Protein AF-0000000087707139 (afdb_homodimer)

Solvent-accessible surface area (backbone atoms only — not comparable to full-atom values): 51420 Å² total; per-residue (Å²): 128,64,79,69,70,76,55,79,56,54,75,73,30,73,41,96,87,28,92,66,58,59,48,71,76,40,44,28,50,69,69,60,47,43,58,71,29,66,68,45,50,54,34,43,34,45,48,48,41,46,44,47,46,53,39,41,32,75,74,65,47,98,57,55,71,66,30,53,51,43,48,65,74,40,44,80,69,72,58,62,66,59,25,38,54,37,20,70,73,66,48,34,66,63,62,14,48,50,52,48,51,23,67,78,19,67,82,29,39,84,54,62,60,64,59,55,44,66,41,45,42,53,48,38,42,52,48,52,41,52,42,54,53,43,64,61,43,52,52,44,52,48,37,30,46,49,37,41,48,54,52,20,63,78,27,20,77,40,58,30,73,23,31,47,69,81,34,88,43,59,35,30,18,55,7,35,57,44,43,54,52,42,52,50,50,50,53,37,52,54,47,49,50,48,55,49,70,65,53,55,34,50,43,70,31,27,70,52,27,23,26,36,50,41,28,58,72,52,73,68,36,64,65,59,45,53,47,42,27,50,50,39,29,48,74,71,71,36,91,44,53,50,73,72,43,28,40,44,58,69,48,59,55,49,32,57,54,36,47,44,50,18,51,41,18,18,48,49,19,23,48,26,49,42,46,48,54,31,35,75,70,57,33,30,38,62,58,75,59,92,86,59,79,55,36,98,87,42,83,86,44,76,63,58,57,69,37,51,49,33,34,56,49,18,54,56,34,42,59,50,38,54,55,33,42,56,41,35,21,66,44,44,77,29,31,48,68,84,49,52,72,58,47,67,45,52,54,51,51,41,52,35,44,53,45,27,42,37,45,50,47,28,37,34,44,71,33,61,43,74,35,67,68,53,35,49,52,54,38,59,53,51,43,59,70,70,29,45,63,54,49,4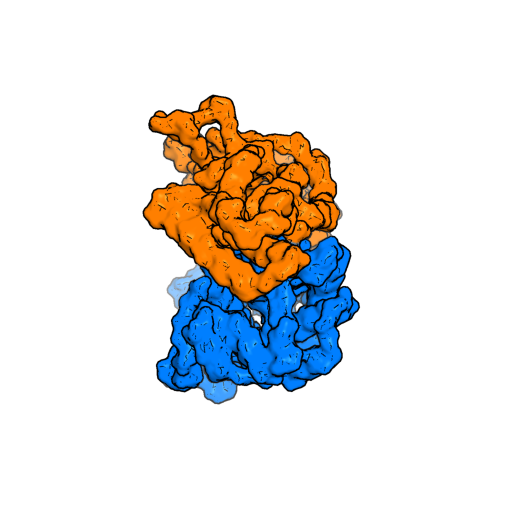0,51,52,40,34,74,71,70,43,55,60,69,61,43,48,52,51,49,50,54,46,46,52,52,23,46,43,34,32,74,74,67,66,44,70,58,46,41,63,58,52,47,68,68,34,73,87,43,55,89,43,55,88,43,46,67,68,62,62,40,63,73,77,48,15,46,43,22,42,60,41,40,53,48,39,41,64,70,52,49,51,66,69,43,56,90,44,62,91,62,50,91,66,80,60,75,80,60,120,128,65,80,71,71,77,54,78,58,52,75,73,31,74,43,96,86,29,90,66,58,61,49,72,76,40,43,27,50,68,68,60,48,42,58,71,29,66,67,46,49,55,36,44,36,45,49,47,43,47,42,48,44,54,40,40,31,75,73,64,47,100,58,55,70,67,31,53,51,42,48,65,75,41,45,82,69,71,58,64,68,58,26,36,54,37,18,70,72,66,49,34,65,62,62,14,46,50,52,48,50,24,68,78,19,67,84,30,39,85,54,61,61,64,58,56,43,66,44,43,41,53,48,36,41,51,48,51,40,52,43,53,52,44,64,59,43,53,52,44,49,48,39,32,44,51,37,43,49,53,52,19,62,77,26,20,78,41,60,30,73,22,30,48,69,81,34,89,44,60,38,30,18,55,7,33,57,44,44,53,50,42,52,49,50,50,53,37,52,54,47,49,50,48,56,50,69,65,54,54,33,51,43,70,30,27,69,52,26,21,26,36,50,42,27,56,74,51,73,68,36,63,65,60,44,55,50,42,28,51,49,38,28,48,74,71,70,34,92,45,54,51,75,70,44,29,41,44,60,69,48,57,55,50,34,58,55,35,46,46,49,17,51,40,17,20,48,50,18,21,49,26,49,41,47,49,54,32,35,75,71,55,34,30,39,61,57,75,59,93,86,60,78,54,38,97,86,40,83,87,45,77,64,57,59,69,37,52,50,36,34,55,49,18,54,54,35,42,58,52,35,55,54,33,42,56,41,35,20,65,43,45,76,29,30,49,66,85,50,52,72,56,46,66,45,51,55,50,51,41,51,34,45,51,46,28,40,38,44,50,47,27,38,34,46,71,34,60,45,74,36,68,67,53,36,50,52,54,38,59,52,50,42,59,72,70,30,45,64,57,49,41,51,50,41,33,75,73,70,43,56,62,69,60,42,48,51,50,48,49,54,47,46,52,52,25,47,43,35,33,72,74,66,67,44,70,58,46,41,61,60,51,48,67,69,34,72,87,44,55,90,45,55,88,44,45,66,68,60,61,40,63,73,76,47,17,48,42,22,43,59,40,39,54,49,40,41,64,69,53,49,52,66,69,43,56,90,44,60,91,62,51,91,67,80,61,77,81,60,122

Radius of gyration: 33.93 Å; Cα contacts (8 Å, |Δi|>4): 1471; chains: 2; bounding box: 72×114×72 Å

Nearest PDB structures (foldseek):
  5nxa-assembly2_H  TM=9.931E-01  e=5.420E-64  Homo sapiens neanderthalensis
  5nxa-assembly2_E  TM=9.925E-01  e=5.602E-62  Homo sapiens neanderthalensis
  5nx8-assembly1_A  TM=9.834E-01  e=4.986E-57  Homo sapiens neanderthalensis
  5nxa-assembly1_B  TM=9.947E-01  e=1.415E-53  Homo sapiens neanderthalensis
  5v4l-assembly5_C  TM=9.782E-01  e=4.795E-50  Cryptococcus neoformans

Secondary structure (DSSP, 8-state):
------STTTTGGGSTTS---HIIIIIS-HHHHHHTSHHHHHHHHHHHHHHHHHHHHHTT-S--HHHHHHHHHTSS---HHHHHHHHHHHS-HHHHHHHHHHHH-TTTTTTTTTT--HHHHHHHHHHHHHHHHHHHHHHHHHHHHHHHHHHHHHTTT-EEEEEETTEEEEEEEHHHHHHHHHHHHHHHHHHHHHHHHH--B--S--GGGS-HHHHHHTTT-HHHHHHHHHHHHHHTT-S-B-SS-SSS--THHHHHHHHHHHHHHHHHHHHHHHHHHHHHTTSEE----TT--S-SS-TT----HHHHHHHHHHHHHHHTTHHHHHHHHT--TTB-STTHHHHHHHHHHHHHHHHHHHHHHHHHHHS-EE-HHHHHHHHHHHHHHHTHHHHHHHHHHTT--HHHHHHHHHHHHHHHHHHHHHH-----HHHHHHH-GGGGGGGGGHHHHT-GGGGSTTHHHHHHHHIIIIIHHHHGGGGGG---------/------STTTTGGGSTTS---HIIIIIS-HHHHHHTSHHHHHHHHHHHHHHHHHHHHHTT-S--HHHHHHHHHTSS---HHHHHHHHHHHS-HHHHHHHHHHHH-TTTTTTTTTT--HHHHHHHHHHHHHHHHHHHHHHHHHHHHHHHHHHHHHTTT-EEEEEETTEEEEEEEHHHHHHHHHHHHHHHHHHHHHHHHH--B--S--GGGS-HHHHHHTTT-HHHHHHHHHHHHHHTT-S-B-SS-SSS--THHHHHHHHHHHHHHHHHHHHHHHHHHHHHTTSEE----TT--S-SS-TT----HHHHHHHHHHHHHHHTTHHHHHHHHT--TTB-STTHHHHHHHHHHHHHHHHHHHHHHHHHHHS-EE-HHHHHHHHHHHHHHHTHHHHHHHHHHTT--HHHHHHHHHHHHHHHHHHHHHH-----HHHHHHH-GGGGGGGGGHHHHT-GGGGSTTHHHHHHHHIIIIIHHHHGGGGGG---------

InterPro domains:
  IPR000362 Fumarate lyase family [PR00149] (157-175)
  IPR000362 Fumarate lyase family [PR00149] (251-278)
  IPR000362 Fumarate lyase family [PR00149] (294-310)
  IPR004769 Adenylosuccinate lyase [TIGR00928] (23-466)
  IPR008948 L-Aspartase-like [SSF48557] (21-468)
  IPR019468 Adenylosuccinate lyase C-terminal [PF10397] (384-466)
  IPR019468 Adenylosuccinate lyase C-terminal [SM00998] (383-467)
  IPR020557 Fumarate lyase, conserved site [PS00163] (294-303)
  IPR022761 Fumarate lyase, N-terminal [PF00206] (104-314)

Sequence (980 aa):
MAAGGDGGGREAACGHDSYRSPLASRYASPEMCFVFSDRYKFRTWRQLWLWLAEAEQTLGLPITHEQIQEMKSNLDNIDFKMAAEEEKQLRHDVMAHVHTFAHCCPKAAGIIHLGATSCYVGDNTDLIILRNAFDLLLPKLARVISRLADFAKERADLPTLGFTHFQPAQLTTVGKRCCLWIQDLCMDLQNLKRVRDDLRFRGVKGTTGTQASFLQLFEGDDQKVEQLDKMVTEKAGFKRAFIITGQTYTRKIDIEVLSVLAGLGASVHKICTDIRLLASLKELEEPFEKQQIGSSAMPYKRNPMRSERCCSLARHLMTLVMDPLQTASVQWFERTLDDSANRRMCLAEAFLTADTILNTLQNISEGLVVYPRVIERRIRQELPFMATENIIMAMVKAGGNRQDCHEKIRVLSHQAAAVVKQEGGDNDLIERIQADAYFSPIHSQLDHLLDPSSFTGRASQQVQRFLEEEVHPLLRPYESVMKVKAELCLMAAGGDGGGREAACGHDSYRSPLASRYASPEMCFVFSDRYKFRTWRQLWLWLAEAEQTLGLPITHEQIQEMKSNLDNIDFKMAAEEEKQLRHDVMAHVHTFAHCCPKAAGIIHLGATSCYVGDNTDLIILRNAFDLLLPKLARVISRLADFAKERADLPTLGFTHFQPAQLTTVGKRCCLWIQDLCMDLQNLKRVRDDLRFRGVKGTTGTQASFLQLFEGDDQKVEQLDKMVTEKAGFKRAFIITGQTYTRKIDIEVLSVLAGLGASVHKICTDIRLLASLKELEEPFEKQQIGSSAMPYKRNPMRSERCCSLARHLMTLVMDPLQTASVQWFERTLDDSANRRMCLAEAFLTADTILNTLQNISEGLVVYPRVIERRIRQELPFMATENIIMAMVKAGGNRQDCHEKIRVLSHQAAAVVKQEGGDNDLIERIQADAYFSPIHSQLDHLLDPSSFTGRASQQVQRFLEEEVHPLLRPYESVMKVKAELCL

Organism: Physeter macrocephalus (NCBI:txid9755)

pLDDT: mean 93.28, std 10.88, range [20.13, 98.91]

Structure (mmCIF, N/CA/C/O backbone):
data_AF-0000000087707139-model_v1
#
loop_
_entity.id
_entity.type
_entity.pdbx_description
1 polymer 'Adenylosuccinate lyase'
#
loop_
_atom_site.group_PDB
_atom_site.id
_atom_site.type_symbol
_atom_site.label_atom_id
_atom_site.label_alt_id
_atom_site.label_comp_id
_atom_site.label_asym_id
_atom_site.label_entity_id
_atom_site.label_seq_id
_atom_site.pdbx_PDB_ins_code
_atom_site.Cartn_x
_atom_site.Cartn_y
_atom_site.Cartn_z
_atom_site.occupancy
_atom_site.B_iso_or_equiv
_atom_site.auth_seq_id
_atom_site.auth_comp_id
_atom_site.auth_asym_id
_atom_site.auth_atom_id
_atom_site.pdbx_PDB_model_num
ATOM 1 N N . MET A 1 1 ? -4.702 -30.648 -0.037 1 20.63 1 MET A N 1
ATOM 2 C CA . MET A 1 1 ? -5.312 -31.427 1.036 1 20.63 1 MET A CA 1
ATOM 3 C C . MET A 1 1 ? -5.87 -30.513 2.122 1 20.63 1 MET A C 1
ATOM 5 O O . MET A 1 1 ? -5.119 -29.996 2.951 1 20.63 1 MET A O 1
ATOM 9 N N . ALA A 1 2 ? -6.912 -29.742 1.684 1 26.7 2 ALA A N 1
ATOM 10 C CA . ALA A 1 2 ? -7.725 -28.894 2.552 1 26.7 2 ALA A CA 1
ATOM 11 C C . ALA A 1 2 ? -8.272 -29.685 3.736 1 26.7 2 ALA A C 1
ATOM 13 O O . ALA A 1 2 ? -8.64 -30.854 3.593 1 26.7 2 ALA A O 1
ATOM 14 N N . ALA A 1 3 ? -7.714 -29.402 4.951 1 29.04 3 ALA A N 1
ATOM 15 C CA . ALA A 1 3 ? -8.339 -29.933 6.16 1 29.04 3 ALA A CA 1
ATOM 16 C C . ALA A 1 3 ? -9.851 -30.05 5.99 1 29.04 3 ALA A C 1
ATOM 18 O O . ALA A 1 3 ? -10.48 -29.189 5.371 1 29.04 3 ALA A O 1
ATOM 19 N N . GLY A 1 4 ? -10.312 -31.194 5.905 1 30.85 4 GLY A N 1
ATOM 20 C CA . GLY A 1 4 ? -11.658 -31.742 5.954 1 30.85 4 GLY A CA 1
ATOM 21 C C . GLY A 1 4 ? -12.521 -31.11 7.03 1 30.85 4 GLY A C 1
ATOM 22 O O . GLY A 1 4 ? -12.541 -31.578 8.171 1 30.85 4 GLY A O 1
ATOM 23 N N . GLY A 1 5 ? -12.534 -29.757 7.208 1 31.74 5 GLY A N 1
ATOM 24 C CA . GLY A 1 5 ? -13.491 -29.351 8.225 1 31.74 5 GLY A CA 1
ATOM 25 C C . GLY A 1 5 ? -14.874 -29.935 8.01 1 31.74 5 GLY A C 1
ATOM 26 O O . GLY A 1 5 ? -15.21 -30.356 6.901 1 31.74 5 GLY A O 1
ATOM 27 N N . ASP A 1 6 ? -15.415 -30.562 9.013 1 33.12 6 ASP A N 1
ATOM 28 C CA . ASP A 1 6 ? -16.725 -31.163 9.243 1 33.12 6 ASP A CA 1
ATOM 29 C C . ASP A 1 6 ? -17.839 -30.286 8.677 1 33.12 6 ASP A C 1
ATOM 31 O O . ASP A 1 6 ? -17.99 -29.13 9.077 1 33.12 6 ASP A O 1
ATOM 35 N N . GLY A 1 7 ? -18.186 -30.422 7.507 1 35.67 7 GLY A N 1
ATOM 36 C CA . GLY A 1 7 ? -19.265 -29.801 6.755 1 35.67 7 GLY A CA 1
ATOM 37 C C . GLY A 1 7 ? -20.616 -29.933 7.431 1 35.67 7 GLY A C 1
ATOM 38 O O . GLY A 1 7 ? -21.62 -29.421 6.93 1 35.67 7 GLY A O 1
ATOM 39 N N . GLY A 1 8 ? -20.888 -31.06 8.101 1 37.42 8 GLY A N 1
ATOM 40 C CA . GLY A 1 8 ? -22.243 -31.257 8.591 1 37.42 8 GLY A CA 1
ATOM 41 C C . GLY A 1 8 ? -22.713 -30.142 9.507 1 37.42 8 GLY A C 1
ATOM 42 O O . GLY A 1 8 ? -23.893 -30.077 9.858 1 37.42 8 GLY A O 1
ATOM 43 N N . GLY A 1 9 ? -21.782 -29.624 10.379 1 37.46 9 GLY A N 1
ATOM 44 C CA . GLY A 1 9 ? -22.118 -28.716 11.464 1 37.46 9 GLY A CA 1
ATOM 45 C C . GLY A 1 9 ? -22.503 -27.329 10.985 1 37.46 9 GLY A C 1
ATOM 46 O O . GLY A 1 9 ? -22.705 -26.421 11.793 1 37.46 9 GLY A O 1
ATOM 47 N N . ARG A 1 10 ? -22.488 -27.14 9.643 1 45.58 10 ARG A N 1
ATOM 48 C CA . ARG A 1 10 ? -22.654 -25.743 9.257 1 45.58 10 ARG A CA 1
ATOM 49 C C . ARG A 1 10 ? -24.113 -25.313 9.368 1 45.58 10 ARG A C 1
ATOM 51 O O . ARG A 1 10 ? -24.402 -24.148 9.649 1 45.58 10 ARG A O 1
ATOM 58 N N . GLU A 1 11 ? -25.017 -26.174 8.889 1 44.68 11 GLU A N 1
ATOM 59 C CA . GLU A 1 11 ? -26.389 -25.689 8.998 1 44.68 11 GLU A CA 1
ATOM 60 C C . GLU A 1 11 ? -26.762 -25.41 10.451 1 44.68 11 GLU A C 1
ATOM 62 O O . GLU A 1 11 ? -27.469 -24.442 10.741 1 44.68 11 GLU A O 1
ATOM 67 N N . ALA A 1 12 ? -26.535 -26.449 11.301 1 44.65 12 ALA A N 1
ATOM 68 C CA . ALA A 1 12 ? -26.884 -26.347 12.716 1 44.65 12 ALA A CA 1
ATOM 69 C C . ALA A 1 12 ? -26.164 -25.173 13.375 1 44.65 12 ALA A C 1
ATOM 71 O O . ALA A 1 12 ? -26.424 -24.85 14.536 1 44.65 12 ALA A O 1
ATOM 72 N N . ALA A 1 13 ? -25.062 -24.798 12.749 1 50.7 13 ALA A N 1
ATOM 73 C CA . ALA A 1 13 ? -24.161 -23.846 13.393 1 50.7 13 ALA A CA 1
ATOM 74 C C . ALA A 1 13 ? -24.674 -22.417 13.242 1 50.7 13 ALA A C 1
ATOM 76 O O . ALA A 1 13 ? -24.049 -21.472 13.728 1 50.7 13 ALA A O 1
ATOM 77 N N . CYS A 1 14 ? -25.715 -22.243 12.407 1 63.3 14 CYS A N 1
ATOM 78 C CA . CYS A 1 14 ? -26.163 -20.873 12.188 1 63.3 14 CYS A CA 1
ATOM 79 C C . CYS A 1 14 ? -27.036 -20.394 13.342 1 63.3 14 CYS A C 1
ATOM 81 O O . CYS A 1 14 ? -27.497 -19.251 13.344 1 63.3 14 CYS A O 1
ATOM 83 N N . GLY A 1 15 ? -27.16 -21.257 14.288 1 65.83 15 GLY A N 1
ATOM 84 C CA . GLY A 1 15 ? -27.978 -20.826 15.41 1 65.83 15 GLY A CA 1
ATOM 85 C C . GLY A 1 15 ? -27.17 -20.205 16.534 1 65.83 15 GLY A C 1
ATOM 86 O O . GLY A 1 15 ? -26.002 -19.86 16.348 1 65.83 15 GLY A O 1
ATOM 87 N N . HIS A 1 16 ? -27.741 -19.918 17.623 1 79.85 16 HIS A N 1
ATOM 88 C CA . HIS A 1 16 ? -27.179 -19.261 18.798 1 79.85 16 HIS A CA 1
ATOM 89 C C . HIS A 1 16 ? -26.115 -20.131 19.459 1 79.85 16 HIS A C 1
ATOM 91 O O . HIS A 1 16 ? -25.392 -19.668 20.345 1 79.85 16 HIS A O 1
ATOM 97 N N . ASP A 1 17 ? -25.869 -21.298 18.939 1 84.35 17 ASP A N 1
ATOM 98 C CA . ASP A 1 17 ? -24.901 -22.207 19.544 1 84.35 17 ASP A CA 1
ATOM 99 C C . ASP A 1 17 ? -23.604 -22.244 18.737 1 84.35 17 ASP A C 1
ATOM 101 O O . ASP A 1 17 ? -22.674 -22.977 19.08 1 84.35 17 ASP A O 1
ATOM 105 N N . SER A 1 18 ? -23.667 -21.459 17.677 1 85.77 18 SER A N 1
ATOM 106 C CA . SER A 1 18 ? -22.483 -21.432 16.824 1 85.77 18 SER A CA 1
ATOM 107 C C . SER A 1 18 ? -21.863 -20.039 16.782 1 85.77 18 SER A C 1
ATOM 109 O O . SER A 1 18 ? -22.573 -19.035 16.874 1 85.77 18 SER A O 1
ATOM 111 N N . TYR A 1 19 ? -20.467 -20.109 16.803 1 87.61 19 TYR A N 1
ATOM 112 C CA . TYR A 1 19 ? -19.76 -18.839 16.677 1 87.61 19 TYR A CA 1
ATOM 113 C C . TYR A 1 19 ? -19.994 -18.218 15.305 1 87.61 19 TYR A C 1
ATOM 115 O O . TYR A 1 19 ? -19.863 -18.892 14.281 1 87.61 19 TYR A O 1
ATOM 123 N N . ARG A 1 20 ? -20.356 -16.965 15.389 1 87.55 20 ARG A N 1
ATOM 124 C CA . ARG A 1 20 ? -20.453 -16.148 14.184 1 87.55 20 ARG A CA 1
ATOM 125 C C . ARG A 1 20 ? -19.631 -14.87 14.32 1 87.55 20 ARG A C 1
ATOM 127 O O . ARG A 1 20 ? -19.643 -14.228 15.373 1 87.55 20 ARG A O 1
ATOM 134 N N . SER A 1 21 ? -18.871 -14.563 13.302 1 90.27 21 SER A N 1
ATOM 135 C CA . SER A 1 21 ? -18.097 -13.326 13.343 1 90.27 21 SER A CA 1
ATOM 136 C C . SER A 1 21 ? -18.995 -12.12 13.596 1 90.27 21 SER A C 1
ATOM 138 O O . SER A 1 21 ? -20.043 -11.976 12.963 1 90.27 21 SER A O 1
ATOM 140 N N . PRO A 1 22 ? -18.558 -11.293 14.555 1 91.39 22 PRO A N 1
ATOM 141 C CA . PRO A 1 22 ? -19.344 -10.077 14.779 1 91.39 22 PRO A CA 1
ATOM 142 C C . PRO A 1 22 ? -19.445 -9.202 13.532 1 91.39 22 PRO A C 1
ATOM 144 O O . PRO A 1 22 ? -20.415 -8.456 13.374 1 91.39 22 PRO A O 1
ATOM 147 N N . LEU A 1 23 ? -18.495 -9.316 12.663 1 93.07 23 LEU A N 1
ATOM 148 C CA . LEU A 1 23 ? -18.557 -8.546 11.426 1 93.07 23 LEU A CA 1
ATOM 149 C C . LEU A 1 23 ? -19.782 -8.933 10.605 1 93.07 23 LEU A C 1
ATOM 151 O O . LEU A 1 23 ? -20.506 -8.064 10.114 1 93.07 23 LEU A O 1
ATOM 155 N N . ALA A 1 24 ? -20.038 -10.194 10.504 1 89.63 24 ALA A N 1
ATOM 156 C CA . ALA A 1 24 ? -21.131 -10.703 9.68 1 89.63 24 ALA A CA 1
ATOM 157 C C . ALA A 1 24 ? -22.463 -10.616 10.42 1 89.63 24 ALA A C 1
ATOM 159 O O . ALA A 1 24 ? -23.502 -10.348 9.812 1 89.63 24 ALA A O 1
ATOM 160 N N . SER A 1 25 ? -22.446 -10.78 11.746 1 88.13 25 SER A N 1
ATOM 161 C CA . SER A 1 25 ? -23.69 -10.899 12.5 1 88.13 25 SER A CA 1
ATOM 162 C C . SER A 1 25 ? -24.207 -9.531 12.933 1 88.13 25 SER A C 1
ATOM 164 O O . SER A 1 25 ? -25.409 -9.353 13.141 1 88.13 25 SER A O 1
ATOM 166 N N . ARG A 1 26 ? -23.254 -8.536 12.929 1 85.72 26 ARG A N 1
ATOM 167 C CA . ARG A 1 26 ? -23.664 -7.298 13.584 1 85.72 26 ARG A CA 1
ATOM 168 C C . ARG A 1 26 ? -23.289 -6.083 12.742 1 85.72 26 ARG A C 1
ATOM 170 O O . ARG A 1 26 ? -24.008 -5.082 12.733 1 85.72 26 ARG A O 1
ATOM 177 N N . TYR A 1 27 ? -22.263 -6.168 12.005 1 89.68 27 TYR A N 1
ATOM 178 C CA . TYR A 1 27 ? -21.691 -4.882 11.62 1 89.68 27 TYR A CA 1
ATOM 179 C C . TYR A 1 27 ? -21.762 -4.684 10.111 1 89.68 27 TYR A C 1
ATOM 181 O O . TYR A 1 27 ? -22.197 -3.631 9.637 1 89.68 27 TYR A O 1
ATOM 189 N N . ALA A 1 28 ? -21.453 -5.625 9.326 1 93.43 28 ALA A N 1
ATOM 190 C CA . ALA A 1 28 ? -21.283 -5.447 7.886 1 93.43 28 ALA A CA 1
ATOM 191 C C . ALA A 1 28 ? -22.631 -5.448 7.171 1 93.43 28 ALA A C 1
ATOM 193 O O . ALA A 1 28 ? -23.612 -5.992 7.682 1 93.43 28 ALA A O 1
ATOM 194 N N . SER A 1 29 ? -22.704 -4.833 6.042 1 95.03 29 SER A N 1
ATOM 195 C CA . SER A 1 29 ? -23.93 -4.779 5.252 1 95.03 29 SER A CA 1
ATOM 196 C C . SER A 1 29 ? -24.277 -6.148 4.676 1 95.03 29 SER A C 1
ATOM 198 O O . SER A 1 29 ? -23.39 -6.97 4.438 1 95.03 29 SER A O 1
ATOM 200 N N . PRO A 1 30 ? -25.555 -6.389 4.447 1 95.2 30 PRO A N 1
ATOM 201 C CA . PRO A 1 30 ? -25.961 -7.658 3.837 1 95.2 30 PRO A CA 1
ATOM 202 C C . PRO A 1 30 ? -25.347 -7.871 2.455 1 95.2 30 PRO A C 1
ATOM 204 O O . PRO A 1 30 ? -25.044 -9.006 2.079 1 95.2 30 PRO A O 1
ATOM 207 N N . GLU A 1 31 ? -25.196 -6.774 1.709 1 96.18 31 GLU A N 1
ATOM 208 C CA . GLU A 1 31 ? -24.637 -6.881 0.365 1 96.18 31 GLU A CA 1
ATOM 209 C C . GLU A 1 31 ? -23.197 -7.384 0.404 1 96.18 31 GLU A C 1
ATOM 211 O O . GLU A 1 31 ? -22.814 -8.25 -0.385 1 96.18 31 GLU A O 1
ATOM 216 N N . MET A 1 32 ? -22.37 -6.771 1.345 1 97.58 32 MET A N 1
ATOM 217 C CA . MET A 1 32 ? -20.981 -7.206 1.464 1 97.58 32 MET A CA 1
ATOM 218 C C . MET A 1 32 ? -20.902 -8.64 1.976 1 97.58 32 MET A C 1
ATOM 220 O O . MET A 1 32 ? -20.089 -9.431 1.495 1 97.58 32 MET A O 1
ATOM 224 N N . CYS A 1 33 ? -21.77 -8.966 2.932 1 96.84 33 CYS A N 1
ATOM 225 C CA . CYS A 1 33 ? -21.825 -10.334 3.435 1 96.84 33 CYS A CA 1
ATOM 226 C C . CYS A 1 33 ? -22.188 -11.31 2.323 1 96.84 33 CYS A C 1
ATOM 228 O O . CYS A 1 33 ? -21.64 -12.412 2.254 1 96.84 33 CYS A O 1
ATOM 230 N N . PHE A 1 34 ? -23.096 -10.951 1.458 1 97.43 34 PHE A N 1
ATOM 231 C CA . PHE A 1 34 ? -23.532 -11.822 0.374 1 97.43 34 PHE A CA 1
ATOM 232 C C . PHE A 1 34 ? -22.391 -12.084 -0.602 1 97.43 34 PHE A C 1
ATOM 234 O O . PHE A 1 34 ? -22.204 -13.214 -1.059 1 97.43 34 PHE A O 1
ATOM 241 N N . VAL A 1 35 ? -21.626 -11.057 -0.894 1 97.79 35 VAL A N 1
ATOM 242 C CA . VAL A 1 35 ? -20.536 -11.161 -1.859 1 97.79 35 VAL A CA 1
ATOM 243 C C . VAL A 1 35 ? -19.511 -12.182 -1.372 1 97.79 35 VAL A C 1
ATOM 245 O O . VAL A 1 35 ? -18.895 -12.885 -2.177 1 97.79 35 VAL A O 1
ATOM 248 N N . PHE A 1 36 ? -19.341 -12.324 -0.004 1 97.31 36 PHE A N 1
ATOM 249 C CA . PHE A 1 36 ? -18.369 -13.26 0.549 1 97.31 36 PHE A CA 1
ATOM 250 C C . PHE A 1 36 ? -19.057 -14.529 1.038 1 97.31 36 PHE A C 1
ATOM 252 O O . PHE A 1 36 ? -18.439 -15.355 1.715 1 97.31 36 PHE A O 1
ATOM 259 N N . SER A 1 37 ? -20.355 -14.735 0.711 1 96.33 37 SER A N 1
ATOM 260 C CA . SER A 1 37 ? -21.118 -15.898 1.151 1 96.33 37 SER A CA 1
ATOM 261 C C . SER A 1 37 ? -20.801 -17.122 0.298 1 96.33 37 SER A C 1
ATOM 263 O O . SER A 1 37 ? -20.267 -16.994 -0.806 1 96.33 37 SER A O 1
ATOM 265 N N . ASP A 1 38 ? -21.175 -18.236 0.732 1 95.03 38 ASP A N 1
ATOM 266 C CA . ASP A 1 38 ? -21.017 -19.491 0.003 1 95.03 38 ASP A CA 1
ATOM 267 C C . ASP A 1 38 ? -21.885 -19.51 -1.253 1 95.03 38 ASP A C 1
ATOM 269 O O . ASP A 1 38 ? -21.462 -20.007 -2.299 1 95.03 38 ASP A O 1
ATOM 273 N N . ARG A 1 39 ? -23.056 -19.014 -1.114 1 96.27 39 ARG A N 1
ATOM 274 C CA . ARG A 1 39 ? -23.952 -18.992 -2.266 1 96.27 39 ARG A CA 1
ATOM 275 C C . ARG A 1 39 ? -23.335 -18.217 -3.425 1 96.27 39 ARG A C 1
ATOM 277 O O . ARG A 1 39 ? -23.381 -18.665 -4.573 1 96.27 39 ARG A O 1
ATOM 284 N N . TYR A 1 40 ? -22.797 -17.062 -3.09 1 97.56 40 TYR A N 1
ATOM 285 C CA . TYR A 1 40 ? -22.165 -16.261 -4.132 1 97.56 40 TYR A CA 1
ATOM 286 C C . TYR A 1 40 ? -20.957 -16.982 -4.718 1 97.56 40 TYR A C 1
ATOM 288 O O . TYR A 1 40 ? -20.763 -16.992 -5.936 1 97.56 40 TYR A O 1
ATOM 296 N N . LYS A 1 41 ? -20.168 -17.552 -3.908 1 97.35 41 LYS A N 1
ATOM 297 C CA . LYS A 1 41 ? -18.965 -18.273 -4.312 1 97.35 41 LYS A CA 1
ATOM 298 C C . LYS A 1 41 ? -19.303 -19.417 -5.264 1 97.35 41 LYS A C 1
ATOM 300 O O . LYS A 1 41 ? -18.772 -19.485 -6.374 1 97.35 41 LYS A O 1
ATOM 305 N N . PHE A 1 42 ? -20.241 -20.265 -4.9 1 97.39 42 PHE A N 1
ATOM 306 C CA . PHE A 1 42 ? -20.492 -21.485 -5.657 1 97.39 42 PHE A CA 1
ATOM 307 C C . PHE A 1 42 ? -21.307 -21.186 -6.91 1 97.39 42 PHE A C 1
ATOM 309 O O . PHE A 1 42 ? -21.135 -21.843 -7.94 1 97.39 42 PHE A O 1
ATOM 316 N N . ARG A 1 43 ? -22.17 -20.185 -6.815 1 97.85 43 ARG A N 1
ATOM 317 C CA . ARG A 1 43 ? -22.829 -19.732 -8.035 1 97.85 43 ARG A CA 1
ATOM 318 C C . ARG A 1 43 ? -21.813 -19.206 -9.044 1 97.85 43 ARG A C 1
ATOM 320 O O . ARG A 1 43 ? -21.943 -19.446 -10.246 1 97.85 43 ARG A O 1
ATOM 327 N N . THR A 1 44 ? -20.817 -18.504 -8.576 1 98.41 44 THR A N 1
ATOM 328 C CA . THR A 1 44 ? -19.774 -17.961 -9.439 1 98.41 44 THR A CA 1
ATOM 329 C C . THR A 1 44 ? -18.925 -19.081 -10.033 1 98.41 44 THR A C 1
ATOM 331 O O . THR A 1 44 ? -18.486 -18.992 -11.182 1 98.41 44 THR A O 1
ATOM 334 N N . TRP A 1 45 ? -18.666 -20.132 -9.245 1 98.22 45 TRP A N 1
ATOM 335 C CA . TRP A 1 45 ? -17.997 -21.303 -9.803 1 98.22 45 TRP A CA 1
ATOM 336 C C . TRP A 1 45 ? -18.75 -21.83 -11.021 1 98.22 45 TRP A C 1
ATOM 338 O O . TRP A 1 45 ? -18.151 -22.068 -12.073 1 98.22 45 TRP A O 1
ATOM 348 N N . ARG A 1 46 ? -20.048 -21.993 -10.869 1 98.3 46 ARG A N 1
ATOM 349 C CA . ARG A 1 46 ? -20.882 -22.512 -11.948 1 98.3 46 ARG A CA 1
ATOM 350 C C . ARG A 1 46 ? -20.874 -21.569 -13.147 1 98.3 46 ARG A C 1
ATOM 352 O O . ARG A 1 46 ? -20.826 -22.016 -14.295 1 98.3 46 ARG A O 1
ATOM 359 N N . GLN A 1 47 ? -20.925 -20.275 -12.822 1 98.67 47 GLN A N 1
ATOM 360 C CA . GLN A 1 47 ? -20.86 -19.288 -13.895 1 98.67 47 GLN A CA 1
ATOM 361 C C . GLN A 1 47 ? -19.545 -19.395 -14.662 1 98.67 47 GLN A C 1
ATOM 363 O O . GLN A 1 47 ? -19.521 -19.249 -15.886 1 98.67 47 GLN A O 1
ATOM 368 N N . LEU A 1 48 ? -18.463 -19.615 -13.99 1 98.71 48 LEU A N 1
ATOM 369 C CA . LEU A 1 48 ? -17.156 -19.773 -14.618 1 98.71 48 LEU A CA 1
ATOM 370 C C . LEU A 1 48 ? -17.121 -21.02 -15.495 1 98.71 48 LEU A C 1
ATOM 372 O O . LEU A 1 48 ? -16.561 -20.997 -16.593 1 98.71 48 LEU A O 1
ATOM 376 N N . TRP A 1 49 ? -17.706 -22.097 -14.992 1 98.14 49 TRP A N 1
ATOM 377 C CA . TRP A 1 49 ? -17.781 -23.309 -15.802 1 98.14 49 TRP A CA 1
ATOM 378 C C . TRP A 1 49 ? -18.626 -23.078 -17.05 1 98.14 49 TRP A C 1
ATOM 380 O O . TRP A 1 49 ? -18.307 -23.587 -18.127 1 98.14 49 TRP A O 1
ATOM 390 N N . LEU A 1 50 ? -19.708 -22.33 -16.898 1 98.54 50 LEU A N 1
ATOM 391 C CA . LEU A 1 50 ? -20.552 -22.008 -18.043 1 98.54 50 LEU A CA 1
ATOM 392 C C . LEU A 1 50 ? -19.785 -21.179 -19.068 1 98.54 50 LEU A C 1
ATOM 394 O O . LEU A 1 50 ? -19.816 -21.478 -20.264 1 98.54 50 LEU A O 1
ATOM 398 N N . TRP A 1 51 ? -19.087 -20.106 -18.627 1 98.68 51 TRP A N 1
ATOM 399 C CA . TRP A 1 51 ? -18.314 -19.261 -19.532 1 98.68 51 TRP A CA 1
ATOM 400 C C . TRP A 1 51 ? -17.244 -20.073 -20.254 1 98.68 51 TRP A C 1
ATOM 402 O O . TRP A 1 51 ? -16.988 -19.857 -21.441 1 98.68 51 TRP A O 1
ATOM 412 N N . LEU A 1 52 ? -16.616 -20.995 -19.5 1 98.37 52 LEU A N 1
ATOM 413 C CA . LEU A 1 52 ? -15.605 -21.857 -20.103 1 98.37 52 LEU A CA 1
ATOM 414 C C . LEU A 1 52 ? -16.215 -22.728 -21.196 1 98.37 52 LEU A C 1
ATOM 416 O O . LEU A 1 52 ? -15.671 -22.821 -22.298 1 98.37 52 LEU A O 1
ATOM 420 N N . ALA A 1 53 ? -17.342 -23.366 -20.916 1 97.81 53 ALA A N 1
ATOM 421 C CA . ALA A 1 53 ? -18.015 -24.25 -21.864 1 97.81 53 ALA A CA 1
ATOM 422 C C . ALA A 1 53 ? -18.454 -23.486 -23.11 1 97.81 53 ALA A C 1
ATOM 424 O O . ALA A 1 53 ? -18.312 -23.979 -24.231 1 97.81 53 ALA A O 1
ATOM 425 N N . GLU A 1 54 ? -18.997 -22.314 -22.902 1 98.6 54 GLU A N 1
ATOM 426 C CA . GLU A 1 54 ? -19.431 -21.489 -24.025 1 98.6 54 GLU A CA 1
ATOM 427 C C . GLU A 1 54 ? -18.257 -21.125 -24.93 1 98.6 54 GLU A C 1
ATOM 429 O O . GLU A 1 54 ? -18.376 -21.164 -26.156 1 98.6 54 GLU A O 1
ATOM 434 N N . ALA A 1 55 ? -17.164 -20.744 -24.348 1 98.5 55 ALA A N 1
ATOM 435 C CA . ALA A 1 55 ? -15.979 -20.382 -25.121 1 98.5 55 ALA A CA 1
ATOM 436 C C . ALA A 1 55 ? -15.408 -21.594 -25.851 1 98.5 55 ALA A C 1
ATOM 438 O O . ALA A 1 55 ? -14.994 -21.491 -27.008 1 98.5 55 ALA A O 1
ATOM 439 N N . GLU A 1 56 ? -15.396 -22.722 -25.148 1 97.9 56 GLU A N 1
ATOM 440 C CA . GLU A 1 56 ? -14.92 -23.961 -25.757 1 97.9 56 GLU A CA 1
ATOM 441 C C . GLU A 1 56 ? -15.799 -24.369 -26.936 1 97.9 56 GLU A C 1
ATOM 443 O O . GLU A 1 56 ? -15.293 -24.814 -27.969 1 97.9 56 GLU A O 1
ATOM 448 N N . GLN A 1 57 ? -17.086 -24.238 -26.786 1 97.88 57 GLN A N 1
ATOM 449 C CA . GLN A 1 57 ? -18.008 -24.51 -27.883 1 97.88 57 GLN A CA 1
ATOM 450 C C . GLN A 1 57 ? -17.713 -23.617 -29.084 1 97.88 57 GLN A C 1
ATOM 452 O O . GLN A 1 57 ? -17.65 -24.094 -30.219 1 97.88 57 GLN A O 1
ATOM 457 N N . THR A 1 58 ? -17.575 -22.344 -28.825 1 98.2 58 THR A N 1
ATOM 458 C CA . THR A 1 58 ? -17.321 -21.355 -29.866 1 98.2 58 THR A CA 1
ATOM 459 C C . THR A 1 58 ? -16.036 -21.682 -30.621 1 98.2 58 THR A C 1
ATOM 461 O O . THR A 1 58 ? -15.947 -21.461 -31.831 1 98.2 58 THR A O 1
ATOM 464 N N . LEU A 1 59 ? -15.068 -22.33 -29.941 1 97.89 59 LEU A N 1
ATOM 465 C CA . LEU A 1 59 ? -13.763 -22.593 -30.537 1 97.89 59 LEU A CA 1
ATOM 466 C C . LEU A 1 59 ? -13.719 -23.986 -31.156 1 97.89 59 LEU A C 1
ATOM 468 O O . LEU A 1 59 ? -12.666 -24.432 -31.618 1 97.89 59 LEU A O 1
ATOM 472 N N . GLY A 1 60 ? -14.828 -24.706 -31.065 1 96.32 60 GLY A N 1
ATOM 473 C CA . GLY A 1 60 ? -14.952 -25.873 -31.923 1 96.32 60 GLY A CA 1
ATOM 474 C C . GLY A 1 60 ? -14.948 -27.182 -31.155 1 96.32 60 GLY A C 1
ATOM 475 O O . GLY A 1 60 ? -14.983 -28.259 -31.753 1 96.32 60 GLY A O 1
ATOM 476 N N . LEU A 1 61 ? -14.884 -27.148 -29.826 1 95.22 61 LEU A N 1
ATOM 477 C CA . LEU A 1 61 ? -15.013 -28.402 -29.092 1 95.22 61 LEU A CA 1
ATOM 478 C C . LEU A 1 61 ? -16.437 -28.94 -29.181 1 95.22 61 LEU A C 1
ATOM 480 O O . LEU A 1 61 ? -17.386 -28.172 -29.35 1 95.22 61 LEU A O 1
ATOM 484 N N . PRO A 1 62 ? -16.553 -30.234 -29.155 1 95.03 62 PRO A N 1
ATOM 485 C CA . PRO A 1 62 ? -17.871 -30.848 -29.332 1 95.03 62 PRO A CA 1
ATOM 486 C C . PRO A 1 62 ? -18.772 -30.675 -28.112 1 95.03 62 PRO A C 1
ATOM 488 O O . PRO A 1 62 ? -19.061 -31.647 -27.41 1 95.03 62 PRO A O 1
ATOM 491 N N . ILE A 1 63 ? -19.234 -29.519 -27.873 1 96.71 63 ILE A N 1
ATOM 492 C CA . ILE A 1 63 ? -20.182 -29.138 -26.831 1 96.71 63 ILE A CA 1
ATOM 493 C C . ILE A 1 63 ? -21.489 -28.672 -27.468 1 96.71 63 ILE A C 1
ATOM 495 O O . ILE A 1 63 ? -21.485 -27.813 -28.353 1 96.71 63 ILE A O 1
ATOM 499 N N . THR A 1 64 ? -22.631 -29.213 -27.102 1 97.7 64 THR A N 1
ATOM 500 C CA . THR A 1 64 ? -23.907 -28.939 -27.753 1 97.7 64 THR A CA 1
ATOM 501 C C . THR A 1 64 ? -24.613 -27.763 -27.084 1 97.7 64 THR A C 1
ATOM 503 O O . THR A 1 64 ? -24.303 -27.413 -25.943 1 97.7 64 THR A O 1
ATOM 506 N N . HIS A 1 65 ? -25.552 -27.22 -27.825 1 97.72 65 HIS A N 1
ATOM 507 C CA . HIS A 1 65 ? -26.366 -26.134 -27.291 1 97.72 65 HIS A CA 1
ATOM 508 C C . HIS A 1 65 ? -27.219 -26.61 -26.12 1 97.72 65 HIS A C 1
ATOM 510 O O . HIS A 1 65 ? -27.461 -25.855 -25.176 1 97.72 65 HIS A O 1
ATOM 516 N N . GLU A 1 66 ? -27.596 -27.822 -26.195 1 97.77 66 GLU A N 1
ATOM 517 C CA . GLU A 1 66 ? -28.423 -28.394 -25.135 1 97.77 66 GLU A CA 1
ATOM 518 C C . GLU A 1 66 ? -27.65 -28.487 -23.823 1 97.77 66 GLU A C 1
ATOM 520 O O . GLU A 1 66 ? -28.208 -28.246 -22.75 1 97.77 66 GLU A O 1
ATOM 525 N N . GLN A 1 67 ? -26.402 -28.872 -23.861 1 97.91 67 GLN A N 1
ATOM 526 C CA . GLN A 1 67 ? -25.546 -28.943 -22.682 1 97.91 67 GLN A CA 1
ATOM 527 C C . GLN A 1 67 ? -25.379 -27.568 -22.04 1 97.91 67 GLN A C 1
ATOM 529 O O . GLN A 1 67 ? -25.492 -27.429 -20.82 1 97.91 67 GLN A O 1
ATOM 534 N N . ILE A 1 68 ? -25.19 -26.543 -22.875 1 98.38 68 ILE A N 1
ATOM 535 C CA . ILE A 1 68 ? -25.002 -25.173 -22.41 1 98.38 68 ILE A CA 1
ATOM 536 C C . ILE A 1 68 ? -26.286 -24.669 -21.756 1 98.38 68 ILE A C 1
ATOM 538 O O . ILE A 1 68 ? -26.246 -24.054 -20.687 1 98.38 68 ILE A O 1
ATOM 542 N N . GLN A 1 69 ? -27.432 -24.919 -22.415 1 98.32 69 GLN A N 1
ATOM 543 C CA . GLN A 1 69 ? -28.718 -24.47 -21.893 1 98.32 69 GLN A CA 1
ATOM 544 C C . GLN A 1 69 ? -29.026 -25.126 -20.55 1 98.32 69 GLN A C 1
ATOM 546 O O . GLN A 1 69 ? -29.598 -24.492 -19.66 1 98.32 69 GLN A O 1
ATOM 551 N N . GLU A 1 70 ? -28.64 -26.357 -20.434 1 98.37 70 GLU A N 1
ATOM 552 C CA . GLU A 1 70 ? -28.84 -27.057 -19.169 1 98.37 70 GLU A CA 1
ATOM 553 C C . GLU A 1 70 ? -28.024 -26.418 -18.049 1 98.37 70 GLU A C 1
ATOM 555 O O . GLU A 1 70 ? -28.524 -26.231 -16.938 1 98.37 70 GLU A O 1
ATOM 560 N N . MET A 1 71 ? -26.795 -26.08 -18.309 1 98.3 71 MET A N 1
ATOM 561 C CA . MET A 1 71 ? -25.945 -25.414 -17.326 1 98.3 71 MET A CA 1
ATOM 562 C C . MET A 1 71 ? -26.525 -24.059 -16.935 1 98.3 71 MET A C 1
ATOM 564 O O . MET A 1 71 ? -26.582 -23.722 -15.751 1 98.3 71 MET A O 1
ATOM 568 N N . LYS A 1 72 ? -27.017 -23.304 -17.919 1 98.06 72 LYS A N 1
ATOM 569 C CA . LYS A 1 72 ? -27.581 -21.976 -17.694 1 98.06 72 LYS A CA 1
ATOM 570 C C . LYS A 1 72 ? -28.804 -22.045 -16.784 1 98.06 72 LYS A C 1
ATOM 572 O O . LYS A 1 72 ? -28.982 -21.195 -15.909 1 98.06 72 LYS A O 1
ATOM 577 N N . SER A 1 73 ? -29.596 -23.036 -16.985 1 97.9 73 SER A N 1
ATOM 578 C CA . SER A 1 73 ? -30.859 -23.156 -16.264 1 97.9 73 SER A CA 1
ATOM 579 C C . SER A 1 73 ? -30.635 -23.638 -14.834 1 97.9 73 SER A C 1
ATOM 581 O O . SER A 1 73 ? -31.554 -23.608 -14.012 1 97.9 73 SER A O 1
ATOM 583 N N . ASN A 1 74 ? -29.384 -24.025 -14.514 1 98.08 74 ASN A N 1
ATOM 584 C CA . ASN A 1 74 ? -29.159 -24.623 -13.202 1 98.08 74 ASN A CA 1
ATOM 585 C C . ASN A 1 74 ? -28.074 -23.883 -12.427 1 98.08 74 ASN A C 1
ATOM 587 O O . ASN A 1 74 ? -27.496 -24.428 -11.485 1 98.08 74 ASN A O 1
ATOM 591 N N . LEU A 1 75 ? -27.813 -22.662 -12.801 1 97.65 75 LEU A N 1
ATOM 592 C CA . LEU A 1 75 ? -26.779 -21.869 -12.144 1 97.65 75 LEU A CA 1
ATOM 593 C C . LEU A 1 75 ? -27.124 -21.633 -10.678 1 97.65 75 LEU A C 1
ATOM 595 O O . LEU A 1 75 ? -26.239 -21.633 -9.82 1 97.65 75 LEU A O 1
ATOM 599 N N . ASP A 1 76 ? -28.412 -21.51 -10.347 1 96.67 76 ASP A N 1
ATOM 600 C CA . ASP A 1 76 ? -28.841 -21.172 -8.994 1 96.67 76 ASP A CA 1
ATOM 601 C C . ASP A 1 76 ? -29.376 -22.402 -8.264 1 96.67 76 ASP A C 1
ATOM 603 O O . ASP A 1 76 ? -29.717 -22.329 -7.081 1 96.67 76 ASP A O 1
ATOM 607 N N . ASN A 1 77 ? -29.438 -23.479 -8.972 1 96.25 77 ASN A N 1
ATOM 608 C CA . ASN A 1 77 ? -29.944 -24.72 -8.395 1 96.25 77 ASN A CA 1
ATOM 609 C C . ASN A 1 77 ? -28.845 -25.489 -7.667 1 96.25 77 ASN A C 1
ATOM 611 O O . ASN A 1 77 ? -28.412 -26.546 -8.129 1 96.25 77 ASN A O 1
ATOM 615 N N . ILE A 1 78 ? -28.486 -24.977 -6.478 1 96.24 78 ILE A N 1
ATOM 616 C CA . ILE A 1 78 ? -27.358 -25.562 -5.762 1 96.24 78 ILE A CA 1
ATOM 617 C C . ILE A 1 78 ? -27.867 -26.373 -4.572 1 96.24 78 ILE A C 1
ATOM 619 O O . ILE A 1 78 ? -28.545 -25.838 -3.692 1 96.24 78 ILE A O 1
ATOM 623 N N . ASP A 1 79 ? -27.599 -27.58 -4.567 1 95.59 79 ASP A N 1
ATOM 624 C CA . ASP A 1 79 ? -27.886 -28.458 -3.437 1 95.59 79 ASP A CA 1
ATOM 625 C C . ASP A 1 79 ? -26.714 -28.495 -2.459 1 95.59 79 ASP A C 1
ATOM 627 O O . ASP A 1 79 ? -25.859 -29.379 -2.54 1 95.59 79 ASP A O 1
ATOM 631 N N . PHE A 1 80 ? -26.772 -27.681 -1.44 1 94.3 80 PHE A N 1
ATOM 632 C CA . PHE A 1 80 ? -25.668 -27.517 -0.502 1 94.3 80 PHE A CA 1
ATOM 633 C C . PHE A 1 80 ? -25.497 -28.765 0.356 1 94.3 80 PHE A C 1
ATOM 635 O O . PHE A 1 80 ? -24.381 -29.1 0.758 1 94.3 80 PHE A O 1
ATOM 642 N N . LYS A 1 81 ? -26.532 -29.382 0.623 1 94.19 81 LYS A N 1
ATOM 643 C CA . LYS A 1 81 ? -26.458 -30.619 1.393 1 94.19 81 LYS A CA 1
ATOM 644 C C . LYS A 1 81 ? -25.695 -31.698 0.629 1 94.19 81 LYS A C 1
ATOM 646 O O . LYS A 1 81 ? -24.812 -32.354 1.186 1 94.19 81 LYS A O 1
ATOM 651 N N . MET A 1 82 ? -26.059 -31.842 -0.627 1 94.44 82 MET A N 1
ATOM 652 C CA . MET A 1 82 ? -25.349 -32.803 -1.467 1 94.44 82 MET A CA 1
ATOM 653 C C . MET A 1 82 ? -23.871 -32.446 -1.573 1 94.44 82 MET A C 1
ATOM 655 O O . MET A 1 82 ? -23.009 -33.323 -1.497 1 94.44 82 MET A O 1
ATOM 659 N N . ALA A 1 83 ? -23.635 -31.177 -1.788 1 93.86 83 ALA A N 1
ATOM 660 C CA . ALA A 1 83 ? -22.256 -30.713 -1.917 1 93.86 83 ALA A CA 1
ATOM 661 C C . ALA A 1 83 ? -21.449 -31.034 -0.662 1 93.86 83 ALA A C 1
ATOM 663 O O . ALA A 1 83 ? -20.293 -31.456 -0.751 1 93.86 83 ALA A O 1
ATOM 664 N N . ALA A 1 84 ? -22.036 -30.821 0.502 1 92.87 84 ALA A N 1
ATOM 665 C CA . ALA A 1 84 ? -21.369 -31.098 1.771 1 92.87 84 ALA A CA 1
ATOM 666 C C . ALA A 1 84 ? -21.08 -32.588 1.926 1 92.87 84 ALA A C 1
ATOM 668 O O . ALA A 1 84 ? -20.01 -32.974 2.403 1 92.87 84 ALA A O 1
ATOM 669 N N . GLU A 1 85 ? -21.99 -33.389 1.553 1 92.75 85 GLU A N 1
ATOM 670 C CA . GLU A 1 85 ? -21.82 -34.837 1.623 1 92.75 85 GLU A CA 1
ATOM 671 C C . GLU A 1 85 ? -20.729 -35.312 0.668 1 92.75 85 GLU A C 1
ATOM 673 O O . GLU A 1 85 ? -19.902 -36.152 1.03 1 92.75 85 GLU A O 1
ATOM 678 N N . GLU A 1 86 ? -20.795 -34.767 -0.517 1 90.51 86 GLU A N 1
ATOM 679 C CA . GLU A 1 86 ? -19.776 -35.106 -1.507 1 90.51 86 GLU A CA 1
ATOM 680 C C . GLU A 1 86 ? -18.389 -34.672 -1.042 1 90.51 86 GLU A C 1
ATOM 682 O O . GLU A 1 86 ? -17.403 -35.373 -1.275 1 90.51 86 GLU A O 1
ATOM 687 N N . GLU A 1 87 ? -18.284 -33.497 -0.475 1 89.01 87 GLU A N 1
ATOM 688 C CA . GLU A 1 87 ? -17.002 -32.993 0.008 1 89.01 87 GLU A CA 1
ATOM 689 C C . GLU A 1 87 ? -16.444 -33.878 1.119 1 89.01 87 GLU A C 1
ATOM 691 O O . GLU A 1 87 ? -15.232 -34.091 1.201 1 89.01 87 GLU A O 1
ATOM 696 N N . LYS A 1 88 ? -17.292 -34.336 2.001 1 90 88 LYS A N 1
ATOM 697 C CA . LYS A 1 88 ? -16.875 -35.247 3.063 1 90 88 LYS A CA 1
ATOM 698 C C . LYS A 1 88 ? -16.289 -36.532 2.486 1 90 88 LYS A C 1
ATOM 700 O O . LYS A 1 88 ? -15.338 -37.09 3.038 1 90 88 LYS A O 1
ATOM 705 N N . GLN A 1 89 ? -16.795 -36.96 1.38 1 88.52 89 GLN A N 1
ATOM 706 C CA . GLN A 1 89 ? -16.36 -38.2 0.747 1 88.52 89 GLN A CA 1
ATOM 707 C C . GLN A 1 89 ? -15.092 -37.983 -0.075 1 88.52 89 GLN A C 1
ATOM 709 O O . GLN A 1 89 ? -14.145 -38.767 0.016 1 88.52 89 GLN A O 1
ATOM 714 N N . LEU A 1 90 ? -15.076 -36.905 -0.795 1 86.62 90 LEU A N 1
ATOM 715 C CA . LEU A 1 90 ? -14.01 -36.667 -1.763 1 86.62 90 LEU A CA 1
ATOM 716 C C . LEU A 1 90 ? -12.865 -35.884 -1.128 1 86.62 90 LEU A C 1
ATOM 718 O O . LEU A 1 90 ? -11.762 -35.835 -1.678 1 86.62 90 LEU A O 1
ATOM 722 N N . ARG A 1 91 ? -13.14 -35.142 0.045 1 83.72 91 ARG A N 1
ATOM 723 C CA . ARG A 1 91 ? -12.186 -34.3 0.76 1 83.72 91 ARG A CA 1
ATOM 724 C C . ARG A 1 91 ? -11.619 -33.218 -0.154 1 83.72 91 ARG A C 1
ATOM 726 O O . ARG A 1 91 ? -10.425 -32.917 -0.101 1 83.72 91 ARG A O 1
ATOM 733 N N . HIS A 1 92 ? -12.42 -32.817 -1.076 1 86.6 92 HIS A N 1
ATOM 734 C CA . HIS A 1 92 ? -12.078 -31.785 -2.047 1 86.6 92 HIS A CA 1
ATOM 735 C C . HIS A 1 92 ? -13.304 -30.963 -2.432 1 86.6 92 HIS A C 1
ATOM 737 O O . HIS A 1 92 ? -14.23 -31.479 -3.061 1 86.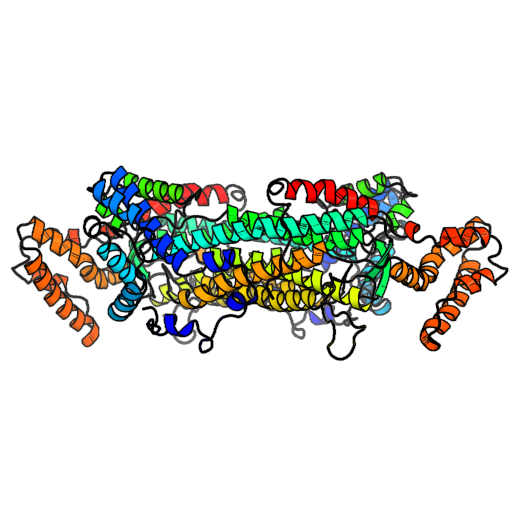6 92 HIS A O 1
ATOM 743 N N . ASP A 1 93 ? -13.204 -29.736 -2.198 1 89.25 93 ASP A N 1
ATOM 744 C CA . ASP A 1 93 ? -14.376 -28.872 -2.304 1 89.25 93 ASP A CA 1
ATOM 745 C C . ASP A 1 93 ? -14.765 -28.651 -3.764 1 89.25 93 ASP A C 1
ATOM 747 O O . ASP A 1 93 ? -15.93 -28.812 -4.132 1 89.25 93 ASP A O 1
ATOM 751 N N . VAL A 1 94 ? -13.83 -28.378 -4.67 1 91.72 94 VAL A N 1
ATOM 752 C CA . VAL A 1 94 ? -14.142 -28.093 -6.066 1 91.72 94 VAL A CA 1
ATOM 753 C C . VAL A 1 94 ? -14.762 -29.326 -6.72 1 91.72 94 VAL A C 1
ATOM 755 O O . VAL A 1 94 ? -15.772 -29.224 -7.42 1 91.72 94 VAL A O 1
ATOM 758 N N . MET A 1 95 ? -14.205 -30.465 -6.477 1 90.12 95 MET A N 1
ATOM 759 C CA . MET A 1 95 ? -14.721 -31.689 -7.083 1 90.12 95 MET A CA 1
ATOM 760 C C . MET A 1 95 ? -16.112 -32.015 -6.55 1 90.12 95 MET A C 1
ATOM 762 O O . MET A 1 95 ? -16.954 -32.539 -7.281 1 90.12 95 MET A O 1
ATOM 766 N N . ALA A 1 96 ? -16.365 -31.72 -5.255 1 92.79 96 ALA A N 1
ATOM 767 C CA . ALA A 1 96 ? -17.698 -31.893 -4.684 1 92.79 96 ALA A CA 1
ATOM 768 C C . ALA A 1 96 ? -18.733 -31.072 -5.448 1 92.79 96 ALA A C 1
ATOM 770 O O . ALA A 1 96 ? -19.831 -31.556 -5.734 1 92.79 96 ALA A O 1
ATOM 771 N N . HIS A 1 97 ? -18.331 -29.941 -5.812 1 95.26 97 HIS A N 1
ATOM 772 C CA . HIS A 1 97 ? -19.268 -29.053 -6.492 1 95.26 97 HIS A CA 1
ATOM 773 C C . HIS A 1 97 ? -19.368 -29.391 -7.976 1 95.26 97 HIS A C 1
ATOM 775 O O . HIS A 1 97 ? -20.398 -29.138 -8.606 1 95.26 97 HIS A O 1
ATOM 781 N N . VAL A 1 98 ? -18.328 -29.943 -8.598 1 93.94 98 VAL A N 1
ATOM 782 C CA . VAL A 1 98 ? -18.428 -30.474 -9.953 1 93.94 98 VAL A CA 1
ATOM 783 C C . VAL A 1 98 ? -19.456 -31.603 -9.991 1 93.94 98 VAL A C 1
ATOM 785 O O . VAL A 1 98 ? -20.325 -31.63 -10.866 1 93.94 98 VAL A O 1
ATOM 788 N N . HIS A 1 99 ? -19.379 -32.487 -9.035 1 94.02 99 HIS A N 1
ATOM 789 C CA . HIS A 1 99 ? -20.315 -33.603 -8.951 1 94.02 99 HIS A CA 1
ATOM 790 C C . HIS A 1 99 ? -21.741 -33.111 -8.728 1 94.02 99 HIS A C 1
ATOM 792 O O . HIS A 1 99 ? -22.68 -33.617 -9.346 1 94.02 99 HIS A O 1
ATOM 798 N N . THR A 1 100 ? -21.897 -32.189 -7.839 1 96.17 100 THR A N 1
ATOM 799 C CA . THR A 1 100 ? -23.209 -31.634 -7.524 1 96.17 100 THR A CA 1
ATOM 800 C C . THR A 1 100 ? -23.819 -30.959 -8.749 1 96.17 100 THR A C 1
ATOM 802 O O . THR A 1 100 ? -25.011 -31.115 -9.021 1 96.17 100 THR A O 1
ATOM 805 N N . PHE A 1 101 ? -23.015 -30.227 -9.514 1 96.63 101 PHE A N 1
ATOM 806 C CA . PHE A 1 101 ? -23.49 -29.568 -10.725 1 96.63 101 PHE A CA 1
ATOM 807 C C . PHE A 1 101 ? -23.822 -30.592 -11.804 1 96.63 101 PHE A C 1
ATOM 809 O O . PHE A 1 101 ? -24.831 -30.462 -12.501 1 96.63 101 PHE A O 1
ATOM 816 N N . ALA A 1 102 ? -22.992 -31.609 -11.908 1 95.59 102 ALA A N 1
ATOM 817 C CA . ALA A 1 102 ? -23.208 -32.682 -12.875 1 95.59 102 ALA A CA 1
ATOM 818 C C . ALA A 1 102 ? -24.501 -33.435 -12.579 1 95.59 102 ALA A C 1
ATOM 820 O O . ALA A 1 102 ? -25.184 -33.894 -13.498 1 95.59 102 ALA A O 1
ATOM 821 N N . HIS A 1 103 ? -24.81 -33.55 -11.33 1 95.63 103 HIS A N 1
ATOM 822 C CA . HIS A 1 103 ? -26.021 -34.255 -10.927 1 95.63 103 HIS A CA 1
ATOM 823 C C . HIS A 1 103 ? -27.267 -33.563 -11.47 1 95.63 103 HIS A C 1
ATOM 825 O O . HIS A 1 103 ? -28.204 -34.226 -11.921 1 95.63 103 HIS A O 1
ATOM 831 N N . CYS A 1 104 ? -27.283 -32.251 -11.422 1 96.31 104 CYS A N 1
ATOM 832 C CA . CYS A 1 104 ? -28.452 -31.526 -11.908 1 96.31 104 CYS A CA 1
ATOM 833 C C . CYS A 1 104 ? -28.312 -31.197 -13.389 1 96.31 104 CYS A C 1
ATOM 835 O O . CYS A 1 104 ? -29.253 -30.7 -14.01 1 96.31 104 CYS A O 1
ATOM 837 N N . CYS A 1 105 ? -27.162 -31.461 -13.981 1 97.3 105 CYS A N 1
ATOM 838 C CA . CYS A 1 105 ? -26.914 -31.275 -15.406 1 97.3 105 CYS A CA 1
ATOM 839 C C . CYS A 1 105 ? -26.367 -32.551 -16.035 1 97.3 105 CYS A C 1
ATOM 841 O O . CYS A 1 105 ? -25.245 -32.565 -16.544 1 97.3 105 CYS A O 1
ATOM 843 N N . PRO A 1 106 ? -27.161 -33.586 -16.117 1 96.66 106 PRO A N 1
ATOM 844 C CA . PRO A 1 106 ? -26.66 -34.873 -16.606 1 96.66 106 PRO A CA 1
ATOM 845 C C . PRO A 1 106 ? -26.141 -34.798 -18.04 1 96.66 106 PRO A C 1
ATOM 847 O O . PRO A 1 106 ? -25.184 -35.492 -18.391 1 96.66 106 PRO A O 1
ATOM 850 N N . LYS A 1 107 ? -26.75 -34.007 -18.899 1 96.53 107 LYS A N 1
ATOM 851 C CA . LYS A 1 107 ? -26.297 -33.88 -20.281 1 96.53 107 LYS A CA 1
ATOM 852 C C . LYS A 1 107 ? -24.932 -33.201 -20.353 1 96.53 107 LYS A C 1
ATOM 854 O O . LYS A 1 107 ? -24.129 -33.5 -21.239 1 96.53 107 LYS A O 1
ATOM 859 N N . ALA A 1 108 ? -24.706 -32.271 -19.389 1 96.5 108 ALA A N 1
ATOM 860 C CA . ALA A 1 108 ? -23.488 -31.466 -19.428 1 96.5 108 ALA A CA 1
ATOM 861 C C . ALA A 1 108 ? -22.409 -32.059 -18.525 1 96.5 108 ALA A C 1
ATOM 863 O O . ALA A 1 108 ? -21.288 -31.548 -18.469 1 96.5 108 ALA A O 1
ATOM 864 N N . ALA A 1 109 ? -22.647 -33.134 -17.859 1 95.27 109 ALA A N 1
ATOM 865 C CA . ALA A 1 109 ? -21.757 -33.717 -16.859 1 95.27 109 ALA A CA 1
ATOM 866 C C . ALA A 1 109 ? -20.358 -33.932 -17.428 1 95.27 109 ALA A C 1
ATOM 868 O O . ALA A 1 109 ? -19.36 -33.734 -16.731 1 95.27 109 ALA A O 1
ATOM 869 N N . GLY A 1 110 ? -20.297 -34.294 -18.661 1 92.49 110 GLY A N 1
ATOM 870 C CA . GLY A 1 110 ? -19.031 -34.658 -19.276 1 92.49 110 GLY A CA 1
ATOM 871 C C . GLY A 1 110 ? -18.191 -33.457 -19.669 1 92.49 110 GLY A C 1
ATOM 872 O O . GLY A 1 110 ? -16.993 -33.588 -19.925 1 92.49 110 GLY A O 1
ATOM 873 N N . ILE A 1 111 ? -18.747 -32.235 -19.639 1 94.72 111 ILE A N 1
ATOM 874 C CA . ILE A 1 111 ? -17.993 -31.094 -20.146 1 94.72 111 ILE A CA 1
ATOM 875 C C . ILE A 1 111 ? -17.734 -30.103 -19.013 1 94.72 111 ILE A C 1
ATOM 877 O O . ILE A 1 111 ? -16.989 -29.135 -19.185 1 94.72 111 ILE A O 1
ATOM 881 N N . ILE A 1 112 ? -18.351 -30.354 -17.86 1 95.45 112 ILE A N 1
ATOM 882 C CA . ILE A 1 112 ? -18.103 -29.491 -16.711 1 95.45 112 ILE A CA 1
ATOM 883 C C . ILE A 1 112 ? -16.65 -29.634 -16.262 1 95.45 112 ILE A C 1
ATOM 885 O O . ILE A 1 112 ? -16.157 -30.75 -16.08 1 95.45 112 ILE A O 1
ATOM 889 N N . HIS A 1 113 ? -15.902 -28.487 -16.136 1 94.17 113 HIS A N 1
ATOM 890 C CA . HIS A 1 113 ? -14.538 -28.453 -15.622 1 94.17 113 HIS A CA 1
ATOM 891 C C . HIS A 1 113 ? -13.555 -29.038 -16.631 1 94.17 113 HIS A C 1
ATOM 893 O O . HIS A 1 113 ? -12.416 -29.356 -16.281 1 94.17 113 HIS A O 1
ATOM 899 N N . LEU A 1 114 ? -13.972 -29.149 -17.894 1 91.93 114 LEU A N 1
ATOM 900 C CA . LEU A 1 114 ? -13.134 -29.739 -18.933 1 91.93 114 LEU A CA 1
ATOM 901 C C . LEU A 1 114 ? -11.863 -28.922 -19.135 1 91.93 114 LEU A C 1
ATOM 903 O O . LEU A 1 114 ? -11.928 -27.745 -19.497 1 91.93 114 LEU A O 1
ATOM 907 N N . GLY A 1 115 ? -10.782 -29.54 -18.854 1 90.04 115 GLY A N 1
ATOM 908 C CA . GLY A 1 115 ? -9.478 -28.929 -19.059 1 90.04 115 GLY A CA 1
ATOM 909 C C . GLY A 1 115 ? -9.064 -28.011 -17.925 1 90.04 115 GLY A C 1
ATOM 910 O O . GLY A 1 115 ? -7.919 -27.558 -17.872 1 90.04 115 GLY A O 1
ATOM 911 N N . ALA A 1 116 ? -9.95 -27.787 -17.005 1 92.85 116 ALA A N 1
ATOM 912 C CA . ALA A 1 116 ? -9.716 -26.774 -15.98 1 92.85 116 ALA A CA 1
ATOM 913 C C . ALA A 1 116 ? -9.134 -27.399 -14.714 1 92.85 116 ALA A C 1
ATOM 915 O O . ALA A 1 116 ? -8.968 -28.618 -14.637 1 92.85 116 ALA A O 1
ATOM 916 N N . THR A 1 117 ? -8.604 -26.516 -13.842 1 92.01 117 THR A N 1
ATOM 917 C CA . THR A 1 117 ? -8.132 -26.901 -12.517 1 92.01 117 THR A CA 1
ATOM 918 C C . THR A 1 117 ? -8.955 -26.217 -11.429 1 92.01 117 THR A C 1
ATOM 920 O O . THR A 1 117 ? -9.794 -25.363 -11.723 1 92.01 117 THR A O 1
ATOM 923 N N . SER A 1 118 ? -8.732 -26.649 -10.206 1 92.59 118 SER A N 1
ATOM 924 C CA . SER A 1 118 ? -9.43 -26.044 -9.076 1 92.59 118 SER A CA 1
ATOM 925 C C . SER A 1 118 ? -9.134 -24.552 -8.977 1 92.59 118 SER A C 1
ATOM 927 O O . SER A 1 118 ? -10.003 -23.764 -8.599 1 92.59 118 SER A O 1
ATOM 929 N N . CYS A 1 119 ? -7.925 -24.186 -9.4 1 94.03 119 CYS A N 1
ATOM 930 C CA . CYS A 1 119 ? -7.539 -22.785 -9.276 1 94.03 119 CYS A CA 1
ATOM 931 C C . CYS A 1 119 ? -8.191 -21.942 -10.366 1 94.03 119 CYS A C 1
ATOM 933 O O . CYS A 1 119 ? -8.366 -20.733 -10.2 1 94.03 119 CYS A O 1
ATOM 935 N N . TYR A 1 120 ? -8.59 -22.578 -11.456 1 95.8 120 TYR A N 1
ATOM 936 C CA . TYR A 1 120 ? -9.39 -21.853 -12.437 1 95.8 120 TYR A CA 1
ATOM 937 C C . TYR A 1 120 ? -10.647 -21.276 -11.797 1 95.8 120 TYR A C 1
ATOM 939 O O . TYR A 1 120 ? -10.93 -20.084 -11.935 1 95.8 120 TYR A O 1
ATOM 947 N N . VAL A 1 121 ? -11.32 -22.053 -11.122 1 96.57 121 VAL A N 1
ATOM 948 C CA . VAL A 1 121 ? -12.594 -21.589 -10.583 1 96.57 121 VAL A CA 1
ATOM 949 C C . VAL A 1 121 ? -12.36 -20.845 -9.27 1 96.57 121 VAL A C 1
ATOM 951 O O . VAL A 1 121 ? -12.995 -19.821 -9.008 1 96.57 121 VAL A O 1
ATOM 954 N N . GLY A 1 122 ? -11.508 -21.382 -8.354 1 96.21 122 GLY A N 1
ATOM 955 C CA . GLY A 1 122 ? -11.264 -20.749 -7.068 1 96.21 122 GLY A CA 1
ATOM 956 C C . GLY A 1 122 ? -10.672 -19.358 -7.189 1 96.21 122 GLY A C 1
ATOM 957 O O . GLY A 1 122 ? -11.248 -18.387 -6.693 1 96.21 122 GLY A O 1
ATOM 958 N N . ASP A 1 123 ? -9.547 -19.209 -7.876 1 97.44 123 ASP A N 1
ATOM 959 C CA . ASP A 1 123 ? -8.804 -17.955 -7.965 1 97.44 123 ASP A CA 1
ATOM 960 C C . ASP A 1 123 ? -9.569 -16.922 -8.79 1 97.44 123 ASP A C 1
ATOM 962 O O . ASP A 1 123 ? -9.562 -15.732 -8.465 1 97.44 123 ASP A O 1
ATOM 966 N N . ASN A 1 124 ? -10.146 -17.342 -9.896 1 98.54 124 ASN A N 1
ATOM 967 C CA . ASN A 1 124 ? -10.931 -16.395 -10.681 1 98.54 124 ASN A CA 1
ATOM 968 C C . ASN A 1 124 ? -12.141 -15.889 -9.902 1 98.54 124 ASN A C 1
ATOM 970 O O . ASN A 1 124 ? -12.517 -14.721 -10.02 1 98.54 124 ASN A O 1
ATOM 974 N N . THR A 1 125 ? -12.775 -16.744 -9.141 1 98.46 125 THR A N 1
ATOM 975 C CA . THR A 1 125 ? -13.872 -16.314 -8.281 1 98.46 125 THR A CA 1
ATOM 976 C C . THR A 1 125 ? -13.39 -15.286 -7.262 1 98.46 125 THR A C 1
ATOM 978 O O . THR A 1 125 ? -14.056 -14.275 -7.029 1 98.46 125 THR A O 1
ATOM 981 N N . ASP A 1 126 ? -12.248 -15.572 -6.631 1 98.03 126 ASP A N 1
ATOM 982 C CA . ASP A 1 126 ? -11.696 -14.619 -5.674 1 98.03 126 ASP A CA 1
ATOM 983 C C . ASP A 1 126 ? -11.508 -13.245 -6.313 1 98.03 126 ASP A C 1
ATOM 985 O O . ASP A 1 126 ? -11.831 -12.222 -5.705 1 98.03 126 ASP A O 1
ATOM 989 N N . LEU A 1 127 ? -10.978 -13.201 -7.517 1 98.72 127 LEU A N 1
ATOM 990 C CA . LEU A 1 127 ? -10.724 -11.942 -8.208 1 98.72 127 LEU A CA 1
ATOM 991 C C . LEU A 1 127 ? -12.032 -11.228 -8.535 1 98.72 127 LEU A C 1
ATOM 993 O O . LEU A 1 127 ? -12.114 -10.001 -8.442 1 98.72 127 LEU A O 1
ATOM 997 N N . ILE A 1 128 ? -13.027 -11.958 -8.948 1 98.76 128 ILE A N 1
ATOM 998 C CA . ILE A 1 128 ? -14.349 -11.393 -9.198 1 98.76 128 ILE A CA 1
ATOM 999 C C . ILE A 1 128 ? -14.917 -10.817 -7.903 1 98.76 128 ILE A C 1
ATOM 1001 O O . ILE A 1 128 ? -15.459 -9.709 -7.894 1 98.76 128 ILE A O 1
ATOM 1005 N N . ILE A 1 129 ? -14.771 -11.576 -6.832 1 98.67 129 ILE A N 1
ATOM 1006 C CA . ILE A 1 129 ? -15.262 -11.144 -5.528 1 98.67 129 ILE A CA 1
ATOM 1007 C C . ILE A 1 129 ? -14.541 -9.867 -5.102 1 98.67 129 ILE A C 1
ATOM 1009 O O . ILE A 1 129 ? -15.174 -8.915 -4.639 1 98.67 129 ILE A O 1
ATOM 1013 N N . LEU A 1 130 ? -13.221 -9.783 -5.24 1 98.75 130 LEU A N 1
ATOM 1014 C CA . LEU A 1 130 ? -12.449 -8.598 -4.882 1 98.75 130 LEU A CA 1
ATOM 1015 C C . LEU A 1 130 ? -12.921 -7.383 -5.673 1 98.75 130 LEU A C 1
ATOM 1017 O O . LEU A 1 130 ? -13.141 -6.312 -5.102 1 98.75 130 LEU A O 1
ATOM 1021 N N . ARG A 1 131 ? -13.058 -7.569 -6.982 1 98.66 131 ARG A N 1
ATOM 1022 C CA . ARG A 1 131 ? -13.543 -6.483 -7.826 1 98.66 131 ARG A CA 1
ATOM 1023 C C . ARG A 1 131 ? -14.909 -5.992 -7.356 1 98.66 131 ARG A C 1
ATOM 1025 O O . ARG A 1 131 ? -15.117 -4.789 -7.184 1 98.66 131 ARG A O 1
ATOM 1032 N N . ASN A 1 132 ? -15.818 -6.901 -7.178 1 98.63 132 ASN A N 1
ATOM 1033 C CA . ASN A 1 132 ? -17.184 -6.547 -6.808 1 98.63 132 ASN A CA 1
ATOM 1034 C C . ASN A 1 132 ? -17.247 -5.941 -5.409 1 98.63 132 ASN A C 1
ATOM 1036 O O . ASN A 1 132 ? -18.08 -5.074 -5.14 1 98.63 132 ASN A O 1
ATOM 1040 N N . ALA A 1 133 ? -16.416 -6.435 -4.492 1 98.74 133 ALA A N 1
ATOM 1041 C CA . ALA A 1 133 ? -16.343 -5.861 -3.151 1 98.74 133 ALA A CA 1
ATOM 1042 C C . ALA A 1 133 ? -15.868 -4.412 -3.2 1 98.74 133 ALA A C 1
ATOM 1044 O O . ALA A 1 133 ? -16.392 -3.555 -2.484 1 98.74 133 ALA A O 1
ATOM 1045 N N . PHE A 1 134 ? -14.873 -4.118 -4.055 1 98.83 134 PHE A N 1
ATOM 1046 C CA . PHE A 1 134 ? -14.442 -2.739 -4.254 1 98.83 134 PHE A CA 1
ATOM 1047 C C . PHE A 1 134 ? -15.576 -1.893 -4.82 1 98.83 134 PHE A C 1
ATOM 1049 O O . PHE A 1 134 ? -15.732 -0.727 -4.451 1 98.83 134 PHE A O 1
ATOM 1056 N N . ASP A 1 135 ? -16.323 -2.467 -5.727 1 98.41 135 ASP A N 1
ATOM 1057 C CA . ASP A 1 135 ? -17.438 -1.75 -6.338 1 98.41 135 ASP A CA 1
ATOM 1058 C C . ASP A 1 135 ? -18.467 -1.336 -5.288 1 98.41 135 ASP A C 1
ATOM 1060 O O . ASP A 1 135 ? -19.162 -0.332 -5.454 1 98.41 135 ASP A O 1
ATOM 1064 N N . LEU A 1 136 ? -18.561 -2.07 -4.21 1 98.19 136 LEU A N 1
ATOM 1065 C CA . LEU A 1 136 ? -19.473 -1.735 -3.121 1 98.19 136 LEU A CA 1
ATOM 1066 C C . LEU A 1 136 ? -18.871 -0.664 -2.218 1 98.19 136 LEU A C 1
ATOM 1068 O O . LEU A 1 136 ? -19.594 0.169 -1.668 1 98.19 136 LEU A O 1
ATOM 1072 N N . LEU A 1 137 ? -17.566 -0.633 -2.051 1 98.7 137 LEU A N 1
ATOM 1073 C CA . LEU A 1 137 ? -16.903 0.271 -1.118 1 98.7 137 LEU A CA 1
ATOM 1074 C C . LEU A 1 137 ? -16.767 1.667 -1.717 1 98.7 137 LEU A C 1
ATOM 1076 O O . LEU A 1 137 ? -16.886 2.667 -1.006 1 98.7 137 LEU A O 1
ATOM 1080 N N . LEU A 1 138 ? -16.487 1.762 -3.051 1 98.76 138 LEU A N 1
ATOM 1081 C CA . LEU A 1 138 ? -16.126 3.018 -3.698 1 98.76 138 LEU A CA 1
ATOM 1082 C C . LEU A 1 138 ? -17.251 4.04 -3.568 1 98.76 138 LEU A C 1
ATOM 1084 O O . LEU A 1 138 ? -17.022 5.169 -3.128 1 98.76 138 LEU A O 1
ATOM 1088 N N . PRO A 1 139 ? -18.499 3.696 -3.839 1 98.26 139 PRO A N 1
ATOM 1089 C CA . PRO A 1 139 ? -19.575 4.67 -3.641 1 98.26 139 PRO A CA 1
ATOM 1090 C C . PRO A 1 139 ? -19.741 5.078 -2.179 1 98.26 139 PRO A C 1
ATOM 1092 O O . PRO A 1 139 ? -20.065 6.233 -1.89 1 98.26 139 PRO A O 1
ATOM 1095 N N . LYS A 1 140 ? -19.576 4.179 -1.239 1 98.22 140 LYS A N 1
ATOM 1096 C CA . LYS A 1 140 ? -19.684 4.498 0.182 1 98.22 140 LYS A CA 1
ATOM 1097 C C . LYS A 1 140 ? -18.636 5.528 0.596 1 98.22 140 LYS A C 1
ATOM 1099 O O . LYS A 1 140 ? -18.943 6.478 1.318 1 98.22 140 LYS A O 1
ATOM 1104 N N . LEU A 1 141 ? -17.413 5.269 0.169 1 98.82 141 LEU A N 1
ATOM 1105 C CA . LEU A 1 141 ? -16.333 6.205 0.464 1 98.82 141 LEU A CA 1
ATOM 1106 C C . LEU A 1 141 ? -16.604 7.565 -0.17 1 98.82 141 LEU A C 1
ATOM 1108 O O . LEU A 1 141 ? -16.38 8.603 0.457 1 98.82 141 LEU A O 1
ATOM 1112 N N . ALA A 1 142 ? -17.068 7.576 -1.412 1 98.77 142 ALA A N 1
ATOM 1113 C CA . ALA A 1 142 ? -17.411 8.818 -2.099 1 98.77 142 ALA A CA 1
ATOM 1114 C C . ALA A 1 142 ? -18.484 9.589 -1.336 1 98.77 142 ALA A C 1
ATOM 1116 O O . ALA A 1 142 ? -18.424 10.817 -1.238 1 98.77 142 ALA A O 1
ATOM 1117 N N . ARG A 1 143 ? -19.463 8.944 -0.808 1 98.6 143 ARG A N 1
ATOM 1118 C CA . ARG A 1 143 ? -20.526 9.597 -0.05 1 98.6 143 ARG A CA 1
ATOM 1119 C C . ARG A 1 143 ? -19.979 10.23 1.225 1 98.6 143 ARG A C 1
ATOM 1121 O O . ARG A 1 143 ? -20.381 11.335 1.597 1 98.6 143 ARG A O 1
ATOM 1128 N N . VAL A 1 144 ? -19.085 9.488 1.923 1 98.79 144 VAL A N 1
ATOM 1129 C CA . VAL A 1 144 ? -18.455 10.055 3.111 1 98.79 144 VAL A CA 1
ATOM 1130 C C . VAL A 1 144 ? -17.759 11.366 2.751 1 98.79 144 VAL A C 1
ATOM 1132 O O . VAL A 1 144 ? -17.927 12.375 3.44 1 98.79 144 VAL A O 1
ATOM 1135 N N . ILE A 1 145 ? -16.95 11.362 1.665 1 98.87 145 ILE A N 1
ATOM 1136 C CA . ILE A 1 145 ? -16.22 12.543 1.219 1 98.87 145 ILE A CA 1
ATOM 1137 C C . ILE A 1 145 ? -17.204 13.666 0.896 1 98.87 145 ILE A C 1
ATOM 1139 O O . ILE A 1 145 ? -16.987 14.818 1.279 1 98.87 145 ILE A O 1
ATOM 1143 N N . SER A 1 146 ? -18.281 13.316 0.246 1 98.61 146 SER A N 1
ATOM 1144 C CA . SER A 1 146 ? -19.286 14.3 -0.143 1 98.61 146 SER A CA 1
ATOM 1145 C C . SER A 1 146 ? -19.912 14.963 1.08 1 98.61 146 SER A C 1
ATOM 1147 O O . SER A 1 146 ? -20.065 16.186 1.119 1 98.61 146 SER A O 1
ATOM 1149 N N . ARG A 1 147 ? -20.319 14.196 2.072 1 98.5 147 ARG A N 1
ATOM 1150 C CA . ARG A 1 147 ? -20.924 14.734 3.286 1 98.5 147 ARG A CA 1
ATOM 1151 C C . ARG A 1 147 ? -19.948 15.64 4.03 1 98.5 147 ARG A C 1
ATOM 1153 O O . ARG A 1 147 ? -20.329 16.709 4.51 1 98.5 147 ARG A O 1
ATOM 1160 N N . LEU A 1 148 ? -18.707 15.22 4.114 1 98.8 148 LEU A N 1
ATOM 1161 C CA . LEU A 1 148 ? -17.692 16.03 4.778 1 98.8 148 LEU A CA 1
ATOM 1162 C C . LEU A 1 148 ? -17.398 17.295 3.98 1 98.8 148 LEU A C 1
ATOM 1164 O O . LEU A 1 148 ? -17.094 18.342 4.557 1 98.8 148 LEU A O 1
ATOM 1168 N N . ALA A 1 149 ? -17.431 17.165 2.632 1 98.74 149 ALA A N 1
ATOM 1169 C CA . ALA A 1 149 ? -17.231 18.342 1.791 1 98.74 149 ALA A CA 1
ATOM 1170 C C . ALA A 1 149 ? -18.305 19.394 2.054 1 98.74 149 ALA A C 1
ATOM 1172 O O . ALA A 1 149 ? -18.006 20.587 2.14 1 98.74 149 ALA A O 1
ATOM 1173 N N . ASP A 1 150 ? -19.547 19.003 2.154 1 98.32 150 ASP A N 1
ATOM 1174 C CA . ASP A 1 150 ? -20.634 19.913 2.499 1 98.32 150 ASP A CA 1
ATOM 1175 C C . ASP A 1 150 ? -20.404 20.55 3.868 1 98.32 150 ASP A C 1
ATOM 1177 O O . ASP A 1 150 ? -20.588 21.757 4.036 1 98.32 150 ASP A O 1
ATOM 1181 N N . PHE A 1 151 ? -20.062 19.73 4.81 1 98.49 151 PHE A N 1
ATOM 1182 C CA . PHE A 1 151 ? -19.759 20.203 6.155 1 98.49 151 PHE A CA 1
ATOM 1183 C C . PHE A 1 151 ? -18.651 21.249 6.124 1 98.49 151 PHE A C 1
ATOM 1185 O O . PHE A 1 151 ? -18.755 22.291 6.775 1 98.49 151 PHE A O 1
ATOM 1192 N N . ALA A 1 152 ? -17.545 20.957 5.393 1 98.82 152 ALA A N 1
ATOM 1193 C CA . ALA A 1 152 ? -16.402 21.861 5.291 1 98.82 152 ALA A CA 1
ATOM 1194 C C . ALA A 1 152 ? -16.807 23.186 4.651 1 98.82 152 ALA A C 1
ATOM 1196 O O . ALA A 1 152 ? -16.386 24.254 5.101 1 98.82 152 ALA A O 1
ATOM 1197 N N . LYS A 1 153 ? -17.603 23.123 3.62 1 98.6 153 LYS A N 1
ATOM 1198 C CA . LYS A 1 153 ? -18.06 24.316 2.913 1 98.6 153 LYS A CA 1
ATOM 1199 C C . LYS A 1 153 ? -18.896 25.209 3.826 1 98.6 153 LYS A C 1
ATOM 1201 O O . LYS A 1 153 ? -18.691 26.424 3.871 1 98.6 153 LYS A O 1
ATOM 1206 N N . GLU A 1 154 ? -19.762 24.647 4.582 1 98.23 154 GLU A N 1
ATOM 1207 C CA . GLU A 1 154 ? -20.67 25.367 5.47 1 98.23 154 GLU A CA 1
ATOM 1208 C C . GLU A 1 154 ? -19.907 26.056 6.599 1 98.23 154 GLU A C 1
ATOM 1210 O O . GLU A 1 154 ? -20.359 27.072 7.13 1 98.23 154 GLU A O 1
ATOM 1215 N N . ARG A 1 155 ? -18.794 25.518 6.936 1 98.21 155 ARG A N 1
ATOM 1216 C CA . ARG A 1 155 ? -18.046 26.021 8.083 1 98.21 155 ARG A CA 1
ATOM 1217 C C . ARG A 1 155 ? -16.684 26.557 7.655 1 98.21 155 ARG A C 1
ATOM 1219 O O . ARG A 1 155 ? -15.745 26.591 8.454 1 98.21 155 ARG A O 1
ATOM 1226 N N . ALA A 1 156 ? -16.531 26.969 6.435 1 98.34 156 ALA A N 1
ATOM 1227 C CA . ALA A 1 156 ? -15.256 27.393 5.861 1 98.34 156 ALA A CA 1
ATOM 1228 C C . ALA A 1 156 ? -14.705 28.613 6.592 1 98.34 156 ALA A C 1
ATOM 1230 O O . ALA A 1 156 ? -13.488 28.773 6.717 1 98.34 156 ALA A O 1
ATOM 1231 N N . ASP A 1 157 ? -15.636 29.414 7.191 1 97.68 157 ASP A N 1
ATOM 1232 C CA . ASP A 1 157 ? -15.223 30.694 7.758 1 97.68 157 ASP A CA 1
ATOM 1233 C C . ASP A 1 157 ? -15.339 30.683 9.281 1 97.68 157 ASP A C 1
ATOM 1235 O O . ASP A 1 157 ? -15.152 31.714 9.93 1 97.68 157 ASP A O 1
ATOM 1239 N N . LEU A 1 158 ? -15.681 29.55 9.849 1 98.36 158 LEU A N 1
ATOM 1240 C CA . LEU A 1 158 ? -15.838 29.488 11.298 1 98.36 158 LEU A CA 1
ATOM 1241 C C . LEU A 1 158 ? -14.488 29.31 11.984 1 98.36 158 LEU A C 1
ATOM 1243 O O . LEU A 1 158 ? -13.92 28.215 11.972 1 98.36 158 LEU A O 1
ATOM 1247 N N . PRO A 1 159 ? -13.975 30.395 12.57 1 97.81 159 PRO A N 1
ATOM 1248 C CA . PRO A 1 159 ? -12.666 30.288 13.218 1 97.81 159 PRO A CA 1
ATOM 1249 C C . PRO A 1 159 ? -12.652 29.27 14.356 1 97.81 159 PRO A C 1
ATOM 1251 O O . PRO A 1 159 ? -13.644 29.128 15.074 1 97.81 159 PRO A O 1
ATOM 1254 N N . THR A 1 160 ? -11.619 28.58 14.515 1 98.11 160 THR A N 1
ATOM 1255 C CA . THR A 1 160 ? -11.384 27.67 15.631 1 98.11 160 THR A CA 1
ATOM 1256 C C . THR A 1 160 ? -9.91 27.663 16.022 1 98.11 160 THR A C 1
ATOM 1258 O O . THR A 1 160 ? -9.053 28.087 15.244 1 98.11 160 THR A O 1
ATOM 1261 N N . LEU A 1 161 ? -9.692 27.336 17.289 1 96.86 161 LEU A N 1
ATOM 1262 C CA . LEU A 1 161 ? -8.317 27.222 17.763 1 96.86 161 LEU A CA 1
ATOM 1263 C C . LEU A 1 161 ? -7.581 26.103 17.034 1 96.86 161 LEU A C 1
ATOM 1265 O O . LEU A 1 161 ? -8.091 24.985 16.927 1 96.86 161 LEU A O 1
ATOM 1269 N N . GLY A 1 162 ? -6.416 26.37 16.375 1 96.52 162 GLY A N 1
ATOM 1270 C CA . GLY A 1 162 ? -5.537 25.308 15.913 1 96.52 162 GLY A CA 1
ATOM 1271 C C . GLY A 1 162 ? -4.805 24.605 17.04 1 96.52 162 GLY A C 1
ATOM 1272 O O . GLY A 1 162 ? -4.544 25.204 18.086 1 96.52 162 GLY A O 1
ATOM 1273 N N . PHE A 1 163 ? -4.477 23.315 16.839 1 97.03 163 PHE A N 1
ATOM 1274 C CA . PHE A 1 163 ? -3.744 22.562 17.851 1 97.03 163 PHE A CA 1
ATOM 1275 C C . PHE A 1 163 ? -2.471 21.964 17.264 1 97.03 163 PHE A C 1
ATOM 1277 O O . PHE A 1 163 ? -2.516 21.279 16.24 1 97.03 163 PHE A O 1
ATOM 1284 N N . THR A 1 164 ? -1.377 22.266 17.846 1 95.01 164 THR A N 1
ATOM 1285 C CA . THR A 1 164 ? -0.108 21.569 17.668 1 95.01 164 THR A CA 1
ATOM 1286 C C . THR A 1 164 ? 0.358 20.949 18.982 1 95.01 164 THR A C 1
ATOM 1288 O O . THR A 1 164 ? 0.391 21.621 20.014 1 95.01 164 THR A O 1
ATOM 1291 N N . HIS A 1 165 ? 0.618 19.687 19.042 1 94.58 165 HIS A N 1
ATOM 1292 C CA . HIS A 1 165 ? 0.888 18.951 20.272 1 94.58 165 HIS A CA 1
ATOM 1293 C C . HIS A 1 165 ? -0.327 18.951 21.193 1 94.58 165 HIS A C 1
ATOM 1295 O O . HIS A 1 165 ? -0.187 18.839 22.413 1 94.58 165 HIS A O 1
ATOM 1301 N N . PHE A 1 166 ? -1.496 19.234 20.602 1 96.3 166 PHE A N 1
ATOM 1302 C CA . PHE A 1 166 ? -2.777 19.429 21.271 1 96.3 166 PHE A CA 1
ATOM 1303 C C . PHE A 1 166 ? -2.709 20.604 22.24 1 96.3 166 PHE A C 1
ATOM 1305 O O . PHE A 1 166 ? -3.403 20.616 23.258 1 96.3 166 PHE A O 1
ATOM 1312 N N . GLN A 1 167 ? -1.774 21.52 21.973 1 94.88 167 GLN A N 1
ATOM 1313 C CA . GLN A 1 167 ? -1.706 22.834 22.604 1 94.88 167 GLN A CA 1
ATOM 1314 C C . GLN A 1 167 ? -2.265 23.915 21.684 1 94.88 167 GLN A C 1
ATOM 1316 O O . GLN A 1 167 ? -2.139 23.823 20.461 1 94.88 167 GLN A O 1
ATOM 1321 N N . PRO A 1 168 ? -2.857 24.91 22.278 1 93.79 168 PRO A N 1
ATOM 1322 C CA . PRO A 1 168 ? -3.372 25.995 21.439 1 93.79 168 PRO A CA 1
ATOM 1323 C C . PRO A 1 168 ? -2.302 26.595 20.529 1 93.79 168 PRO A C 1
ATOM 1325 O O . PRO A 1 168 ? -1.188 26.872 20.98 1 93.79 168 PRO A O 1
ATOM 1328 N N . ALA A 1 169 ? -2.653 26.684 19.284 1 93.76 169 ALA A N 1
ATOM 1329 C CA . ALA A 1 169 ? -1.805 27.289 18.26 1 93.76 169 ALA A CA 1
ATOM 1330 C C . ALA A 1 169 ? -2.573 28.337 17.46 1 93.76 169 ALA A C 1
ATOM 1332 O O . ALA A 1 169 ? -3.648 28.777 17.874 1 93.76 169 ALA A O 1
ATOM 1333 N N . GLN A 1 170 ? -1.939 28.821 16.41 1 93.1 170 GLN A N 1
ATOM 1334 C CA . GLN A 1 170 ? -2.605 29.786 15.541 1 93.1 170 GLN A CA 1
ATOM 1335 C C . GLN A 1 170 ? -3.966 29.268 15.085 1 93.1 170 GLN A C 1
ATOM 1337 O O . GLN A 1 170 ? -4.123 28.076 14.812 1 93.1 170 GLN A O 1
ATOM 1342 N N . LEU A 1 171 ? -4.901 30.213 14.909 1 96.57 171 LEU A N 1
ATOM 1343 C CA . LEU A 1 171 ? -6.267 29.844 14.555 1 96.57 171 LEU A CA 1
ATOM 1344 C C . LEU A 1 171 ? -6.331 29.293 13.134 1 96.57 171 LEU A C 1
ATOM 1346 O O . LEU A 1 171 ? -5.454 29.575 12.315 1 96.57 171 LEU A O 1
ATOM 1350 N N . THR A 1 172 ? -7.265 28.429 12.934 1 97.82 172 THR A N 1
ATOM 1351 C CA . THR A 1 172 ? -7.739 27.949 11.641 1 97.82 172 THR A CA 1
ATOM 1352 C C . THR A 1 172 ? -9.259 28.046 11.552 1 97.82 172 THR A C 1
ATOM 1354 O O . THR A 1 172 ? -9.864 28.949 12.135 1 97.82 172 THR A O 1
ATOM 1357 N N . THR A 1 173 ? -9.86 27.277 10.686 1 98.53 173 THR A N 1
ATOM 1358 C CA . THR A 1 173 ? -11.316 27.198 10.656 1 98.53 173 THR A CA 1
ATOM 1359 C C . THR A 1 173 ? -11.781 25.749 10.774 1 98.53 173 THR A C 1
ATOM 1361 O O . THR A 1 173 ? -11.017 24.822 10.498 1 98.53 173 THR A O 1
ATOM 1364 N N . VAL A 1 174 ? -13.006 25.598 11.215 1 98.74 174 VAL A N 1
ATOM 1365 C CA . VAL A 1 174 ? -13.596 24.267 11.315 1 98.74 174 VAL A CA 1
ATOM 1366 C C . VAL A 1 174 ? -13.609 23.603 9.94 1 98.74 174 VAL A C 1
ATOM 1368 O O . VAL A 1 174 ? -13.307 22.414 9.815 1 98.74 174 VAL A O 1
ATOM 1371 N N . GLY A 1 175 ? -13.922 24.392 8.947 1 98.71 175 GLY A N 1
ATOM 1372 C CA . GLY A 1 175 ? -13.936 23.871 7.59 1 98.71 175 GLY A CA 1
ATOM 1373 C C . GLY A 1 175 ? -12.575 23.388 7.123 1 98.71 175 GLY A C 1
ATOM 1374 O O . GLY A 1 175 ? -12.464 22.32 6.517 1 98.71 175 GLY A O 1
ATOM 1375 N N . LYS A 1 176 ? -11.535 24.15 7.34 1 98.75 176 LYS A N 1
ATOM 1376 C CA . LYS A 1 176 ? -10.191 23.77 6.915 1 98.75 176 LYS A CA 1
ATOM 1377 C C . LYS A 1 176 ? -9.724 22.505 7.631 1 98.75 176 LYS A C 1
ATOM 1379 O O . LYS A 1 176 ? -9.096 21.636 7.022 1 98.75 176 LYS A O 1
ATOM 1384 N N . ARG A 1 177 ? -9.99 22.421 8.915 1 98.68 177 ARG A N 1
ATOM 1385 C CA . ARG A 1 177 ? -9.653 21.202 9.642 1 98.68 177 ARG A CA 1
ATOM 1386 C C . ARG A 1 177 ? -10.312 19.984 9.003 1 98.68 177 ARG A C 1
ATOM 1388 O O . ARG A 1 177 ? -9.679 18.937 8.85 1 98.68 177 ARG A O 1
ATOM 1395 N N . CYS A 1 178 ? -11.549 20.143 8.669 1 98.78 178 CYS A N 1
ATOM 1396 C CA . CYS A 1 178 ? -12.275 19.062 8.012 1 98.78 178 CYS A CA 1
ATOM 1397 C C . CYS A 1 178 ? -11.613 18.685 6.692 1 98.78 178 CYS A C 1
ATOM 1399 O O . CYS A 1 178 ? -11.596 17.512 6.314 1 98.78 178 CYS A O 1
ATOM 1401 N N . CYS A 1 179 ? -11.09 19.653 5.993 1 98.82 179 CYS A N 1
ATOM 1402 C CA . CYS A 1 179 ? -10.441 19.397 4.712 1 98.82 179 CYS A CA 1
ATOM 1403 C C . CYS A 1 179 ? -9.192 18.543 4.894 1 98.82 179 CYS A C 1
ATOM 1405 O O . CYS A 1 179 ? -8.792 17.818 3.981 1 98.82 179 CYS A O 1
ATOM 1407 N N . LEU A 1 180 ? -8.558 18.554 6.058 1 98.73 180 LEU A N 1
ATOM 1408 C CA . LEU A 1 180 ? -7.452 17.642 6.33 1 98.73 180 LEU A CA 1
ATOM 1409 C C . LEU A 1 180 ? -7.918 16.191 6.275 1 98.73 180 LEU A C 1
ATOM 1411 O O . LEU A 1 180 ? -7.221 15.331 5.732 1 98.73 180 LEU A O 1
ATOM 1415 N N . TRP A 1 181 ? -9.126 15.949 6.844 1 98.72 181 TRP A N 1
ATOM 1416 C CA . TRP A 1 181 ? -9.719 14.615 6.81 1 98.72 181 TRP A CA 1
ATOM 1417 C C . TRP A 1 181 ? -10.041 14.199 5.379 1 98.72 181 TRP A C 1
ATOM 1419 O O . TRP A 1 181 ? -9.709 13.089 4.959 1 98.72 181 TRP A O 1
ATOM 1429 N N . ILE A 1 182 ? -10.686 15.152 4.656 1 98.88 182 ILE A N 1
ATOM 1430 C CA . ILE A 1 182 ? -11.141 14.885 3.296 1 98.88 182 ILE A CA 1
ATOM 1431 C C . ILE A 1 182 ? -9.945 14.548 2.409 1 98.88 182 ILE A C 1
ATOM 1433 O O . ILE A 1 182 ? -10.022 13.652 1.565 1 98.88 182 ILE A O 1
ATOM 1437 N N . GLN A 1 183 ? -8.884 15.253 2.551 1 98.68 183 GLN A N 1
ATOM 1438 C CA . GLN A 1 183 ? -7.685 15.026 1.752 1 98.68 183 GLN A CA 1
ATOM 1439 C C . GLN A 1 183 ? -7.219 13.577 1.857 1 98.68 183 GLN A C 1
ATOM 1441 O O . GLN A 1 183 ? -6.907 12.945 0.846 1 98.68 183 GLN A O 1
ATOM 1446 N N . ASP A 1 184 ? -7.151 13.05 3.072 1 98.54 184 ASP A N 1
ATOM 1447 C CA . ASP A 1 184 ? -6.726 11.667 3.266 1 98.54 184 ASP A CA 1
ATOM 1448 C C . ASP A 1 184 ? -7.722 10.693 2.642 1 98.54 184 ASP A C 1
ATOM 1450 O O . ASP A 1 184 ? -7.326 9.692 2.041 1 98.54 184 ASP A O 1
ATOM 1454 N N . LEU A 1 185 ? -8.989 10.993 2.78 1 98.9 185 LEU A N 1
ATOM 1455 C CA . LEU A 1 185 ? -10.016 10.132 2.204 1 98.9 185 LEU A CA 1
ATOM 1456 C C . LEU A 1 185 ? -9.98 10.186 0.681 1 98.9 185 LEU A C 1
ATOM 1458 O O . LEU A 1 185 ? -10.262 9.188 0.013 1 98.9 185 LEU A O 1
ATOM 1462 N N . CYS A 1 186 ? -9.66 11.377 0.127 1 98.83 186 CYS A N 1
ATOM 1463 C CA . CYS A 1 186 ? -9.494 11.483 -1.319 1 98.83 186 CYS A CA 1
ATOM 1464 C C . CYS A 1 186 ? -8.357 10.591 -1.804 1 98.83 186 CYS A C 1
ATOM 1466 O O . CYS A 1 186 ? -8.473 9.941 -2.844 1 98.83 186 CYS A O 1
ATOM 1468 N N . MET A 1 187 ? -7.26 10.581 -1.079 1 98.6 187 MET A N 1
ATOM 1469 C CA . MET A 1 187 ? -6.16 9.679 -1.407 1 98.6 187 MET A CA 1
ATOM 1470 C C . MET A 1 187 ? -6.616 8.225 -1.358 1 98.6 187 MET A C 1
ATOM 1472 O O . MET A 1 187 ? -6.239 7.422 -2.214 1 98.6 187 MET A O 1
ATOM 1476 N N . ASP A 1 188 ? -7.441 7.875 -0.348 1 98.85 188 ASP A N 1
ATOM 1477 C CA . ASP A 1 188 ? -7.976 6.52 -0.244 1 98.85 188 ASP A CA 1
ATOM 1478 C C . ASP A 1 188 ? -8.842 6.177 -1.454 1 98.85 188 ASP A C 1
ATOM 1480 O O . ASP A 1 188 ? -8.742 5.078 -2.004 1 98.85 188 ASP A O 1
ATOM 1484 N N . LEU A 1 189 ? -9.716 7.127 -1.825 1 98.88 189 LEU A N 1
ATOM 1485 C CA . LEU A 1 189 ? -10.61 6.893 -2.954 1 98.88 189 LEU A CA 1
ATOM 1486 C C . LEU A 1 189 ? -9.817 6.635 -4.231 1 98.88 189 LEU A C 1
ATOM 1488 O O . LEU A 1 189 ? -10.134 5.715 -4.988 1 98.88 189 LEU A O 1
ATOM 1492 N N . GLN A 1 190 ? -8.814 7.413 -4.445 1 98.52 190 GLN A N 1
ATOM 1493 C CA . GLN A 1 190 ? -7.964 7.243 -5.619 1 98.52 190 GLN A CA 1
ATOM 1494 C C . GLN A 1 190 ? -7.241 5.9 -5.585 1 98.52 190 GLN A C 1
ATOM 1496 O O . GLN A 1 190 ? -7.144 5.215 -6.605 1 98.52 190 GLN A O 1
ATOM 1501 N N . ASN A 1 191 ? -6.762 5.534 -4.467 1 98.6 191 ASN A N 1
ATOM 1502 C CA . ASN A 1 191 ? -6.006 4.293 -4.333 1 98.6 191 ASN A CA 1
ATOM 1503 C C . ASN A 1 191 ? -6.902 3.07 -4.502 1 98.6 191 ASN A C 1
ATOM 1505 O O . ASN A 1 191 ? -6.527 2.109 -5.176 1 98.6 191 ASN A O 1
ATOM 1509 N N . LEU A 1 192 ? -8.092 3.09 -3.809 1 98.79 192 LEU A N 1
ATOM 1510 C CA . LEU A 1 192 ? -9.023 1.975 -3.947 1 98.79 192 LEU A CA 1
ATOM 1511 C C . LEU A 1 192 ? -9.455 1.805 -5.399 1 98.79 192 LEU A C 1
ATOM 1513 O O . LEU A 1 192 ? -9.511 0.683 -5.907 1 98.79 192 LEU A O 1
ATOM 1517 N N . LYS A 1 193 ? -9.739 2.876 -6.043 1 98.62 193 LYS A N 1
ATOM 1518 C CA . LYS A 1 193 ? -10.154 2.825 -7.442 1 98.62 193 LYS A CA 1
ATOM 1519 C C . LYS A 1 193 ? -9.042 2.264 -8.325 1 98.62 193 LYS A C 1
ATOM 1521 O O . LYS A 1 193 ? -9.301 1.458 -9.221 1 98.62 193 LYS A O 1
ATOM 1526 N N . ARG A 1 194 ? -7.88 2.726 -8.12 1 98.09 194 ARG A N 1
ATOM 1527 C CA . ARG A 1 194 ? -6.744 2.26 -8.908 1 98.09 194 ARG A CA 1
ATOM 1528 C C . ARG A 1 194 ? -6.569 0.75 -8.777 1 98.09 194 ARG A C 1
ATOM 1530 O O . ARG A 1 194 ? -6.413 0.049 -9.779 1 98.09 194 ARG A O 1
ATOM 1537 N N . VAL A 1 195 ? -6.531 0.221 -7.545 1 98.44 195 VAL A N 1
ATOM 1538 C CA . VAL A 1 195 ? -6.336 -1.207 -7.319 1 98.44 195 VAL A CA 1
ATOM 1539 C C . VAL A 1 195 ? -7.464 -1.995 -7.981 1 98.44 195 VAL A C 1
ATOM 1541 O O . VAL A 1 195 ? -7.222 -3.028 -8.609 1 98.44 195 VAL A O 1
ATOM 1544 N N . ARG A 1 196 ? -8.701 -1.51 -7.823 1 98.38 196 ARG A N 1
ATOM 1545 C CA . ARG A 1 196 ? -9.847 -2.141 -8.469 1 98.38 196 ARG A CA 1
ATOM 1546 C C . ARG A 1 196 ? -9.67 -2.182 -9.983 1 98.38 196 ARG A C 1
ATOM 1548 O O . ARG A 1 196 ? -9.888 -3.219 -10.611 1 98.38 196 ARG A O 1
ATOM 1555 N N . ASP A 1 197 ? -9.247 -1.06 -10.56 1 97.6 197 ASP A N 1
ATOM 1556 C CA . ASP A 1 197 ? -9.141 -0.929 -12.01 1 97.6 197 ASP A CA 1
ATOM 1557 C C . ASP A 1 197 ? -7.975 -1.754 -12.551 1 97.6 197 ASP A C 1
ATOM 1559 O O . ASP A 1 197 ? -8.003 -2.198 -13.701 1 97.6 197 ASP A O 1
ATOM 1563 N N . ASP A 1 198 ? -6.993 -1.996 -11.73 1 96.61 198 ASP A N 1
ATOM 1564 C CA . ASP A 1 198 ? -5.774 -2.666 -12.174 1 96.61 198 ASP A CA 1
ATOM 1565 C C . ASP A 1 198 ? -5.89 -4.18 -12.01 1 96.61 198 ASP A C 1
ATOM 1567 O O . ASP A 1 198 ? -5.015 -4.926 -12.455 1 96.61 198 ASP A O 1
ATOM 1571 N N . LEU A 1 199 ? -6.971 -4.69 -11.399 1 98.02 199 LEU A N 1
ATOM 1572 C CA . LEU A 1 199 ? -7.125 -6.128 -11.208 1 98.02 199 LEU A CA 1
ATOM 1573 C C . LEU A 1 199 ? -7.104 -6.859 -12.546 1 98.02 199 LEU A C 1
ATOM 1575 O O . LEU A 1 199 ? -7.702 -6.396 -13.521 1 98.02 199 LEU A O 1
ATOM 1579 N N . ARG A 1 200 ? -6.402 -7.927 -12.563 1 98.02 200 ARG A N 1
ATOM 1580 C CA . ARG A 1 200 ? -6.344 -8.812 -13.722 1 98.02 200 ARG A CA 1
ATOM 1581 C C . ARG A 1 200 ? -6.986 -10.161 -13.413 1 98.02 200 ARG A C 1
ATOM 1583 O O . ARG A 1 200 ? -6.986 -10.606 -12.263 1 98.02 200 ARG A O 1
ATOM 1590 N N . PHE A 1 201 ? -7.552 -10.708 -14.463 1 98.34 201 PHE A N 1
ATOM 1591 C CA . PHE A 1 201 ? -8.092 -12.058 -14.352 1 98.34 201 PHE A CA 1
ATOM 1592 C C . PHE A 1 201 ? -6.972 -13.091 -14.357 1 98.34 201 PHE A C 1
ATOM 1594 O O . PHE A 1 201 ? -5.923 -12.874 -14.968 1 98.34 201 PHE A O 1
ATOM 1601 N N . ARG A 1 202 ? -7.059 -14.16 -13.505 1 98.2 202 ARG A N 1
ATOM 1602 C CA . ARG A 1 202 ? -6.091 -15.246 -13.62 1 98.2 202 ARG A CA 1
ATOM 1603 C C . ARG A 1 202 ? -6.138 -15.877 -15.007 1 98.2 202 ARG A C 1
ATOM 1605 O O . ARG A 1 202 ? -5.098 -16.21 -15.579 1 98.2 202 ARG A O 1
ATOM 1612 N N . GLY A 1 203 ? -7.422 -16.159 -15.53 1 97.39 203 GLY A N 1
ATOM 1613 C CA . GLY A 1 203 ? -7.623 -16.719 -16.857 1 97.39 203 GLY A CA 1
ATOM 1614 C C . GLY A 1 203 ? -7.64 -18.236 -16.869 1 97.39 203 GLY A C 1
ATOM 1615 O O . GLY A 1 203 ? -7.884 -18.867 -15.839 1 97.39 203 GLY A O 1
ATOM 1616 N N . VAL A 1 204 ? -7.528 -18.818 -18.034 1 97.35 204 VAL A N 1
ATOM 1617 C CA . VAL A 1 204 ? -7.534 -20.257 -18.28 1 97.35 204 VAL A CA 1
ATOM 1618 C C . VAL A 1 204 ? -6.101 -20.757 -18.456 1 97.35 204 VAL A C 1
ATOM 1620 O O . VAL A 1 204 ? -5.619 -20.896 -19.582 1 97.35 204 VAL A O 1
ATOM 1623 N N . LYS A 1 205 ? -5.452 -21.163 -17.368 1 96.22 205 LYS A N 1
ATOM 1624 C CA . LYS A 1 205 ? -3.997 -21.284 -17.361 1 96.22 205 LYS A CA 1
ATOM 1625 C C . LYS A 1 205 ? -3.567 -22.731 -17.137 1 96.22 205 LYS A C 1
ATOM 1627 O O . LYS A 1 205 ? -2.427 -23.098 -17.431 1 96.22 205 LYS A O 1
ATOM 1632 N N . GLY A 1 206 ? -4.504 -23.622 -16.658 1 90.45 206 GLY A N 1
ATOM 1633 C CA . GLY A 1 206 ? -4.185 -25.029 -16.473 1 90.45 206 GLY A CA 1
ATOM 1634 C C . GLY A 1 206 ? -3.314 -25.289 -15.258 1 90.45 206 GLY A C 1
ATOM 1635 O O . GLY A 1 206 ? -3.122 -24.402 -14.424 1 90.45 206 GLY A O 1
ATOM 1636 N N . THR A 1 207 ? -2.804 -26.527 -15.217 1 88.49 207 THR A N 1
ATOM 1637 C CA . THR A 1 207 ? -1.96 -26.958 -14.109 1 88.49 207 THR A CA 1
ATOM 1638 C C . THR A 1 207 ? -0.597 -26.274 -14.169 1 88.49 207 THR A C 1
ATOM 1640 O O . THR A 1 207 ? 0.025 -26.211 -15.231 1 88.49 207 THR A O 1
ATOM 1643 N N . THR A 1 208 ? -0.034 -25.694 -13.16 1 93.76 208 THR A N 1
ATOM 1644 C CA . THR A 1 208 ? 1.223 -24.971 -13.003 1 93.76 208 THR A CA 1
ATOM 1645 C C . THR A 1 208 ? 1.264 -23.751 -13.919 1 93.76 208 THR A C 1
ATOM 1647 O O . THR A 1 208 ? 2.331 -23.18 -14.153 1 93.76 208 THR A O 1
ATOM 1650 N N . GLY A 1 209 ? 0.175 -23.5 -14.692 1 96.12 209 GLY A N 1
ATOM 1651 C CA . GLY A 1 209 ? 0.033 -22.268 -15.451 1 96.12 209 GLY A CA 1
ATOM 1652 C C . GLY A 1 209 ? 0.558 -22.377 -16.87 1 96.12 209 GLY A C 1
ATOM 1653 O O . GLY A 1 209 ? 0.775 -21.363 -17.536 1 96.12 209 GLY A O 1
ATOM 1654 N N . THR A 1 210 ? 0.765 -23.608 -17.431 1 96.43 210 THR A N 1
ATOM 1655 C CA . THR A 1 210 ? 1.407 -23.766 -18.731 1 96.43 210 THR A CA 1
ATOM 1656 C C . THR A 1 210 ? 0.363 -23.938 -19.832 1 96.43 210 THR A C 1
ATOM 1658 O O . THR A 1 210 ? 0.702 -23.96 -21.017 1 96.43 210 THR A O 1
ATOM 1661 N N . GLN A 1 211 ? -0.894 -24.167 -19.482 1 95.84 211 GLN A N 1
ATOM 1662 C CA . GLN A 1 211 ? -2.006 -24.357 -20.409 1 95.84 211 GLN A CA 1
ATOM 1663 C C . GLN A 1 211 ? -1.839 -25.644 -21.211 1 95.84 211 GLN A C 1
ATOM 1665 O O . GLN A 1 211 ? -2.359 -25.76 -22.323 1 95.84 211 GLN A O 1
ATOM 1670 N N . ALA A 1 212 ? -1.143 -26.586 -20.621 1 92.51 212 ALA A N 1
ATOM 1671 C CA . ALA A 1 212 ? -0.858 -27.844 -21.307 1 92.51 212 ALA A CA 1
ATOM 1672 C C . ALA A 1 212 ? -2.143 -28.609 -21.607 1 92.51 212 ALA A C 1
ATOM 1674 O O . ALA A 1 212 ? -2.31 -29.149 -22.703 1 92.51 212 ALA A O 1
ATOM 1675 N N . SER A 1 213 ? -3.029 -28.673 -20.656 1 89.63 213 SER A N 1
ATOM 1676 C CA . SER A 1 213 ? -4.266 -29.428 -20.83 1 89.63 213 SER A CA 1
ATOM 1677 C C . SER A 1 213 ? -5.116 -28.845 -21.954 1 89.63 213 SER A C 1
ATOM 1679 O O . SER A 1 213 ? -5.722 -29.586 -22.73 1 89.63 213 SER A O 1
ATOM 1681 N N . PHE A 1 214 ? -5.12 -27.574 -22.071 1 93.87 214 PHE A N 1
ATOM 1682 C CA . PHE A 1 214 ? -5.915 -26.929 -23.109 1 93.87 214 PHE A CA 1
ATOM 1683 C C . PHE A 1 214 ? -5.244 -27.069 -24.471 1 93.87 214 PHE A C 1
ATOM 1685 O O . PHE A 1 214 ? -5.922 -27.191 -25.493 1 93.87 214 PHE A O 1
ATOM 1692 N N . LEU A 1 215 ? -3.919 -26.988 -24.435 1 93.96 215 LEU A N 1
ATOM 1693 C CA . LEU A 1 215 ? -3.204 -27.229 -25.683 1 93.96 215 LEU A CA 1
ATOM 1694 C C . LEU A 1 215 ? -3.509 -28.621 -26.224 1 93.96 215 LEU A C 1
ATOM 1696 O O . LEU A 1 215 ? -3.679 -28.799 -27.433 1 93.96 215 LEU A O 1
ATOM 1700 N N . GLN A 1 216 ? -3.606 -29.557 -25.328 1 88.05 216 GLN A N 1
ATOM 1701 C CA . GLN A 1 216 ? -3.965 -30.917 -25.716 1 88.05 216 GLN A CA 1
ATOM 1702 C C . GLN A 1 216 ? -5.403 -30.982 -26.223 1 88.05 216 GLN A C 1
ATOM 1704 O O . GLN A 1 216 ? -5.682 -31.629 -27.235 1 88.05 216 GLN A O 1
ATOM 1709 N N . LEU A 1 217 ? -6.258 -30.288 -25.538 1 89.64 217 LEU A N 1
ATOM 1710 C CA . LEU A 1 217 ? -7.667 -30.268 -25.916 1 89.64 217 LEU A CA 1
ATOM 1711 C C . LEU A 1 217 ? -7.845 -29.706 -27.322 1 89.64 217 LEU A C 1
ATOM 1713 O O . LEU A 1 217 ? -8.736 -30.136 -28.059 1 89.64 217 LEU A O 1
ATOM 1717 N N . PHE A 1 218 ? -6.995 -28.762 -27.703 1 94.7 218 PHE A N 1
ATOM 1718 C CA . PHE A 1 218 ? -7.115 -28.106 -29 1 94.7 218 PHE A CA 1
ATOM 1719 C C . PHE A 1 218 ? -6.095 -28.663 -29.985 1 94.7 218 PHE A C 1
ATOM 1721 O O . PHE A 1 218 ? -5.725 -27.99 -30.95 1 94.7 218 PHE A O 1
ATOM 1728 N N . GLU A 1 219 ? -5.548 -29.805 -29.685 1 91.32 219 GLU A N 1
ATOM 1729 C CA . GLU A 1 219 ? -4.686 -30.568 -30.582 1 91.32 219 GLU A CA 1
ATOM 1730 C C . GLU A 1 219 ? -3.471 -29.748 -31.009 1 91.32 219 GLU A C 1
ATOM 1732 O O . GLU A 1 219 ? -3.146 -29.683 -32.197 1 91.32 219 GLU A O 1
ATOM 1737 N N . GLY A 1 220 ? -2.962 -28.992 -30.108 1 92.77 220 GLY A N 1
ATOM 1738 C CA . GLY A 1 220 ? -1.699 -28.304 -30.325 1 92.77 220 GLY A CA 1
ATOM 1739 C C . GLY A 1 220 ? -1.869 -26.915 -30.911 1 92.77 220 GLY A C 1
ATOM 1740 O O . GLY A 1 220 ? -0.893 -26.286 -31.324 1 92.77 220 GLY A O 1
ATOM 1741 N N . ASP A 1 221 ? -3.062 -26.38 -30.948 1 95.88 221 ASP A N 1
ATOM 1742 C CA . ASP A 1 221 ? -3.336 -25.068 -31.526 1 95.88 221 ASP A CA 1
ATOM 1743 C C . ASP A 1 221 ? -3.166 -23.964 -30.485 1 95.88 221 ASP A C 1
ATOM 1745 O O . ASP A 1 221 ? -4.105 -23.641 -29.755 1 95.88 221 ASP A O 1
ATOM 1749 N N . ASP A 1 222 ? -2.045 -23.302 -30.536 1 95.54 222 ASP A N 1
ATOM 1750 C CA . ASP A 1 222 ? -1.705 -22.245 -29.588 1 95.54 222 ASP A CA 1
ATOM 1751 C C . ASP A 1 222 ? -2.707 -21.096 -29.665 1 95.54 222 ASP A C 1
ATOM 1753 O O . ASP A 1 222 ? -3.078 -20.519 -28.641 1 95.54 222 ASP A O 1
ATOM 1757 N N . GLN A 1 223 ? -3.084 -20.758 -30.803 1 96.93 223 GLN A N 1
ATOM 1758 C CA . GLN A 1 223 ? -3.954 -19.608 -31.022 1 96.93 223 GLN A CA 1
ATOM 1759 C C . GLN A 1 223 ? -5.323 -19.824 -30.384 1 96.93 223 GLN A C 1
ATOM 1761 O O . GLN A 1 223 ? -5.899 -18.899 -29.808 1 96.93 223 GLN A O 1
ATOM 1766 N N . LYS A 1 224 ? -5.819 -21.032 -30.494 1 97.36 224 LYS A N 1
ATOM 1767 C CA . LYS A 1 224 ? -7.119 -21.327 -29.897 1 97.36 224 LYS A CA 1
ATOM 1768 C C . LYS A 1 224 ? -7.059 -21.23 -28.375 1 97.36 224 LYS A C 1
ATOM 1770 O O . LYS A 1 224 ? -8.025 -20.807 -27.736 1 97.36 224 LYS A O 1
ATOM 1775 N N . VAL A 1 225 ? -5.956 -21.622 -27.782 1 97.48 225 VAL A N 1
ATOM 1776 C CA . VAL A 1 225 ? -5.797 -21.547 -26.334 1 97.48 225 VAL A CA 1
ATOM 1777 C C . VAL A 1 225 ? -5.788 -20.086 -25.89 1 97.48 225 VAL A C 1
ATOM 1779 O O . VAL A 1 225 ? -6.428 -19.728 -24.898 1 97.48 225 VAL A O 1
ATOM 1782 N N . GLU A 1 226 ? -5.066 -19.244 -26.609 1 97.05 226 GLU A N 1
ATOM 1783 C CA . GLU A 1 226 ? -5.022 -17.819 -26.296 1 97.05 226 GLU A CA 1
ATOM 1784 C C . GLU A 1 226 ? -6.4 -17.179 -26.441 1 97.05 226 GLU A C 1
ATOM 1786 O O . GLU A 1 226 ? -6.785 -16.331 -25.633 1 97.05 226 GLU A O 1
ATOM 1791 N N . GLN A 1 227 ? -7.063 -17.577 -27.517 1 98.02 227 GLN A N 1
ATOM 1792 C CA . GLN A 1 227 ? -8.4 -17.04 -27.75 1 98.02 227 GLN A CA 1
ATOM 1793 C C . GLN A 1 227 ? -9.365 -17.47 -26.648 1 98.02 227 GLN A C 1
ATOM 1795 O O . GLN A 1 227 ? -10.219 -16.688 -26.224 1 98.02 227 GLN A O 1
ATOM 1800 N N . LEU A 1 228 ? -9.246 -18.704 -26.221 1 98.3 228 LEU A N 1
ATOM 1801 C CA . LEU A 1 228 ? -10.07 -19.198 -25.123 1 98.3 228 LEU A CA 1
ATOM 1802 C C . LEU A 1 228 ? -9.886 -18.34 -23.876 1 98.3 228 LEU A C 1
ATOM 1804 O O . LEU A 1 228 ? -10.866 -17.929 -23.25 1 98.3 228 LEU A O 1
ATOM 1808 N N . ASP A 1 229 ? -8.631 -18.085 -23.517 1 98.07 229 ASP A N 1
ATOM 1809 C CA . ASP A 1 229 ? -8.29 -17.276 -22.351 1 98.07 229 ASP A CA 1
ATOM 1810 C C . ASP A 1 229 ? -8.878 -15.871 -22.466 1 98.07 229 ASP A C 1
ATOM 1812 O O . ASP A 1 229 ? -9.454 -15.353 -21.508 1 98.07 229 ASP A O 1
ATOM 1816 N N . LYS A 1 230 ? -8.784 -15.274 -23.598 1 98.14 230 LYS A N 1
ATOM 1817 C CA . LYS A 1 230 ? -9.3 -13.932 -23.852 1 98.14 230 LYS A CA 1
ATOM 1818 C C . LYS A 1 230 ? -10.82 -13.895 -23.729 1 98.14 230 LYS A C 1
ATOM 1820 O O . LYS A 1 230 ? -11.376 -12.995 -23.096 1 98.14 230 LYS A O 1
ATOM 1825 N N . MET A 1 231 ? -11.5 -14.862 -24.324 1 98.52 231 MET A N 1
ATOM 1826 C CA . MET A 1 231 ? -12.959 -14.901 -24.345 1 98.52 231 MET A CA 1
ATOM 1827 C C . MET A 1 231 ? -13.52 -15.037 -22.934 1 98.52 231 MET A C 1
ATOM 1829 O O . MET A 1 231 ? -14.452 -14.322 -22.56 1 98.52 231 MET A O 1
ATOM 1833 N N . VAL A 1 232 ? -12.953 -15.93 -22.168 1 98.58 232 VAL A N 1
ATOM 1834 C CA . VAL A 1 232 ? -13.435 -16.143 -20.807 1 98.58 232 VAL A CA 1
ATOM 1835 C C . VAL A 1 232 ? -13.174 -14.896 -19.965 1 98.58 232 VAL A C 1
ATOM 1837 O O . VAL A 1 232 ? -14.017 -14.496 -19.158 1 98.58 232 VAL A O 1
ATOM 1840 N N . THR A 1 233 ? -11.995 -14.269 -20.109 1 98.69 233 THR A N 1
ATOM 1841 C CA . THR A 1 233 ? -11.623 -13.052 -19.396 1 98.69 233 THR A CA 1
ATOM 1842 C C . THR A 1 233 ? -12.617 -11.931 -19.684 1 98.69 233 THR A C 1
ATOM 1844 O O . THR A 1 233 ? -13.087 -11.259 -18.764 1 98.69 233 THR A O 1
ATOM 1847 N N . GLU A 1 234 ? -12.972 -11.775 -20.929 1 98.42 234 GLU A N 1
ATOM 1848 C CA . GLU A 1 234 ? -13.912 -10.739 -21.345 1 98.42 234 GLU A CA 1
ATOM 1849 C C . GLU A 1 234 ? -15.314 -11.018 -20.811 1 98.42 234 GLU A C 1
ATOM 1851 O O . GLU A 1 234 ? -16.007 -10.103 -20.362 1 98.42 234 GLU A O 1
ATOM 1856 N N . LYS A 1 235 ? -15.74 -12.251 -20.867 1 98.27 235 LYS A N 1
ATOM 1857 C CA . LYS A 1 235 ? -17.051 -12.63 -20.348 1 98.27 235 LYS A CA 1
ATOM 1858 C C . LYS A 1 235 ? -17.157 -12.334 -18.854 1 98.27 235 LYS A C 1
ATOM 1860 O O . LYS A 1 235 ? -18.247 -12.064 -18.346 1 98.27 235 LYS A O 1
ATOM 1865 N N . ALA A 1 236 ? -16.025 -12.458 -18.198 1 98.38 236 ALA A N 1
ATOM 1866 C CA . ALA A 1 236 ? -16.008 -12.236 -16.755 1 98.38 236 ALA A CA 1
ATOM 1867 C C . ALA A 1 236 ? -15.899 -10.749 -16.43 1 98.38 236 ALA A C 1
ATOM 1869 O O . ALA A 1 236 ? -15.933 -10.359 -15.261 1 98.38 236 ALA A O 1
ATOM 1870 N N . GLY A 1 237 ? -15.726 -9.89 -17.442 1 97.75 237 GLY A N 1
ATOM 1871 C CA . GLY A 1 237 ? -15.759 -8.447 -17.263 1 97.75 237 GLY A CA 1
ATOM 1872 C C . GLY A 1 237 ? -14.401 -7.855 -16.937 1 97.75 237 GLY A C 1
ATOM 1873 O O . GLY A 1 237 ? -14.313 -6.764 -16.371 1 97.75 237 GLY A O 1
ATOM 1874 N N . PHE A 1 238 ? -13.32 -8.582 -17.174 1 98.31 238 PHE A N 1
ATOM 1875 C CA . PHE A 1 238 ? -11.975 -8.061 -16.957 1 98.31 238 PHE A CA 1
ATOM 1876 C C . PHE A 1 238 ? -11.364 -7.578 -18.267 1 98.31 238 PHE A C 1
ATOM 1878 O O . PHE A 1 238 ? -11.61 -8.161 -19.325 1 98.31 238 PHE A O 1
ATOM 1885 N N . LYS A 1 239 ? -10.516 -6.576 -18.19 1 95.89 239 LYS A N 1
ATOM 1886 C CA . LYS A 1 239 ? -9.878 -5.99 -19.365 1 95.89 239 LYS A CA 1
ATOM 1887 C C . LYS A 1 239 ? -8.669 -6.813 -19.802 1 95.89 239 LYS A C 1
ATOM 1889 O O . LYS A 1 239 ? -8.312 -6.824 -20.982 1 95.89 239 LYS A O 1
ATOM 1894 N N . ARG A 1 240 ? -8.037 -7.408 -18.819 1 96.14 240 ARG A N 1
ATOM 1895 C CA . ARG A 1 240 ? -6.841 -8.189 -19.117 1 96.14 240 ARG A CA 1
ATOM 1896 C C . ARG A 1 240 ? -6.706 -9.37 -18.161 1 96.14 240 ARG A C 1
ATOM 1898 O O . ARG A 1 240 ? -7.249 -9.344 -17.054 1 96.14 240 ARG A O 1
ATOM 1905 N N . ALA A 1 241 ? -5.992 -10.387 -18.653 1 97.72 241 ALA A N 1
ATOM 1906 C CA . ALA A 1 241 ? -5.575 -11.52 -17.83 1 97.72 241 ALA A CA 1
ATOM 1907 C C . ALA A 1 241 ? -4.06 -11.536 -17.646 1 97.72 241 ALA A C 1
ATOM 1909 O O . ALA A 1 241 ? -3.327 -10.928 -18.429 1 97.72 241 ALA A O 1
ATOM 1910 N N . PHE A 1 242 ? -3.589 -12.137 -16.601 1 97.96 242 PHE A N 1
ATOM 1911 C CA . PHE A 1 242 ? -2.157 -12.369 -16.451 1 97.96 242 PHE A CA 1
ATOM 1912 C C . PHE A 1 242 ? -1.622 -13.21 -17.604 1 97.96 242 PHE A C 1
ATOM 1914 O O . PHE A 1 242 ? -2.222 -14.222 -17.971 1 97.96 242 PHE A O 1
ATOM 1921 N N . ILE A 1 243 ? -0.542 -12.804 -18.145 1 97.17 243 ILE A N 1
ATOM 1922 C CA . ILE A 1 243 ? 0.125 -13.614 -19.158 1 97.17 243 ILE A CA 1
ATOM 1923 C C . ILE A 1 243 ? 0.867 -14.769 -18.489 1 97.17 243 ILE A C 1
ATOM 1925 O O . ILE A 1 243 ? 0.86 -15.895 -18.992 1 97.17 243 ILE A O 1
ATOM 1929 N N . ILE A 1 244 ? 1.439 -14.432 -17.302 1 97.14 244 ILE A N 1
ATOM 1930 C CA . ILE A 1 244 ? 2.234 -15.394 -16.546 1 97.14 244 ILE A CA 1
ATOM 1931 C C . ILE A 1 244 ? 1.545 -15.705 -15.22 1 97.14 244 ILE A C 1
ATOM 1933 O O . ILE A 1 244 ? 1.233 -14.795 -14.447 1 97.14 244 ILE A O 1
ATOM 1937 N N . THR A 1 245 ? 1.341 -16.957 -15.006 1 97.42 245 THR A N 1
ATOM 1938 C CA . THR A 1 245 ? 0.891 -17.422 -13.699 1 97.42 245 THR A CA 1
ATOM 1939 C C . THR A 1 245 ? 1.508 -18.778 -13.365 1 97.42 245 THR A C 1
ATOM 1941 O O . THR A 1 245 ? 1.979 -19.487 -14.257 1 97.42 245 THR A O 1
ATOM 1944 N N . GLY A 1 246 ? 1.645 -19.028 -12.055 1 96.25 246 GLY A N 1
ATOM 1945 C CA . GLY A 1 246 ? 1.703 -20.433 -11.684 1 96.25 246 GLY A CA 1
ATOM 1946 C C . GLY A 1 246 ? 0.351 -21.119 -11.73 1 96.25 246 GLY A C 1
ATOM 1947 O O . GLY A 1 246 ? -0.423 -20.915 -12.668 1 96.25 246 GLY A O 1
ATOM 1948 N N . GLN A 1 247 ? 0.151 -21.945 -10.741 1 95.06 247 GLN A N 1
ATOM 1949 C CA . GLN A 1 247 ? -1.19 -22.514 -10.646 1 95.06 247 GLN A CA 1
ATOM 1950 C C . GLN A 1 247 ? -2.197 -21.472 -10.171 1 95.06 247 GLN A C 1
ATOM 1952 O O . GLN A 1 247 ? -3.368 -21.513 -10.554 1 95.06 247 GLN A O 1
ATOM 1957 N N . THR A 1 248 ? -1.722 -20.523 -9.371 1 96.57 248 THR A N 1
ATOM 1958 C CA . THR A 1 248 ? -2.535 -19.443 -8.824 1 96.57 248 THR A CA 1
ATOM 1959 C C . THR A 1 248 ? -2.142 -18.104 -9.441 1 96.57 248 THR A C 1
ATOM 1961 O O . THR A 1 248 ? -1.098 -17.995 -10.086 1 96.57 248 THR A O 1
ATOM 1964 N N . TYR A 1 249 ? -3.052 -17.076 -9.344 1 97 249 TYR A N 1
ATOM 1965 C CA . TYR A 1 249 ? -2.554 -15.726 -9.585 1 97 249 TYR A CA 1
ATOM 1966 C C . TYR A 1 249 ? -1.566 -15.308 -8.502 1 97 249 TYR A C 1
ATOM 1968 O O . TYR A 1 249 ? -1.543 -15.891 -7.416 1 97 249 TYR A O 1
ATOM 1976 N N . THR A 1 250 ? -0.729 -14.373 -8.792 1 97.56 250 THR A N 1
ATOM 1977 C CA . THR A 1 250 ? 0.258 -13.931 -7.813 1 97.56 250 THR A CA 1
ATOM 1978 C C . THR A 1 250 ? -0.426 -13.404 -6.555 1 97.56 250 THR A C 1
ATOM 1980 O O . THR A 1 250 ? -1.342 -12.583 -6.638 1 97.56 250 THR A O 1
ATOM 1983 N N . ARG A 1 251 ? 0.054 -13.842 -5.395 1 97.9 251 ARG A N 1
ATOM 1984 C CA . ARG A 1 251 ? -0.508 -13.399 -4.123 1 97.9 251 ARG A CA 1
ATOM 1985 C C . ARG A 1 251 ? -0.067 -11.978 -3.793 1 97.9 251 ARG A C 1
ATOM 1987 O O . ARG A 1 251 ? -0.515 -11.396 -2.803 1 97.9 251 ARG A O 1
ATOM 1994 N N . LYS A 1 252 ? 0.705 -11.41 -4.69 1 97.33 252 LYS A N 1
ATOM 1995 C CA . LYS A 1 252 ? 1.049 -9.993 -4.606 1 97.33 252 LYS A CA 1
ATOM 1996 C C . LYS A 1 252 ? -0.199 -9.119 -4.688 1 97.33 252 LYS A C 1
ATOM 1998 O O . LYS A 1 252 ? -0.248 -8.04 -4.095 1 97.33 252 LYS A O 1
ATOM 2003 N N . ILE A 1 253 ? -1.2 -9.621 -5.382 1 98.28 253 ILE A N 1
ATOM 2004 C CA . ILE A 1 253 ? -2.457 -8.893 -5.519 1 98.28 253 ILE A CA 1
ATOM 2005 C C . ILE A 1 253 ? -3.084 -8.683 -4.143 1 98.28 253 ILE A C 1
ATOM 2007 O O . ILE A 1 253 ? -3.642 -7.619 -3.864 1 98.28 253 ILE A O 1
ATOM 2011 N N . ASP A 1 254 ? -2.955 -9.683 -3.294 1 98.41 254 ASP A N 1
ATOM 2012 C CA . ASP A 1 254 ? -3.535 -9.577 -1.958 1 98.41 254 ASP A CA 1
ATOM 2013 C C . ASP A 1 254 ? -2.844 -8.485 -1.145 1 98.41 254 ASP A C 1
ATOM 2015 O O . ASP A 1 254 ? -3.48 -7.813 -0.33 1 98.41 254 ASP A O 1
ATOM 2019 N N . ILE A 1 255 ? -1.535 -8.292 -1.341 1 98.66 255 ILE A N 1
ATOM 2020 C CA . ILE A 1 255 ? -0.806 -7.209 -0.69 1 98.66 255 ILE A CA 1
ATOM 2021 C C . ILE A 1 255 ? -1.364 -5.863 -1.147 1 98.66 255 ILE A C 1
ATOM 2023 O O . ILE A 1 255 ? -1.635 -4.984 -0.325 1 98.66 255 ILE A O 1
ATOM 2027 N N . GLU A 1 256 ? -1.539 -5.712 -2.447 1 98.29 256 GLU A N 1
ATOM 2028 C CA . GLU A 1 256 ? -2.058 -4.459 -2.988 1 98.29 256 GLU A CA 1
ATOM 2029 C C . GLU A 1 256 ? -3.431 -4.134 -2.409 1 98.29 256 GLU A C 1
ATOM 2031 O O . GLU A 1 256 ? -3.688 -2.997 -2.007 1 98.29 256 GLU A O 1
ATOM 2036 N N . VAL A 1 257 ? -4.22 -5.158 -2.371 1 98.7 257 VAL A N 1
ATOM 2037 C CA . VAL A 1 257 ? -5.603 -4.989 -1.938 1 98.7 257 VAL A CA 1
ATOM 2038 C C . VAL A 1 257 ? -5.639 -4.615 -0.458 1 98.7 257 VAL A C 1
ATOM 2040 O O . VAL A 1 257 ? -6.253 -3.615 -0.079 1 98.7 257 VAL A O 1
ATOM 2043 N N . LEU A 1 258 ? -4.971 -5.337 0.377 1 98.73 258 LEU A N 1
ATOM 2044 C CA . LEU A 1 258 ? -5.074 -5.114 1.815 1 98.73 258 LEU A CA 1
ATOM 2045 C C . LEU A 1 258 ? -4.279 -3.881 2.232 1 98.73 258 LEU A C 1
ATOM 2047 O O . LEU A 1 258 ? -4.581 -3.259 3.253 1 98.73 258 LEU A O 1
ATOM 2051 N N . SER A 1 259 ? -3.256 -3.473 1.453 1 98.68 259 SER A N 1
ATOM 2052 C CA . SER A 1 259 ? -2.503 -2.263 1.765 1 98.68 259 SER A CA 1
ATOM 2053 C C . SER A 1 259 ? -3.379 -1.02 1.646 1 98.68 259 SER A C 1
ATOM 2055 O O . SER A 1 259 ? -3.329 -0.135 2.502 1 98.68 259 SER A O 1
ATOM 2057 N N . VAL A 1 260 ? -4.189 -0.927 0.586 1 98.72 260 VAL A N 1
ATOM 2058 C CA . VAL A 1 260 ? -5.008 0.267 0.407 1 98.72 260 VAL A CA 1
ATOM 2059 C C . VAL A 1 260 ? -6.144 0.273 1.428 1 98.72 260 VAL A C 1
ATOM 2061 O O . VAL A 1 260 ? -6.557 1.335 1.899 1 98.72 260 VAL A O 1
ATOM 2064 N N . LEU A 1 261 ? -6.628 -0.922 1.832 1 98.89 261 LEU A N 1
ATOM 2065 C CA . LEU A 1 261 ? -7.653 -0.989 2.868 1 98.89 261 LEU A CA 1
ATOM 2066 C C . LEU A 1 261 ? -7.076 -0.611 4.228 1 98.89 261 LEU A C 1
ATOM 2068 O O . LEU A 1 261 ? -7.745 0.044 5.031 1 98.89 261 LEU A O 1
ATOM 2072 N N . ALA A 1 262 ? -5.85 -1.043 4.475 1 98.85 262 ALA A N 1
ATOM 2073 C CA . ALA A 1 262 ? -5.172 -0.632 5.702 1 98.85 262 ALA A CA 1
ATOM 2074 C C . ALA A 1 262 ? -4.987 0.882 5.745 1 98.85 262 ALA A C 1
ATOM 2076 O O . ALA A 1 262 ? -5.148 1.504 6.798 1 98.85 262 ALA A O 1
ATOM 2077 N N . GLY A 1 263 ? -4.612 1.443 4.618 1 98.78 263 GLY A N 1
ATOM 2078 C CA . GLY A 1 263 ? -4.532 2.892 4.524 1 98.78 263 GLY A CA 1
ATOM 2079 C C . GLY A 1 263 ? -5.835 3.585 4.871 1 98.78 263 GLY A C 1
ATOM 2080 O O . GLY A 1 263 ? -5.837 4.602 5.569 1 98.78 263 GLY A O 1
ATOM 2081 N N . LEU A 1 264 ? -6.91 3.034 4.373 1 98.91 264 LEU A N 1
ATOM 2082 C CA . LEU A 1 264 ? -8.23 3.55 4.72 1 98.91 264 LEU A CA 1
ATOM 2083 C C . LEU A 1 264 ? -8.466 3.469 6.225 1 98.91 264 LEU A C 1
ATOM 2085 O O . LEU A 1 264 ? -9.001 4.404 6.824 1 98.91 264 LEU A O 1
ATOM 2089 N N . GLY A 1 265 ? -8.089 2.356 6.824 1 98.88 265 GLY A N 1
ATOM 2090 C CA . GLY A 1 265 ? -8.188 2.23 8.269 1 98.88 265 GLY A CA 1
ATOM 2091 C C . GLY A 1 265 ? -7.48 3.344 9.016 1 98.88 265 GLY A C 1
ATOM 2092 O O . GLY A 1 265 ? -8.024 3.901 9.973 1 98.88 265 GLY A O 1
ATOM 2093 N N . ALA A 1 266 ? -6.329 3.709 8.592 1 98.87 266 ALA A N 1
ATOM 2094 C CA . ALA A 1 266 ? -5.553 4.768 9.232 1 98.87 266 ALA A CA 1
ATOM 2095 C C . ALA A 1 266 ? -6.273 6.11 9.136 1 98.87 266 ALA A C 1
ATOM 2097 O O . ALA A 1 266 ? -6.315 6.87 10.106 1 98.87 266 ALA A O 1
ATOM 2098 N N . SER A 1 267 ? -6.814 6.414 7.957 1 98.87 267 SER A N 1
ATOM 2099 C CA . SER A 1 267 ? -7.551 7.657 7.756 1 98.87 267 SER A CA 1
ATOM 2100 C C . SER A 1 267 ? -8.745 7.75 8.699 1 98.87 267 SER A C 1
ATOM 2102 O O . SER A 1 267 ? -8.964 8.786 9.331 1 98.87 267 SER A O 1
ATOM 2104 N N . VAL A 1 268 ? -9.485 6.649 8.793 1 98.89 268 VAL A N 1
ATOM 2105 C CA . VAL A 1 268 ? -10.703 6.633 9.596 1 98.89 268 VAL A CA 1
ATOM 2106 C C . VAL A 1 268 ? -10.348 6.758 11.076 1 98.89 268 VAL A C 1
ATOM 2108 O O . VAL A 1 268 ? -11.026 7.463 11.826 1 98.89 268 VAL A O 1
ATOM 2111 N N . HIS A 1 269 ? -9.305 6.09 11.482 1 98.85 269 HIS A N 1
ATOM 2112 C CA . HIS A 1 269 ? -8.861 6.189 12.867 1 98.85 269 HIS A CA 1
ATOM 2113 C C . HIS A 1 269 ? -8.493 7.625 13.227 1 98.85 269 HIS A C 1
ATOM 2115 O O . HIS A 1 269 ? -8.862 8.116 14.296 1 98.85 269 HIS A O 1
ATOM 2121 N N . LYS A 1 270 ? -7.797 8.301 12.376 1 98.69 270 LYS A N 1
ATOM 2122 C CA . LYS A 1 270 ? -7.408 9.691 12.596 1 98.69 270 LYS A CA 1
ATOM 2123 C C . LYS A 1 270 ? -8.633 10.594 12.71 1 98.69 270 LYS A C 1
ATOM 2125 O O . LYS A 1 270 ? -8.746 11.379 13.653 1 98.69 270 LYS A O 1
ATOM 2130 N N . ILE A 1 271 ? -9.517 10.492 11.796 1 98.82 271 ILE A N 1
ATOM 2131 C CA . ILE A 1 271 ? -10.714 11.325 11.749 1 98.82 271 ILE A CA 1
ATOM 2132 C C . ILE A 1 271 ? -11.524 11.137 13.029 1 98.82 271 ILE A C 1
ATOM 2134 O O . ILE A 1 271 ? -11.89 12.112 13.689 1 98.82 271 ILE A O 1
ATOM 2138 N N . CYS A 1 272 ? -11.739 9.873 13.409 1 98.8 272 CYS A N 1
ATOM 2139 C CA . CYS A 1 272 ? -12.602 9.563 14.543 1 98.8 272 CYS A CA 1
ATOM 2140 C C . CYS A 1 272 ? -11.923 9.924 15.859 1 98.8 272 CYS A C 1
ATOM 2142 O O . CYS A 1 272 ? -12.589 10.315 16.82 1 98.8 272 CYS A O 1
ATOM 2144 N N . THR A 1 273 ? -10.612 9.876 15.918 1 98.51 273 THR A N 1
ATOM 2145 C CA . THR A 1 273 ? -9.901 10.348 17.101 1 98.51 273 THR A CA 1
ATOM 2146 C C . THR A 1 273 ? -10.046 11.859 17.253 1 98.51 273 THR A C 1
ATOM 2148 O O . THR A 1 273 ? -10.281 12.358 18.356 1 98.51 273 THR A O 1
ATOM 2151 N N . ASP A 1 274 ? -9.914 12.594 16.143 1 98.59 274 ASP A N 1
ATOM 2152 C CA . ASP A 1 274 ? -10.127 14.037 16.184 1 98.59 274 ASP A CA 1
ATOM 2153 C C . ASP A 1 274 ? -11.522 14.372 16.707 1 98.59 274 ASP A C 1
ATOM 2155 O O . ASP A 1 274 ? -11.678 15.259 17.549 1 98.59 274 ASP A O 1
ATOM 2159 N N . ILE A 1 275 ? -12.498 13.644 16.211 1 98.54 275 ILE A N 1
ATOM 2160 C CA . ILE A 1 275 ? -13.882 13.891 16.602 1 98.54 275 ILE A CA 1
ATOM 2161 C C . ILE A 1 275 ? -14.056 13.608 18.092 1 98.54 275 ILE A C 1
ATOM 2163 O O . ILE A 1 275 ? -14.709 14.375 18.804 1 98.54 275 ILE A O 1
ATOM 2167 N N . ARG A 1 276 ? -13.452 12.538 18.589 1 98.34 276 ARG A N 1
ATOM 2168 C CA . ARG A 1 276 ? -13.529 12.182 20.002 1 98.34 276 ARG A CA 1
ATOM 2169 C C . ARG A 1 276 ? -12.905 13.267 20.874 1 98.34 276 ARG A C 1
ATOM 2171 O O . ARG A 1 276 ? -13.459 13.629 21.915 1 98.34 276 ARG A O 1
ATOM 2178 N N . LEU A 1 277 ? -11.771 13.804 20.447 1 98.39 277 LEU A N 1
ATOM 2179 C CA . LEU A 1 277 ? -11.096 14.86 21.193 1 98.39 277 LEU A CA 1
ATOM 2180 C C . LEU A 1 277 ? -11.91 16.149 21.168 1 98.39 277 LEU A C 1
ATOM 2182 O O . LEU A 1 277 ? -12.035 16.829 22.189 1 98.39 277 LEU A O 1
ATOM 2186 N N . LEU A 1 278 ? -12.501 16.456 20.057 1 98.35 278 LEU A N 1
ATOM 2187 C CA . LEU A 1 278 ? -13.33 17.651 19.94 1 98.35 278 LEU A CA 1
ATOM 2188 C C . LEU A 1 278 ? -14.608 17.509 20.759 1 98.35 278 LEU A C 1
ATOM 2190 O O . LEU A 1 278 ? -15.117 18.494 21.299 1 98.35 278 LEU A O 1
ATOM 2194 N N . ALA A 1 279 ? -15.121 16.273 20.799 1 97.53 279 ALA A N 1
ATOM 2195 C CA . ALA A 1 279 ? -16.278 16.01 21.651 1 97.53 279 ALA A CA 1
ATOM 2196 C C . ALA A 1 279 ? -15.942 16.249 23.12 1 97.53 279 ALA A C 1
ATOM 2198 O O . ALA A 1 279 ? -16.767 16.769 23.875 1 97.53 279 ALA A O 1
ATOM 2199 N N . SER A 1 280 ? -14.779 15.852 23.546 1 97.19 280 SER A N 1
ATOM 2200 C CA . SER A 1 280 ? -14.321 16.084 24.912 1 97.19 280 SER A CA 1
ATOM 2201 C C . SER A 1 280 ? -14.243 17.575 25.223 1 97.19 280 SER A C 1
ATOM 2203 O O . SER A 1 280 ? -14.531 17.996 26.345 1 97.19 280 SER A O 1
ATOM 2205 N N . LEU A 1 281 ? -13.935 18.386 24.201 1 96.66 281 LEU A N 1
ATOM 2206 C CA . LEU A 1 281 ? -13.871 19.836 24.343 1 96.66 281 LEU A CA 1
ATOM 2207 C C . LEU A 1 281 ? -15.25 20.462 24.166 1 96.66 281 LEU A C 1
ATOM 2209 O O . LEU A 1 281 ? -15.403 21.681 24.278 1 96.66 281 LEU A O 1
ATOM 2213 N N . LYS A 1 282 ? -16.262 19.637 23.812 1 96.91 282 LYS A N 1
ATOM 2214 C CA . LYS A 1 282 ? -17.651 20.038 23.61 1 96.91 282 LYS A CA 1
ATOM 2215 C C . LYS A 1 282 ? -17.785 20.971 22.409 1 96.91 282 LYS A C 1
ATOM 2217 O O . LYS A 1 282 ? -18.691 21.806 22.364 1 96.91 282 LYS A O 1
ATOM 2222 N N . GLU A 1 283 ? -16.865 20.88 21.45 1 97.86 283 GLU A N 1
ATOM 2223 C CA . GLU A 1 283 ? -16.888 21.743 20.273 1 97.86 283 GLU A CA 1
ATOM 2224 C C . GLU A 1 283 ? -17.633 21.08 19.117 1 97.86 283 GLU A C 1
ATOM 2226 O O . GLU A 1 283 ? -18.201 21.765 18.264 1 97.86 283 GLU A O 1
ATOM 2231 N N . LEU A 1 284 ? -17.515 19.788 19.06 1 97.39 284 LEU A N 1
ATOM 2232 C CA . LEU A 1 284 ? -18.082 18.98 17.986 1 97.39 284 LEU A CA 1
ATOM 2233 C C . LEU A 1 284 ? -18.585 17.643 18.519 1 97.39 284 LEU A C 1
ATOM 2235 O O . LEU A 1 284 ? -17.959 17.045 19.397 1 97.39 284 LEU A O 1
ATOM 2239 N N . GLU A 1 285 ? -19.715 17.222 18.059 1 96.09 285 GLU A N 1
ATOM 2240 C CA . GLU A 1 285 ? -20.244 15.923 18.463 1 96.09 285 GLU A CA 1
ATOM 2241 C C . GLU A 1 285 ? -20.731 15.126 17.257 1 96.09 285 GLU A C 1
ATOM 2243 O O . GLU A 1 285 ? -21.151 15.705 16.252 1 96.09 285 GLU A O 1
ATOM 2248 N N . GLU A 1 286 ? -20.576 13.832 17.347 1 95.45 286 GLU A N 1
ATOM 2249 C CA . GLU A 1 286 ? -21.233 12.961 16.377 1 95.45 286 GLU A CA 1
ATOM 2250 C C . GLU A 1 286 ? -22.746 12.955 16.576 1 95.45 286 GLU A C 1
ATOM 2252 O O . GLU A 1 286 ? -23.245 13.441 17.593 1 95.45 286 GLU A O 1
ATOM 2257 N N . PRO A 1 287 ? -23.511 12.477 15.575 1 91.65 287 PRO A N 1
ATOM 2258 C CA . PRO A 1 287 ? -24.969 12.509 15.71 1 91.65 287 PRO A CA 1
ATOM 2259 C C . PRO A 1 287 ? -25.47 11.686 16.894 1 91.65 287 PRO A C 1
ATOM 2261 O O . PRO A 1 287 ? -24.856 10.679 17.255 1 91.65 287 PRO A O 1
ATOM 2264 N N . PHE A 1 288 ? -26.486 12.202 17.477 1 86.81 288 PHE A N 1
ATOM 2265 C CA . PHE A 1 288 ? -27.143 11.565 18.612 1 86.81 288 PHE A CA 1
ATOM 2266 C C . PHE A 1 288 ? -28.645 11.459 18.378 1 86.81 288 PHE A C 1
ATOM 2268 O O . PHE A 1 288 ? -29.33 12.475 18.238 1 86.81 288 PHE A O 1
ATOM 2275 N N . GLU A 1 289 ? -29.148 10.295 18.307 1 80.33 289 GLU A N 1
ATOM 2276 C CA . GLU A 1 289 ? -30.564 10.086 18.021 1 80.33 289 GLU A CA 1
ATOM 2277 C C . GLU A 1 289 ? -31.429 10.435 19.229 1 80.33 289 GLU A C 1
ATOM 2279 O O . GLU A 1 289 ? -30.961 10.384 20.368 1 80.33 289 GLU A O 1
ATOM 2284 N N . LYS A 1 290 ? -32.679 10.747 18.967 1 78.91 290 LYS A N 1
ATOM 2285 C CA . LYS A 1 290 ? -33.606 11.225 19.988 1 78.91 290 LYS A CA 1
ATOM 2286 C C . LYS A 1 290 ? -33.776 10.195 21.102 1 78.91 290 LYS A C 1
ATOM 2288 O O . LYS A 1 290 ? -33.807 10.549 22.282 1 78.91 290 LYS A O 1
ATOM 2293 N N . GLN A 1 291 ? -33.817 8.901 20.771 1 78 291 GLN A N 1
ATOM 2294 C CA . GLN A 1 291 ? -34.066 7.858 21.761 1 78 291 GLN A CA 1
ATOM 2295 C C . GLN A 1 291 ? -32.763 7.197 22.202 1 78 291 GLN A C 1
ATOM 2297 O O . GLN A 1 291 ? -32.777 6.261 23.004 1 78 291 GLN A O 1
ATOM 2302 N N . GLN A 1 292 ? -31.681 7.804 21.76 1 80.31 292 GLN A N 1
ATOM 2303 C CA . GLN A 1 292 ? -30.389 7.203 22.074 1 80.31 292 GLN A CA 1
ATOM 2304 C C . GLN A 1 292 ? -29.977 7.503 23.513 1 80.31 292 GLN A C 1
ATOM 2306 O O . GLN A 1 292 ? -30.146 8.627 23.99 1 80.31 292 GLN A O 1
ATOM 2311 N N . ILE A 1 293 ? -29.639 6.426 24.262 1 75.03 293 ILE A N 1
ATOM 2312 C CA . ILE A 1 293 ? -29.124 6.568 25.62 1 75.03 293 ILE A CA 1
ATOM 2313 C C . ILE A 1 293 ? -27.602 6.678 25.585 1 75.03 293 ILE A C 1
ATOM 2315 O O . ILE A 1 293 ? -26.923 5.815 25.023 1 75.03 293 ILE A O 1
ATOM 2319 N N . GLY A 1 294 ? -27.037 7.687 26.03 1 72.08 294 GLY A N 1
ATOM 2320 C CA . GLY A 1 294 ? -25.599 7.903 26.031 1 72.08 294 GLY A CA 1
ATOM 2321 C C . GLY A 1 294 ? -24.881 7.132 27.124 1 72.08 294 GLY A C 1
ATOM 2322 O O . GLY A 1 294 ? -23.881 6.46 26.862 1 72.08 294 GLY A O 1
ATOM 2323 N N . SER A 1 295 ? -25.228 7.402 28.398 1 78 295 SER A N 1
ATOM 2324 C CA . SER A 1 295 ? -24.703 6.701 29.565 1 78 295 SER A CA 1
ATOM 2325 C C . SER A 1 295 ? -25.83 6.151 30.432 1 78 295 SER A C 1
ATOM 2327 O O . SER A 1 295 ? -26.848 6.818 30.633 1 78 295 SER A O 1
ATOM 2329 N N . SER A 1 296 ? -25.761 4.978 30.9 1 79.89 296 SER A N 1
ATOM 2330 C CA . SER A 1 296 ? -26.777 4.335 31.728 1 79.89 296 SER A CA 1
ATOM 2331 C C . SER A 1 296 ? -26.885 5.008 33.092 1 79.89 296 SER A C 1
ATOM 2333 O O . SER A 1 296 ? -27.948 4.989 33.717 1 79.89 296 SER A O 1
ATOM 2335 N N . ALA A 1 297 ? -25.747 5.649 33.487 1 83.23 297 ALA A N 1
ATOM 2336 C CA . ALA A 1 297 ? -25.714 6.211 34.835 1 83.23 297 ALA A CA 1
ATOM 2337 C C . ALA A 1 297 ? -25.754 7.735 34.794 1 83.23 297 ALA A C 1
ATOM 2339 O O . ALA A 1 297 ? -26.142 8.379 35.773 1 83.23 297 ALA A O 1
ATOM 2340 N N . MET A 1 298 ? -25.374 8.353 33.68 1 89.04 298 MET A N 1
ATOM 2341 C CA . MET A 1 298 ? -25.261 9.802 33.546 1 89.04 298 MET A CA 1
ATOM 2342 C C . MET A 1 298 ? -26.073 10.304 32.357 1 89.04 298 MET A C 1
ATOM 2344 O O . MET A 1 298 ? -25.545 10.438 31.251 1 89.04 298 MET A O 1
ATOM 2348 N N . PRO A 1 299 ? -27.282 10.735 32.577 1 81.92 299 PRO A N 1
ATOM 2349 C CA . PRO A 1 299 ? -28.223 11.046 31.498 1 81.92 299 PRO A CA 1
ATOM 2350 C C . PRO A 1 299 ? -27.744 12.191 30.609 1 81.92 299 PRO A C 1
ATOM 2352 O O . PRO A 1 299 ? -28.148 12.286 29.447 1 81.92 299 PRO A O 1
ATOM 2355 N N . TYR A 1 300 ? -26.867 13.058 31.12 1 84.05 300 TYR A N 1
ATOM 2356 C CA . TYR A 1 300 ? -26.439 14.219 30.348 1 84.05 300 TYR A CA 1
ATOM 2357 C C . TYR A 1 300 ? -25.274 13.865 29.43 1 84.05 300 TYR A C 1
ATOM 2359 O O . TYR A 1 300 ? -24.939 14.626 28.52 1 84.05 300 TYR A O 1
ATOM 2367 N N . LYS A 1 301 ? -24.679 12.678 29.658 1 87.87 301 LYS A N 1
ATOM 2368 C CA . LYS A 1 301 ? -23.43 12.334 28.985 1 87.87 301 LYS A CA 1
ATOM 2369 C C . LYS A 1 301 ? -23.692 11.781 27.587 1 87.87 301 LYS A C 1
ATOM 2371 O O . LYS A 1 301 ? -24.526 10.89 27.412 1 87.87 301 LYS A O 1
ATOM 2376 N N . ARG A 1 302 ? -23.118 12.34 26.57 1 88.68 302 ARG A N 1
ATOM 2377 C CA . ARG A 1 302 ? -23.157 11.88 25.185 1 88.68 302 ARG A CA 1
ATOM 2378 C C . ARG A 1 302 ? -21.792 11.367 24.741 1 88.68 302 ARG A C 1
ATOM 2380 O O . ARG A 1 302 ? -20.902 12.155 24.413 1 88.68 302 ARG A O 1
ATOM 2387 N N . ASN A 1 303 ? -21.657 10.035 24.718 1 92.41 303 ASN A N 1
ATOM 2388 C CA . ASN A 1 303 ? -20.392 9.403 24.359 1 92.41 303 ASN A CA 1
ATOM 2389 C C . ASN A 1 303 ? -20.245 9.26 22.847 1 92.41 303 ASN A C 1
ATOM 2391 O O . ASN A 1 303 ? -21.22 8.977 22.148 1 92.41 303 ASN A O 1
ATOM 2395 N N . PRO A 1 304 ? -19.108 9.537 22.269 1 95.22 304 PRO A N 1
ATOM 2396 C CA . PRO A 1 304 ? -18.873 9.319 20.839 1 95.22 304 PRO A CA 1
ATOM 2397 C C . PRO A 1 304 ? -18.651 7.848 20.496 1 95.22 304 PRO A C 1
ATOM 2399 O O . PRO A 1 304 ? -17.597 7.486 19.966 1 95.22 304 PRO A O 1
ATOM 2402 N N . MET A 1 305 ? -19.711 7.023 20.753 1 94.92 305 MET A N 1
ATOM 2403 C CA . MET A 1 305 ? -19.613 5.568 20.669 1 94.92 305 MET A CA 1
ATOM 2404 C C . MET A 1 305 ? -19.327 5.125 19.238 1 94.92 305 MET A C 1
ATOM 2406 O O . MET A 1 305 ? -18.615 4.143 19.018 1 94.92 305 MET A O 1
ATOM 2410 N N . ARG A 1 306 ? -19.906 5.796 18.263 1 95.96 306 ARG A N 1
ATOM 2411 C CA . ARG A 1 306 ? -19.71 5.419 16.867 1 95.96 306 ARG A CA 1
ATOM 2412 C C . ARG A 1 306 ? -18.267 5.653 16.433 1 95.96 306 ARG A C 1
ATOM 2414 O O . ARG A 1 306 ? -17.668 4.805 15.767 1 95.96 306 ARG A O 1
ATOM 2421 N N . SER A 1 307 ? -17.675 6.8 16.845 1 97.97 307 SER A N 1
ATOM 2422 C CA . SER A 1 307 ? -16.275 7.091 16.552 1 97.97 307 SER A CA 1
ATOM 2423 C C . SER A 1 307 ? -15.348 6.095 17.24 1 97.97 307 SER A C 1
ATOM 2425 O O . SER A 1 307 ? -14.331 5.691 16.672 1 97.97 307 SER A O 1
ATOM 2427 N N . GLU A 1 308 ? -15.688 5.704 18.472 1 97.79 308 GLU A N 1
ATOM 2428 C CA . GLU A 1 308 ? -14.895 4.705 19.182 1 97.79 308 GLU A CA 1
ATOM 2429 C C . GLU A 1 308 ? -14.925 3.361 18.459 1 97.79 308 GLU A C 1
ATOM 2431 O O . GLU A 1 308 ? -13.905 2.674 18.373 1 97.79 308 GLU A O 1
ATOM 2436 N N . ARG A 1 309 ? -16.057 3.027 18.018 1 97.05 309 ARG A N 1
ATOM 2437 C CA . ARG A 1 309 ? -16.196 1.781 17.271 1 97.05 309 ARG A CA 1
ATOM 2438 C C . ARG A 1 309 ? -15.368 1.816 15.99 1 97.05 309 ARG A C 1
ATOM 2440 O O . ARG A 1 309 ? -14.698 0.838 15.652 1 97.05 309 ARG A O 1
ATOM 2447 N N . CYS A 1 310 ? -15.432 2.906 15.284 1 98.21 310 CYS A N 1
ATOM 2448 C CA . CYS A 1 310 ? -14.63 3.067 14.076 1 98.21 310 CYS A CA 1
ATOM 2449 C C . CYS A 1 310 ? -13.145 2.921 14.385 1 98.21 310 CYS A C 1
ATOM 2451 O O . CYS A 1 310 ? -12.412 2.269 13.639 1 98.21 310 CYS A O 1
ATOM 2453 N N . CYS A 1 311 ? -12.647 3.527 15.48 1 98.56 311 CYS A N 1
ATOM 2454 C CA . CYS A 1 311 ? -11.242 3.414 15.856 1 98.56 311 CYS A CA 1
ATOM 2455 C C . CYS A 1 311 ? -10.864 1.962 16.123 1 98.56 311 CYS A C 1
ATOM 2457 O O . CYS A 1 311 ? -9.806 1.502 15.69 1 98.56 311 CYS A O 1
ATOM 2459 N N . SER A 1 312 ? -11.733 1.244 16.835 1 98.2 312 SER A N 1
ATOM 2460 C CA . SER A 1 312 ? -11.483 -0.156 17.162 1 98.2 312 SER A CA 1
ATOM 2461 C C . SER A 1 312 ? -11.374 -1.007 15.901 1 98.2 312 SER A C 1
ATOM 2463 O O . SER A 1 312 ? -10.413 -1.762 15.736 1 98.2 312 SER A O 1
ATOM 2465 N N . LEU A 1 313 ? -12.35 -0.88 15.049 1 98.38 313 LEU A N 1
ATOM 2466 C CA . LEU A 1 313 ? -12.394 -1.662 13.818 1 98.38 313 LEU A CA 1
ATOM 2467 C C . LEU A 1 313 ? -11.269 -1.251 12.873 1 98.38 313 LEU A C 1
ATOM 2469 O O . LEU A 1 313 ? -10.731 -2.086 12.143 1 98.38 313 LEU A O 1
ATOM 2473 N N . ALA A 1 314 ? -10.912 0.028 12.843 1 98.74 314 ALA A N 1
ATOM 2474 C CA . ALA A 1 314 ? -9.8 0.512 12.029 1 98.74 314 ALA A CA 1
ATOM 2475 C C . ALA A 1 314 ? -8.489 -0.151 12.443 1 98.74 314 ALA A C 1
ATOM 2477 O O . ALA A 1 314 ? -7.672 -0.51 11.591 1 98.74 314 ALA A O 1
ATOM 2478 N N . ARG A 1 315 ? -8.218 -0.314 13.728 1 98.29 315 ARG A N 1
ATOM 2479 C CA . ARG A 1 315 ? -7.022 -1.001 14.207 1 98.29 315 ARG A CA 1
ATOM 2480 C C . ARG A 1 315 ? -6.973 -2.437 13.696 1 98.29 315 ARG A C 1
ATOM 2482 O O . ARG A 1 315 ? -5.913 -2.922 13.296 1 98.29 315 ARG A O 1
ATOM 2489 N N . HIS A 1 316 ? -8.14 -3.082 13.762 1 97.98 316 HIS A N 1
ATOM 2490 C CA . HIS A 1 316 ? -8.23 -4.439 13.236 1 97.98 316 HIS A CA 1
ATOM 2491 C C . HIS A 1 316 ? -7.869 -4.481 11.755 1 97.98 316 HIS A C 1
ATOM 2493 O O . HIS A 1 316 ? -7.079 -5.326 11.328 1 97.98 316 HIS A O 1
ATOM 2499 N N . LEU A 1 317 ? -8.418 -3.594 10.979 1 98.58 317 LEU A N 1
ATOM 2500 C CA . LEU A 1 317 ? -8.194 -3.529 9.538 1 98.58 317 LEU A CA 1
ATOM 2501 C C . LEU A 1 317 ? -6.719 -3.301 9.227 1 98.58 317 LEU A C 1
ATOM 2503 O O . LEU A 1 317 ? -6.161 -3.947 8.337 1 98.58 317 LEU A O 1
ATOM 2507 N N . MET A 1 318 ? -6.029 -2.369 9.905 1 98.53 318 MET A N 1
ATOM 2508 C CA . MET A 1 318 ? -4.629 -2.025 9.671 1 98.53 318 MET A CA 1
ATOM 2509 C C . MET A 1 318 ? -3.723 -3.222 9.938 1 98.53 318 MET A C 1
ATOM 2511 O O . MET A 1 318 ? -2.724 -3.416 9.243 1 98.53 318 MET A O 1
ATOM 2515 N N . THR A 1 319 ? -4.076 -4.06 10.882 1 97.52 319 THR A N 1
ATOM 2516 C CA . THR A 1 319 ? -3.232 -5.178 11.289 1 97.52 319 THR A CA 1
ATOM 2517 C C . THR A 1 319 ? -3.267 -6.29 10.245 1 97.52 319 THR A C 1
ATOM 2519 O O . THR A 1 319 ? -2.298 -7.038 10.095 1 97.52 319 THR A O 1
ATOM 2522 N N . LEU A 1 320 ? -4.293 -6.349 9.466 1 98.12 320 LEU A N 1
ATOM 2523 C CA . LEU A 1 320 ? -4.525 -7.465 8.556 1 98.12 320 LEU A CA 1
ATOM 2524 C C . LEU A 1 320 ? -3.523 -7.446 7.406 1 98.12 320 LEU A C 1
ATOM 2526 O O . LEU A 1 320 ? -3.327 -8.46 6.732 1 98.12 320 LEU A O 1
ATOM 2530 N N . VAL A 1 321 ? -2.798 -6.346 7.136 1 97.85 321 VAL A N 1
ATOM 2531 C CA . VAL A 1 321 ? -1.893 -6.227 5.998 1 97.85 321 VAL A CA 1
ATOM 2532 C C . VAL A 1 321 ? -0.701 -7.162 6.186 1 97.85 321 VAL A C 1
ATOM 2534 O O . VAL A 1 321 ? -0.071 -7.579 5.21 1 97.85 321 VAL A O 1
ATOM 2537 N N . MET A 1 322 ? -0.446 -7.637 7.373 1 97.4 322 MET A N 1
ATOM 2538 C CA . MET A 1 322 ? 0.697 -8.504 7.645 1 97.4 322 MET A CA 1
ATOM 2539 C C . MET A 1 322 ? 0.482 -9.891 7.049 1 97.4 322 MET A C 1
ATOM 2541 O O . MET A 1 322 ? 1.436 -10.54 6.615 1 97.4 322 MET A O 1
ATOM 2545 N N . ASP A 1 323 ? -0.753 -10.276 6.944 1 97.2 323 ASP A N 1
ATOM 2546 C CA . ASP A 1 323 ? -1.07 -11.616 6.461 1 97.2 323 ASP A CA 1
ATOM 2547 C C . ASP A 1 323 ? -0.645 -11.789 5.004 1 97.2 323 ASP A C 1
ATOM 2549 O O . ASP A 1 323 ? 0.132 -12.69 4.682 1 97.2 323 ASP A O 1
ATOM 2553 N N . PRO A 1 324 ? -1.114 -10.932 4.122 1 98.04 324 PRO A N 1
ATOM 2554 C CA . PRO A 1 324 ? -0.711 -11.125 2.727 1 98.04 324 PRO A CA 1
ATOM 2555 C C . PRO A 1 324 ? 0.78 -10.88 2.504 1 98.04 324 PRO A C 1
ATOM 2557 O O . PRO A 1 324 ? 1.389 -11.508 1.635 1 98.04 324 PRO A O 1
ATOM 2560 N N . LEU A 1 325 ? 1.438 -9.987 3.243 1 98.39 325 LEU A N 1
ATOM 2561 C CA . LEU A 1 325 ? 2.878 -9.789 3.124 1 98.39 325 LEU A CA 1
ATOM 2562 C C . LEU A 1 325 ? 3.631 -11.077 3.435 1 98.39 325 LEU A C 1
ATOM 2564 O O . LEU A 1 325 ? 4.505 -11.491 2.67 1 98.39 325 LEU A O 1
ATOM 2568 N N . GLN A 1 326 ? 3.242 -11.759 4.468 1 97.54 326 GLN A N 1
ATOM 2569 C CA . GLN A 1 326 ? 3.877 -13.012 4.862 1 97.54 326 GLN A CA 1
ATOM 2570 C C . GLN A 1 326 ? 3.554 -14.127 3.872 1 97.54 326 GLN A C 1
ATOM 2572 O O . GLN A 1 326 ? 4.427 -14.922 3.517 1 97.54 326 GLN A O 1
ATOM 2577 N N . THR A 1 327 ? 2.331 -14.115 3.441 1 97.95 327 THR A N 1
ATOM 2578 C CA . THR A 1 327 ? 1.895 -15.167 2.529 1 97.95 327 THR A CA 1
ATOM 2579 C C . THR A 1 327 ? 2.631 -15.064 1.196 1 97.95 327 THR A C 1
ATOM 2581 O O . THR A 1 327 ? 3.208 -16.046 0.722 1 97.95 327 THR A O 1
ATOM 2584 N N . ALA A 1 328 ? 2.613 -13.882 0.593 1 97.87 328 ALA A N 1
ATOM 2585 C CA . ALA A 1 328 ? 3.232 -13.7 -0.717 1 97.87 328 ALA A CA 1
ATOM 2586 C C . ALA A 1 328 ? 4.729 -13.995 -0.663 1 97.87 328 ALA A C 1
ATOM 2588 O O . ALA A 1 328 ? 5.303 -14.504 -1.628 1 97.87 328 ALA A O 1
ATOM 2589 N N . SER A 1 329 ? 5.385 -13.765 0.471 1 97.74 329 SER A N 1
ATOM 2590 C CA . SER A 1 329 ? 6.831 -13.886 0.628 1 97.74 329 SER A CA 1
ATOM 2591 C C . SER A 1 329 ? 7.264 -15.348 0.644 1 97.74 329 SER A C 1
ATOM 2593 O O . SER A 1 329 ? 8.417 -15.663 0.339 1 97.74 329 SER A O 1
ATOM 2595 N N . VAL A 1 330 ? 6.303 -16.247 0.939 1 96.25 330 VAL A N 1
ATOM 2596 C CA . VAL A 1 330 ? 6.71 -17.64 1.091 1 96.25 330 VAL A CA 1
ATOM 2597 C C . VAL A 1 330 ? 5.868 -18.527 0.177 1 96.25 330 VAL A C 1
ATOM 2599 O O . VAL A 1 330 ? 5.622 -19.695 0.49 1 96.25 330 VAL A O 1
ATOM 2602 N N . GLN A 1 331 ? 5.358 -17.984 -0.857 1 96.28 331 GLN A N 1
ATOM 2603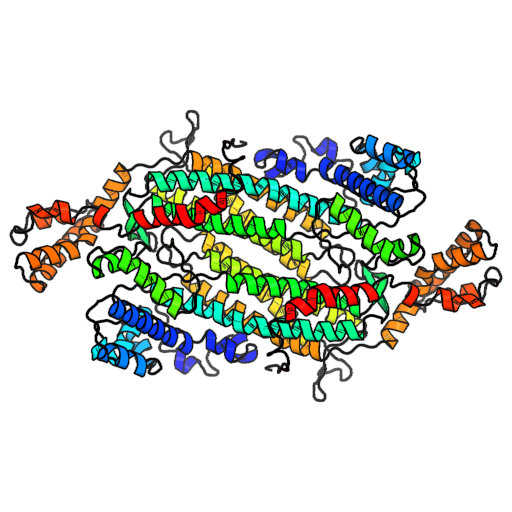 C CA . GLN A 1 331 ? 4.704 -18.788 -1.884 1 96.28 331 GLN A CA 1
ATOM 2604 C C . GLN A 1 331 ? 5.727 -19.421 -2.822 1 96.28 331 GLN A C 1
ATOM 2606 O O . GLN A 1 331 ? 6.106 -18.823 -3.832 1 96.28 331 GLN A O 1
ATOM 2611 N N . TRP A 1 332 ? 6.002 -20.659 -2.616 1 96.88 332 TRP A N 1
ATOM 2612 C CA . TRP A 1 332 ? 7.115 -21.297 -3.312 1 96.88 332 TRP A CA 1
ATOM 2613 C C . TRP A 1 332 ? 6.705 -21.725 -4.717 1 96.88 332 TRP A C 1
ATOM 2615 O O . TRP A 1 332 ? 5.639 -22.315 -4.907 1 96.88 332 TRP A O 1
ATOM 2625 N N . PHE A 1 333 ? 7.539 -21.48 -5.705 1 97.8 333 PHE A N 1
ATOM 2626 C CA . PHE A 1 333 ? 7.453 -22.008 -7.061 1 97.8 333 PHE A CA 1
ATOM 2627 C C . PHE A 1 333 ? 6.077 -21.742 -7.66 1 97.8 333 PHE A C 1
ATOM 2629 O O . PHE A 1 333 ? 5.619 -20.598 -7.692 1 97.8 333 PHE A O 1
ATOM 2636 N N . GLU A 1 334 ? 5.473 -22.742 -8.192 1 97.34 334 GLU A N 1
ATOM 2637 C CA . GLU A 1 334 ? 4.219 -22.551 -8.914 1 97.34 334 GLU A CA 1
ATOM 2638 C C . GLU A 1 334 ? 3.041 -22.431 -7.952 1 97.34 334 GLU A C 1
ATOM 2640 O O . GLU A 1 334 ? 1.992 -21.891 -8.31 1 97.34 334 GLU A O 1
ATOM 2645 N N . ARG A 1 335 ? 3.151 -22.993 -6.692 1 94.85 335 ARG A N 1
ATOM 2646 C CA . ARG A 1 335 ? 2.188 -22.645 -5.652 1 94.85 335 ARG A CA 1
ATOM 2647 C C . ARG A 1 335 ? 2.401 -23.493 -4.402 1 94.85 335 ARG A C 1
ATOM 2649 O O . ARG A 1 335 ? 2.868 -24.63 -4.49 1 94.85 335 ARG A O 1
ATOM 2656 N N . THR A 1 336 ? 2.112 -22.916 -3.269 1 95.27 336 THR A N 1
ATOM 2657 C CA . THR A 1 336 ? 1.89 -23.65 -2.028 1 95.27 336 THR A CA 1
ATOM 2658 C C . THR A 1 336 ? 0.477 -23.409 -1.503 1 95.27 336 THR A C 1
ATOM 2660 O O . THR A 1 336 ? -0.21 -22.489 -1.953 1 95.27 336 THR A O 1
ATOM 2663 N N . LEU A 1 337 ? 0.049 -24.301 -0.619 1 94.04 337 LEU A N 1
ATOM 2664 C CA . LEU A 1 337 ? -1.34 -24.231 -0.179 1 94.04 337 LEU A CA 1
ATOM 2665 C C . LEU A 1 337 ? -1.451 -23.513 1.161 1 94.04 337 LEU A C 1
ATOM 2667 O O . LEU A 1 337 ? -2.543 -23.402 1.723 1 94.04 337 LEU A O 1
ATOM 2671 N N . ASP A 1 338 ? -0.384 -23.02 1.721 1 94.12 338 ASP A N 1
ATOM 2672 C CA . ASP A 1 338 ? -0.407 -22.336 3.01 1 94.12 338 ASP A CA 1
ATOM 2673 C C . ASP A 1 338 ? -1.019 -20.943 2.882 1 94.12 338 ASP A C 1
ATOM 2675 O O . ASP A 1 338 ? -1.185 -20.238 3.879 1 94.12 338 ASP A O 1
ATOM 2679 N N . ASP A 1 339 ? -1.395 -20.545 1.73 1 94.79 339 ASP A N 1
ATOM 2680 C CA . ASP A 1 339 ? -2.115 -19.292 1.523 1 94.79 339 ASP A CA 1
ATOM 2681 C C . ASP A 1 339 ? -3.615 -19.479 1.74 1 94.79 339 ASP A C 1
ATOM 2683 O O . ASP A 1 339 ? -4.353 -18.501 1.883 1 94.79 339 ASP A O 1
ATOM 2687 N N . SER A 1 340 ? -4.105 -20.643 1.766 1 92.84 340 SER A N 1
ATOM 2688 C CA . SER A 1 340 ? -5.528 -20.941 1.639 1 92.84 340 SER A CA 1
ATOM 2689 C C . SER A 1 340 ? -6.287 -20.559 2.906 1 92.84 340 SER A C 1
ATOM 2691 O O . SER A 1 340 ? -7.245 -19.785 2.853 1 92.84 340 SER A O 1
ATOM 2693 N N . ALA A 1 341 ? -5.843 -21.09 4.058 1 93.93 341 ALA A N 1
ATOM 2694 C CA . ALA A 1 341 ? -6.592 -20.913 5.299 1 93.93 341 ALA A CA 1
ATOM 2695 C C . ALA A 1 341 ? -6.634 -19.444 5.71 1 93.93 341 ALA A C 1
ATOM 2697 O O . ALA A 1 341 ? -7.687 -18.93 6.094 1 93.93 341 ALA A O 1
ATOM 2698 N N . ASN A 1 342 ? -5.584 -18.768 5.675 1 95.61 342 ASN A N 1
ATOM 2699 C CA . ASN A 1 342 ? -5.533 -17.387 6.142 1 95.61 342 ASN A CA 1
ATOM 2700 C C . ASN A 1 342 ? -6.225 -16.439 5.167 1 95.61 342 ASN A C 1
ATOM 2702 O O . ASN A 1 342 ? -6.871 -15.476 5.583 1 95.61 342 ASN A O 1
ATOM 2706 N N . ARG A 1 343 ? -6.136 -16.702 3.867 1 95.68 343 ARG A N 1
ATOM 2707 C CA . ARG A 1 343 ? -6.753 -15.838 2.866 1 95.68 343 ARG A CA 1
ATOM 2708 C C . ARG A 1 343 ? -8.272 -15.841 3 1 95.68 343 ARG A C 1
ATOM 2710 O O . ARG A 1 343 ? -8.921 -14.816 2.785 1 95.68 343 ARG A O 1
ATOM 2717 N N . ARG A 1 344 ? -8.815 -16.997 3.32 1 92.46 344 ARG A N 1
ATOM 2718 C CA . ARG A 1 344 ? -10.257 -17.121 3.505 1 92.46 344 ARG A CA 1
ATOM 2719 C C . ARG A 1 344 ? -10.749 -16.189 4.608 1 92.46 344 ARG A C 1
ATOM 2721 O O . ARG A 1 344 ? -11.878 -15.697 4.554 1 92.46 344 ARG A O 1
ATOM 2728 N N . MET A 1 345 ? -9.872 -15.925 5.531 1 95.06 345 MET A N 1
ATOM 2729 C CA . MET A 1 345 ? -10.236 -15.083 6.667 1 95.06 345 MET A CA 1
ATOM 2730 C C . MET A 1 345 ? -9.876 -13.625 6.402 1 95.06 345 MET A C 1
ATOM 2732 O O . MET A 1 345 ? -10.744 -12.751 6.437 1 95.06 345 MET A O 1
ATOM 2736 N N . CYS A 1 346 ? -8.672 -13.351 6.048 1 97.07 346 CYS A N 1
ATOM 2737 C CA . CYS A 1 346 ? -8.168 -11.982 6.057 1 97.07 346 CYS A CA 1
ATOM 2738 C C . CYS A 1 346 ? -8.819 -11.155 4.955 1 97.07 346 CYS A C 1
ATOM 2740 O O . CYS A 1 346 ? -9.115 -9.975 5.152 1 97.07 346 CYS A O 1
ATOM 2742 N N . LEU A 1 347 ? -9.079 -11.755 3.787 1 97.89 347 LEU A N 1
ATOM 2743 C CA . LEU A 1 347 ? -9.694 -11.002 2.7 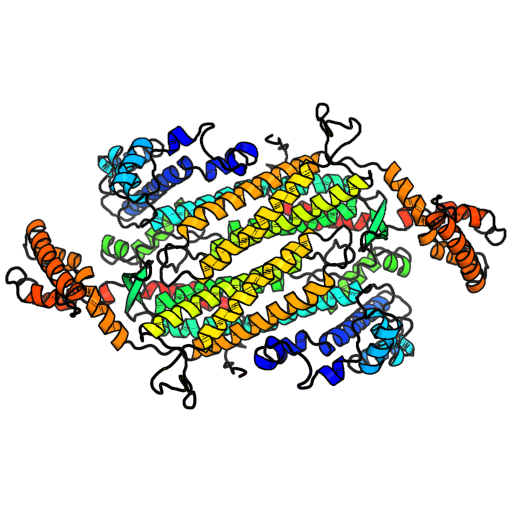1 97.89 347 LEU A CA 1
ATOM 2744 C C . LEU A 1 347 ? -11.13 -10.623 3.047 1 97.89 347 LEU A C 1
ATOM 2746 O O . LEU A 1 347 ? -11.509 -9.453 2.951 1 97.89 347 LEU A O 1
ATOM 2750 N N . ALA A 1 348 ? -11.877 -11.596 3.461 1 97.79 348 ALA A N 1
ATOM 2751 C CA . ALA A 1 348 ? -13.268 -11.337 3.824 1 97.79 348 ALA A CA 1
ATOM 2752 C C . ALA A 1 348 ? -13.357 -10.349 4.984 1 97.79 348 ALA A C 1
ATOM 2754 O O . ALA A 1 348 ? -14.13 -9.39 4.931 1 97.79 348 ALA A O 1
ATOM 2755 N N . GLU A 1 349 ? -12.572 -10.577 6.017 1 97.92 349 GLU A N 1
ATOM 2756 C CA . GLU A 1 349 ? -12.612 -9.725 7.201 1 97.92 349 GLU A CA 1
ATOM 2757 C C . GLU A 1 349 ? -12.203 -8.294 6.865 1 97.92 349 GLU A C 1
ATOM 2759 O O . GLU A 1 349 ? -12.737 -7.34 7.435 1 97.92 349 GLU A O 1
ATOM 2764 N N . ALA A 1 350 ? -11.253 -8.153 5.988 1 98.72 350 ALA A N 1
ATOM 2765 C CA . ALA A 1 350 ? -10.815 -6.814 5.603 1 98.72 350 ALA A CA 1
ATOM 2766 C C . ALA A 1 350 ? -11.945 -6.039 4.931 1 98.72 350 ALA A C 1
ATOM 2768 O O . ALA A 1 350 ? -12.22 -4.892 5.293 1 98.72 350 ALA A O 1
ATOM 2769 N N . PHE A 1 351 ? -12.629 -6.664 3.996 1 98.77 351 PHE A N 1
ATOM 2770 C CA . PHE A 1 351 ? -13.679 -5.978 3.252 1 98.77 351 PHE A CA 1
ATOM 2771 C C . PHE A 1 351 ? -14.904 -5.75 4.13 1 98.77 351 PHE A C 1
ATOM 2773 O O . PHE A 1 351 ? -1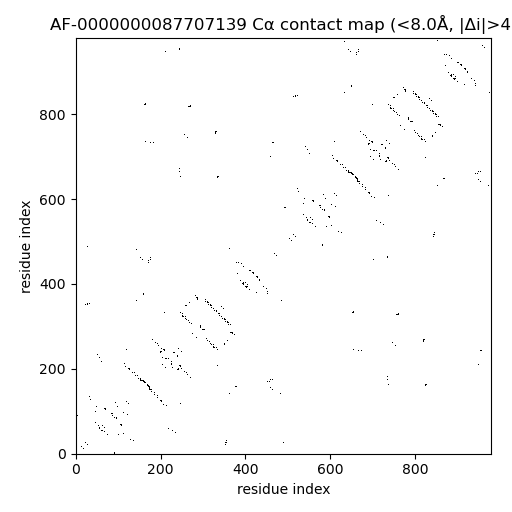5.55 -4.704 4.044 1 98.77 351 PHE A O 1
ATOM 2780 N N . LEU A 1 352 ? -15.256 -6.743 4.956 1 98.5 352 LEU A N 1
ATOM 2781 C CA . LEU A 1 352 ? -16.378 -6.561 5.87 1 98.5 352 LEU A CA 1
ATOM 2782 C C . LEU A 1 352 ? -16.091 -5.442 6.866 1 98.5 352 LEU A C 1
ATOM 2784 O O . LEU A 1 352 ? -16.979 -4.648 7.186 1 98.5 352 LEU A O 1
ATOM 2788 N N . THR A 1 353 ? -14.875 -5.371 7.387 1 98.68 353 THR A N 1
ATOM 2789 C CA . THR A 1 353 ? -14.481 -4.313 8.311 1 98.68 353 THR A CA 1
ATOM 2790 C C . THR A 1 353 ? -14.528 -2.951 7.626 1 98.68 353 THR A C 1
ATOM 2792 O O . THR A 1 353 ? -15.061 -1.988 8.182 1 98.68 353 THR A O 1
ATOM 2795 N N . ALA A 1 354 ? -13.958 -2.87 6.402 1 98.83 354 ALA A N 1
ATOM 2796 C CA . ALA A 1 354 ? -13.982 -1.621 5.646 1 98.83 354 ALA A CA 1
ATOM 2797 C C . ALA A 1 354 ? -15.414 -1.17 5.377 1 98.83 354 ALA A C 1
ATOM 2799 O O . ALA A 1 354 ? -15.725 0.02 5.473 1 98.83 354 ALA A O 1
ATOM 2800 N N . ASP A 1 355 ? -16.225 -2.114 5.018 1 98.22 355 ASP A N 1
ATOM 2801 C CA . ASP A 1 355 ? -17.643 -1.857 4.786 1 98.22 355 ASP A CA 1
ATOM 2802 C C . ASP A 1 355 ? -18.302 -1.257 6.026 1 98.22 355 ASP A C 1
ATOM 2804 O O . ASP A 1 355 ? -19.041 -0.275 5.929 1 98.22 355 ASP A O 1
ATOM 2808 N N . THR A 1 356 ? -18.047 -1.766 7.16 1 97.89 356 THR A N 1
ATOM 2809 C CA . THR A 1 356 ? -18.625 -1.333 8.427 1 97.89 356 THR A CA 1
ATOM 2810 C C . THR A 1 356 ? -18.141 0.068 8.792 1 97.89 356 THR A C 1
ATOM 2812 O O . THR A 1 356 ? -18.94 0.929 9.165 1 97.89 356 THR A O 1
ATOM 2815 N N . ILE A 1 357 ? -16.867 0.317 8.693 1 98.08 357 ILE A N 1
ATOM 2816 C CA . ILE A 1 357 ? -16.34 1.605 9.133 1 98.08 357 ILE A CA 1
ATOM 2817 C C . ILE A 1 357 ? -16.817 2.707 8.19 1 98.08 357 ILE A C 1
ATOM 2819 O O . ILE A 1 357 ? -17.08 3.832 8.622 1 98.08 357 ILE A O 1
ATOM 2823 N N . LEU A 1 358 ? -16.977 2.401 6.879 1 98.51 358 LEU A N 1
ATOM 2824 C CA . LEU A 1 358 ? -17.445 3.417 5.943 1 98.51 358 LEU A CA 1
ATOM 2825 C C . LEU A 1 358 ? -18.915 3.743 6.185 1 98.51 358 LEU A C 1
ATOM 2827 O O . LEU A 1 358 ? -19.316 4.908 6.122 1 98.51 358 LEU A O 1
ATOM 2831 N N . ASN A 1 359 ? -19.701 2.713 6.458 1 97.1 359 ASN A N 1
ATOM 2832 C CA . ASN A 1 359 ? -21.102 2.951 6.788 1 97.1 359 ASN A CA 1
ATOM 2833 C C . ASN A 1 359 ? -21.245 3.786 8.057 1 97.1 359 ASN A C 1
ATOM 2835 O O . ASN A 1 359 ? -22.062 4.707 8.11 1 97.1 359 ASN A O 1
ATOM 2839 N N . THR A 1 360 ? -20.508 3.471 9.056 1 97.61 360 THR A N 1
ATOM 2840 C CA . THR A 1 360 ? -20.557 4.194 10.322 1 97.61 360 THR A CA 1
ATOM 2841 C C . THR A 1 360 ? -20.037 5.618 10.151 1 97.61 360 THR A C 1
ATOM 2843 O O . THR A 1 360 ? -20.617 6.565 10.687 1 97.61 360 THR A O 1
ATOM 2846 N N . LEU A 1 361 ? -18.928 5.762 9.409 1 98.47 361 LEU A N 1
ATOM 2847 C CA . LEU A 1 361 ? -18.358 7.085 9.184 1 98.47 361 LEU A CA 1
ATOM 2848 C C . LEU A 1 361 ? -19.315 7.959 8.379 1 98.47 361 LEU A C 1
ATOM 2850 O O . LEU A 1 361 ? -19.381 9.172 8.59 1 98.47 361 LEU A O 1
ATOM 2854 N N . GLN A 1 362 ? -20.012 7.349 7.393 1 97.83 362 GLN A N 1
ATOM 2855 C CA . GLN A 1 362 ? -21.028 8.105 6.668 1 97.83 362 GLN A CA 1
ATOM 2856 C C . GLN A 1 362 ? -22.103 8.629 7.614 1 97.83 362 GLN A C 1
ATOM 2858 O O . GLN A 1 362 ? -22.517 9.786 7.513 1 97.83 362 GLN A O 1
ATOM 2863 N N . ASN A 1 363 ? -22.555 7.789 8.503 1 96.8 363 ASN A N 1
ATOM 2864 C CA . ASN A 1 363 ? -23.54 8.207 9.494 1 96.8 363 ASN A CA 1
ATOM 2865 C C . ASN A 1 363 ? -23.025 9.366 10.343 1 96.8 363 ASN A C 1
ATOM 2867 O O . ASN A 1 363 ? -23.747 10.337 10.579 1 96.8 363 ASN A O 1
ATOM 2871 N N . ILE A 1 364 ? -21.842 9.268 10.806 1 97.79 364 ILE A N 1
ATOM 2872 C CA . ILE A 1 364 ? -21.219 10.313 11.61 1 97.79 364 ILE A CA 1
ATOM 2873 C C . ILE A 1 364 ? -21.143 11.608 10.805 1 97.79 364 ILE A C 1
ATOM 2875 O O . ILE A 1 364 ? -21.539 12.671 11.289 1 97.79 364 ILE A O 1
ATOM 2879 N N . SER A 1 365 ? -20.681 11.526 9.541 1 97.65 365 SER A N 1
ATOM 2880 C CA . SER A 1 365 ? -20.44 12.695 8.702 1 97.65 365 SER A CA 1
ATOM 2881 C C . SER A 1 365 ? -21.747 13.387 8.329 1 97.65 365 SER A C 1
ATOM 2883 O O . SER A 1 365 ? -21.763 14.59 8.057 1 97.65 365 SER A O 1
ATOM 2885 N N . GLU A 1 366 ? -22.824 12.663 8.348 1 96.07 366 GLU A N 1
ATOM 2886 C CA . GLU A 1 366 ? -24.131 13.208 7.993 1 96.07 366 GLU A CA 1
ATOM 2887 C C . GLU A 1 366 ? -24.751 13.963 9.165 1 96.07 366 GLU A C 1
ATOM 2889 O O . GLU A 1 366 ? -25.662 14.771 8.977 1 96.07 366 GLU A O 1
ATOM 2894 N N . GLY A 1 367 ? -24.208 13.713 10.335 1 94.88 367 GLY A N 1
ATOM 2895 C CA . GLY A 1 367 ? -24.889 14.267 11.494 1 94.88 367 GLY A CA 1
ATOM 2896 C C . GLY A 1 367 ? -23.956 14.989 12.447 1 94.88 367 GLY A C 1
ATOM 2897 O O . GLY A 1 367 ? -24.236 15.087 13.644 1 94.88 367 GLY A O 1
ATOM 2898 N N . LEU A 1 368 ? -22.818 15.475 12.022 1 97.14 368 LEU A N 1
ATOM 2899 C CA . LEU A 1 368 ? -21.911 16.232 12.878 1 97.14 368 LEU A CA 1
ATOM 2900 C C . LEU A 1 368 ? -22.582 17.501 13.393 1 97.14 368 LEU A C 1
ATOM 2902 O O . LEU A 1 368 ? -23.292 18.18 12.647 1 97.14 368 LEU A O 1
ATOM 2906 N N . VAL A 1 369 ? -22.461 17.742 14.646 1 96.58 369 VAL A N 1
ATOM 2907 C CA . VAL A 1 369 ? -23.011 18.942 15.268 1 96.58 369 VAL A CA 1
ATOM 2908 C C . VAL A 1 369 ? -21.876 19.822 15.786 1 96.58 369 VAL A C 1
ATOM 2910 O O . VAL A 1 369 ? -21.006 19.354 16.525 1 96.58 369 VAL A O 1
ATOM 2913 N N . VAL A 1 370 ? -21.898 21.115 15.429 1 98 370 VAL A N 1
ATOM 2914 C CA . VAL A 1 370 ? -20.866 22.062 15.839 1 98 370 VAL A CA 1
ATOM 2915 C C . VAL A 1 370 ? -21.453 23.076 16.818 1 98 370 VAL A C 1
ATOM 2917 O O . VAL A 1 370 ? -22.606 23.491 16.674 1 98 370 VAL A O 1
ATOM 2920 N N . TYR A 1 371 ? -20.699 23.423 17.844 1 97.92 371 TYR A N 1
ATOM 2921 C CA . TYR A 1 371 ? -21.115 24.41 18.834 1 97.92 371 TYR A CA 1
ATOM 2922 C C . TYR A 1 371 ? -20.271 25.675 18.731 1 97.92 371 TYR A C 1
ATOM 2924 O O . TYR A 1 371 ? -19.313 25.853 19.487 1 97.92 371 TYR A O 1
ATOM 2932 N N . PRO A 1 372 ? -20.666 26.638 17.916 1 97.75 372 PRO A N 1
ATOM 2933 C CA . PRO A 1 372 ? -19.864 27.83 17.629 1 97.75 372 PRO A CA 1
ATOM 2934 C C . PRO A 1 372 ? -19.59 28.671 18.874 1 97.75 372 PRO A C 1
ATOM 2936 O O . PRO A 1 372 ? -18.523 29.279 18.99 1 97.75 372 PRO A O 1
ATOM 2939 N N . ARG A 1 373 ? -20.517 28.698 19.795 1 97.51 373 ARG A N 1
ATOM 2940 C CA . ARG A 1 373 ? -20.344 29.52 20.988 1 97.51 373 ARG A CA 1
ATOM 2941 C C . ARG A 1 373 ? -19.293 28.922 21.918 1 97.51 373 ARG A C 1
ATOM 2943 O O . ARG A 1 373 ? -18.575 29.652 22.603 1 97.51 373 ARG A O 1
ATOM 2950 N N . VAL A 1 374 ? -19.262 27.602 21.96 1 97.67 374 VAL A N 1
ATOM 2951 C CA . VAL A 1 374 ? -18.217 26.943 22.736 1 97.67 374 VAL A CA 1
ATOM 2952 C C . VAL A 1 374 ? -16.852 27.229 22.114 1 97.67 374 VAL A C 1
ATOM 2954 O O . VAL A 1 374 ? -15.889 27.526 22.825 1 97.67 374 VAL A O 1
ATOM 2957 N N . ILE A 1 375 ? -16.811 27.208 20.834 1 97.9 375 ILE A N 1
ATOM 2958 C CA . ILE A 1 375 ? -15.58 27.49 20.104 1 97.9 375 ILE A CA 1
ATOM 2959 C C . ILE A 1 375 ? -15.149 28.933 20.356 1 97.9 375 ILE A C 1
ATOM 2961 O O . ILE A 1 375 ? -13.977 29.198 20.635 1 97.9 375 ILE A O 1
ATOM 2965 N N . GLU A 1 376 ? -16.081 29.801 20.307 1 95.8 376 GLU A N 1
ATOM 2966 C CA . GLU A 1 376 ? -15.805 31.215 20.538 1 95.8 376 GLU A CA 1
ATOM 2967 C C . GLU A 1 376 ? -15.245 31.447 21.938 1 95.8 376 GLU A C 1
ATOM 2969 O O . GLU A 1 376 ? -14.31 32.231 22.117 1 95.8 376 GLU A O 1
ATOM 2974 N N . ARG A 1 377 ? -15.819 30.805 22.871 1 95.12 377 ARG A N 1
ATOM 2975 C CA . ARG A 1 377 ? -15.352 30.94 24.247 1 95.12 377 ARG A CA 1
ATOM 2976 C C . ARG A 1 377 ? -13.903 30.484 24.381 1 95.12 377 ARG A C 1
ATOM 2978 O O . ARG A 1 377 ? -13.102 31.134 25.055 1 95.12 377 ARG A O 1
ATOM 2985 N N . ARG A 1 378 ? -13.604 29.418 23.804 1 94.94 378 ARG A N 1
ATOM 2986 C CA . ARG A 1 378 ? -12.245 28.889 23.858 1 94.94 378 ARG A CA 1
ATOM 2987 C C . ARG A 1 378 ? -11.264 29.827 23.162 1 94.94 378 ARG A C 1
ATOM 2989 O O . ARG A 1 378 ? -10.148 30.034 23.643 1 94.94 378 ARG A O 1
ATOM 2996 N N . ILE A 1 379 ? -11.63 30.36 22.033 1 95.64 379 ILE A N 1
ATOM 2997 C CA . ILE A 1 379 ? -10.793 31.315 21.315 1 95.64 379 ILE A CA 1
ATOM 2998 C C . ILE A 1 379 ? -10.519 32.528 22.201 1 95.64 379 ILE A C 1
ATOM 3000 O O . ILE A 1 379 ? -9.378 32.987 22.301 1 95.64 379 ILE A O 1
ATOM 3004 N N . ARG A 1 380 ? -11.52 32.98 22.848 1 91.57 380 ARG A N 1
ATOM 3005 C CA . ARG A 1 380 ? -11.412 34.18 23.672 1 91.57 380 ARG A CA 1
ATOM 3006 C C . ARG A 1 380 ? -10.463 33.955 24.844 1 91.57 380 ARG A C 1
ATOM 3008 O O . ARG A 1 380 ? -9.824 34.895 25.321 1 91.57 380 ARG A O 1
ATOM 3015 N N . GLN A 1 381 ? -10.385 32.771 25.241 1 91.49 381 GLN A N 1
ATOM 3016 C CA . GLN A 1 381 ? -9.504 32.435 26.354 1 91.49 381 GLN A CA 1
ATOM 3017 C C . GLN A 1 381 ? -8.039 32.478 25.928 1 91.49 381 GLN A C 1
ATOM 3019 O O . GLN A 1 381 ? -7.161 32.785 26.737 1 91.49 381 GLN A O 1
ATOM 3024 N N . GLU A 1 382 ? -7.755 32.217 24.692 1 91.51 382 GLU A N 1
ATOM 3025 C CA . GLU A 1 382 ? -6.376 32.075 24.235 1 91.51 382 GLU A CA 1
ATOM 3026 C C . GLU A 1 382 ? -5.954 33.263 23.375 1 91.51 382 GLU A C 1
ATOM 3028 O O . GLU A 1 382 ? -4.774 33.618 23.333 1 91.51 382 GLU A O 1
ATOM 3033 N N . LEU A 1 383 ? -6.813 33.923 22.754 1 91.01 383 LEU A N 1
ATOM 3034 C CA . LEU A 1 383 ? -6.577 34.891 21.689 1 91.01 383 LEU A CA 1
ATOM 3035 C C . LEU A 1 383 ? -5.797 36.094 22.209 1 91.01 383 LEU A C 1
ATOM 3037 O O . LEU A 1 383 ? -4.939 36.634 21.507 1 91.01 383 LEU A O 1
ATOM 3041 N N . PRO A 1 384 ? -6.032 36.535 23.401 1 89.72 384 PRO A N 1
ATOM 3042 C CA . PRO A 1 384 ? -5.315 37.718 23.881 1 89.72 384 PRO A CA 1
ATOM 3043 C C . PRO A 1 384 ? -3.799 37.533 23.875 1 89.72 384 PRO A C 1
ATOM 3045 O O . PRO A 1 384 ? -3.061 38.466 23.547 1 89.72 384 PRO A O 1
ATOM 3048 N N . PHE A 1 385 ? -3.389 36.365 24.155 1 87.93 385 PHE A N 1
ATOM 3049 C CA . PHE A 1 385 ? -1.959 36.084 24.124 1 87.93 385 PHE A CA 1
ATOM 3050 C C . PHE A 1 385 ? -1.435 36.103 22.693 1 87.93 385 PHE A C 1
ATOM 3052 O O . PHE A 1 385 ? -0.334 36.596 22.436 1 87.93 385 PHE A O 1
ATOM 3059 N N . MET A 1 386 ? -2.234 35.669 21.787 1 87.09 386 MET A N 1
ATOM 3060 C CA . MET A 1 386 ? -1.845 35.601 20.381 1 87.09 386 MET A CA 1
ATOM 3061 C C . MET A 1 386 ? -1.839 36.99 19.75 1 87.09 386 MET A C 1
ATOM 3063 O O . MET A 1 386 ? -1.078 37.249 18.817 1 87.09 386 MET A O 1
ATOM 3067 N N . ALA A 1 387 ? -2.545 37.845 20.313 1 89.42 387 ALA A N 1
ATOM 3068 C CA . ALA A 1 387 ? -2.766 39.161 19.719 1 89.42 387 ALA A CA 1
ATOM 3069 C C . ALA A 1 387 ? -1.751 40.175 20.238 1 89.42 387 ALA A C 1
ATOM 3071 O O . ALA A 1 387 ? -1.766 41.341 19.835 1 89.42 387 ALA A O 1
ATOM 3072 N N . THR A 1 388 ? -0.832 39.705 21.075 1 87.64 388 THR A N 1
ATOM 3073 C CA . THR A 1 388 ? 0.097 40.634 21.708 1 87.64 388 THR A CA 1
ATOM 3074 C C . THR A 1 388 ? 0.943 41.351 20.659 1 87.64 388 THR A C 1
ATOM 3076 O O . THR A 1 388 ? 1.209 42.549 20.782 1 87.64 388 THR A O 1
ATOM 3079 N N . GLU A 1 389 ? 1.285 40.585 19.646 1 80.07 389 GLU A N 1
ATOM 3080 C CA . GLU A 1 389 ? 2.073 41.213 18.589 1 80.07 389 GLU A CA 1
ATOM 3081 C C . GLU A 1 389 ? 1.257 42.266 17.845 1 80.07 389 GLU A C 1
ATOM 3083 O O . GLU A 1 389 ? 1.78 43.321 17.481 1 80.07 389 GLU A O 1
ATOM 3088 N N . ASN A 1 390 ? 0.031 42.005 17.606 1 85.49 390 ASN A N 1
ATOM 3089 C CA . ASN A 1 390 ? -0.859 42.969 16.967 1 85.49 390 ASN A CA 1
ATOM 3090 C C . ASN A 1 390 ? -1.038 44.219 17.824 1 85.49 390 ASN A C 1
ATOM 3092 O O . ASN A 1 390 ? -1.099 45.332 17.299 1 85.49 390 ASN A O 1
ATOM 3096 N N . ILE A 1 391 ? -1.021 44.05 19.078 1 90.18 391 ILE A N 1
ATOM 3097 C CA . ILE A 1 391 ? -1.204 45.149 20.02 1 90.18 391 ILE A CA 1
ATOM 3098 C C . ILE A 1 391 ? 0.045 46.026 20.04 1 90.18 391 ILE A C 1
ATOM 3100 O O . ILE A 1 391 ? -0.05 47.254 19.986 1 90.18 391 ILE A O 1
ATOM 3104 N N . ILE A 1 392 ? 1.161 45.338 20.071 1 89.01 392 ILE A N 1
ATOM 3105 C CA . ILE A 1 392 ? 2.419 46.076 20.057 1 89.01 392 ILE A CA 1
ATOM 3106 C C . ILE A 1 392 ? 2.527 46.887 18.767 1 89.01 392 ILE A C 1
ATOM 3108 O O . ILE A 1 392 ? 2.87 48.071 18.798 1 89.01 392 ILE A O 1
ATOM 3112 N N . MET A 1 393 ? 2.155 46.323 17.698 1 84.62 393 MET A N 1
ATOM 3113 C CA . MET A 1 393 ? 2.228 47.006 16.41 1 84.62 393 MET A CA 1
ATOM 3114 C C . MET A 1 393 ? 1.273 48.194 16.369 1 84.62 393 MET A C 1
ATOM 3116 O O . MET A 1 393 ? 1.617 49.255 15.846 1 84.62 393 MET A O 1
ATOM 3120 N N . ALA A 1 394 ? 0.101 48 16.893 1 90.56 394 ALA A N 1
ATOM 3121 C CA . ALA A 1 394 ? -0.887 49.076 16.923 1 90.56 394 ALA A CA 1
ATOM 3122 C C . ALA A 1 394 ? -0.402 50.241 17.782 1 90.56 394 ALA A C 1
ATOM 3124 O O . ALA A 1 394 ? -0.597 51.405 17.426 1 90.56 394 ALA A O 1
ATOM 3125 N N . MET A 1 395 ? 0.229 49.998 18.921 1 93.12 395 MET A N 1
ATOM 3126 C CA . MET A 1 395 ? 0.762 51.025 19.813 1 93.12 395 MET A CA 1
ATOM 3127 C C . MET A 1 395 ? 1.894 51.795 19.141 1 93.12 395 MET A C 1
ATOM 3129 O O . MET A 1 395 ? 1.992 53.015 19.286 1 93.12 395 MET A O 1
ATOM 3133 N N . VAL A 1 396 ? 2.706 51.023 18.43 1 90.89 396 VAL A N 1
ATOM 3134 C CA . VAL A 1 396 ? 3.824 51.651 17.734 1 90.89 396 VAL A CA 1
ATOM 3135 C C . VAL A 1 396 ? 3.298 52.557 16.623 1 90.89 396 VAL A C 1
ATOM 3137 O O . VAL A 1 396 ? 3.797 53.668 16.431 1 90.89 396 VAL A O 1
ATOM 3140 N N . LYS A 1 397 ? 2.393 52.116 15.916 1 90.12 397 LYS A N 1
ATOM 3141 C CA . LYS A 1 397 ? 1.773 52.928 14.873 1 90.12 397 LYS A CA 1
ATOM 3142 C C . LYS A 1 397 ? 1.132 54.182 15.46 1 90.12 397 LYS A C 1
ATOM 3144 O O . LYS A 1 397 ? 1.071 55.221 14.799 1 90.12 397 LYS A O 1
ATOM 3149 N N . ALA A 1 398 ? 0.677 54.069 16.664 1 92.05 398 ALA A N 1
ATOM 3150 C CA . ALA A 1 398 ? 0.04 55.194 17.343 1 92.05 398 ALA A CA 1
ATOM 3151 C C . ALA A 1 398 ? 1.078 56.088 18.015 1 92.05 398 ALA A C 1
ATOM 3153 O O . ALA A 1 398 ? 0.727 57.046 18.707 1 92.05 398 ALA A O 1
ATOM 3154 N N . GLY A 1 399 ? 2.332 55.775 17.848 1 88.47 399 GLY A N 1
ATOM 3155 C CA . GLY A 1 399 ? 3.386 56.661 18.317 1 88.47 399 GLY A CA 1
ATOM 3156 C C . GLY A 1 399 ? 4.126 56.121 19.526 1 88.47 399 GLY A C 1
ATOM 3157 O O . GLY A 1 399 ? 5.01 56.788 20.069 1 88.47 399 GLY A O 1
ATOM 3158 N N . GLY A 1 400 ? 3.789 54.917 19.911 1 90.16 400 GLY A N 1
ATOM 3159 C CA . GLY A 1 400 ? 4.448 54.315 21.06 1 90.16 400 GLY A CA 1
ATOM 3160 C C . GLY A 1 400 ? 5.797 53.708 20.723 1 90.16 400 GLY A C 1
ATOM 3161 O O . GLY A 1 400 ? 6.113 53.497 19.551 1 90.16 400 GLY A O 1
ATOM 3162 N N . ASN A 1 401 ? 6.573 53.544 21.756 1 89.13 401 ASN A N 1
ATOM 3163 C CA . ASN A 1 401 ? 7.858 52.861 21.644 1 89.13 401 ASN A CA 1
ATOM 3164 C C . ASN A 1 401 ? 7.696 51.346 21.723 1 89.13 401 ASN A C 1
ATOM 3166 O O . ASN A 1 401 ? 7.1 50.829 22.67 1 89.13 401 ASN A O 1
ATOM 3170 N N . ARG A 1 402 ? 8.339 50.644 20.731 1 88.8 402 ARG A N 1
ATOM 3171 C CA . ARG A 1 402 ? 8.169 49.198 20.632 1 88.8 402 ARG A CA 1
ATOM 3172 C C . ARG A 1 402 ? 8.693 48.498 21.881 1 88.8 402 ARG A C 1
ATOM 3174 O O . ARG A 1 402 ? 8.058 47.574 22.394 1 88.8 402 ARG A O 1
ATOM 3181 N N . GLN A 1 403 ? 9.86 48.914 22.385 1 87.07 403 GLN A N 1
ATOM 3182 C CA . GLN A 1 403 ? 10.49 48.261 23.528 1 87.07 403 GLN A CA 1
ATOM 3183 C C . GLN A 1 403 ? 9.68 48.481 24.802 1 87.07 403 GLN A C 1
ATOM 3185 O O . GLN A 1 403 ? 9.513 47.561 25.605 1 87.07 403 GLN A O 1
ATOM 3190 N N . ASP A 1 404 ? 9.177 49.605 24.968 1 90.69 404 ASP A N 1
ATOM 3191 C CA . ASP A 1 404 ? 8.351 49.911 26.132 1 90.69 404 ASP A CA 1
ATOM 3192 C C . ASP A 1 404 ? 7.036 49.137 26.091 1 90.69 404 ASP A C 1
ATOM 3194 O O . ASP A 1 404 ? 6.588 48.609 27.111 1 90.69 404 ASP A O 1
ATOM 3198 N N . CYS A 1 405 ? 6.525 49.184 24.926 1 92.18 405 CYS A N 1
ATOM 3199 C CA . CYS A 1 405 ? 5.266 48.469 24.753 1 92.18 405 CYS A CA 1
ATOM 3200 C C . CYS A 1 405 ? 5.446 46.978 25.016 1 92.18 405 CYS A C 1
ATOM 3202 O O . CYS A 1 405 ? 4.618 46.358 25.686 1 92.18 405 CYS A O 1
ATOM 3204 N N . HIS A 1 406 ? 6.53 46.469 24.445 1 91.52 406 HIS A N 1
ATOM 3205 C CA . HIS A 1 406 ? 6.84 45.056 24.631 1 91.52 406 HIS A CA 1
ATOM 3206 C C . HIS A 1 406 ? 6.995 44.716 26.11 1 91.52 406 HIS A C 1
ATOM 3208 O O . HIS A 1 406 ? 6.473 43.7 26.575 1 91.52 406 HIS A O 1
ATOM 3214 N N . GLU A 1 407 ? 7.674 45.5 26.79 1 90.31 407 GLU A N 1
ATOM 3215 C CA . GLU A 1 407 ? 7.9 45.263 28.213 1 90.31 407 GLU A CA 1
ATOM 3216 C C . GLU A 1 407 ? 6.596 45.349 29.001 1 90.31 407 GLU A C 1
ATOM 3218 O O . GLU A 1 407 ? 6.349 44.535 29.893 1 90.31 407 GLU A O 1
ATOM 3223 N N . LYS A 1 408 ? 5.786 46.27 28.646 1 93.67 408 LYS A N 1
ATOM 3224 C CA . LYS A 1 408 ? 4.503 46.414 29.329 1 93.67 408 LYS A CA 1
ATOM 3225 C C . LYS A 1 408 ? 3.603 45.21 29.066 1 93.67 408 LYS A C 1
ATOM 3227 O O . LYS A 1 408 ? 2.986 44.676 29.99 1 93.67 408 LYS A O 1
ATOM 3232 N N . ILE A 1 409 ? 3.565 44.832 27.862 1 92.94 409 ILE A N 1
ATOM 3233 C CA . ILE A 1 409 ? 2.745 43.686 27.485 1 92.94 409 ILE A CA 1
ATOM 3234 C C . ILE A 1 409 ? 3.28 42.425 28.159 1 92.94 409 ILE A C 1
ATOM 3236 O O . ILE A 1 409 ? 2.505 41.565 28.584 1 92.94 409 ILE A O 1
ATOM 3240 N N . ARG A 1 410 ? 4.557 42.281 28.178 1 92.12 410 ARG A N 1
ATOM 3241 C CA . ARG A 1 410 ? 5.183 41.136 28.831 1 92.12 410 ARG A CA 1
ATOM 3242 C C . ARG A 1 410 ? 4.742 41.028 30.287 1 92.12 410 ARG A C 1
ATOM 3244 O O . ARG A 1 410 ? 4.355 39.951 30.746 1 92.12 410 ARG A O 1
ATOM 3251 N N . VAL A 1 411 ? 4.813 42.071 30.965 1 93.27 411 VAL A N 1
ATOM 3252 C CA . VAL A 1 411 ? 4.445 42.104 32.376 1 93.27 411 VAL A CA 1
ATOM 3253 C C . VAL A 1 411 ? 2.97 41.744 32.535 1 93.27 411 VAL A C 1
ATOM 3255 O O . VAL A 1 411 ? 2.615 40.902 33.363 1 93.27 411 VAL A O 1
ATOM 3258 N N . LEU A 1 412 ? 2.138 42.399 31.73 1 95.51 412 LEU A N 1
ATOM 3259 C CA . LEU A 1 412 ? 0.704 42.144 31.812 1 95.51 412 LEU A CA 1
ATOM 3260 C C . LEU A 1 412 ? 0.388 40.699 31.439 1 95.51 412 LEU A C 1
ATOM 3262 O O . LEU A 1 412 ? -0.497 40.08 32.034 1 95.51 412 LEU A O 1
ATOM 3266 N N . SER A 1 413 ? 1.092 40.165 30.468 1 93.43 413 SER A N 1
ATOM 3267 C CA . SER A 1 413 ? 0.9 38.784 30.037 1 93.43 413 SER A CA 1
ATOM 3268 C C . SER A 1 413 ? 1.281 37.802 31.14 1 93.43 413 SER A C 1
ATOM 3270 O O . SER A 1 413 ? 0.618 36.78 31.325 1 93.43 413 SER A O 1
ATOM 3272 N N . HIS A 1 414 ? 2.347 38.063 31.806 1 92.98 414 HIS A N 1
ATOM 3273 C CA . HIS A 1 414 ? 2.771 37.221 32.919 1 92.98 414 HIS A CA 1
ATOM 3274 C C . HIS A 1 414 ? 1.728 37.212 34.032 1 92.98 414 HIS A C 1
ATOM 3276 O O . HIS A 1 414 ? 1.457 36.166 34.626 1 92.98 414 HIS A O 1
ATOM 3282 N N . GLN A 1 415 ? 1.253 38.304 34.275 1 94.04 415 GLN A N 1
ATOM 3283 C CA . GLN A 1 415 ? 0.22 38.408 35.3 1 94.04 415 GLN A CA 1
ATOM 3284 C C . GLN A 1 415 ? -1.034 37.637 34.899 1 94.04 415 GLN A C 1
ATOM 3286 O O . GLN A 1 415 ? -1.604 36.903 35.708 1 94.04 415 GLN A O 1
ATOM 3291 N N . ALA A 1 416 ? -1.432 37.868 33.738 1 94.4 416 ALA A N 1
ATOM 3292 C CA . ALA A 1 416 ? -2.603 37.157 33.233 1 94.4 416 ALA A CA 1
ATOM 3293 C C . ALA A 1 416 ? -2.37 35.648 33.232 1 94.4 416 ALA A C 1
ATOM 3295 O O . ALA A 1 416 ? -3.277 34.874 33.544 1 94.4 416 ALA A O 1
ATOM 3296 N N . ALA A 1 417 ? -1.234 35.208 32.938 1 92.51 417 ALA A N 1
ATOM 3297 C CA . ALA A 1 417 ? -0.875 33.792 32.926 1 92.51 417 ALA A CA 1
ATOM 3298 C C . ALA A 1 417 ? -0.95 33.195 34.329 1 92.51 417 ALA A C 1
ATOM 3300 O O . ALA A 1 417 ? -1.34 32.038 34.498 1 92.51 417 ALA A O 1
ATOM 3301 N N . ALA A 1 418 ? -0.53 33.931 35.185 1 93.26 418 ALA A N 1
ATOM 3302 C CA . ALA A 1 418 ? -0.599 33.48 36.572 1 93.26 418 ALA A CA 1
ATOM 3303 C C . ALA A 1 418 ? -2.045 33.253 37.003 1 93.26 418 ALA A C 1
ATOM 3305 O O . ALA A 1 418 ? -2.34 32.305 37.736 1 93.26 418 ALA A O 1
ATOM 3306 N N . VAL A 1 419 ? -2.955 34.183 36.63 1 93.96 419 VAL A N 1
ATOM 3307 C CA . VAL A 1 419 ? -4.373 34.035 36.94 1 93.96 419 VAL A CA 1
ATOM 3308 C C . VAL A 1 419 ? -4.905 32.743 36.325 1 93.96 419 VAL A C 1
ATOM 3310 O O . VAL A 1 419 ? -5.638 31.994 36.976 1 93.96 419 VAL A O 1
ATOM 3313 N N . VAL A 1 420 ? -4.536 32.473 35.171 1 91.76 420 VAL A N 1
ATOM 3314 C CA . VAL A 1 420 ? -5.012 31.297 34.449 1 91.76 420 VAL A CA 1
ATOM 3315 C C . VAL A 1 420 ? -4.403 30.036 35.058 1 91.76 420 VAL A C 1
ATOM 3317 O O . VAL A 1 420 ? -5.124 29.101 35.414 1 91.76 420 VAL A O 1
ATOM 3320 N N . LYS A 1 421 ? -3.157 29.965 35.297 1 92.74 421 LYS A N 1
ATOM 3321 C CA . LYS A 1 421 ? -2.443 28.736 35.629 1 92.74 421 LYS A CA 1
ATOM 3322 C C . LYS A 1 421 ? -2.449 28.486 37.134 1 92.74 421 LYS A C 1
ATOM 3324 O O . LYS A 1 421 ? -2.535 27.339 37.579 1 92.74 421 LYS A O 1
ATOM 3329 N N . GLN A 1 422 ? -2.347 29.527 37.866 1 93.78 422 GLN A N 1
ATOM 3330 C CA . GLN A 1 422 ? -2.18 29.355 39.305 1 93.78 422 GLN A CA 1
ATOM 3331 C C . GLN A 1 422 ? -3.506 29.536 40.038 1 93.78 422 GLN A C 1
ATOM 3333 O O . GLN A 1 422 ? -3.744 28.9 41.068 1 93.78 422 GLN A O 1
ATOM 3338 N N . GLU A 1 423 ? -4.382 30.305 39.494 1 94.55 423 GLU A N 1
ATOM 3339 C CA . GLU A 1 423 ? -5.627 30.598 40.198 1 94.55 423 GLU A CA 1
ATOM 3340 C C . GLU A 1 423 ? -6.816 29.921 39.521 1 94.55 423 GLU A C 1
ATOM 3342 O O . GLU A 1 423 ? -7.91 29.867 40.086 1 94.55 423 GLU A O 1
ATOM 3347 N N . GLY A 1 424 ? -6.6 29.459 38.389 1 92.76 424 GLY A N 1
ATOM 3348 C CA . GLY A 1 424 ? -7.667 28.792 37.661 1 92.76 424 GLY A CA 1
ATOM 3349 C C . GLY A 1 424 ? -8.684 29.754 37.078 1 92.76 424 GLY A C 1
ATOM 3350 O O . GLY A 1 424 ? -9.819 29.368 36.791 1 92.76 424 GLY A O 1
ATOM 3351 N N . GLY A 1 425 ? -8.331 30.992 36.96 1 92.79 425 GLY A N 1
ATOM 3352 C CA . GLY A 1 425 ? -9.229 32.004 36.427 1 92.79 425 GLY A CA 1
ATOM 3353 C C . GLY A 1 425 ? -9.171 32.118 34.916 1 92.79 425 GLY A C 1
ATOM 3354 O O . GLY A 1 425 ? -8.409 31.402 34.263 1 92.79 425 GLY A O 1
ATOM 3355 N N . ASP A 1 426 ? -10.001 33.009 34.416 1 92.09 426 ASP A N 1
ATOM 3356 C CA . ASP A 1 426 ? -10.034 33.276 32.981 1 92.09 426 ASP A CA 1
ATOM 3357 C C . ASP A 1 426 ? -8.93 34.251 32.579 1 92.09 426 ASP A C 1
ATOM 3359 O O . ASP A 1 426 ? -8.406 34.985 33.419 1 92.09 426 ASP A O 1
ATOM 3363 N N . ASN A 1 427 ? -8.522 34.151 31.299 1 92.53 427 ASN A N 1
ATOM 3364 C CA . ASN A 1 427 ? -7.574 35.111 30.744 1 92.53 427 ASN A CA 1
ATOM 3365 C C . ASN A 1 427 ? -8.131 36.531 30.777 1 92.53 427 ASN A C 1
ATOM 3367 O O . ASN A 1 427 ? -9.11 36.835 30.094 1 92.53 427 ASN A O 1
ATOM 3371 N N . ASP A 1 428 ? -7.48 37.41 31.548 1 94.2 428 ASP A N 1
ATOM 3372 C CA . ASP A 1 428 ? -7.982 38.772 31.7 1 94.2 428 ASP A CA 1
ATOM 3373 C C . ASP A 1 428 ? -6.996 39.787 31.126 1 94.2 428 ASP A C 1
ATOM 3375 O O . ASP A 1 428 ? -6.965 40.942 31.556 1 94.2 428 ASP A O 1
ATOM 3379 N N . LEU A 1 429 ? -6.133 39.392 30.251 1 94.39 429 LEU A N 1
ATOM 3380 C CA . LEU A 1 429 ? -5.096 40.242 29.676 1 94.39 429 LEU A CA 1
ATOM 3381 C C . LEU A 1 429 ? -5.705 41.487 29.038 1 94.39 429 LEU A C 1
ATOM 3383 O O . LEU A 1 429 ? -5.185 42.592 29.205 1 94.39 429 LEU A O 1
ATOM 3387 N N . ILE A 1 430 ? -6.751 41.342 28.356 1 93.12 430 ILE A N 1
ATOM 3388 C CA . ILE A 1 430 ? -7.358 42.465 27.65 1 93.12 430 ILE A CA 1
ATOM 3389 C C . ILE A 1 430 ? -7.904 43.473 28.658 1 93.12 430 ILE A C 1
ATOM 3391 O O . ILE A 1 430 ? -7.806 44.685 28.449 1 93.12 430 ILE A O 1
ATOM 3395 N N . GLU A 1 431 ? -8.446 42.94 29.712 1 93.83 431 GLU A N 1
ATOM 3396 C CA . GLU A 1 431 ? -8.909 43.821 30.779 1 93.83 431 GLU A CA 1
ATOM 3397 C C . GLU A 1 431 ? -7.753 44.618 31.377 1 93.83 431 GLU A C 1
ATOM 3399 O O . GLU A 1 431 ? -7.898 45.807 31.669 1 93.83 431 GLU A O 1
ATOM 3404 N N . ARG A 1 432 ? -6.683 43.976 31.466 1 95.4 432 ARG A N 1
ATOM 3405 C CA . ARG A 1 432 ? -5.496 44.625 32.011 1 95.4 432 ARG A CA 1
ATOM 3406 C C . ARG A 1 432 ? -4.973 45.698 31.06 1 95.4 432 ARG A C 1
ATOM 3408 O O . ARG A 1 432 ? -4.544 46.767 31.499 1 95.4 432 ARG A O 1
ATOM 3415 N N . ILE A 1 433 ? -4.987 45.37 29.835 1 94.68 433 ILE A N 1
ATOM 3416 C CA . ILE A 1 433 ? -4.536 46.312 28.817 1 94.68 433 ILE A CA 1
ATOM 3417 C C . ILE A 1 433 ? -5.474 47.517 28.777 1 94.68 433 ILE A C 1
ATOM 3419 O O . ILE A 1 433 ? -5.022 48.66 28.674 1 94.68 433 ILE A O 1
ATOM 3423 N N . GLN A 1 434 ? -6.712 47.259 28.939 1 94 434 GLN A N 1
ATOM 3424 C CA . GLN A 1 434 ? -7.712 48.321 28.928 1 94 434 GLN A CA 1
ATOM 3425 C C . GLN A 1 434 ? -7.59 49.204 30.167 1 94 434 GLN A C 1
ATOM 3427 O O . GLN A 1 434 ? -7.906 50.394 30.121 1 94 434 GLN A O 1
ATOM 3432 N N . ALA A 1 435 ? -7.073 48.655 31.183 1 94.5 435 ALA A N 1
ATOM 3433 C CA . ALA A 1 435 ? -6.969 49.376 32.449 1 94.5 435 ALA A CA 1
ATOM 3434 C C . ALA A 1 435 ? -5.679 50.19 32.511 1 94.5 435 ALA A C 1
ATOM 3436 O O . ALA A 1 435 ? -5.548 51.093 33.341 1 94.5 435 ALA A O 1
ATOM 3437 N N . ASP A 1 436 ? -4.786 49.882 31.671 1 94.16 436 ASP A N 1
ATOM 3438 C CA . ASP A 1 436 ? -3.5 50.571 31.672 1 94.16 436 ASP A CA 1
ATOM 3439 C C . ASP A 1 436 ? -3.527 51.787 30.749 1 94.16 436 ASP A C 1
ATOM 3441 O O . ASP A 1 436 ? -3.746 51.654 29.543 1 94.16 436 ASP A O 1
ATOM 3445 N N . ALA A 1 437 ? -3.242 52.902 31.273 1 93.85 437 ALA A N 1
ATOM 3446 C CA . ALA A 1 437 ? -3.32 54.17 30.553 1 93.85 437 ALA A CA 1
ATOM 3447 C C . ALA A 1 437 ? -2.33 54.204 29.392 1 93.85 437 ALA A C 1
ATOM 3449 O O . ALA A 1 437 ? -2.541 54.919 28.409 1 93.85 437 ALA A O 1
ATOM 3450 N N . TYR A 1 438 ? -1.394 53.441 29.578 1 94.87 438 TYR A N 1
ATOM 3451 C CA . TYR A 1 438 ? -0.374 53.396 28.536 1 94.87 438 TYR A CA 1
ATOM 3452 C C . TYR A 1 438 ? -0.979 52.992 27.197 1 94.87 438 TYR A C 1
ATOM 3454 O O . TYR A 1 438 ? -0.541 53.462 26.144 1 94.87 438 TYR A O 1
ATOM 3462 N N . PHE A 1 439 ? -2.017 52.189 27.188 1 95.89 439 PHE A N 1
ATOM 3463 C CA . PHE A 1 439 ? -2.575 51.617 25.968 1 95.89 439 PHE A CA 1
ATOM 3464 C C . PHE A 1 439 ? -3.805 52.395 25.518 1 95.89 439 PHE A C 1
ATOM 3466 O O . PHE A 1 439 ? -4.531 51.956 24.623 1 95.89 439 PHE A O 1
ATOM 3473 N N . SER A 1 440 ? -4.099 53.485 26.053 1 94.72 440 SER A N 1
ATOM 3474 C CA . SER A 1 440 ? -5.294 54.278 25.782 1 94.72 440 SER A CA 1
ATOM 3475 C C . SER A 1 440 ? -5.421 54.596 24.296 1 94.72 440 SER A C 1
ATOM 3477 O O . SER A 1 440 ? -6.53 54.644 23.759 1 94.72 440 SER A O 1
ATOM 3479 N N . PRO A 1 441 ? -4.353 54.729 23.641 1 94.42 441 PRO A N 1
ATOM 3480 C CA . PRO A 1 441 ? -4.457 55.082 22.223 1 94.42 441 PRO A CA 1
ATOM 3481 C C . PRO A 1 441 ? -5.104 53.981 21.386 1 94.42 441 PRO A C 1
ATOM 3483 O O . PRO A 1 441 ? -5.594 54.245 20.285 1 94.42 441 PRO A O 1
ATOM 3486 N N . ILE A 1 442 ? -5.075 52.817 21.878 1 93.48 442 ILE A N 1
ATOM 3487 C CA . ILE A 1 442 ? -5.562 51.74 21.023 1 93.48 442 ILE A CA 1
ATOM 3488 C C . ILE A 1 442 ? -6.808 51.112 21.644 1 93.48 442 ILE A C 1
ATOM 3490 O O . ILE A 1 442 ? -7.276 50.066 21.187 1 93.48 442 ILE A O 1
ATOM 3494 N N . HIS A 1 443 ? -7.341 51.651 22.665 1 92.79 443 HIS A N 1
ATOM 3495 C CA . HIS A 1 443 ? -8.501 51.09 23.348 1 92.79 443 HIS A CA 1
ATOM 3496 C C . HIS A 1 443 ? -9.671 50.906 22.387 1 92.79 443 HIS A C 1
ATOM 3498 O O . HIS A 1 443 ? -10.356 49.882 22.424 1 92.79 443 HIS A O 1
ATOM 3504 N N . SER A 1 444 ? -9.824 51.838 21.505 1 90.92 444 SER A N 1
ATOM 3505 C CA . SER A 1 444 ? -10.942 51.796 20.569 1 90.92 444 SER A CA 1
ATOM 3506 C C . SER A 1 444 ? -10.727 50.733 19.497 1 90.92 444 SER A C 1
ATOM 3508 O O . SER A 1 444 ? -11.674 50.322 18.823 1 90.92 444 SER A O 1
ATOM 3510 N N . GLN A 1 445 ? -9.53 50.316 19.408 1 91.68 445 GLN A N 1
ATOM 3511 C CA . GLN A 1 445 ? -9.194 49.38 18.34 1 91.68 445 GLN A CA 1
ATOM 3512 C C . GLN A 1 445 ? -9.057 47.958 18.878 1 91.68 445 GLN A C 1
ATOM 3514 O O . GLN A 1 445 ? -8.896 47.01 18.107 1 91.68 445 GLN A O 1
ATOM 3519 N N . LEU A 1 446 ? -9.16 47.804 20.128 1 90.53 446 LEU A N 1
ATOM 3520 C CA . LEU A 1 446 ? -8.841 46.526 20.756 1 90.53 446 LEU A CA 1
ATOM 3521 C C . LEU A 1 446 ? -9.747 45.419 20.225 1 90.53 446 LEU A C 1
ATOM 3523 O O . LEU A 1 446 ? -9.293 44.294 20.001 1 90.53 446 LEU A O 1
ATOM 3527 N N . ASP A 1 447 ? -11.006 45.77 20.026 1 87.56 447 ASP A N 1
ATOM 3528 C CA . ASP A 1 447 ? -11.937 44.772 19.509 1 87.56 447 ASP A CA 1
ATOM 3529 C C . ASP A 1 447 ? -11.522 44.302 18.116 1 87.56 447 ASP A C 1
ATOM 3531 O O . ASP A 1 447 ? -11.62 43.115 17.801 1 87.56 447 ASP A O 1
ATOM 3535 N N . HIS A 1 448 ? -11.097 45.193 17.362 1 88.96 448 HIS A N 1
ATOM 3536 C CA . HIS A 1 448 ? -10.654 44.872 16.01 1 88.96 448 HIS A CA 1
ATOM 3537 C C . HIS A 1 448 ? -9.355 44.072 16.032 1 88.96 448 HIS A C 1
ATOM 3539 O O . HIS A 1 448 ? -9.178 43.147 15.236 1 88.96 448 HIS A O 1
ATOM 3545 N N . LEU A 1 449 ? -8.541 44.376 16.925 1 89.52 449 LEU A N 1
ATOM 3546 C CA . LEU A 1 449 ? -7.244 43.717 17.039 1 89.52 449 LEU A CA 1
ATOM 3547 C C . LEU A 1 449 ? -7.405 42.282 17.528 1 89.52 449 LEU A C 1
ATOM 3549 O O . LEU A 1 449 ? -6.505 41.457 17.351 1 89.52 449 LEU A O 1
ATOM 3553 N N . LEU A 1 450 ? -8.621 42.016 18.089 1 91.02 450 LEU A N 1
ATOM 3554 C CA . LEU A 1 450 ? -8.875 40.7 18.666 1 91.02 450 LEU A CA 1
ATOM 3555 C C . LEU A 1 450 ? -9.868 39.916 17.815 1 91.02 450 LEU A C 1
ATOM 3557 O O . LEU A 1 450 ? -10.392 38.89 18.253 1 91.02 450 LEU A O 1
ATOM 3561 N N . ASP A 1 451 ? -10.162 40.399 16.649 1 91.7 451 ASP A N 1
ATOM 3562 C CA . ASP A 1 451 ? -11.074 39.676 15.768 1 91.7 451 ASP A CA 1
ATOM 3563 C C . ASP A 1 451 ? -10.473 38.343 15.33 1 91.7 451 ASP A C 1
ATOM 3565 O O . ASP A 1 451 ? -9.467 38.314 14.617 1 91.7 451 ASP A O 1
ATOM 3569 N N . PRO A 1 452 ? -11.159 37.241 15.735 1 93.81 452 PRO A N 1
ATOM 3570 C CA . PRO A 1 452 ? -10.611 35.916 15.435 1 93.81 452 PRO A CA 1
ATOM 3571 C C . PRO A 1 452 ? -10.413 35.684 13.939 1 93.81 452 PRO A C 1
ATOM 3573 O O . PRO A 1 452 ? -9.496 34.963 13.538 1 93.81 452 PRO A O 1
ATOM 3576 N N . SER A 1 453 ? -11.227 36.257 13.124 1 92.04 453 SER A N 1
ATOM 3577 C CA . SER A 1 453 ? -11.164 36.038 11.683 1 92.04 453 SER A CA 1
ATOM 3578 C C . SER A 1 453 ? -9.86 36.57 11.099 1 92.04 453 SER A C 1
ATOM 3580 O O . SER A 1 453 ? -9.426 36.13 10.033 1 92.04 453 SER A O 1
ATOM 3582 N N . SER A 1 454 ? -9.243 37.474 11.814 1 90.34 454 SER A N 1
ATOM 3583 C CA . SER A 1 454 ? -7.996 38.057 11.331 1 90.34 454 SER A CA 1
ATOM 3584 C C . SER A 1 454 ? -6.812 37.138 11.609 1 90.34 454 SER A C 1
ATOM 3586 O O . SER A 1 454 ? -5.701 37.388 11.137 1 90.34 454 SER A O 1
ATOM 3588 N N . PHE A 1 455 ? -7.05 36.043 12.252 1 93.31 455 PHE A N 1
ATOM 3589 C CA . PHE A 1 455 ? -5.971 35.15 12.655 1 93.31 455 PHE A CA 1
ATOM 3590 C C . PHE A 1 455 ? -6.056 33.825 11.907 1 93.31 455 PHE A C 1
ATOM 3592 O O . PHE A 1 455 ? -5.302 32.894 12.194 1 93.31 455 PHE A O 1
ATOM 3599 N N . THR A 1 456 ? -6.982 33.701 10.93 1 96.12 456 THR A N 1
ATOM 3600 C CA . THR A 1 456 ? -7.198 32.414 10.277 1 96.12 456 THR A CA 1
ATOM 3601 C C . THR A 1 456 ? -6.468 32.358 8.939 1 96.12 456 THR A C 1
ATOM 3603 O O . THR A 1 456 ? -6.594 31.381 8.197 1 96.12 456 THR A O 1
ATOM 3606 N N . GLY A 1 457 ? -5.775 33.444 8.619 1 95.26 457 GLY A N 1
ATOM 3607 C CA . GLY A 1 457 ? -5.03 33.48 7.37 1 95.26 457 GLY A CA 1
ATOM 3608 C C . GLY A 1 457 ? -5.894 33.209 6.153 1 95.26 457 GLY A C 1
ATOM 3609 O O . GLY A 1 457 ? -6.952 33.819 5.987 1 95.26 457 GLY A O 1
ATOM 3610 N N . ARG A 1 458 ? -5.473 32.27 5.355 1 97.39 458 ARG A N 1
ATOM 3611 C CA . ARG A 1 458 ? -6.147 31.977 4.095 1 97.39 458 ARG A CA 1
ATOM 3612 C C . ARG A 1 458 ? -7.008 30.724 4.213 1 97.39 458 ARG A C 1
ATOM 3614 O O . ARG A 1 458 ? -7.346 30.099 3.205 1 97.39 458 ARG A O 1
ATOM 3621 N N . ALA A 1 459 ? -7.363 30.305 5.402 1 97.94 459 ALA A N 1
ATOM 3622 C CA . ALA A 1 459 ? -8.05 29.039 5.644 1 97.94 459 ALA A CA 1
ATOM 3623 C C . ALA A 1 459 ? -9.319 28.934 4.804 1 97.94 459 ALA A C 1
ATOM 3625 O O . ALA A 1 459 ? -9.548 27.921 4.138 1 97.94 459 ALA A O 1
ATOM 3626 N N . SER A 1 460 ? -10.123 30.013 4.765 1 97.92 460 SER A N 1
ATOM 3627 C CA . SER A 1 460 ? -11.375 29.991 4.017 1 97.92 460 SER A CA 1
ATOM 3628 C C . SER A 1 460 ? -11.124 29.81 2.524 1 97.92 460 SER A C 1
ATOM 3630 O O . SER A 1 460 ? -11.814 29.03 1.863 1 97.92 460 SER A O 1
ATOM 3632 N N . GLN A 1 461 ? -10.124 30.508 1.995 1 97.64 461 GLN A N 1
ATOM 3633 C CA . GLN A 1 461 ? -9.785 30.428 0.578 1 97.64 461 GLN A CA 1
ATOM 3634 C C . GLN A 1 461 ? -9.223 29.054 0.224 1 97.64 461 GLN A C 1
ATOM 3636 O O . GLN A 1 461 ? -9.464 28.542 -0.872 1 97.64 461 GLN A O 1
ATOM 3641 N N . GLN A 1 462 ? -8.481 28.487 1.106 1 98.28 462 GLN A N 1
ATOM 3642 C CA . GLN A 1 462 ? -7.929 27.155 0.885 1 98.28 462 GLN A CA 1
ATOM 3643 C C . GLN A 1 462 ? -9.037 26.11 0.787 1 98.28 462 GLN A C 1
ATOM 3645 O O . GLN A 1 462 ? -8.969 25.203 -0.046 1 98.28 462 GLN A O 1
ATOM 3650 N N . VAL A 1 463 ? -10.092 26.203 1.669 1 98.67 463 VAL A N 1
ATOM 3651 C CA . VAL A 1 463 ? -11.222 25.281 1.637 1 98.67 463 VAL A CA 1
ATOM 3652 C C . VAL A 1 463 ? -11.909 25.353 0.275 1 98.67 463 VAL A C 1
ATOM 3654 O O . VAL A 1 463 ? -12.169 24.323 -0.352 1 98.67 463 VAL A O 1
ATOM 3657 N N . GLN A 1 464 ? -12.131 26.588 -0.152 1 98.31 464 GLN A N 1
ATOM 3658 C CA . GLN A 1 464 ? -12.82 26.788 -1.422 1 98.31 464 GLN A CA 1
ATOM 3659 C C . GLN A 1 464 ? -12.024 26.192 -2.58 1 98.31 464 GLN A C 1
ATOM 3661 O O . GLN A 1 464 ? -12.568 25.443 -3.393 1 98.31 464 GLN A O 1
ATOM 3666 N N . ARG A 1 465 ? -10.792 26.45 -2.659 1 98.05 465 ARG A N 1
ATOM 3667 C CA . ARG A 1 465 ? -9.936 25.976 -3.742 1 98.05 465 ARG A CA 1
ATOM 3668 C C . ARG A 1 465 ? -9.825 24.455 -3.727 1 98.05 465 ARG A C 1
ATOM 3670 O O . ARG A 1 465 ? -9.896 23.812 -4.776 1 98.05 465 ARG A O 1
ATOM 3677 N N . PHE A 1 466 ? -9.64 23.951 -2.563 1 98.61 466 PHE A N 1
ATOM 3678 C CA . PHE A 1 466 ? -9.464 22.511 -2.417 1 98.61 466 PHE A CA 1
ATOM 3679 C C . PHE A 1 466 ? -10.708 21.763 -2.881 1 98.61 466 PHE A C 1
ATOM 3681 O O . PHE A 1 466 ? -10.608 20.781 -3.62 1 98.61 466 PHE A O 1
ATOM 3688 N N . LEU A 1 467 ? -11.853 22.193 -2.427 1 98.8 467 LEU A N 1
ATOM 3689 C CA . LEU A 1 467 ? -13.102 21.544 -2.809 1 98.8 467 LEU A CA 1
ATOM 3690 C C . LEU A 1 467 ? -13.321 21.63 -4.316 1 98.8 467 LEU A C 1
ATOM 3692 O O . LEU A 1 467 ? -13.672 20.635 -4.955 1 98.8 467 LEU A O 1
ATOM 3696 N N . GLU A 1 468 ? -13.04 22.754 -4.876 1 98.4 468 GLU A N 1
ATOM 3697 C CA . GLU A 1 468 ? -13.299 22.995 -6.292 1 98.4 468 GLU A CA 1
ATOM 3698 C C . GLU A 1 468 ? -12.304 22.242 -7.17 1 98.4 468 GLU A C 1
ATOM 3700 O O . GLU A 1 468 ? -12.682 21.666 -8.193 1 98.4 468 GLU A O 1
ATOM 3705 N N . GLU A 1 469 ? -11.047 22.197 -6.756 1 98 469 GLU A N 1
ATOM 3706 C CA . GLU A 1 469 ? -9.996 21.709 -7.644 1 98 469 GLU A CA 1
ATOM 3707 C C . GLU A 1 469 ? -9.761 20.214 -7.452 1 98 469 GLU A C 1
ATOM 3709 O O . GLU A 1 469 ? -9.357 19.518 -8.386 1 98 469 GLU A O 1
ATOM 3714 N N . GLU A 1 470 ? -10.022 19.746 -6.258 1 98.25 470 GLU A N 1
ATOM 3715 C CA . GLU A 1 470 ? -9.594 18.372 -6.015 1 98.25 470 GLU A CA 1
ATOM 3716 C C . GLU A 1 470 ? -10.777 17.484 -5.639 1 98.25 470 GLU A C 1
ATOM 3718 O O . GLU A 1 470 ? -10.897 16.36 -6.13 1 98.25 470 GLU A O 1
ATOM 3723 N N . VAL A 1 471 ? -11.728 17.948 -4.831 1 98.72 471 VAL A N 1
ATOM 3724 C CA . VAL A 1 471 ? -12.765 17.09 -4.266 1 98.72 471 VAL A CA 1
ATOM 3725 C C . VAL A 1 471 ? -13.884 16.892 -5.286 1 98.72 471 VAL A C 1
ATOM 3727 O O . VAL A 1 471 ? -14.24 15.758 -5.613 1 98.72 471 VAL A O 1
ATOM 3730 N N . HIS A 1 472 ? -14.417 17.989 -5.855 1 98.27 472 HIS A N 1
ATOM 3731 C CA . HIS A 1 472 ? -15.579 17.907 -6.733 1 98.27 472 HIS A CA 1
ATOM 3732 C C . HIS A 1 472 ? -15.268 17.091 -7.983 1 98.27 472 HIS A C 1
ATOM 3734 O O . HIS A 1 472 ? -16.05 16.221 -8.372 1 98.27 472 HIS A O 1
ATOM 3740 N N . PRO A 1 473 ? -14.084 17.278 -8.625 1 98.23 473 PRO A N 1
ATOM 3741 C CA . PRO A 1 473 ? -13.768 16.452 -9.793 1 98.23 473 PRO A CA 1
ATOM 3742 C C . PRO A 1 473 ? -13.665 14.967 -9.455 1 98.23 473 PRO A C 1
ATOM 3744 O O . PRO A 1 473 ? -14.041 14.117 -10.267 1 98.23 473 PRO A O 1
ATOM 3747 N N . LEU A 1 474 ? -13.18 14.657 -8.334 1 97.96 474 LEU A N 1
ATOM 3748 C CA . LEU A 1 474 ? -12.991 13.276 -7.903 1 97.96 474 LEU A CA 1
ATOM 3749 C C . LEU A 1 474 ? -14.334 12.59 -7.675 1 97.96 474 LEU A C 1
ATOM 3751 O O . LEU A 1 474 ? -14.454 11.376 -7.857 1 97.96 474 LEU A O 1
ATOM 3755 N N . LEU A 1 475 ? -15.409 13.342 -7.295 1 98.21 475 LEU A N 1
ATOM 3756 C CA . LEU A 1 475 ? -16.708 12.794 -6.918 1 98.21 475 LEU A CA 1
ATOM 3757 C C . LEU A 1 475 ? -17.635 12.714 -8.126 1 98.21 475 LEU A C 1
ATOM 3759 O O . LEU A 1 475 ? -18.677 12.057 -8.071 1 98.21 475 LEU A O 1
ATOM 3763 N N . ARG A 1 476 ? -17.264 13.271 -9.255 1 97.49 476 ARG A N 1
ATOM 3764 C CA . ARG A 1 476 ? -18.125 13.374 -10.429 1 97.49 476 ARG A CA 1
ATOM 3765 C C . ARG A 1 476 ? -18.596 11.997 -10.886 1 97.49 476 ARG A C 1
ATOM 3767 O O . ARG A 1 476 ? -19.776 11.808 -11.189 1 97.49 476 ARG A O 1
ATOM 3774 N N . PRO A 1 477 ? -17.756 10.967 -10.921 1 97.06 477 PRO A N 1
ATOM 3775 C CA . PRO A 1 477 ? -18.185 9.648 -11.393 1 97.06 477 PRO A CA 1
ATOM 3776 C C . PRO A 1 477 ? -19.212 8.996 -10.47 1 97.06 477 PRO A C 1
ATOM 3778 O O . PRO A 1 477 ? -19.856 8.016 -10.851 1 97.06 477 PRO A O 1
ATOM 3781 N N . TYR A 1 478 ? -19.416 9.566 -9.291 1 97.21 478 TYR A N 1
ATOM 3782 C CA . TYR A 1 478 ? -20.268 8.914 -8.304 1 97.21 478 TYR A CA 1
ATOM 3783 C C . TYR A 1 478 ? -21.543 9.715 -8.069 1 97.21 478 TYR A C 1
ATOM 3785 O O . TYR A 1 478 ? -22.292 9.441 -7.128 1 97.21 478 TYR A O 1
ATOM 3793 N N . GLU A 1 479 ? -21.86 10.702 -8.808 1 94.99 479 GLU A N 1
ATOM 3794 C CA . GLU A 1 479 ? -22.973 11.624 -8.606 1 94.99 479 GLU A CA 1
ATOM 3795 C C . GLU A 1 479 ? -24.303 10.879 -8.544 1 94.99 479 GLU A C 1
ATOM 3797 O O . GLU A 1 479 ? -25.197 11.255 -7.784 1 94.99 479 GLU A O 1
ATOM 3802 N N . SER A 1 480 ? -24.441 9.78 -9.291 1 93.27 480 SER A N 1
ATOM 3803 C CA . SER A 1 480 ? -25.698 9.046 -9.394 1 93.27 480 SER A CA 1
ATOM 3804 C C . SER A 1 480 ? -25.972 8.238 -8.13 1 93.27 480 SER A C 1
ATOM 3806 O O . SER A 1 480 ? -27.1 7.796 -7.901 1 93.27 480 SER A O 1
ATOM 3808 N N . VAL A 1 481 ? -24.945 8.097 -7.265 1 92.23 481 VAL A N 1
ATOM 3809 C CA . VAL A 1 481 ? -25.122 7.226 -6.108 1 92.23 481 VAL A CA 1
ATOM 3810 C C . VAL A 1 481 ? -24.95 8.033 -4.823 1 92.23 481 VAL A C 1
ATOM 3812 O O . VAL A 1 481 ? -24.705 7.466 -3.755 1 92.23 481 VAL A O 1
ATOM 3815 N N . MET A 1 482 ? -25.152 9.323 -4.867 1 92.63 482 MET A N 1
ATOM 3816 C CA . MET A 1 482 ? -24.85 10.197 -3.737 1 92.63 482 MET A CA 1
ATOM 3817 C C . MET A 1 482 ? -26.052 10.317 -2.806 1 92.63 482 MET A C 1
ATOM 3819 O O . MET A 1 482 ? -25.902 10.662 -1.632 1 92.63 482 MET A O 1
ATOM 3823 N N . LYS A 1 483 ? -27.244 10.003 -3.298 1 88.93 483 LYS A N 1
ATOM 3824 C CA . LYS A 1 483 ? -28.453 10.273 -2.526 1 88.93 483 LYS A CA 1
ATOM 3825 C C . LYS A 1 483 ? -28.813 9.087 -1.635 1 88.93 483 LYS A C 1
ATOM 3827 O O . LYS A 1 483 ? -29.925 8.561 -1.711 1 88.93 483 LYS A O 1
ATOM 3832 N N . VAL A 1 484 ? -27.926 8.451 -0.96 1 87.47 484 VAL A N 1
ATOM 3833 C CA . VAL A 1 484 ? -28.146 7.34 -0.04 1 87.47 484 VAL A CA 1
ATOM 3834 C C . VAL A 1 484 ? -27.725 7.745 1.371 1 87.47 484 VAL A C 1
ATOM 3836 O O . VAL A 1 484 ? -26.63 8.276 1.57 1 87.47 484 VAL A O 1
ATOM 3839 N N . LYS A 1 485 ? -28.612 7.553 2.296 1 87.05 485 LYS A N 1
ATOM 3840 C CA . LYS A 1 485 ? -28.307 7.81 3.7 1 87.05 485 LYS A CA 1
ATOM 3841 C C . LYS A 1 485 ? -27.861 6.534 4.409 1 87.05 485 LYS A C 1
ATOM 3843 O O . LYS A 1 485 ? -28.331 5.441 4.085 1 87.05 485 LYS A O 1
ATOM 3848 N N . ALA A 1 486 ? -26.964 6.775 5.376 1 85.64 486 ALA A N 1
ATOM 3849 C CA . ALA A 1 486 ? -26.426 5.607 6.068 1 85.64 486 ALA A CA 1
ATOM 3850 C C . ALA A 1 486 ? -27.371 5.14 7.172 1 85.64 486 ALA A C 1
ATOM 3852 O O . ALA A 1 486 ? -27.89 5.954 7.939 1 85.64 486 ALA A O 1
ATOM 3853 N N . GLU A 1 487 ? -27.668 3.85 7.127 1 78.8 487 GLU A N 1
ATOM 3854 C CA . GLU A 1 487 ? -28.383 3.179 8.208 1 78.8 487 GLU A CA 1
ATOM 3855 C C . GLU A 1 487 ? -27.479 2.187 8.935 1 78.8 487 GLU A C 1
ATOM 3857 O O . GLU A 1 487 ? -26.879 1.312 8.308 1 78.8 487 GLU A O 1
ATOM 3862 N N . LEU A 1 488 ? -27.289 2.485 10.269 1 78.76 488 LEU A N 1
ATOM 3863 C CA . LEU A 1 488 ? -26.375 1.622 11.009 1 78.76 488 LEU A CA 1
ATOM 3864 C C . LEU A 1 488 ? -27.082 0.353 11.474 1 78.76 488 LEU A C 1
ATOM 3866 O O . LEU A 1 488 ? -28.244 0.399 11.882 1 78.76 488 LEU A O 1
ATOM 3870 N N . CYS A 1 489 ? -26.42 -0.702 11.126 1 65.53 489 CYS A N 1
ATOM 3871 C CA . CYS A 1 489 ? -26.871 -1.975 11.677 1 65.53 489 CYS A CA 1
ATOM 3872 C C . CYS A 1 489 ? -26.425 -2.131 13.126 1 65.53 489 CYS A C 1
ATOM 3874 O O . CYS A 1 489 ? -25.258 -1.901 13.449 1 65.53 489 CYS A O 1
ATOM 3876 N N . LEU A 1 490 ? -27.39 -2.003 14.152 1 61.35 490 LEU A N 1
ATOM 3877 C CA . LEU A 1 490 ? -27.022 -2.166 15.554 1 61.35 490 LEU A CA 1
ATOM 3878 C C . LEU A 1 490 ? -27.124 -3.628 15.976 1 61.35 490 LEU A C 1
ATOM 3880 O O . LEU A 1 490 ? -27.991 -4.359 15.491 1 61.35 490 LEU A O 1
ATOM 3884 N N . MET B 1 1 ? 9.211 19.973 21.01 1 20.13 1 MET B N 1
ATOM 3885 C CA . MET B 1 1 ? 10.281 19.781 21.985 1 20.13 1 MET B CA 1
ATOM 3886 C C . MET B 1 1 ? 10.954 18.425 21.795 1 20.13 1 MET B C 1
ATOM 3888 O O . MET B 1 1 ? 10.399 17.393 22.175 1 20.13 1 MET B O 1
ATOM 3892 N N . ALA B 1 2 ? 11.614 18.295 20.666 1 26.86 2 ALA B N 1
ATOM 3893 C CA . ALA B 1 2 ? 12.486 17.155 20.399 1 26.86 2 ALA B CA 1
ATOM 3894 C C . ALA B 1 2 ? 13.459 16.926 21.553 1 26.86 2 ALA B C 1
ATOM 3896 O O . ALA B 1 2 ? 13.872 17.876 22.222 1 26.86 2 ALA B O 1
ATOM 3897 N N . ALA B 1 3 ? 13.39 15.726 22.11 1 28.65 3 ALA B N 1
ATOM 3898 C CA . ALA B 1 3 ? 14.429 15.217 23.002 1 28.65 3 ALA B CA 1
ATOM 3899 C C . ALA B 1 3 ? 15.797 15.781 22.628 1 28.65 3 ALA B C 1
ATOM 3901 O O . ALA B 1 3 ? 16.162 15.812 21.45 1 28.65 3 ALA B O 1
ATOM 3902 N N . GLY B 1 4 ? 16.326 16.693 23.319 1 29.07 4 GLY B N 1
ATOM 3903 C CA . GLY B 1 4 ? 17.672 17.243 23.352 1 29.07 4 GLY B CA 1
ATOM 3904 C C . GLY B 1 4 ? 18.753 16.18 23.285 1 29.07 4 GLY B C 1
ATOM 3905 O O . GLY B 1 4 ? 19.31 15.788 24.313 1 29.07 4 GLY B O 1
ATOM 3906 N N . GLY B 1 5 ? 18.666 15.142 22.387 1 32.17 5 GLY B N 1
ATOM 3907 C CA . GLY B 1 5 ? 19.823 14.263 22.436 1 32.17 5 GLY B CA 1
ATOM 3908 C C . GLY B 1 5 ? 21.14 15 22.276 1 32.17 5 GLY B C 1
ATOM 3909 O O . GLY B 1 5 ? 21.169 16.131 21.786 1 32.17 5 GLY B O 1
ATOM 3910 N N . ASP B 1 6 ? 22.075 14.777 23.176 1 33.12 6 ASP B N 1
ATOM 3911 C CA . ASP B 1 6 ? 23.473 15.16 23.342 1 33.12 6 ASP B CA 1
ATOM 3912 C C . ASP B 1 6 ? 24.213 15.131 22.006 1 33.12 6 ASP B C 1
ATOM 3914 O O . ASP B 1 6 ? 24.303 14.084 21.363 1 33.12 6 ASP B O 1
ATOM 3918 N N . GLY B 1 7 ? 24.215 16.128 21.292 1 35.78 7 GLY B N 1
ATOM 3919 C CA . GLY B 1 7 ? 24.901 16.388 20.036 1 35.78 7 GLY B CA 1
ATOM 3920 C C . GLY B 1 7 ? 26.403 16.199 20.127 1 35.78 7 GLY B C 1
ATOM 3921 O O . GLY B 1 7 ? 27.114 16.351 19.131 1 35.78 7 GLY B O 1
ATOM 3922 N N . GLY B 1 8 ? 27.036 16.526 21.244 1 37.18 8 GLY B N 1
ATOM 3923 C CA . GLY B 1 8 ? 28.489 16.499 21.269 1 37.18 8 GLY B CA 1
ATOM 3924 C C . GLY B 1 8 ? 29.067 15.148 20.888 1 37.18 8 GLY B C 1
ATOM 3925 O O . GLY B 1 8 ? 30.272 15.024 20.662 1 37.18 8 GLY B O 1
ATOM 3926 N N . GLY B 1 9 ? 28.46 14.051 21.342 1 37.19 9 GLY B N 1
ATOM 3927 C CA . GLY B 1 9 ? 28.964 12.691 21.235 1 37.19 9 GLY B CA 1
ATOM 3928 C C . GLY B 1 9 ? 28.952 12.161 19.813 1 37.19 9 GLY B C 1
ATOM 3929 O O . GLY B 1 9 ? 29.254 10.988 19.58 1 37.19 9 GLY B O 1
ATOM 3930 N N . ARG B 1 10 ? 28.53 13.011 18.878 1 44.75 10 ARG B N 1
ATOM 3931 C CA . ARG B 1 10 ? 28.355 12.403 17.563 1 44.75 10 ARG B CA 1
ATOM 3932 C C . ARG B 1 10 ? 29.693 12.259 16.845 1 44.75 10 ARG B C 1
ATOM 3934 O O . ARG B 1 10 ? 29.877 11.342 16.042 1 44.75 10 ARG B O 1
ATOM 3941 N N . GLU B 1 11 ? 30.521 13.31 16.907 1 44.57 11 GLU B N 1
ATOM 3942 C CA . GLU B 1 11 ? 31.767 13.11 16.173 1 44.57 11 GLU B CA 1
ATOM 3943 C C . GLU B 1 11 ? 32.524 11.891 16.691 1 44.57 11 GLU B C 1
ATOM 3945 O O . GLU B 1 11 ? 33.123 11.147 15.911 1 44.57 11 GLU B O 1
ATOM 3950 N N . ALA B 1 12 ? 32.756 11.875 18.031 1 44.13 12 ALA B N 1
ATOM 3951 C CA . ALA B 1 12 ? 33.499 10.795 18.676 1 44.13 12 ALA B CA 1
ATOM 3952 C C . ALA B 1 12 ? 32.839 9.444 18.416 1 44.13 12 ALA B C 1
ATOM 3954 O O . ALA B 1 12 ? 33.398 8.398 18.753 1 44.13 12 ALA B O 1
ATOM 3955 N N . ALA B 1 13 ? 31.568 9.514 18.11 1 51.07 13 ALA B N 1
ATOM 3956 C CA . ALA B 1 13 ? 30.763 8.297 18.055 1 51.07 13 ALA B CA 1
ATOM 3957 C C . ALA B 1 13 ? 30.966 7.565 16.732 1 51.07 13 ALA B C 1
ATOM 3959 O O . ALA B 1 13 ? 30.363 6.514 16.497 1 51.07 13 ALA B O 1
ATOM 3960 N N . CYS B 1 14 ? 31.637 8.234 15.801 1 62.86 14 CYS B N 1
ATOM 3961 C CA . CYS B 1 14 ? 31.783 7.569 14.511 1 62.86 14 CYS B CA 1
ATOM 3962 C C . CYS B 1 14 ? 32.885 6.518 14.56 1 62.86 14 CYS B C 1
ATOM 3964 O O . CYS B 1 14 ? 33.152 5.845 13.563 1 62.86 14 CYS B O 1
ATOM 3966 N N . GLY B 1 15 ? 33.435 6.396 15.726 1 65.79 15 GLY B N 1
ATOM 3967 C CA . GLY B 1 15 ? 34.489 5.397 15.812 1 65.79 15 GLY B CA 1
ATOM 3968 C C . GLY B 1 15 ? 33.985 4.034 16.248 1 65.79 15 GLY B C 1
ATOM 3969 O O . GLY B 1 15 ? 32.779 3.783 16.247 1 65.79 15 GLY B O 1
ATOM 3970 N N . HIS B 1 16 ? 34.818 3.1 16.507 1 80.09 16 HIS B N 1
ATOM 3971 C CA . HIS B 1 16 ? 34.553 1.713 16.87 1 80.09 16 HIS B CA 1
ATOM 3972 C C . HIS B 1 16 ? 33.886 1.619 18.239 1 80.09 16 HIS B C 1
ATOM 3974 O O . HIS B 1 16 ? 33.416 0.55 18.634 1 80.09 16 HIS B O 1
ATOM 3980 N N . ASP B 1 17 ? 33.682 2.721 18.901 1 84.24 17 ASP B N 1
ATOM 3981 C CA . ASP B 1 17 ? 33.091 2.71 20.235 1 84.24 17 ASP B CA 1
ATOM 3982 C C . ASP B 1 17 ? 31.63 3.152 20.193 1 84.24 17 ASP B C 1
ATOM 3984 O O . ASP B 1 17 ? 30.97 3.231 21.231 1 84.24 17 ASP B O 1
ATOM 3988 N N . SER B 1 18 ? 31.239 3.437 18.951 1 85.95 18 SER B N 1
ATOM 3989 C CA . SER B 1 18 ? 29.86 3.889 18.798 1 85.95 18 SER B CA 1
ATOM 3990 C C . SER B 1 18 ? 29.061 2.937 17.915 1 85.95 18 SER B C 1
ATOM 3992 O O . SER B 1 18 ? 29.607 2.337 16.986 1 85.95 18 SER B O 1
ATOM 3994 N N . TYR B 1 19 ? 27.769 2.76 18.403 1 87.61 19 TYR B N 1
ATOM 3995 C CA . TYR B 1 19 ? 26.883 1.933 17.592 1 87.61 19 TYR B CA 1
ATOM 3996 C C . TYR B 1 19 ? 26.588 2.599 16.254 1 87.61 19 TYR B C 1
ATOM 3998 O O . TYR B 1 19 ? 26.249 3.784 16.204 1 87.61 19 TYR B O 1
ATOM 4006 N N . ARG B 1 20 ? 26.775 1.792 15.256 1 87.64 20 ARG B N 1
ATOM 4007 C CA . ARG B 1 20 ? 26.373 2.186 13.909 1 87.64 20 ARG B CA 1
ATOM 4008 C C . ARG B 1 20 ? 25.456 1.141 13.283 1 87.64 20 ARG B C 1
ATOM 4010 O O . ARG B 1 20 ? 25.698 -0.061 13.411 1 87.64 20 ARG B O 1
ATOM 4017 N N . SER B 1 21 ? 24.383 1.604 12.691 1 90.27 21 SER B N 1
ATOM 4018 C CA . SER B 1 21 ? 23.489 0.662 12.025 1 90.27 21 SER B CA 1
ATOM 4019 C C . SER B 1 21 ? 24.237 -0.174 10.992 1 90.27 21 SER B C 1
ATOM 4021 O O . SER B 1 21 ? 25.012 0.36 10.196 1 90.27 21 SER B O 1
ATOM 4023 N N . PRO B 1 22 ? 23.998 -1.492 11.068 1 91.34 22 PRO B N 1
ATOM 4024 C CA . PRO B 1 22 ? 24.629 -2.33 10.046 1 91.34 22 PRO B CA 1
ATOM 4025 C C . PRO B 1 22 ? 24.216 -1.942 8.627 1 91.34 22 PRO B C 1
ATOM 4027 O O . PRO B 1 22 ? 24.97 -2.168 7.677 1 91.34 22 PRO B O 1
ATOM 4030 N N . LEU B 1 23 ? 23.073 -1.343 8.497 1 93.01 23 LEU B N 1
ATOM 4031 C CA . LEU B 1 23 ? 22.642 -0.902 7.175 1 93.01 23 LEU B CA 1
ATOM 4032 C C . LEU B 1 23 ? 23.605 0.136 6.609 1 93.01 23 LEU B C 1
ATOM 4034 O O . LEU B 1 23 ? 24.009 0.046 5.447 1 93.01 23 LEU B O 1
ATOM 4038 N N . ALA B 1 24 ? 24.004 1.064 7.422 1 89.5 24 ALA B N 1
ATOM 4039 C CA . ALA B 1 24 ? 24.862 2.162 6.986 1 89.5 24 ALA B CA 1
ATOM 4040 C C . ALA B 1 24 ? 26.326 1.734 6.949 1 89.5 24 ALA B C 1
ATOM 4042 O O . ALA B 1 24 ? 27.083 2.159 6.073 1 89.5 24 ALA B O 1
ATOM 4043 N N . SER B 1 25 ? 26.734 0.849 7.848 1 88.09 25 SER B N 1
ATOM 4044 C CA . SER B 1 25 ? 28.149 0.531 8.002 1 88.09 25 SER B CA 1
ATOM 4045 C C . SER B 1 25 ? 28.566 -0.602 7.07 1 88.09 25 SER B C 1
ATOM 4047 O O . SER B 1 25 ? 29.735 -0.707 6.695 1 88.09 25 SER B O 1
ATOM 4049 N N . ARG B 1 26 ? 27.52 -1.379 6.608 1 85.71 26 ARG B N 1
ATOM 4050 C CA . ARG B 1 26 ? 27.925 -2.609 5.935 1 85.71 26 ARG B CA 1
ATOM 4051 C C . ARG B 1 26 ? 27.139 -2.81 4.644 1 85.71 26 ARG B C 1
ATOM 4053 O O . ARG B 1 26 ? 27.662 -3.36 3.672 1 85.71 26 ARG B O 1
ATOM 4060 N N . TYR B 1 27 ? 25.968 -2.334 4.594 1 89.59 27 TYR B N 1
ATOM 4061 C CA . TYR B 1 27 ? 25.123 -2.953 3.579 1 89.59 27 TYR B CA 1
ATOM 4062 C C . TYR B 1 27 ? 24.702 -1.937 2.525 1 89.59 27 TYR B C 1
ATOM 4064 O O . TYR B 1 27 ? 24.813 -2.196 1.324 1 89.59 27 TYR B O 1
ATOM 4072 N N . ALA B 1 28 ? 24.308 -0.78 2.866 1 93.38 28 ALA B N 1
ATOM 4073 C CA . ALA B 1 28 ? 23.685 0.164 1.941 1 93.38 28 ALA B CA 1
ATOM 4074 C C . ALA B 1 28 ? 24.738 0.895 1.113 1 93.38 28 ALA B C 1
ATOM 4076 O O . ALA B 1 28 ? 25.896 1.002 1.524 1 93.38 28 ALA B O 1
ATOM 4077 N N . SER B 1 29 ? 24.379 1.373 -0.027 1 95.03 29 SER B N 1
ATOM 4078 C CA . SER B 1 29 ? 25.286 2.109 -0.902 1 95.03 29 SER B CA 1
ATOM 4079 C C . SER B 1 29 ? 25.638 3.471 -0.313 1 95.03 29 SER B C 1
ATOM 4081 O O . SER B 1 29 ? 24.849 4.053 0.434 1 95.03 29 SER B O 1
ATOM 4083 N N . PRO B 1 30 ? 26.809 3.98 -0.655 1 95.17 30 PRO B N 1
ATOM 4084 C CA . PRO B 1 30 ? 27.189 5.312 -0.178 1 95.17 30 PRO B CA 1
ATOM 4085 C C . PRO B 1 30 ? 26.225 6.402 -0.64 1 95.17 30 PRO B C 1
ATOM 4087 O O . PRO B 1 30 ? 25.992 7.373 0.085 1 95.17 30 PRO B O 1
ATOM 4090 N N . GLU B 1 31 ? 25.697 6.226 -1.857 1 96.17 31 GLU B N 1
ATOM 4091 C CA . GLU B 1 31 ? 24.777 7.225 -2.392 1 96.17 31 GLU B CA 1
ATOM 4092 C C . GLU B 1 31 ? 23.505 7.309 -1.554 1 96.17 31 GLU B C 1
ATOM 4094 O O . GLU B 1 31 ? 23.029 8.404 -1.246 1 96.17 31 GLU B O 1
ATOM 4099 N N . MET B 1 32 ? 22.926 6.088 -1.211 1 97.55 32 MET B N 1
ATOM 4100 C CA . MET B 1 32 ? 21.717 6.076 -0.393 1 97.55 32 MET B CA 1
ATOM 4101 C C . MET B 1 32 ? 22.003 6.603 1.009 1 97.55 32 MET B C 1
ATOM 4103 O O . MET B 1 32 ? 21.203 7.354 1.57 1 97.55 32 MET B O 1
ATOM 4107 N N . CYS B 1 33 ? 23.156 6.222 1.566 1 96.91 33 CYS B N 1
ATOM 4108 C CA . CYS B 1 33 ? 23.556 6.73 2.874 1 96.91 33 CYS B CA 1
ATOM 4109 C C . CYS B 1 33 ? 23.699 8.247 2.849 1 96.91 33 CYS B C 1
ATOM 4111 O O . CYS B 1 33 ? 23.318 8.927 3.804 1 96.91 33 CYS B O 1
ATOM 4113 N N . PHE B 1 34 ? 24.223 8.79 1.785 1 97.51 34 PHE B N 1
ATOM 4114 C CA . PHE B 1 34 ? 24.431 10.229 1.67 1 97.51 34 PHE B CA 1
ATOM 4115 C C . PHE B 1 34 ? 23.099 10.968 1.64 1 97.51 34 PHE B C 1
ATOM 4117 O O . PHE B 1 34 ? 22.948 12.012 2.277 1 97.51 34 PHE B O 1
ATOM 4124 N N . VAL B 1 35 ? 22.15 10.425 0.932 1 97.74 35 VAL B N 1
ATOM 4125 C CA . VAL B 1 35 ? 20.847 11.062 0.776 1 97.74 35 VAL B CA 1
ATOM 4126 C C . VAL B 1 35 ? 20.175 11.206 2.14 1 97.74 35 VAL B C 1
ATOM 4128 O O . VAL B 1 35 ? 19.449 12.173 2.383 1 97.74 35 VAL B O 1
ATOM 4131 N N . PHE B 1 36 ? 20.46 10.255 3.099 1 97.29 36 PHE B N 1
ATOM 4132 C CA . PHE B 1 36 ? 19.848 10.3 4.421 1 97.29 36 PHE B CA 1
ATOM 4133 C C . PHE B 1 36 ? 20.827 10.847 5.453 1 97.29 36 PHE B C 1
ATOM 4135 O O . PHE B 1 36 ? 20.57 10.782 6.657 1 97.29 36 PHE B O 1
ATOM 4142 N N . SER B 1 37 ? 21.975 11.413 5.02 1 96.28 37 SER B N 1
ATOM 4143 C CA . SER B 1 37 ? 22.996 11.939 5.92 1 96.28 37 SER B CA 1
ATOM 4144 C C . SER B 1 37 ? 22.616 13.323 6.437 1 96.28 37 SER B C 1
ATOM 4146 O O . SER B 1 37 ? 21.764 13.996 5.855 1 96.28 37 SER B O 1
ATOM 4148 N N . ASP B 1 38 ? 23.259 13.76 7.421 1 94.98 38 ASP B N 1
ATOM 4149 C CA . ASP B 1 38 ? 23.07 15.092 7.987 1 94.98 38 ASP B CA 1
ATOM 4150 C C . ASP B 1 38 ? 23.511 16.175 7.004 1 94.98 38 ASP B C 1
ATOM 4152 O O . ASP B 1 38 ? 22.869 17.221 6.895 1 94.98 38 ASP B O 1
ATOM 4156 N N . ARG B 1 39 ? 24.584 15.913 6.357 1 96.24 39 ARG B N 1
ATOM 4157 C CA . ARG B 1 39 ? 25.077 16.895 5.395 1 96.24 39 ARG B CA 1
ATOM 4158 C C . ARG B 1 39 ? 24.034 17.178 4.319 1 96.24 39 ARG B C 1
ATOM 4160 O O . ARG B 1 39 ? 23.794 18.336 3.969 1 96.24 39 ARG B O 1
ATOM 4167 N N . TYR B 1 40 ? 23.464 16.109 3.816 1 97.52 40 TYR B N 1
ATOM 4168 C CA . TYR B 1 40 ? 22.439 16.284 2.793 1 97.52 40 TYR B CA 1
ATOM 4169 C C . TYR B 1 40 ? 21.227 17.017 3.356 1 97.52 40 TYR B C 1
ATOM 4171 O O . TYR B 1 40 ? 20.675 17.908 2.707 1 97.52 40 TYR B O 1
ATOM 4179 N N . LYS B 1 41 ? 20.81 16.664 4.495 1 97.34 41 LYS B N 1
ATOM 4180 C CA . LYS B 1 41 ? 19.657 17.26 5.165 1 97.34 41 LYS B CA 1
ATOM 4181 C C . LYS B 1 41 ? 19.852 18.761 5.363 1 97.34 41 LYS B C 1
ATOM 4183 O O . LYS B 1 41 ? 19.026 19.563 4.924 1 97.34 41 LYS B O 1
ATOM 4188 N N . PHE B 1 42 ? 20.965 19.178 5.932 1 97.42 42 PHE B N 1
ATOM 4189 C CA . PHE B 1 42 ? 21.15 20.569 6.329 1 97.42 42 PHE B CA 1
ATOM 4190 C C . PHE B 1 42 ? 21.493 21.435 5.123 1 97.42 42 PHE B C 1
ATOM 4192 O O . PHE B 1 42 ? 21.114 22.607 5.065 1 97.42 42 PHE B O 1
ATOM 4199 N N . ARG B 1 43 ? 22.19 20.834 4.16 1 97.83 43 ARG B N 1
ATOM 4200 C CA . ARG B 1 43 ? 22.377 21.553 2.904 1 97.83 43 ARG B CA 1
ATOM 4201 C C . ARG B 1 43 ? 21.039 21.826 2.225 1 97.83 43 ARG B C 1
ATOM 4203 O O . ARG B 1 43 ? 20.831 22.903 1.662 1 97.83 43 ARG B O 1
ATOM 4210 N N . THR B 1 44 ? 20.137 20.879 2.277 1 98.4 44 THR B N 1
ATOM 4211 C CA . THR B 1 44 ? 18.814 21.026 1.681 1 98.4 44 THR B CA 1
ATOM 4212 C C . THR B 1 44 ? 17.996 22.072 2.433 1 98.4 44 THR B C 1
ATOM 4214 O O . THR B 1 44 ? 17.22 22.814 1.827 1 98.4 44 THR B O 1
ATOM 4217 N N . TRP B 1 45 ? 18.148 22.126 3.768 1 98.23 45 TRP B N 1
ATOM 4218 C CA . TRP B 1 45 ? 17.517 23.203 4.524 1 98.23 45 TRP B CA 1
ATOM 4219 C C . TRP B 1 45 ? 17.93 24.566 3.979 1 98.23 45 TRP B C 1
ATOM 4221 O O . TRP B 1 45 ? 17.08 25.423 3.723 1 98.23 45 TRP B O 1
ATOM 4231 N N . ARG B 1 46 ? 19.224 24.747 3.79 1 98.31 46 ARG B N 1
ATOM 4232 C CA . ARG B 1 46 ? 19.757 26.012 3.296 1 98.31 46 ARG B CA 1
ATOM 4233 C C . ARG B 1 46 ? 19.251 26.307 1.888 1 98.31 46 ARG B C 1
ATOM 4235 O O . ARG B 1 46 ? 18.924 27.451 1.566 1 98.31 46 ARG B O 1
ATOM 4242 N N . GLN B 1 47 ? 19.205 25.232 1.093 1 98.67 47 GLN B N 1
ATOM 4243 C CA . GLN B 1 47 ? 18.677 25.393 -0.257 1 98.67 47 GLN B CA 1
ATOM 4244 C C . GLN B 1 47 ? 17.22 25.848 -0.228 1 98.67 47 GLN B C 1
ATOM 4246 O O . GLN B 1 47 ? 16.804 26.669 -1.048 1 98.67 47 GLN B O 1
ATOM 4251 N N . LEU B 1 48 ? 16.442 25.33 0.667 1 98.72 48 LEU B N 1
ATOM 4252 C CA . LEU B 1 48 ? 15.043 25.714 0.815 1 98.72 48 LEU B CA 1
ATOM 4253 C C . LEU B 1 48 ? 14.922 27.17 1.25 1 98.72 48 LEU B C 1
ATOM 4255 O O . LEU B 1 48 ? 14.056 27.899 0.761 1 98.72 48 LEU B O 1
ATOM 4259 N N . TRP B 1 49 ? 15.774 27.573 2.171 1 98.16 49 TRP B N 1
ATOM 4260 C CA . TRP B 1 49 ? 15.773 28.972 2.585 1 98.16 49 TRP B CA 1
ATOM 4261 C C . TRP B 1 49 ? 16.157 29.884 1.425 1 98.16 49 TRP B C 1
ATOM 4263 O O . TRP B 1 49 ? 15.6 30.974 1.273 1 98.16 49 TRP B O 1
ATOM 4273 N N . LEU B 1 50 ? 17.119 29.444 0.624 1 98.55 50 LEU B N 1
ATOM 4274 C CA . LEU B 1 50 ? 17.52 30.221 -0.545 1 98.55 50 LEU B CA 1
ATOM 4275 C C . LEU B 1 50 ? 16.367 30.347 -1.535 1 98.55 50 LEU B C 1
ATOM 4277 O O . LEU B 1 50 ? 16.078 31.442 -2.021 1 98.55 50 LEU B O 1
ATOM 4281 N N . TRP B 1 51 ? 15.687 29.221 -1.862 1 98.68 51 TRP B N 1
ATOM 4282 C CA . TRP B 1 51 ? 14.564 29.246 -2.794 1 98.68 51 TRP B CA 1
ATOM 4283 C C . TRP B 1 51 ? 13.452 30.156 -2.282 1 98.68 51 TRP B C 1
ATOM 4285 O O . TRP B 1 51 ? 12.819 30.871 -3.062 1 98.68 51 TRP B O 1
ATOM 4295 N N . LEU B 1 52 ? 13.217 30.095 -0.965 1 98.39 52 LEU B N 1
ATOM 4296 C CA . LEU B 1 52 ? 12.204 30.956 -0.365 1 98.39 52 LEU B CA 1
ATOM 4297 C C . LEU B 1 52 ? 12.571 32.426 -0.534 1 98.39 52 LEU B C 1
ATOM 4299 O O . LEU B 1 52 ? 11.737 33.236 -0.944 1 98.39 52 LEU B O 1
ATOM 4303 N N . ALA B 1 53 ? 13.815 32.787 -0.231 1 97.83 53 ALA B N 1
ATOM 4304 C CA . ALA B 1 53 ? 14.288 34.165 -0.324 1 97.83 53 ALA B CA 1
ATOM 4305 C C . ALA B 1 53 ? 14.215 34.674 -1.761 1 97.83 53 ALA B C 1
ATOM 4307 O O . ALA B 1 53 ? 13.81 35.814 -2.003 1 97.83 53 ALA B O 1
ATOM 4308 N N . GLU B 1 54 ? 14.622 33.842 -2.686 1 98.61 54 GLU B N 1
ATOM 4309 C CA . GLU B 1 54 ? 14.572 34.217 -4.096 1 98.61 54 GLU B CA 1
ATOM 4310 C C . GLU B 1 54 ? 13.14 34.497 -4.543 1 98.61 54 GLU B C 1
ATOM 4312 O O . GLU B 1 54 ? 12.887 35.462 -5.267 1 98.61 54 GLU B O 1
ATOM 4317 N N . ALA B 1 55 ? 12.232 33.657 -4.151 1 98.51 55 ALA B N 1
ATOM 4318 C CA . ALA B 1 55 ? 10.83 33.833 -4.518 1 98.51 55 ALA B CA 1
ATOM 4319 C C . ALA B 1 55 ? 10.244 35.08 -3.862 1 98.51 55 ALA B C 1
ATOM 4321 O O . ALA B 1 55 ? 9.488 35.824 -4.492 1 98.51 55 ALA B O 1
ATOM 4322 N N . GLU B 1 56 ? 10.605 35.278 -2.604 1 97.92 56 GLU B N 1
ATOM 4323 C CA . GLU B 1 56 ? 10.15 36.465 -1.886 1 97.92 56 GLU B CA 1
ATOM 4324 C C . GLU B 1 56 ? 10.68 37.74 -2.535 1 97.92 56 GLU B C 1
ATOM 4326 O O . GLU B 1 56 ? 9.954 38.73 -2.654 1 97.92 56 GLU B O 1
ATOM 4331 N N . GLN B 1 57 ? 11.916 37.728 -2.932 1 97.93 57 GLN B N 1
ATOM 4332 C CA . GLN B 1 57 ? 12.492 38.861 -3.649 1 97.93 57 GLN B CA 1
ATOM 4333 C C . GLN B 1 57 ? 11.722 39.148 -4.934 1 97.93 57 GLN B C 1
ATOM 4335 O O . GLN B 1 57 ? 11.393 40.301 -5.222 1 97.93 57 GLN B O 1
ATOM 4340 N N . THR B 1 58 ? 11.489 38.111 -5.701 1 98.2 58 THR B N 1
ATOM 4341 C CA . THR B 1 58 ? 10.792 38.22 -6.977 1 98.2 58 THR B CA 1
ATOM 4342 C C . THR B 1 58 ? 9.4 38.815 -6.784 1 98.2 58 THR B C 1
ATOM 4344 O O . THR B 1 58 ? 8.918 39.568 -7.633 1 98.2 58 THR B O 1
ATOM 4347 N N . LEU B 1 59 ? 8.789 38.574 -5.603 1 97.92 59 LEU B N 1
ATOM 4348 C CA . LEU B 1 59 ? 7.417 39.006 -5.358 1 97.92 59 LEU B CA 1
ATOM 4349 C C . LEU B 1 59 ? 7.39 40.362 -4.662 1 97.92 59 LEU B C 1
ATOM 4351 O O . LEU B 1 59 ? 6.323 40.844 -4.273 1 97.92 59 LEU B O 1
ATOM 4355 N N . GLY B 1 60 ? 8.57 40.917 -4.411 1 96.4 60 GLY B N 1
ATOM 4356 C CA . GLY B 1 60 ? 8.596 42.331 -4.073 1 96.4 60 GLY B CA 1
ATOM 4357 C C . GLY B 1 60 ? 9.009 42.594 -2.637 1 96.4 60 GLY B C 1
ATOM 4358 O O . GLY B 1 60 ? 9.018 43.742 -2.188 1 96.4 60 GLY B O 1
ATOM 4359 N N . LEU B 1 61 ? 9.341 41.558 -1.866 1 95.37 61 LEU B N 1
ATOM 4360 C CA . LEU B 1 61 ? 9.864 41.829 -0.531 1 95.37 61 LEU B CA 1
ATOM 4361 C C . LEU B 1 61 ? 11.256 42.447 -0.607 1 95.37 61 LEU B C 1
ATOM 4363 O O . LEU B 1 61 ? 11.99 42.217 -1.571 1 95.37 61 LEU B O 1
ATOM 4367 N N . PRO B 1 62 ? 11.566 43.278 0.348 1 95.2 62 PRO B N 1
ATOM 4368 C CA . PRO B 1 62 ? 12.843 43.995 0.309 1 95.2 62 PRO B CA 1
ATOM 4369 C C . PRO B 1 62 ? 14.035 43.094 0.622 1 95.2 62 PRO B C 1
ATOM 4371 O O . PRO B 1 62 ? 14.649 43.223 1.684 1 95.2 62 PRO B O 1
ATOM 4374 N N . ILE B 1 63 ? 14.373 42.244 -0.256 1 96.83 63 ILE B N 1
ATOM 4375 C CA . ILE B 1 63 ? 15.527 41.353 -0.219 1 96.83 63 ILE B CA 1
ATOM 4376 C C . ILE B 1 63 ? 16.498 41.719 -1.339 1 96.83 63 ILE B C 1
ATOM 4378 O O . ILE B 1 63 ? 16.102 41.833 -2.501 1 96.83 63 ILE B O 1
ATOM 4382 N N . THR B 1 64 ? 17.775 41.967 -1.048 1 97.73 64 THR B N 1
ATOM 4383 C CA . THR B 1 64 ? 18.74 42.462 -2.023 1 97.73 64 THR B CA 1
ATOM 4384 C C . THR B 1 64 ? 19.434 41.303 -2.733 1 97.73 64 THR B C 1
ATOM 4386 O O . THR B 1 64 ? 19.433 40.175 -2.237 1 97.73 64 THR B O 1
ATOM 4389 N N . HIS B 1 65 ? 20.014 41.637 -3.871 1 97.74 65 HIS B N 1
ATOM 4390 C CA . HIS B 1 65 ? 20.784 40.653 -4.623 1 97.74 65 HIS B CA 1
ATOM 4391 C C . HIS B 1 65 ? 22.011 40.198 -3.84 1 97.74 65 HIS B C 1
ATOM 4393 O O . HIS B 1 65 ? 22.414 39.036 -3.929 1 97.74 65 HIS B O 1
ATOM 4399 N N . GLU B 1 66 ? 22.524 41.098 -3.076 1 97.79 66 GLU B N 1
ATOM 4400 C CA . GLU B 1 66 ? 23.705 40.786 -2.277 1 97.79 66 GLU B CA 1
ATOM 4401 C C . GLU B 1 66 ? 23.388 39.748 -1.205 1 97.79 66 GLU B C 1
ATOM 4403 O O . GLU B 1 66 ? 24.203 38.866 -0.926 1 97.79 66 GLU B O 1
ATOM 4408 N N . GLN B 1 67 ? 22.25 39.847 -0.571 1 97.93 67 GLN B N 1
ATOM 4409 C CA . GLN B 1 67 ? 21.811 38.883 0.432 1 97.93 67 GLN B CA 1
ATOM 4410 C C . GLN B 1 67 ? 21.65 37.492 -0.176 1 97.93 67 GLN B C 1
ATOM 4412 O O . GLN B 1 67 ? 22.105 36.501 0.399 1 97.93 67 GLN B O 1
ATOM 4417 N N . ILE B 1 68 ? 21.072 37.437 -1.373 1 98.4 68 ILE B N 1
ATOM 4418 C CA . ILE B 1 68 ? 20.838 36.179 -2.073 1 98.4 68 ILE B CA 1
ATOM 4419 C C . ILE B 1 68 ? 22.173 35.547 -2.46 1 98.4 68 ILE B C 1
ATOM 4421 O O . ILE B 1 68 ? 22.371 34.342 -2.285 1 98.4 68 ILE B O 1
ATOM 4425 N N . GLN B 1 69 ? 23.089 36.363 -3.006 1 98.34 69 GLN B N 1
ATOM 4426 C CA . GLN B 1 69 ? 24.395 35.866 -3.428 1 98.34 69 GLN B CA 1
ATOM 4427 C C . GLN B 1 69 ? 25.186 35.321 -2.242 1 98.34 69 GLN B C 1
ATOM 4429 O O . GLN B 1 69 ? 25.901 34.326 -2.371 1 98.34 69 GLN B O 1
ATOM 4434 N N . GLU B 1 70 ? 25.043 35.976 -1.129 1 98.4 70 GLU B N 1
ATOM 4435 C CA . GLU B 1 70 ? 25.715 35.503 0.078 1 98.4 70 GLU B CA 1
ATOM 4436 C C . GLU B 1 70 ? 25.192 34.133 0.5 1 98.4 70 GLU B C 1
ATOM 4438 O O . GLU B 1 70 ? 25.972 33.249 0.86 1 98.4 70 GLU B O 1
ATOM 4443 N N . MET B 1 71 ? 23.904 33.936 0.465 1 98.32 71 MET B N 1
ATOM 4444 C CA . MET B 1 71 ? 23.305 32.647 0.799 1 98.32 71 MET B CA 1
ATOM 4445 C C . MET B 1 71 ? 23.773 31.563 -0.166 1 98.32 71 MET B C 1
ATOM 4447 O O . MET B 1 71 ? 24.137 30.465 0.257 1 98.32 71 MET B O 1
ATOM 4451 N N . LYS B 1 72 ? 23.83 31.89 -1.46 1 98.08 72 LYS B N 1
ATOM 4452 C CA . LYS B 1 72 ? 24.238 30.946 -2.496 1 98.08 72 LYS B CA 1
ATOM 4453 C C . LYS B 1 72 ? 25.675 30.48 -2.281 1 98.08 72 LYS B C 1
ATOM 4455 O O . LYS B 1 72 ? 25.985 29.301 -2.463 1 98.08 72 LYS B O 1
ATOM 4460 N N . SER B 1 73 ? 26.512 31.376 -1.895 1 97.92 73 SER B N 1
ATOM 4461 C CA . SER B 1 73 ? 27.937 31.091 -1.766 1 97.92 73 SER B CA 1
ATOM 4462 C C . SER B 1 73 ? 28.229 30.296 -0.497 1 97.92 73 SER B C 1
ATOM 4464 O O . SER B 1 73 ? 29.335 29.78 -0.323 1 97.92 73 SER B O 1
ATOM 4466 N N . ASN B 1 74 ? 27.2 30.124 0.363 1 98.1 74 ASN B N 1
ATOM 4467 C CA . ASN B 1 74 ? 27.473 29.492 1.649 1 98.1 74 ASN B CA 1
ATOM 4468 C C . ASN B 1 74 ? 26.577 28.279 1.879 1 98.1 74 ASN B C 1
ATOM 4470 O O . ASN B 1 74 ? 26.392 27.845 3.017 1 98.1 74 ASN B O 1
ATOM 4474 N N . LEU B 1 75 ? 26.056 27.732 0.813 1 97.64 75 LEU B N 1
ATOM 4475 C CA . LEU B 1 75 ? 25.166 26.581 0.918 1 97.64 75 LEU B CA 1
ATOM 4476 C C . LEU B 1 75 ? 25.901 25.376 1.496 1 97.64 75 LEU B C 1
ATOM 4478 O O . LEU B 1 75 ? 25.326 24.605 2.267 1 97.64 75 LEU B O 1
ATOM 4482 N N . ASP B 1 76 ? 27.196 25.232 1.206 1 96.68 76 ASP B N 1
ATOM 4483 C CA . ASP B 1 76 ? 27.961 24.058 1.616 1 96.68 76 ASP B CA 1
ATOM 4484 C C . ASP B 1 76 ? 28.866 24.379 2.803 1 96.68 76 ASP B C 1
ATOM 4486 O O . ASP B 1 76 ? 29.536 23.493 3.337 1 96.68 76 ASP B O 1
ATOM 4490 N N . ASN B 1 77 ? 28.867 25.607 3.171 1 96.27 77 ASN B N 1
ATOM 4491 C CA . ASN B 1 77 ? 29.699 26.046 4.287 1 96.27 77 ASN B CA 1
ATOM 4492 C C . ASN B 1 77 ? 28.998 25.833 5.626 1 96.27 77 ASN B C 1
ATOM 4494 O O . ASN B 1 77 ? 28.6 26.797 6.283 1 96.27 77 ASN B O 1
ATOM 4498 N N . ILE B 1 78 ? 28.934 24.566 6.04 1 96.23 78 ILE B N 1
ATOM 4499 C CA . ILE B 1 78 ? 28.176 24.239 7.243 1 96.23 78 ILE B CA 1
ATOM 4500 C C . ILE B 1 78 ? 29.136 23.942 8.393 1 96.23 78 ILE B C 1
ATOM 4502 O O . ILE B 1 78 ? 29.969 23.038 8.297 1 96.23 78 ILE B O 1
ATOM 4506 N N . ASP B 1 79 ? 29.057 24.676 9.392 1 95.56 79 ASP B N 1
ATOM 4507 C CA . ASP B 1 79 ? 29.799 24.435 10.626 1 95.56 79 ASP B CA 1
ATOM 4508 C C . ASP B 1 79 ? 28.999 23.554 11.584 1 95.56 79 ASP B C 1
ATOM 4510 O O . ASP B 1 79 ? 28.288 24.061 12.454 1 95.56 79 ASP B O 1
ATOM 4514 N N . PHE B 1 80 ? 29.242 22.273 11.55 1 94.29 80 PHE B N 1
ATOM 4515 C CA . PHE B 1 80 ? 28.466 21.304 12.315 1 94.29 80 PHE B CA 1
ATOM 4516 C C . PHE B 1 80 ? 28.746 21.442 13.807 1 94.29 80 PHE B C 1
ATOM 4518 O O . PHE B 1 80 ? 27.868 21.192 14.635 1 94.29 80 PHE B O 1
ATOM 4525 N N . LYS B 1 81 ? 29.894 21.794 14.11 1 94.15 81 LYS B N 1
ATOM 4526 C CA . LYS B 1 81 ? 30.237 22.005 15.513 1 94.15 81 LYS B CA 1
ATOM 4527 C C . LYS B 1 81 ? 29.44 23.164 16.106 1 94.15 81 LYS B C 1
ATOM 4529 O O . LYS B 1 81 ? 28.875 23.042 17.195 1 94.15 81 LYS B O 1
ATOM 4534 N N . MET B 1 82 ? 29.413 24.247 15.365 1 94.51 82 MET B N 1
ATOM 4535 C CA . MET B 1 82 ? 28.626 25.393 15.81 1 94.51 82 MET B CA 1
ATOM 4536 C C . MET B 1 82 ? 27.151 25.027 15.929 1 94.51 82 MET B C 1
ATOM 4538 O O . MET B 1 82 ? 26.488 25.41 16.895 1 94.51 82 MET B O 1
ATOM 4542 N N . ALA B 1 83 ? 26.685 24.333 14.924 1 93.91 83 ALA B N 1
ATOM 4543 C CA . ALA B 1 83 ? 25.281 23.931 14.919 1 93.91 83 ALA B CA 1
ATOM 4544 C C . ALA B 1 83 ? 24.949 23.08 16.142 1 93.91 83 ALA B C 1
ATOM 4546 O O . ALA B 1 83 ? 23.894 23.25 16.757 1 93.91 83 ALA B O 1
ATOM 4547 N N . ALA B 1 84 ? 25.822 22.163 16.489 1 92.89 84 ALA B N 1
ATOM 4548 C CA . ALA B 1 84 ? 25.62 21.293 17.645 1 92.89 84 ALA B CA 1
ATOM 4549 C C . ALA B 1 84 ? 25.608 22.097 18.942 1 92.89 84 ALA B C 1
ATOM 4551 O O . ALA B 1 84 ? 24.802 21.832 19.837 1 92.89 84 ALA B O 1
ATOM 4552 N N . GLU B 1 85 ? 26.464 23.023 19.042 1 92.81 85 GLU B N 1
ATOM 4553 C CA . GLU B 1 85 ? 26.533 23.88 20.222 1 92.81 85 GLU B CA 1
ATOM 4554 C C . GLU B 1 85 ? 25.283 24.746 20.35 1 92.81 85 GLU B C 1
ATOM 4556 O O . GLU B 1 85 ? 24.736 24.897 21.444 1 92.81 85 GLU B O 1
ATOM 4561 N N . GLU B 1 86 ? 24.903 25.285 19.224 1 90.8 86 GLU B N 1
ATOM 4562 C CA . GLU B 1 86 ? 23.691 26.099 19.209 1 90.8 86 GLU B CA 1
ATOM 4563 C C . GLU B 1 86 ? 22.464 25.27 19.579 1 90.8 86 GLU B C 1
ATOM 4565 O O . GLU B 1 86 ? 21.565 25.756 20.269 1 90.8 86 GLU B O 1
ATOM 4570 N N . GLU B 1 87 ? 22.37 24.076 19.06 1 89.03 87 GLU B N 1
ATOM 4571 C CA . GLU B 1 87 ? 21.237 23.204 19.355 1 89.03 87 GLU B CA 1
ATOM 4572 C C . GLU B 1 87 ? 21.177 22.861 20.84 1 89.03 87 GLU B C 1
ATOM 4574 O O . GLU B 1 87 ? 20.091 22.761 21.416 1 89.03 87 GLU B O 1
ATOM 4579 N N . LYS B 1 88 ? 22.312 22.616 21.441 1 90.11 88 LYS B N 1
ATOM 4580 C CA . LYS B 1 88 ? 22.373 22.344 22.874 1 90.11 88 LYS B CA 1
ATOM 4581 C C . LYS B 1 88 ? 21.833 23.522 23.68 1 90.11 88 LYS B C 1
ATOM 4583 O O . LYS B 1 88 ? 21.183 23.331 24.71 1 90.11 88 LYS B O 1
ATOM 4588 N N . GLN B 1 89 ? 22.035 24.703 23.191 1 88.86 89 GLN B N 1
ATOM 4589 C CA . GLN B 1 89 ? 21.612 25.916 23.884 1 88.86 89 GLN B CA 1
ATOM 4590 C C . GLN B 1 89 ? 20.138 26.212 23.625 1 88.86 89 GLN B C 1
ATOM 4592 O O . GLN B 1 89 ? 19.388 26.517 24.555 1 88.86 89 GLN B O 1
ATOM 4597 N N . LEU B 1 90 ? 19.738 26.046 22.408 1 87.03 90 LEU B N 1
ATOM 4598 C CA . LEU B 1 90 ? 18.407 26.468 21.986 1 87.03 90 LEU B CA 1
ATOM 4599 C C . LEU B 1 90 ? 17.407 25.325 22.119 1 87.03 90 LEU B C 1
ATOM 4601 O O . LEU B 1 90 ? 16.194 25.549 22.097 1 87.03 90 LEU B O 1
ATOM 4605 N N . ARG B 1 91 ? 17.92 24.002 22.165 1 83.83 91 ARG B N 1
ATOM 4606 C CA . ARG B 1 91 ? 17.115 22.788 22.245 1 83.83 91 ARG B CA 1
ATOM 4607 C C . ARG B 1 91 ? 16.152 22.69 21.067 1 83.83 91 ARG B C 1
ATOM 4609 O O . ARG B 1 91 ? 15.001 22.283 21.232 1 83.83 91 ARG B O 1
ATOM 4616 N N . HIS B 1 92 ? 16.574 23.238 19.984 1 86.9 92 HIS B N 1
ATOM 4617 C CA . HIS B 1 92 ? 15.811 23.252 18.741 1 86.9 92 HIS B CA 1
ATOM 4618 C C . HIS B 1 92 ? 16.732 23.189 17.527 1 86.9 92 HIS B C 1
ATOM 4620 O O . HIS B 1 92 ? 17.494 24.124 17.272 1 86.9 92 HIS B O 1
ATOM 4626 N N . ASP B 1 93 ? 16.524 22.22 16.773 1 89.27 93 ASP B N 1
ATOM 4627 C CA . ASP B 1 93 ? 17.471 21.918 15.705 1 89.27 93 ASP B CA 1
ATOM 4628 C C . ASP B 1 93 ? 17.357 22.931 14.568 1 89.27 93 ASP B C 1
ATOM 4630 O O . ASP B 1 93 ? 18.363 23.482 14.116 1 89.27 93 ASP B O 1
ATOM 4634 N N . VAL B 1 94 ? 16.159 23.297 14.118 1 91.87 94 VAL B N 1
ATOM 4635 C CA . VAL B 1 94 ? 15.984 24.209 12.993 1 91.87 94 VAL B CA 1
ATOM 4636 C C . VAL B 1 94 ? 16.547 25.583 13.35 1 91.87 94 VAL B C 1
ATOM 4638 O O . VAL B 1 94 ? 17.268 26.191 12.555 1 91.87 94 VAL B O 1
ATOM 4641 N N . MET B 1 95 ? 16.268 26.049 14.518 1 90.36 95 MET B N 1
ATOM 4642 C CA . MET B 1 95 ? 16.749 27.365 14.928 1 90.36 95 MET B CA 1
ATOM 4643 C C . MET B 1 95 ? 18.269 27.373 15.058 1 90.36 95 MET B C 1
ATOM 4645 O O . MET B 1 95 ? 18.915 28.381 14.765 1 90.36 95 MET B O 1
ATOM 4649 N N . ALA B 1 96 ? 18.859 26.244 15.515 1 92.87 96 ALA B N 1
ATOM 4650 C CA . ALA B 1 96 ? 20.313 26.116 15.574 1 92.87 96 ALA B CA 1
ATOM 4651 C C . ALA B 1 96 ? 20.936 26.311 14.194 1 92.87 96 ALA B C 1
ATOM 4653 O O . ALA B 1 96 ? 21.955 26.993 14.057 1 92.87 96 ALA B O 1
ATOM 4654 N N . HIS B 1 97 ? 20.28 25.805 13.25 1 95.28 97 HIS B N 1
ATOM 4655 C CA . HIS B 1 97 ? 20.826 25.88 11.9 1 95.28 97 HIS B CA 1
ATOM 4656 C C . HIS B 1 97 ? 20.52 27.228 11.256 1 95.28 97 HIS B C 1
ATOM 4658 O O . HIS B 1 97 ? 21.264 27.69 10.387 1 95.28 97 HIS B O 1
ATOM 4664 N N . VAL B 1 98 ? 19.43 27.894 11.62 1 94.05 98 VAL B N 1
ATOM 4665 C CA . VAL B 1 98 ? 19.188 29.269 11.197 1 94.05 98 VAL B CA 1
ATOM 4666 C C . VAL B 1 98 ? 20.307 30.172 11.709 1 94.05 98 VAL B C 1
ATOM 4668 O O . VAL B 1 98 ? 20.863 30.972 10.953 1 94.05 98 VAL B O 1
ATOM 4671 N N . HIS B 1 99 ? 20.657 30.014 12.958 1 94.2 99 HIS B N 1
ATOM 4672 C CA . HIS B 1 99 ? 21.724 30.805 13.562 1 94.2 99 HIS B CA 1
ATOM 4673 C C . HIS B 1 99 ? 23.064 30.526 12.89 1 94.2 99 HIS B C 1
ATOM 4675 O O . HIS B 1 99 ? 23.835 31.451 12.625 1 94.2 99 HIS B O 1
ATOM 4681 N N . THR B 1 100 ? 23.342 29.284 12.668 1 96.18 100 THR B N 1
ATOM 4682 C CA . THR B 1 100 ? 24.594 28.879 12.037 1 96.18 100 THR B CA 1
ATOM 4683 C C . THR B 1 100 ? 24.699 29.454 10.627 1 96.18 100 THR B C 1
ATOM 4685 O O . THR B 1 100 ? 25.762 29.931 10.224 1 96.18 100 THR B O 1
ATOM 4688 N N . PHE B 1 101 ? 23.613 29.449 9.876 1 96.7 101 PHE B N 1
ATOM 4689 C CA . PHE B 1 101 ? 23.598 30.003 8.528 1 96.7 101 PHE B CA 1
ATOM 4690 C C . PHE B 1 101 ? 23.729 31.52 8.564 1 96.7 101 PHE B C 1
ATOM 4692 O O . PHE B 1 101 ? 24.45 32.106 7.752 1 96.7 101 PHE B O 1
ATOM 4699 N N . ALA B 1 102 ? 23.058 32.132 9.52 1 95.68 102 ALA B N 1
ATOM 4700 C CA . ALA B 1 102 ? 23.12 33.581 9.694 1 95.68 102 ALA B CA 1
ATOM 4701 C C . ALA B 1 102 ? 24.536 34.031 10.042 1 95.68 102 ALA B C 1
ATOM 4703 O O . ALA B 1 102 ? 24.965 35.116 9.641 1 95.68 102 ALA B O 1
ATOM 4704 N N . HIS B 1 103 ? 25.223 33.208 10.771 1 95.73 103 HIS B N 1
ATOM 4705 C CA . HIS B 1 103 ? 26.587 33.536 11.171 1 95.73 103 HIS B CA 1
ATOM 4706 C C . HIS B 1 103 ? 27.498 33.678 9.956 1 95.73 103 HIS B C 1
ATOM 4708 O O . HIS B 1 103 ? 28.337 34.581 9.906 1 95.73 103 HIS B O 1
ATOM 4714 N N . CYS B 1 104 ? 27.335 32.799 8.986 1 96.36 104 CYS B N 1
ATOM 4715 C CA . CYS B 1 104 ? 28.186 32.867 7.803 1 96.36 104 CYS B CA 1
ATOM 4716 C C . CYS B 1 104 ? 27.558 33.747 6.729 1 96.36 104 CYS B C 1
ATOM 4718 O O . CYS B 1 104 ? 28.183 34.024 5.704 1 96.36 104 CYS B O 1
ATOM 4720 N N . CYS B 1 105 ? 26.336 34.201 6.939 1 97.32 105 CYS B N 1
ATOM 4721 C CA . CYS B 1 105 ? 25.643 35.115 6.038 1 97.32 105 CYS B CA 1
ATOM 4722 C C . CYS B 1 105 ? 25.121 36.333 6.791 1 97.32 105 CYS B C 1
ATOM 4724 O O . CYS B 1 105 ? 23.911 36.562 6.847 1 97.32 105 CYS B O 1
ATOM 4726 N N . PRO B 1 106 ? 25.99 37.178 7.269 1 96.7 106 PRO B N 1
ATOM 4727 C CA . PRO B 1 106 ? 25.559 38.306 8.099 1 96.7 106 PRO B CA 1
ATOM 4728 C C . PRO B 1 106 ? 24.624 39.259 7.359 1 96.7 106 PRO B C 1
ATOM 4730 O O . PRO B 1 106 ? 23.717 39.836 7.965 1 96.7 106 PRO B O 1
ATOM 4733 N N . LYS B 1 107 ? 24.812 39.487 6.076 1 96.6 107 LYS B N 1
ATOM 4734 C CA . LYS B 1 107 ? 23.945 40.376 5.307 1 96.6 107 LYS B CA 1
ATOM 4735 C C . LYS B 1 107 ? 22.541 39.794 5.173 1 96.6 107 LYS B C 1
ATOM 4737 O O . LYS B 1 107 ? 21.558 40.537 5.121 1 96.6 107 LYS B O 1
ATOM 4742 N N . ALA B 1 108 ? 22.492 38.431 5.118 1 96.64 108 ALA B N 1
ATOM 4743 C CA . ALA B 1 108 ? 21.217 37.764 4.864 1 96.64 108 ALA B CA 1
ATOM 4744 C C . ALA B 1 108 ? 20.564 37.315 6.169 1 96.64 108 ALA B C 1
ATOM 4746 O O . ALA B 1 108 ? 19.449 36.789 6.163 1 96.64 108 ALA B O 1
ATOM 4747 N N . ALA B 1 109 ? 21.149 37.542 7.288 1 95.43 109 ALA B N 1
ATOM 4748 C CA . ALA B 1 109 ? 20.702 37.039 8.584 1 95.43 109 ALA B CA 1
ATOM 4749 C C . ALA B 1 109 ? 19.242 37.402 8.839 1 95.43 109 ALA B C 1
ATOM 4751 O O . ALA B 1 109 ? 18.488 36.607 9.405 1 95.43 109 ALA B O 1
ATOM 4752 N N . GLY B 1 110 ? 18.848 38.555 8.404 1 92.66 110 GLY B N 1
ATOM 4753 C CA . GLY B 1 110 ? 17.52 39.067 8.705 1 92.66 110 GLY B CA 1
ATOM 4754 C C . GLY B 1 110 ? 16.437 38.468 7.827 1 92.66 110 GLY B C 1
ATOM 4755 O O . GLY B 1 110 ? 15.25 38.57 8.141 1 92.66 110 GLY B O 1
ATOM 4756 N N . ILE B 1 111 ? 16.797 37.734 6.759 1 94.91 111 ILE B N 1
ATOM 4757 C CA . ILE B 1 111 ? 15.769 37.271 5.832 1 94.91 111 ILE B CA 1
ATOM 4758 C C . ILE B 1 111 ? 15.726 35.745 5.83 1 94.91 111 ILE B C 1
ATOM 4760 O O . ILE B 1 111 ? 14.835 35.144 5.225 1 94.91 111 ILE B O 1
ATOM 4764 N N . ILE B 1 112 ? 16.694 35.133 6.506 1 95.6 112 ILE B N 1
ATOM 4765 C CA . ILE B 1 112 ? 16.685 33.678 6.606 1 95.6 112 ILE B CA 1
ATOM 4766 C C . ILE B 1 112 ? 15.474 33.223 7.417 1 95.6 112 ILE B C 1
ATOM 4768 O O . ILE B 1 112 ? 15.231 33.726 8.516 1 95.6 112 ILE B O 1
ATOM 4772 N N . HIS B 1 113 ? 14.64 32.274 6.849 1 94.25 113 HIS B N 1
ATOM 4773 C CA . HIS B 1 113 ? 13.505 31.669 7.536 1 94.25 113 HIS B CA 1
ATOM 4774 C C . HIS B 1 113 ? 12.357 32.662 7.683 1 94.25 113 HIS B C 1
ATOM 4776 O O . HIS B 1 113 ? 11.433 32.438 8.468 1 94.25 113 HIS B O 1
ATOM 4782 N N . LEU B 1 114 ? 12.385 33.738 6.9 1 92.11 114 LEU B N 1
ATOM 4783 C CA . LEU B 1 114 ? 11.368 34.779 6.991 1 92.11 114 LEU B CA 1
ATOM 4784 C C . LEU B 1 114 ? 9.99 34.224 6.645 1 92.11 114 LEU B C 1
ATOM 4786 O O . LEU B 1 114 ? 9.769 33.753 5.527 1 92.11 114 LEU B O 1
ATOM 4790 N N . GLY B 1 115 ? 9.144 34.256 7.596 1 90.2 115 GLY B N 1
ATOM 4791 C CA . GLY B 1 115 ? 7.765 33.831 7.413 1 90.2 115 GLY B CA 1
ATOM 4792 C C . GLY B 1 115 ? 7.586 32.328 7.513 1 90.2 115 GLY B C 1
ATOM 4793 O O . GLY B 1 115 ? 6.457 31.834 7.556 1 90.2 115 GLY B O 1
ATOM 4794 N N . ALA B 1 116 ? 8.662 31.622 7.608 1 93.03 116 ALA B N 1
ATOM 4795 C CA . ALA B 1 116 ? 8.606 30.165 7.521 1 93.03 116 ALA B CA 1
ATOM 4796 C C . ALA B 1 116 ? 8.53 29.535 8.909 1 93.03 116 ALA B C 1
ATOM 4798 O O . ALA B 1 116 ? 8.568 30.24 9.92 1 93.03 116 ALA B O 1
ATOM 4799 N N . THR B 1 117 ? 8.167 28.237 8.917 1 92.19 117 THR B N 1
ATOM 4800 C CA . THR B 1 117 ? 8.18 27.421 10.126 1 92.19 117 THR B CA 1
ATOM 4801 C C . THR B 1 117 ? 9.19 26.285 10.002 1 92.19 117 THR B C 1
ATOM 4803 O O . THR B 1 117 ? 9.772 26.079 8.935 1 92.19 117 THR B O 1
ATOM 4806 N N . SER B 1 118 ? 9.412 25.625 11.116 1 92.68 118 SER B N 1
ATOM 4807 C CA . SER B 1 118 ? 10.327 24.489 11.113 1 92.68 118 SER B CA 1
ATOM 4808 C C . SER B 1 118 ? 9.866 23.41 10.139 1 92.68 118 SER B C 1
ATOM 4810 O O . SER B 1 118 ? 10.689 22.745 9.506 1 92.68 118 SER B O 1
ATOM 4812 N N . CYS B 1 119 ? 8.553 23.31 9.988 1 94.06 119 CYS B N 1
ATOM 4813 C CA . CYS B 1 119 ? 8.028 22.259 9.124 1 94.06 119 CYS B CA 1
ATOM 4814 C C . CYS B 1 119 ? 8.195 22.625 7.655 1 94.06 119 CYS B C 1
ATOM 4816 O O . CYS B 1 119 ? 8.233 21.746 6.792 1 94.06 119 CYS B O 1
ATOM 4818 N N . TYR B 1 120 ? 8.328 23.916 7.369 1 95.94 120 TYR B N 1
ATOM 4819 C CA . TYR B 1 120 ? 8.68 24.301 6.006 1 95.94 120 TYR B CA 1
ATOM 4820 C C . TYR B 1 120 ? 9.975 23.628 5.567 1 95.94 120 TYR B C 1
ATOM 4822 O O . TYR B 1 120 ? 10.028 23.005 4.504 1 95.94 120 TYR B O 1
ATOM 4830 N N . VAL B 1 121 ? 10.931 23.718 6.348 1 96.59 121 VAL B N 1
ATOM 4831 C CA . VAL B 1 121 ? 12.226 23.194 5.928 1 96.59 121 VAL B CA 1
ATOM 4832 C C . VAL B 1 121 ? 12.293 21.694 6.21 1 96.59 121 VAL B C 1
ATOM 4834 O O . VAL B 1 121 ? 12.837 20.93 5.409 1 96.59 121 VAL B O 1
ATOM 4837 N N . GLY B 1 122 ? 11.839 21.231 7.401 1 96.24 122 GLY B N 1
ATOM 4838 C CA . GLY B 1 122 ? 11.907 19.822 7.753 1 96.24 122 GLY B CA 1
ATOM 4839 C C . GLY B 1 122 ? 11.113 18.933 6.815 1 96.24 122 GLY B C 1
ATOM 4840 O O . GLY B 1 122 ? 11.666 18.017 6.203 1 96.24 122 GLY B O 1
ATOM 4841 N N . ASP B 1 123 ? 9.826 19.19 6.639 1 97.47 123 ASP B N 1
ATOM 4842 C CA . ASP B 1 123 ? 8.923 18.343 5.866 1 97.47 123 ASP B CA 1
ATOM 4843 C C . ASP B 1 123 ? 9.248 18.409 4.375 1 97.47 123 ASP B C 1
ATOM 4845 O O . ASP B 1 123 ? 9.175 17.399 3.673 1 97.47 123 ASP B O 1
ATOM 4849 N N . ASN B 1 124 ? 9.507 19.598 3.868 1 98.56 124 ASN B N 1
ATOM 4850 C CA . ASN B 1 124 ? 9.874 19.691 2.459 1 98.56 124 ASN B CA 1
ATOM 4851 C C . ASN B 1 124 ? 11.177 18.952 2.169 1 98.56 124 ASN B C 1
ATOM 4853 O O . ASN B 1 124 ? 11.328 18.343 1.108 1 98.56 124 ASN B O 1
ATOM 4857 N N . THR B 1 125 ? 12.125 19.029 3.064 1 98.46 125 THR B N 1
ATOM 4858 C CA . THR B 1 125 ? 13.359 18.265 2.912 1 98.46 125 THR B CA 1
ATOM 4859 C C . THR B 1 125 ? 13.067 16.767 2.884 1 98.46 125 THR B C 1
ATOM 4861 O O . THR B 1 125 ? 13.621 16.037 2.059 1 98.46 125 THR B O 1
ATOM 4864 N N . ASP B 1 126 ? 12.227 16.304 3.818 1 98.03 126 ASP B N 1
ATOM 4865 C CA . ASP B 1 126 ? 11.862 14.891 3.828 1 98.03 126 ASP B CA 1
ATOM 4866 C C . ASP B 1 126 ? 11.295 14.46 2.477 1 98.03 126 ASP B C 1
ATOM 4868 O O . ASP B 1 126 ? 11.639 13.392 1.966 1 98.03 126 ASP B O 1
ATOM 4872 N N . LEU B 1 127 ? 10.419 15.264 1.901 1 98.71 127 LEU B N 1
ATOM 4873 C CA . LEU B 1 127 ? 9.792 14.936 0.626 1 98.71 127 LEU B CA 1
ATOM 4874 C C . LEU B 1 127 ? 10.823 14.912 -0.497 1 98.71 127 LEU B C 1
ATOM 4876 O O . LEU B 1 127 ? 10.754 14.064 -1.39 1 98.71 127 LEU B O 1
ATOM 4880 N N . ILE B 1 128 ? 11.741 15.837 -0.494 1 98.77 128 ILE B N 1
ATOM 4881 C CA . ILE B 1 128 ? 12.829 15.852 -1.466 1 98.77 128 ILE B CA 1
ATOM 4882 C C . ILE B 1 128 ? 13.675 14.59 -1.314 1 98.77 128 ILE B C 1
ATOM 4884 O O . ILE B 1 128 ? 14.03 13.949 -2.306 1 98.77 128 ILE B O 1
ATOM 4888 N N . ILE B 1 129 ? 13.973 14.257 -0.07 1 98.67 129 ILE B N 1
ATOM 4889 C CA . ILE B 1 129 ? 14.771 13.069 0.217 1 98.67 129 ILE B CA 1
ATOM 4890 C C . ILE B 1 129 ? 14.038 11.824 -0.275 1 98.67 129 ILE B C 1
ATOM 4892 O O . ILE B 1 129 ? 14.638 10.954 -0.912 1 98.67 129 ILE B O 1
ATOM 4896 N N . LEU B 1 130 ? 12.738 11.675 -0.018 1 98.75 130 LEU B N 1
ATOM 4897 C CA . LEU B 1 130 ? 11.951 10.532 -0.467 1 98.75 130 LEU B CA 1
ATOM 4898 C C . LEU B 1 130 ? 11.98 10.416 -1.987 1 98.75 130 LEU B C 1
ATOM 4900 O O . LEU B 1 130 ? 12.208 9.331 -2.527 1 98.75 130 LEU B O 1
ATOM 4904 N N . ARG B 1 131 ? 11.733 11.545 -2.651 1 98.66 131 ARG B N 1
ATOM 4905 C CA . ARG B 1 131 ? 11.779 11.552 -4.109 1 98.66 131 ARG B CA 1
ATOM 4906 C C . ARG B 1 131 ? 13.137 11.08 -4.617 1 98.66 131 ARG B C 1
ATOM 4908 O O . ARG B 1 131 ? 13.212 10.207 -5.485 1 98.66 131 ARG B O 1
ATOM 4915 N N . ASN B 1 132 ? 14.187 11.66 -4.11 1 98.64 132 ASN B N 1
ATOM 4916 C CA . ASN B 1 132 ? 15.534 11.348 -4.574 1 98.64 132 ASN B CA 1
ATOM 4917 C C . ASN B 1 132 ? 15.928 9.914 -4.23 1 98.64 132 ASN B C 1
ATOM 4919 O O . ASN B 1 132 ? 16.668 9.273 -4.978 1 98.64 132 ASN B O 1
ATOM 4923 N N . ALA B 1 133 ? 15.495 9.419 -3.068 1 98.74 133 ALA B N 1
ATOM 4924 C CA . ALA B 1 133 ? 15.75 8.03 -2.694 1 98.74 133 ALA B CA 1
ATOM 4925 C C . ALA B 1 133 ? 15.077 7.067 -3.668 1 98.74 133 ALA B C 1
ATOM 4927 O O . ALA B 1 133 ? 15.664 6.053 -4.053 1 98.74 133 ALA B O 1
ATOM 4928 N N . PHE B 1 134 ? 13.831 7.379 -4.084 1 98.83 134 PHE B N 1
ATOM 4929 C CA . PHE B 1 134 ? 13.166 6.58 -5.107 1 98.83 134 PHE B CA 1
ATOM 4930 C C . PHE B 1 134 ? 13.942 6.624 -6.418 1 98.83 134 PHE B C 1
ATOM 4932 O O . PHE B 1 134 ? 14.033 5.619 -7.126 1 98.83 134 PHE B O 1
ATOM 4939 N N . ASP B 1 135 ? 14.456 7.784 -6.749 1 98.42 135 ASP B N 1
ATOM 4940 C CA . ASP B 1 135 ? 15.217 7.942 -7.985 1 98.42 135 ASP B CA 1
ATOM 4941 C C . ASP B 1 135 ? 16.447 7.036 -7.993 1 98.42 135 ASP B C 1
ATOM 4943 O O . ASP B 1 135 ? 16.909 6.617 -9.056 1 98.42 135 ASP B O 1
ATOM 4947 N N . LEU B 1 136 ? 16.972 6.71 -6.84 1 98.2 136 LEU B N 1
ATOM 4948 C CA . LEU B 1 136 ? 18.113 5.808 -6.731 1 98.2 136 LEU B CA 1
ATOM 4949 C C . LEU B 1 136 ? 17.666 4.353 -6.826 1 98.2 136 LEU B C 1
ATOM 4951 O O . LEU B 1 136 ? 18.395 3.508 -7.349 1 98.2 136 LEU B O 1
ATOM 4955 N N . LEU B 1 137 ? 16.482 4.014 -6.357 1 98.71 137 LEU B N 1
ATOM 4956 C CA . LEU B 1 137 ? 16.01 2.635 -6.291 1 98.71 137 LEU B CA 1
ATOM 4957 C C . LEU B 1 137 ? 15.5 2.169 -7.65 1 98.71 137 LEU B C 1
ATOM 4959 O O . LEU B 1 137 ? 15.686 1.008 -8.024 1 98.71 137 LEU B O 1
ATOM 4963 N N . LEU B 1 138 ? 14.816 3.07 -8.413 1 98.76 138 LEU B N 1
ATOM 4964 C CA . LEU B 1 138 ? 14.098 2.696 -9.627 1 98.76 138 LEU B CA 1
ATOM 4965 C C . LEU B 1 138 ? 15.05 2.102 -10.66 1 98.76 138 LEU B C 1
ATOM 4967 O O . LEU B 1 138 ? 14.806 1.011 -11.181 1 98.76 138 LEU B O 1
ATOM 4971 N N . PRO B 1 139 ? 16.197 2.708 -10.942 1 98.28 139 PRO B N 1
ATOM 4972 C CA . PRO B 1 139 ? 17.128 2.086 -11.887 1 98.28 139 PRO B CA 1
ATOM 4973 C C . PRO B 1 139 ? 17.667 0.747 -11.39 1 98.28 139 PRO B C 1
ATOM 4975 O O . PRO B 1 139 ? 17.892 -0.166 -12.188 1 98.28 139 PRO B O 1
ATOM 4978 N N . LYS B 1 140 ? 17.929 0.595 -10.115 1 98.23 140 LYS B N 1
ATOM 4979 C CA . LYS B 1 140 ? 18.414 -0.664 -9.559 1 98.23 140 LYS B CA 1
ATOM 4980 C C . LYS B 1 140 ? 17.402 -1.786 -9.773 1 98.23 140 LYS B C 1
ATOM 4982 O O . LYS B 1 140 ? 17.771 -2.896 -10.162 1 98.23 140 LYS B O 1
ATOM 4987 N N . LEU B 1 141 ? 16.156 -1.476 -9.453 1 98.82 141 LEU B N 1
ATOM 4988 C CA . LEU B 1 141 ? 15.093 -2.453 -9.657 1 98.82 141 LEU B CA 1
ATOM 4989 C C . LEU B 1 141 ? 14.959 -2.811 -11.133 1 98.82 141 LEU B C 1
ATOM 4991 O O . LEU B 1 141 ? 14.787 -3.982 -11.48 1 98.82 141 LEU B O 1
ATOM 4995 N N . ALA B 1 142 ? 15.023 -1.821 -12.006 1 98.78 142 ALA B N 1
ATOM 4996 C CA . ALA B 1 142 ? 14.96 -2.053 -13.446 1 98.78 142 ALA B CA 1
ATOM 4997 C C . ALA B 1 142 ? 16.089 -2.972 -13.904 1 98.78 142 ALA B C 1
ATOM 4999 O O . ALA B 1 142 ? 15.884 -3.844 -14.751 1 98.78 142 ALA B O 1
ATOM 5000 N N . ARG B 1 143 ? 17.265 -2.811 -13.411 1 98.61 143 ARG B N 1
ATOM 5001 C CA . ARG B 1 143 ? 18.401 -3.65 -13.78 1 98.61 143 ARG B CA 1
ATOM 5002 C C . ARG B 1 143 ? 18.178 -5.094 -13.344 1 98.61 143 ARG B C 1
ATOM 5004 O O . ARG B 1 143 ? 18.507 -6.027 -14.08 1 98.61 143 ARG B O 1
ATOM 5011 N N . VAL B 1 144 ? 17.657 -5.274 -12.107 1 98.79 144 VAL B N 1
ATOM 5012 C CA . VAL B 1 144 ? 17.341 -6.623 -11.648 1 98.79 144 VAL B CA 1
ATOM 5013 C C . VAL B 1 144 ? 16.387 -7.294 -12.634 1 98.79 144 VAL B C 1
ATOM 5015 O O . VAL B 1 144 ? 16.609 -8.436 -13.042 1 98.79 144 VAL B O 1
ATOM 5018 N N . ILE B 1 145 ? 15.298 -6.589 -13.025 1 98.87 145 ILE B N 1
ATOM 5019 C CA . ILE B 1 145 ? 14.305 -7.118 -13.954 1 98.87 145 ILE B CA 1
ATOM 5020 C C . ILE B 1 145 ? 14.972 -7.456 -15.285 1 98.87 145 ILE B C 1
ATOM 5022 O O . ILE B 1 145 ? 14.718 -8.516 -15.863 1 98.87 145 ILE B O 1
ATOM 5026 N N . SER B 1 146 ? 15.84 -6.582 -15.73 1 98.61 146 SER B N 1
ATOM 5027 C CA . SER B 1 146 ? 16.528 -6.78 -17.002 1 98.61 146 SER B CA 1
ATOM 5028 C C . SER B 1 146 ? 17.392 -8.036 -16.975 1 98.61 146 SER B C 1
ATOM 5030 O O . SER B 1 146 ? 17.375 -8.828 -17.919 1 98.61 146 SER B O 1
ATOM 5032 N N . ARG B 1 147 ? 18.188 -8.229 -15.943 1 98.51 147 ARG B N 1
ATOM 5033 C CA . ARG B 1 147 ? 19.048 -9.402 -15.82 1 98.51 147 ARG B CA 1
ATOM 5034 C C . ARG B 1 147 ? 18.223 -10.684 -15.773 1 98.51 147 ARG B C 1
ATOM 5036 O O . ARG B 1 147 ? 18.572 -11.677 -16.415 1 98.51 147 ARG B O 1
ATOM 5043 N N . LEU B 1 148 ? 17.14 -10.659 -15.031 1 98.8 148 LEU B N 1
ATOM 5044 C CA . LEU B 1 148 ? 16.268 -11.825 -14.945 1 98.8 148 LEU B CA 1
ATOM 5045 C C . LEU B 1 148 ? 15.567 -12.078 -16.276 1 98.8 148 LEU B C 1
ATOM 5047 O O . LEU B 1 148 ? 15.304 -13.228 -16.635 1 98.8 148 LEU B O 1
ATOM 5051 N N . ALA B 1 149 ? 15.209 -10.98 -16.976 1 98.74 149 ALA B N 1
ATOM 5052 C CA . ALA B 1 149 ? 14.597 -11.132 -18.293 1 98.74 149 ALA B CA 1
ATOM 5053 C C . ALA B 1 149 ? 15.537 -11.853 -19.255 1 98.74 149 ALA B C 1
ATOM 5055 O O . ALA B 1 149 ? 15.11 -12.728 -20.012 1 98.74 149 ALA B O 1
ATOM 5056 N N . ASP B 1 150 ? 16.795 -11.492 -19.276 1 98.32 150 ASP B N 1
ATOM 5057 C CA . ASP B 1 150 ? 17.793 -12.182 -20.088 1 98.32 150 ASP B CA 1
ATOM 5058 C C . ASP B 1 150 ? 17.899 -13.653 -19.694 1 98.32 150 ASP B C 1
ATOM 5060 O O . ASP B 1 150 ? 17.948 -14.531 -20.559 1 98.32 150 ASP B O 1
ATOM 5064 N N . PHE B 1 151 ? 17.978 -13.889 -18.423 1 98.5 151 PHE B N 1
ATOM 5065 C CA . PHE B 1 151 ? 18.03 -15.249 -17.899 1 98.5 151 PHE B CA 1
ATOM 5066 C C . PHE B 1 151 ? 16.827 -16.057 -18.37 1 98.5 151 PHE B C 1
ATOM 5068 O O . PHE B 1 151 ? 16.973 -17.2 -18.807 1 98.5 151 PHE B O 1
ATOM 5075 N N . ALA B 1 152 ? 15.609 -15.48 -18.244 1 98.82 152 ALA B N 1
ATOM 5076 C CA . ALA B 1 152 ? 14.373 -16.15 -18.64 1 98.82 152 ALA B CA 1
ATOM 5077 C C . ALA B 1 152 ? 14.371 -16.46 -20.134 1 98.82 152 ALA B C 1
ATOM 5079 O O . ALA B 1 152 ? 13.961 -17.547 -20.548 1 98.82 152 ALA B O 1
ATOM 5080 N N . LYS B 1 153 ? 14.815 -15.524 -20.934 1 98.6 153 LYS B N 1
ATOM 5081 C CA . LYS B 1 153 ? 14.86 -15.693 -22.384 1 98.6 153 LYS B CA 1
ATOM 5082 C C . LYS B 1 153 ? 15.794 -16.835 -22.775 1 98.6 153 LYS B C 1
ATOM 5084 O O . LYS B 1 153 ? 15.44 -17.678 -23.602 1 98.6 153 LYS B O 1
ATOM 5089 N N . GLU B 1 154 ? 16.919 -16.92 -22.168 1 98.23 154 GLU B N 1
ATOM 5090 C CA . GLU B 1 154 ? 17.939 -17.921 -22.466 1 98.23 154 GLU B CA 1
ATOM 5091 C C . GLU B 1 154 ? 17.463 -19.322 -22.093 1 98.23 154 GLU B C 1
ATOM 5093 O O . GLU B 1 154 ? 17.903 -20.31 -22.685 1 98.23 154 GLU B O 1
ATOM 5098 N N . ARG B 1 155 ? 16.59 -19.396 -21.164 1 98.2 155 ARG B N 1
ATOM 5099 C CA . ARG B 1 155 ? 16.161 -20.69 -20.645 1 98.2 155 ARG B CA 1
ATOM 5100 C C . ARG B 1 155 ? 14.67 -20.907 -20.88 1 98.2 155 ARG B C 1
ATOM 5102 O O . ARG B 1 155 ? 14.023 -21.658 -20.147 1 98.2 155 ARG B O 1
ATOM 5109 N N . ALA B 1 156 ? 14.092 -20.279 -21.856 1 98.33 156 ALA B N 1
ATOM 5110 C CA . ALA B 1 156 ? 12.656 -20.307 -22.121 1 98.33 156 ALA B CA 1
ATOM 5111 C C . ALA B 1 156 ? 12.186 -21.722 -22.446 1 98.33 156 ALA B C 1
ATOM 5113 O O . ALA B 1 156 ? 11.058 -22.099 -22.121 1 98.33 156 ALA B O 1
ATOM 5114 N N . ASP B 1 157 ? 13.135 -22.547 -22.984 1 97.69 157 ASP B N 1
ATOM 5115 C CA . ASP B 1 157 ? 12.736 -23.856 -23.49 1 97.69 157 ASP B CA 1
ATOM 5116 C C . ASP B 1 157 ? 13.309 -24.977 -22.625 1 97.69 157 ASP B C 1
ATOM 5118 O O . ASP B 1 157 ? 13.181 -26.156 -22.963 1 97.69 157 ASP B O 1
ATOM 5122 N N . LEU B 1 158 ? 13.965 -24.629 -21.55 1 98.36 158 LEU B N 1
ATOM 5123 C CA . LEU B 1 158 ? 14.562 -25.654 -20.7 1 98.36 158 LEU B CA 1
ATOM 5124 C C . LEU B 1 158 ? 13.524 -26.246 -19.752 1 98.36 158 LEU B C 1
ATOM 5126 O O . LEU B 1 158 ? 13.145 -25.612 -18.765 1 98.36 158 LEU B O 1
ATOM 5130 N N . PRO B 1 159 ? 13.062 -27.459 -20.07 1 97.82 159 PRO B N 1
ATOM 5131 C CA . PRO B 1 159 ? 12.04 -28.063 -19.212 1 97.82 159 PRO B CA 1
ATOM 5132 C C . PRO B 1 159 ? 12.519 -28.265 -17.776 1 97.82 159 PRO B C 1
ATOM 5134 O O . PRO B 1 159 ? 13.693 -28.569 -17.55 1 97.82 159 PRO B O 1
ATOM 5137 N N . THR B 1 160 ? 11.693 -28.082 -16.852 1 98.1 160 THR B N 1
ATOM 5138 C CA . THR B 1 160 ? 11.943 -28.37 -15.444 1 98.1 160 THR B CA 1
ATOM 5139 C C . THR B 1 160 ? 10.673 -28.872 -14.761 1 98.1 160 THR B C 1
ATOM 5141 O O . THR B 1 160 ? 9.569 -28.682 -15.275 1 98.1 160 THR B O 1
ATOM 5144 N N . LEU B 1 161 ? 10.896 -29.648 -13.711 1 96.83 161 LEU B N 1
ATOM 5145 C CA . LEU B 1 161 ? 9.761 -30.129 -12.931 1 96.83 161 LEU B CA 1
ATOM 5146 C C . LEU B 1 161 ? 9.009 -28.968 -12.291 1 96.83 161 LEU B C 1
ATOM 5148 O O . LEU B 1 161 ? 9.619 -28.095 -11.668 1 96.83 161 LEU B O 1
ATOM 5152 N N . GLY B 1 162 ? 7.666 -28.812 -12.515 1 96.47 162 GLY B N 1
ATOM 5153 C CA . GLY B 1 162 ? 6.851 -27.906 -11.722 1 96.47 162 GLY B CA 1
ATOM 5154 C C . GLY B 1 162 ? 6.603 -28.40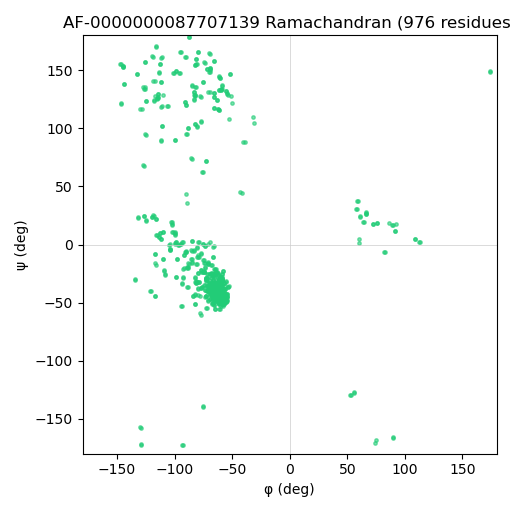7 -10.311 1 96.47 162 GLY B C 1
ATOM 5155 O O . GLY B 1 162 ? 6.585 -29.616 -10.07 1 96.47 162 GLY B O 1
ATOM 5156 N N . PHE B 1 163 ? 6.419 -27.47 -9.35 1 96.97 163 PHE B N 1
ATOM 5157 C CA . PHE B 1 163 ? 6.146 -27.853 -7.97 1 96.97 163 PHE B CA 1
ATOM 5158 C C . PHE B 1 163 ? 4.856 -27.212 -7.475 1 96.97 163 PHE B C 1
ATOM 5160 O O . PHE B 1 163 ? 4.683 -25.995 -7.574 1 96.97 163 PHE B O 1
ATOM 5167 N N . THR B 1 164 ? 3.956 -28.006 -7.032 1 94.91 164 THR B N 1
ATOM 5168 C CA . THR B 1 164 ? 2.806 -27.606 -6.229 1 94.91 164 THR B CA 1
ATOM 5169 C C . THR B 1 164 ? 2.852 -28.262 -4.852 1 94.91 164 THR B C 1
ATOM 5171 O O . THR B 1 164 ? 3.027 -29.477 -4.743 1 94.91 164 THR B O 1
ATOM 5174 N N . HIS B 1 165 ? 2.819 -27.531 -3.79 1 94.47 165 HIS B N 1
ATOM 5175 C CA . HIS B 1 165 ? 3.041 -28.022 -2.435 1 94.47 165 HIS B CA 1
ATOM 5176 C C . HIS B 1 165 ? 4.464 -28.542 -2.263 1 94.47 165 HIS B C 1
ATOM 5178 O O . HIS B 1 165 ? 4.715 -29.415 -1.429 1 94.47 165 HIS B O 1
ATOM 5184 N N . PHE B 1 166 ? 5.349 -28.109 -3.179 1 96.29 166 PHE B N 1
ATOM 5185 C CA . PHE B 1 166 ? 6.731 -28.552 -3.323 1 96.29 166 PHE B CA 1
ATOM 5186 C C . PHE B 1 166 ? 6.791 -30.045 -3.626 1 96.29 166 PHE B C 1
ATOM 5188 O O . PHE B 1 166 ? 7.756 -30.719 -3.26 1 96.29 166 PHE B O 1
ATOM 5195 N N . GLN B 1 167 ? 5.699 -30.569 -4.184 1 94.81 167 GLN B N 1
ATOM 5196 C CA . GLN B 1 167 ? 5.636 -31.897 -4.784 1 94.81 167 GLN B CA 1
ATOM 5197 C C . GLN B 1 167 ? 5.729 -31.818 -6.306 1 94.81 167 GLN B C 1
ATOM 5199 O O . GLN B 1 167 ? 5.248 -30.859 -6.913 1 94.81 167 GLN B O 1
ATOM 5204 N N . PRO B 1 168 ? 6.327 -32.818 -6.886 1 93.7 168 PRO B N 1
ATOM 5205 C CA . PRO B 1 168 ? 6.402 -32.809 -8.348 1 93.7 168 PRO B CA 1
ATOM 5206 C C . PRO B 1 168 ? 5.032 -32.667 -9.008 1 93.7 168 PRO B C 1
ATOM 5208 O O . PRO B 1 168 ? 4.08 -33.345 -8.615 1 93.7 168 PRO B O 1
ATOM 5211 N N . ALA B 1 169 ? 4.97 -31.747 -9.913 1 93.7 169 ALA B N 1
ATOM 5212 C CA . ALA B 1 169 ? 3.772 -31.489 -10.708 1 93.7 169 ALA B CA 1
ATOM 5213 C C . ALA B 1 169 ? 4.101 -31.451 -12.198 1 93.7 169 ALA B C 1
ATOM 5215 O O . ALA B 1 169 ? 5.173 -31.894 -12.615 1 93.7 169 ALA B O 1
ATOM 5216 N N . GLN B 1 170 ? 3.114 -31.059 -12.98 1 93.06 170 GLN B N 1
ATOM 5217 C CA . GLN B 1 170 ? 3.337 -30.927 -14.416 1 93.06 170 GLN B CA 1
ATOM 5218 C C . GLN B 1 170 ? 4.558 -30.058 -14.705 1 93.06 170 GLN B C 1
ATOM 5220 O O . GLN B 1 170 ? 4.793 -29.061 -14.02 1 93.06 170 GLN B O 1
ATOM 5225 N N . LEU B 1 171 ? 5.249 -30.4 -15.803 1 96.53 171 LEU B N 1
ATOM 5226 C CA . LEU B 1 171 ? 6.482 -29.701 -16.147 1 96.53 171 LEU B CA 1
ATOM 5227 C C . LEU B 1 171 ? 6.192 -28.269 -16.581 1 96.53 171 LEU B C 1
ATOM 5229 O O . LEU B 1 171 ? 5.075 -27.956 -17.001 1 96.53 171 LEU B O 1
ATOM 5233 N N . THR B 1 172 ? 7.132 -27.429 -16.342 1 97.77 172 THR B N 1
ATOM 5234 C CA . THR B 1 172 ? 7.254 -26.08 -16.882 1 97.77 172 THR B CA 1
ATOM 5235 C C . THR B 1 172 ? 8.644 -25.856 -17.47 1 97.77 172 THR B C 1
ATOM 5237 O O . THR B 1 172 ? 9.261 -26.788 -17.991 1 97.77 172 THR B O 1
ATOM 5240 N N . THR B 1 173 ? 9.065 -24.624 -17.57 1 98.52 173 THR B N 1
ATOM 5241 C CA . THR B 1 173 ? 10.439 -24.341 -17.97 1 98.52 173 THR B CA 1
ATOM 5242 C C . THR B 1 173 ? 11.123 -23.432 -16.953 1 98.52 173 THR B C 1
ATOM 5244 O O . THR B 1 173 ? 10.453 -22.737 -16.185 1 98.52 173 THR B O 1
ATOM 5247 N N . VAL B 1 174 ? 12.431 -23.49 -16.953 1 98.74 174 VAL B N 1
ATOM 5248 C CA . VAL B 1 174 ? 13.21 -22.626 -16.073 1 98.74 174 VAL B CA 1
ATOM 5249 C C . VAL B 1 174 ? 12.902 -21.162 -16.379 1 98.74 174 VAL B C 1
ATOM 5251 O O . VAL B 1 174 ? 12.747 -20.349 -15.465 1 98.74 174 VAL B O 1
ATOM 5254 N N . GLY B 1 175 ? 12.781 -20.881 -17.65 1 98.71 175 GLY B N 1
ATOM 5255 C CA . GLY B 1 175 ? 12.459 -19.522 -18.056 1 98.71 175 GLY B CA 1
ATOM 5256 C C . GLY B 1 175 ? 11.104 -19.056 -17.556 1 98.71 175 GLY B C 1
ATOM 5257 O O . GLY B 1 175 ? 10.969 -17.93 -17.072 1 98.71 175 GLY B O 1
ATOM 5258 N N . LYS B 1 176 ? 10.079 -19.858 -17.686 1 98.74 176 LYS B N 1
ATOM 5259 C CA . LYS B 1 176 ? 8.736 -19.491 -17.246 1 98.74 176 LYS B CA 1
ATOM 5260 C C . LYS B 1 176 ? 8.69 -19.285 -15.734 1 98.74 176 LYS B C 1
ATOM 5262 O O . LYS B 1 176 ? 8.034 -18.362 -15.248 1 98.74 176 LYS B O 1
ATOM 5267 N N . ARG B 1 177 ? 9.345 -20.153 -14.995 1 98.66 177 ARG B N 1
ATOM 5268 C CA . ARG B 1 177 ? 9.42 -19.964 -13.55 1 98.66 177 ARG B CA 1
ATOM 5269 C C . ARG B 1 177 ? 10.022 -18.606 -13.206 1 98.66 177 ARG B C 1
ATOM 5271 O O . ARG B 1 177 ? 9.527 -17.909 -12.317 1 98.66 177 ARG B O 1
ATOM 5278 N N . CYS B 1 178 ? 11.066 -18.275 -13.892 1 98.78 178 CYS B N 1
ATOM 5279 C CA . CYS B 1 178 ? 11.706 -16.981 -13.682 1 98.78 178 CYS B CA 1
ATOM 5280 C C . CYS B 1 178 ? 10.738 -15.84 -13.97 1 98.78 178 CYS B C 1
ATOM 5282 O O . CYS B 1 178 ? 10.777 -14.804 -13.304 1 98.78 178 CYS B O 1
ATOM 5284 N N . CYS B 1 179 ? 9.892 -16.021 -14.949 1 98.82 179 CYS B N 1
ATOM 5285 C CA . CYS B 1 179 ? 8.931 -14.986 -15.311 1 98.82 179 CYS B CA 1
ATOM 5286 C C . CYS B 1 179 ? 7.93 -14.752 -14.186 1 98.82 179 CYS B C 1
ATOM 5288 O O . CYS B 1 179 ? 7.38 -13.657 -14.056 1 98.82 179 CYS B O 1
ATOM 5290 N N . LEU B 1 180 ? 7.68 -15.713 -13.314 1 98.73 180 LEU B N 1
ATOM 5291 C CA . LEU B 1 180 ? 6.853 -15.489 -12.133 1 98.73 180 LEU B CA 1
ATOM 5292 C C . LEU B 1 180 ? 7.486 -14.447 -11.216 1 98.73 180 LEU B C 1
ATOM 5294 O O . LEU B 1 180 ? 6.79 -13.583 -10.678 1 98.73 180 LEU B O 1
ATOM 5298 N N . TRP B 1 181 ? 8.826 -14.555 -11.069 1 98.73 181 TRP B N 1
ATOM 5299 C CA . TRP B 1 181 ? 9.569 -13.587 -10.268 1 98.73 181 TRP B CA 1
ATOM 5300 C C . TRP B 1 181 ? 9.5 -12.197 -10.891 1 98.73 181 TRP B C 1
ATOM 5302 O O . TRP B 1 181 ? 9.22 -11.214 -10.201 1 98.73 181 TRP B O 1
ATOM 5312 N N . ILE B 1 182 ? 9.755 -12.165 -12.221 1 98.88 182 ILE B N 1
ATOM 5313 C CA . ILE B 1 182 ? 9.811 -10.906 -12.957 1 98.88 182 ILE B CA 1
ATOM 5314 C C . ILE B 1 182 ? 8.464 -10.192 -12.861 1 98.88 182 ILE B C 1
ATOM 5316 O O . ILE B 1 182 ? 8.412 -8.97 -12.705 1 98.88 182 ILE B O 1
ATOM 5320 N N . GLN B 1 183 ? 7.406 -10.91 -12.983 1 98.69 183 GLN B N 1
ATOM 5321 C CA . GLN B 1 183 ? 6.066 -10.334 -12.918 1 98.69 183 GLN B CA 1
ATOM 5322 C C . GLN B 1 183 ? 5.867 -9.549 -11.625 1 98.69 183 GLN B C 1
ATOM 5324 O O . GLN B 1 183 ? 5.357 -8.427 -11.646 1 98.69 183 GLN B O 1
ATOM 5329 N N . ASP B 1 184 ? 6.242 -10.126 -10.502 1 98.56 184 ASP B N 1
ATOM 5330 C CA . ASP B 1 184 ? 6.099 -9.446 -9.219 1 98.56 184 ASP B CA 1
ATOM 5331 C C . ASP B 1 184 ? 6.99 -8.208 -9.151 1 98.56 184 ASP B C 1
ATOM 5333 O O . ASP B 1 184 ? 6.58 -7.169 -8.628 1 98.56 184 ASP B O 1
ATOM 5337 N N . LEU B 1 185 ? 8.184 -8.324 -9.68 1 98.9 185 LEU B N 1
ATOM 5338 C CA . LEU B 1 185 ? 9.104 -7.192 -9.682 1 98.9 185 LEU B CA 1
ATOM 5339 C C . LEU B 1 185 ? 8.601 -6.084 -10.602 1 98.9 185 LEU B C 1
ATOM 5341 O O . LEU B 1 185 ? 8.811 -4.9 -10.327 1 98.9 185 LEU B O 1
ATOM 5345 N N . CYS B 1 186 ? 7.953 -6.478 -11.718 1 98.83 186 CYS B N 1
ATOM 5346 C CA . CYS B 1 186 ? 7.344 -5.483 -12.593 1 98.83 186 CYS B CA 1
ATOM 5347 C C . CYS B 1 186 ? 6.255 -4.707 -11.861 1 98.83 186 CYS B C 1
ATOM 5349 O O . CYS B 1 186 ? 6.143 -3.49 -12.016 1 98.83 186 CYS B O 1
ATOM 5351 N N . MET B 1 187 ? 5.448 -5.399 -11.091 1 98.61 187 MET B N 1
ATOM 5352 C CA . MET B 1 187 ? 4.443 -4.73 -10.27 1 98.61 187 MET B CA 1
ATOM 5353 C C . MET B 1 187 ? 5.098 -3.767 -9.286 1 98.61 187 MET B C 1
ATOM 5355 O O . MET B 1 187 ? 4.601 -2.66 -9.069 1 98.61 187 MET B O 1
ATOM 5359 N N . ASP B 1 188 ? 6.227 -4.182 -8.693 1 98.85 188 ASP B N 1
ATOM 5360 C CA . ASP B 1 188 ? 6.96 -3.315 -7.776 1 98.85 188 ASP B CA 1
ATOM 5361 C C . ASP B 1 188 ? 7.46 -2.06 -8.488 1 98.85 188 ASP B C 1
ATOM 5363 O O . ASP B 1 188 ? 7.36 -0.954 -7.952 1 98.85 188 ASP B O 1
ATOM 5367 N N . LEU B 1 189 ? 8.033 -2.267 -9.68 1 98.88 189 LEU B N 1
ATOM 5368 C CA . LEU B 1 189 ? 8.569 -1.139 -10.435 1 98.88 189 LEU B CA 1
ATOM 5369 C C . LEU B 1 189 ? 7.473 -0.126 -10.749 1 98.88 189 LEU B C 1
ATOM 5371 O O . LEU B 1 189 ? 7.676 1.081 -10.595 1 98.88 189 LEU B O 1
ATOM 5375 N N . GLN B 1 190 ? 6.349 -0.603 -11.154 1 98.52 190 GLN B N 1
ATOM 5376 C CA . GLN B 1 190 ? 5.218 0.268 -11.456 1 98.52 190 GLN B CA 1
ATOM 5377 C C . GLN B 1 190 ? 4.741 1.003 -10.207 1 98.52 190 GLN B C 1
ATOM 5379 O O . GLN B 1 190 ? 4.439 2.197 -10.259 1 98.52 190 GLN B O 1
ATOM 5384 N N . ASN B 1 191 ? 4.684 0.324 -9.132 1 98.59 191 ASN B N 1
ATOM 5385 C CA . ASN B 1 191 ? 4.191 0.91 -7.891 1 98.59 191 ASN B CA 1
ATOM 5386 C C . ASN B 1 191 ? 5.158 1.954 -7.34 1 98.59 191 ASN B C 1
ATOM 5388 O O . ASN B 1 191 ? 4.737 3.024 -6.895 1 98.59 191 ASN B O 1
ATOM 5392 N N . LEU B 1 192 ? 6.488 1.592 -7.31 1 98.78 192 LEU B N 1
ATOM 5393 C CA . LEU B 1 192 ? 7.484 2.546 -6.835 1 98.78 192 LEU B CA 1
ATOM 5394 C C . LEU B 1 192 ? 7.474 3.811 -7.686 1 98.78 192 LEU B C 1
ATOM 5396 O O . LEU B 1 192 ? 7.532 4.923 -7.156 1 98.78 192 LEU B O 1
ATOM 5400 N N . LYS B 1 193 ? 7.386 3.646 -8.955 1 98.62 193 LYS B N 1
ATOM 5401 C CA . LYS B 1 193 ? 7.361 4.79 -9.861 1 98.62 193 LYS B CA 1
ATOM 5402 C C . LYS B 1 193 ? 6.127 5.655 -9.621 1 98.62 193 LYS B C 1
ATOM 5404 O O . LYS B 1 193 ? 6.214 6.884 -9.625 1 98.62 193 LYS B O 1
ATOM 5409 N N . ARG B 1 194 ? 5.025 5.036 -9.486 1 98.09 194 ARG B N 1
ATOM 5410 C CA . ARG B 1 194 ? 3.782 5.764 -9.253 1 98.09 194 ARG B CA 1
ATOM 5411 C C . ARG B 1 194 ? 3.873 6.612 -7.988 1 98.09 194 ARG B C 1
ATOM 5413 O O . ARG B 1 194 ? 3.521 7.793 -8 1 98.09 194 ARG B O 1
ATOM 5420 N N . VAL B 1 195 ? 4.289 6.024 -6.864 1 98.44 195 VAL B N 1
ATOM 5421 C CA . VAL B 1 195 ? 4.381 6.744 -5.598 1 98.44 195 VAL B CA 1
ATOM 5422 C C . VAL B 1 195 ? 5.357 7.911 -5.738 1 98.44 195 VAL B C 1
ATOM 5424 O O . VAL B 1 195 ? 5.086 9.015 -5.259 1 98.44 195 VAL B O 1
ATOM 5427 N N . ARG B 1 196 ? 6.498 7.656 -6.385 1 98.36 196 ARG B N 1
ATOM 5428 C CA . ARG B 1 196 ? 7.475 8.71 -6.638 1 98.36 196 ARG B CA 1
ATOM 5429 C C . ARG B 1 196 ? 6.855 9.849 -7.442 1 98.36 196 ARG B C 1
ATOM 5431 O O . ARG B 1 196 ? 7.024 11.021 -7.099 1 98.36 196 ARG B O 1
ATOM 5438 N N . ASP B 1 197 ? 6.116 9.504 -8.499 1 97.58 197 ASP B N 1
ATOM 5439 C CA . ASP B 1 197 ? 5.555 10.493 -9.414 1 97.58 197 ASP B CA 1
ATOM 5440 C C . ASP B 1 197 ? 4.415 11.266 -8.756 1 97.58 197 ASP B C 1
ATOM 5442 O O . ASP B 1 197 ? 4.157 12.42 -9.105 1 97.58 197 ASP B O 1
ATOM 5446 N N . ASP B 1 198 ? 3.778 10.665 -7.781 1 96.52 198 ASP B N 1
ATOM 5447 C CA . ASP B 1 198 ? 2.591 11.255 -7.168 1 96.52 198 ASP B CA 1
ATOM 5448 C C . ASP B 1 198 ? 2.967 12.121 -5.968 1 96.52 198 ASP B C 1
ATOM 5450 O O . ASP B 1 198 ? 2.114 12.808 -5.4 1 96.52 198 ASP B O 1
ATOM 5454 N N . LEU B 1 199 ? 4.241 12.138 -5.558 1 98.01 199 LEU B N 1
ATOM 5455 C CA . LEU B 1 199 ? 4.651 12.942 -4.412 1 98.01 199 LEU B CA 1
ATOM 5456 C C . LEU B 1 199 ? 4.331 14.415 -4.638 1 98.01 199 LEU B C 1
ATOM 5458 O O . LEU B 1 199 ? 4.53 14.936 -5.738 1 98.01 199 LEU B O 1
ATOM 5462 N N . ARG B 1 200 ? 3.828 15.016 -3.629 1 98.02 200 ARG B N 1
ATOM 5463 C CA . ARG B 1 200 ? 3.547 16.448 -3.622 1 98.02 200 ARG B CA 1
ATOM 5464 C C . ARG B 1 200 ? 4.44 17.177 -2.623 1 98.02 200 ARG B C 1
ATOM 5466 O O . ARG B 1 200 ? 4.852 16.599 -1.615 1 98.02 200 ARG B O 1
ATOM 5473 N N . PHE B 1 201 ? 4.733 18.387 -2.999 1 98.34 201 PHE B N 1
ATOM 5474 C CA . PHE B 1 201 ? 5.469 19.25 -2.083 1 98.34 201 PHE B CA 1
ATOM 5475 C C . PHE B 1 201 ? 4.56 19.757 -0.968 1 98.34 201 PHE B C 1
ATOM 5477 O O . PHE B 1 201 ? 3.355 19.92 -1.169 1 98.34 201 PHE B O 1
ATOM 5484 N N . ARG B 1 202 ? 5.058 19.824 0.306 1 98.21 202 ARG B N 1
ATOM 5485 C CA . ARG B 1 202 ? 4.267 20.47 1.348 1 98.21 202 ARG B CA 1
ATOM 5486 C C . ARG B 1 202 ? 3.98 21.925 0.996 1 98.21 202 ARG B C 1
ATOM 5488 O O . ARG B 1 202 ? 2.875 22.419 1.23 1 98.21 202 ARG B O 1
ATOM 5495 N N . GLY B 1 203 ? 5.077 22.683 0.511 1 97.4 203 GLY B N 1
ATOM 5496 C CA . GLY B 1 203 ? 4.94 24.068 0.09 1 97.4 203 GLY B CA 1
ATOM 5497 C C . GLY B 1 203 ? 5.167 25.059 1.216 1 97.4 203 GLY B C 1
ATOM 5498 O O . GLY B 1 203 ? 5.795 24.729 2.224 1 97.4 203 GLY B O 1
ATOM 5499 N N .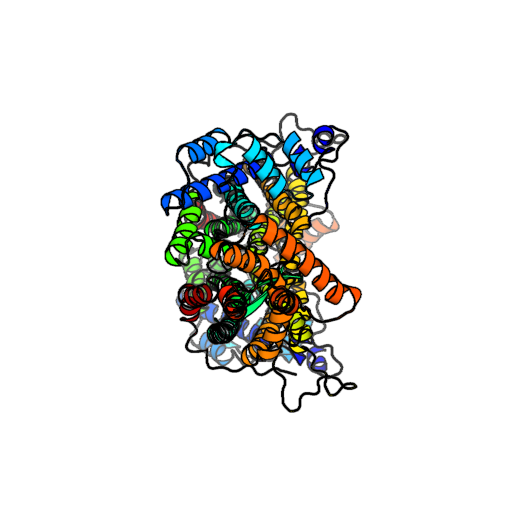 VAL B 1 204 ? 4.797 26.285 1.005 1 97.42 204 VAL B N 1
ATOM 5500 C CA . VAL B 1 204 ? 4.929 27.399 1.94 1 97.42 204 VAL B CA 1
ATOM 5501 C C . VAL B 1 204 ? 3.598 27.64 2.648 1 97.42 204 VAL B C 1
ATOM 5503 O O . VAL B 1 204 ? 2.822 28.509 2.244 1 97.42 204 VAL B O 1
ATOM 5506 N N . LYS B 1 205 ? 3.375 26.982 3.788 1 96.29 205 LYS B N 1
ATOM 5507 C CA . LYS B 1 205 ? 2.026 26.847 4.331 1 96.29 205 LYS B CA 1
ATOM 5508 C C . LYS B 1 205 ? 1.9 27.559 5.675 1 96.29 205 LYS B C 1
ATOM 5510 O O . LYS B 1 205 ? 0.792 27.858 6.123 1 96.29 205 LYS B O 1
ATOM 5515 N N . GLY B 1 206 ? 3.065 27.877 6.335 1 90.82 206 GLY B N 1
ATOM 5516 C CA . GLY B 1 206 ? 3.028 28.608 7.591 1 90.82 206 GLY B CA 1
ATOM 5517 C C . GLY B 1 206 ? 2.568 27.76 8.762 1 90.82 206 GLY B C 1
ATOM 5518 O O . GLY B 1 206 ? 2.441 26.54 8.639 1 90.82 206 GLY B O 1
ATOM 5519 N N . THR B 1 207 ? 2.325 28.397 9.877 1 89.27 207 THR B N 1
ATOM 5520 C CA . THR B 1 207 ? 1.892 27.747 11.108 1 89.27 207 THR B CA 1
ATOM 5521 C C . THR B 1 207 ? 0.47 27.212 10.966 1 89.27 207 THR B C 1
ATOM 5523 O O . THR B 1 207 ? -0.426 27.928 10.513 1 89.27 207 THR B O 1
ATOM 5526 N N . THR B 1 208 ? 0.165 25.985 11.308 1 94.02 208 THR B N 1
ATOM 5527 C CA . THR B 1 208 ? -1.102 25.266 11.223 1 94.02 208 THR B CA 1
ATOM 5528 C C . THR B 1 208 ? -1.583 25.188 9.777 1 94.02 208 THR B C 1
ATOM 5530 O O . THR B 1 208 ? -2.744 24.864 9.52 1 94.02 208 THR B O 1
ATOM 5533 N N . GLY B 1 209 ? -0.777 25.672 8.843 1 96.21 209 GLY B N 1
ATOM 5534 C CA . GLY B 1 209 ? -1.041 25.481 7.425 1 96.21 209 GLY B CA 1
ATOM 5535 C C . GLY B 1 209 ? -1.953 26.543 6.841 1 96.21 209 GLY B C 1
ATOM 5536 O O . GLY B 1 209 ? -2.505 26.364 5.753 1 96.21 209 GLY B O 1
ATOM 5537 N N . THR B 1 210 ? -2.126 27.723 7.512 1 96.5 210 THR B N 1
ATOM 5538 C CA . THR B 1 210 ? -3.107 28.707 7.067 1 96.5 210 THR B CA 1
ATOM 5539 C C . THR B 1 210 ? -2.44 29.795 6.23 1 96.5 210 THR B C 1
ATOM 5541 O O . THR B 1 210 ? -3.12 30.644 5.651 1 96.5 210 THR B O 1
ATOM 5544 N N . GLN B 1 211 ? -1.12 29.862 6.221 1 95.96 211 GLN B N 1
ATOM 5545 C CA . GLN B 1 211 ? -0.333 30.841 5.48 1 95.96 211 GLN B CA 1
ATOM 5546 C C . GLN B 1 211 ? -0.555 32.25 6.023 1 95.96 211 GLN B C 1
ATOM 5548 O O . GLN B 1 211 ? -0.393 33.233 5.298 1 95.96 211 GLN B O 1
ATOM 5553 N N . ALA B 1 212 ? -0.888 32.311 7.295 1 92.66 212 ALA B N 1
ATOM 5554 C CA . ALA B 1 212 ? -1.186 33.595 7.923 1 92.66 212 ALA B CA 1
ATOM 5555 C C . ALA B 1 212 ? 0.042 34.501 7.928 1 92.66 212 ALA B C 1
ATOM 5557 O O . ALA B 1 212 ? -0.059 35.696 7.64 1 92.66 212 ALA B O 1
ATOM 5558 N N . SER B 1 213 ? 1.176 33.955 8.26 1 89.85 213 SER B N 1
ATOM 5559 C CA . SER B 1 213 ? 2.395 34.752 8.347 1 89.85 213 SER B CA 1
ATOM 5560 C C . SER B 1 213 ? 2.768 35.342 6.991 1 89.85 213 SER B C 1
ATOM 5562 O O . SER B 1 213 ? 3.206 36.491 6.908 1 89.85 213 SER B O 1
ATOM 5564 N N . PHE B 1 214 ? 2.552 34.607 5.969 1 94.04 214 PHE B N 1
ATOM 5565 C CA . PHE B 1 214 ? 2.89 35.083 4.633 1 94.04 214 PHE B CA 1
ATOM 5566 C C . PHE B 1 214 ? 1.864 36.1 4.145 1 94.04 214 PHE B C 1
ATOM 5568 O O . PHE B 1 214 ? 2.21 37.044 3.431 1 94.04 214 PHE B O 1
ATOM 5575 N N . LEU B 1 215 ? 0.622 35.841 4.51 1 94.16 215 LEU B N 1
ATOM 5576 C CA . LEU B 1 215 ? -0.397 36.83 4.177 1 94.16 215 LEU B CA 1
ATOM 5577 C C . LEU B 1 215 ? -0.074 38.178 4.811 1 94.16 215 LEU B C 1
ATOM 5579 O O . LEU B 1 215 ? -0.257 39.224 4.184 1 94.16 215 LEU B O 1
ATOM 5583 N N . GLN B 1 216 ? 0.423 38.111 6.002 1 88.24 216 GLN B N 1
ATOM 5584 C CA . GLN B 1 216 ? 0.839 39.331 6.686 1 88.24 216 GLN B CA 1
ATOM 5585 C C . GLN B 1 216 ? 2.047 39.962 6 1 88.24 216 GLN B C 1
ATOM 5587 O O . GLN B 1 216 ? 2.094 41.179 5.808 1 88.24 216 GLN B O 1
ATOM 5592 N N . LEU B 1 217 ? 2.96 39.121 5.621 1 89.91 217 LEU B N 1
ATOM 5593 C CA . LEU B 1 217 ? 4.168 39.595 4.956 1 89.91 217 LEU B CA 1
ATOM 5594 C C . LEU B 1 217 ? 3.826 40.316 3.656 1 89.91 217 LEU B C 1
ATOM 5596 O O . LEU B 1 217 ? 4.504 41.274 3.276 1 89.91 217 LEU B O 1
ATOM 5600 N N . PHE B 1 218 ? 2.782 39.878 2.989 1 94.86 218 PHE B N 1
ATOM 5601 C CA . PHE B 1 218 ? 2.406 40.447 1.7 1 94.86 218 PHE B CA 1
ATOM 5602 C C . PHE B 1 218 ? 1.226 41.399 1.851 1 94.86 218 PHE B C 1
ATOM 5604 O O . PHE B 1 218 ? 0.489 41.64 0.893 1 94.86 218 PHE B O 1
ATOM 5611 N N . GLU B 1 219 ? 0.961 41.819 3.048 1 91.48 219 GLU B N 1
ATOM 5612 C CA . GLU B 1 219 ? -0.014 42.861 3.359 1 91.48 219 GLU B CA 1
ATOM 5613 C C . GLU B 1 219 ? -1.406 42.48 2.864 1 91.48 219 GLU B C 1
ATOM 5615 O O . GLU B 1 219 ? -2.083 43.283 2.219 1 91.48 219 GLU B O 1
ATOM 5620 N N . GLY B 1 220 ? -1.718 41.241 2.98 1 92.88 220 GLY B N 1
ATOM 5621 C CA . GLY B 1 220 ? -3.073 40.781 2.72 1 92.88 220 GLY B CA 1
ATOM 5622 C C . GLY B 1 220 ? -3.29 40.349 1.282 1 92.88 220 GLY B C 1
ATOM 5623 O O . GLY B 1 220 ? -4.426 40.116 0.863 1 92.88 220 GLY B O 1
ATOM 5624 N N . ASP B 1 221 ? -2.253 40.202 0.498 1 95.97 221 ASP B N 1
ATOM 5625 C CA . ASP B 1 221 ? -2.358 39.827 -0.909 1 95.97 221 ASP B CA 1
ATOM 5626 C C . ASP B 1 221 ? -2.358 38.309 -1.075 1 95.97 221 ASP B C 1
ATOM 5628 O O . ASP B 1 221 ? -1.297 37.691 -1.179 1 95.97 221 ASP B O 1
ATOM 5632 N N . ASP B 1 222 ? -3.53 37.756 -1.26 1 95.69 222 ASP B N 1
ATOM 5633 C CA . ASP B 1 222 ? -3.708 36.313 -1.394 1 95.69 222 ASP B CA 1
ATOM 5634 C C . ASP B 1 222 ? -2.954 35.777 -2.609 1 95.69 222 ASP B C 1
ATOM 5636 O O . ASP B 1 222 ? -2.374 34.691 -2.556 1 95.69 222 ASP B O 1
ATOM 5640 N N . GLN B 1 223 ? -2.999 36.471 -3.643 1 96.95 223 GLN B N 1
ATOM 5641 C CA . GLN B 1 223 ? -2.411 36.023 -4.901 1 96.95 223 GLN B CA 1
ATOM 5642 C C . GLN B 1 223 ? -0.896 35.883 -4.782 1 96.95 223 GLN B C 1
ATOM 5644 O O . GLN B 1 223 ? -0.311 34.939 -5.316 1 96.95 223 GLN B O 1
ATOM 5649 N N . LYS B 1 224 ? -0.292 36.82 -4.09 1 97.42 224 LYS B N 1
ATOM 5650 C CA . LYS B 1 224 ? 1.156 36.75 -3.914 1 97.42 224 LYS B CA 1
ATOM 5651 C C . LYS B 1 224 ? 1.551 35.536 -3.077 1 97.42 224 LYS B C 1
ATOM 5653 O O . LYS B 1 224 ? 2.594 34.925 -3.315 1 97.42 224 LYS B O 1
ATOM 5658 N N . VAL B 1 225 ? 0.747 35.181 -2.101 1 97.55 225 VAL B N 1
ATOM 5659 C CA . VAL B 1 225 ? 1.03 34.021 -1.262 1 97.55 225 VAL B CA 1
ATOM 5660 C C . VAL B 1 225 ? 0.946 32.746 -2.097 1 97.55 225 VAL B C 1
ATOM 5662 O O . VAL B 1 225 ? 1.8 31.863 -1.981 1 97.55 225 VAL B O 1
ATOM 5665 N N . GLU B 1 226 ? -0.068 32.643 -2.934 1 97.08 226 GLU B N 1
ATOM 5666 C CA . GLU B 1 226 ? -0.219 31.484 -3.809 1 97.08 226 GLU B CA 1
ATOM 5667 C C . GLU B 1 226 ? 0.942 31.381 -4.794 1 97.08 226 GLU B C 1
ATOM 5669 O O . GLU B 1 226 ? 1.429 30.284 -5.075 1 97.08 226 GLU B O 1
ATOM 5674 N N . GLN B 1 227 ? 1.297 32.542 -5.326 1 98.04 227 GLN B N 1
ATOM 5675 C CA . GLN B 1 227 ? 2.409 32.565 -6.271 1 98.04 227 GLN B CA 1
ATOM 5676 C C . GLN B 1 227 ? 3.714 32.152 -5.596 1 98.04 227 GLN B C 1
ATOM 5678 O O . GLN B 1 227 ? 4.536 31.456 -6.196 1 98.04 227 GLN B O 1
ATOM 5683 N N . LEU B 1 228 ? 3.905 32.609 -4.385 1 98.35 228 LEU B N 1
ATOM 5684 C CA . LEU B 1 228 ? 5.086 32.221 -3.622 1 98.35 228 LEU B CA 1
ATOM 5685 C C . LEU B 1 228 ? 5.168 30.704 -3.481 1 98.35 228 LEU B C 1
ATOM 5687 O O . LEU B 1 228 ? 6.221 30.11 -3.721 1 98.35 228 LEU B O 1
ATOM 5691 N N . ASP B 1 229 ? 4.058 30.086 -3.084 1 98.11 229 ASP B N 1
ATOM 5692 C CA . ASP B 1 229 ? 3.974 28.639 -2.907 1 98.11 229 ASP B CA 1
ATOM 5693 C C . ASP B 1 229 ? 4.292 27.907 -4.209 1 98.11 229 ASP B C 1
ATOM 5695 O O . ASP B 1 229 ? 5.053 26.937 -4.212 1 98.11 229 ASP B O 1
ATOM 5699 N N . LYS B 1 230 ? 3.772 28.362 -5.287 1 98.15 230 LYS B N 1
ATOM 5700 C CA . LYS B 1 230 ? 3.988 27.763 -6.6 1 98.15 230 LYS B CA 1
ATOM 5701 C C . LYS B 1 230 ? 5.453 27.867 -7.017 1 98.15 230 LYS B C 1
ATOM 5703 O O . LYS B 1 230 ? 6.039 26.893 -7.494 1 98.15 230 LYS B O 1
ATOM 5708 N N . MET B 1 231 ? 6.055 29.04 -6.845 1 98.52 231 MET B N 1
ATOM 5709 C CA . MET B 1 231 ? 7.429 29.291 -7.271 1 98.52 231 MET B CA 1
ATOM 5710 C C . MET B 1 231 ? 8.406 28.399 -6.512 1 98.52 231 MET B C 1
ATOM 5712 O O . MET B 1 231 ? 9.294 27.793 -7.112 1 98.52 231 MET B O 1
ATOM 5716 N N . VAL B 1 232 ? 8.231 28.32 -5.222 1 98.6 232 VAL B N 1
ATOM 5717 C CA . VAL B 1 232 ? 9.129 27.504 -4.411 1 98.6 232 VAL B CA 1
ATOM 5718 C C . VAL B 1 232 ? 8.961 26.031 -4.776 1 98.6 232 VAL B C 1
ATOM 5720 O O . VAL B 1 232 ? 9.943 25.29 -4.858 1 98.6 232 VAL B O 1
ATOM 5723 N N . THR B 1 233 ? 7.72 25.56 -4.978 1 98.7 233 THR B N 1
ATOM 5724 C CA . THR B 1 233 ? 7.413 24.186 -5.361 1 98.7 233 THR B CA 1
ATOM 5725 C C . THR B 1 233 ? 8.101 23.824 -6.674 1 98.7 233 THR B C 1
ATOM 5727 O O . THR B 1 233 ? 8.728 22.768 -6.782 1 98.7 233 THR B O 1
ATOM 5730 N N . GLU B 1 234 ? 8.032 24.719 -7.632 1 98.42 234 GLU B N 1
ATOM 5731 C CA . GLU B 1 234 ? 8.642 24.499 -8.94 1 98.42 234 GLU B CA 1
ATOM 5732 C C . GLU B 1 234 ? 10.165 24.48 -8.843 1 98.42 234 GLU B C 1
ATOM 5734 O O . GLU B 1 234 ? 10.822 23.654 -9.479 1 98.42 234 GLU B O 1
ATOM 5739 N N . LYS B 1 235 ? 10.727 25.378 -8.08 1 98.27 235 LYS B N 1
ATOM 5740 C CA . LYS B 1 235 ? 12.174 25.422 -7.89 1 98.27 235 LYS B CA 1
ATOM 5741 C C . LYS B 1 235 ? 12.687 24.124 -7.271 1 98.27 235 LYS B C 1
ATOM 5743 O O . LYS B 1 235 ? 13.83 23.727 -7.507 1 98.27 235 LYS B O 1
ATOM 5748 N N . ALA B 1 236 ? 11.836 23.542 -6.444 1 98.38 236 ALA B N 1
ATOM 5749 C CA . ALA B 1 236 ? 12.228 22.312 -5.761 1 98.38 236 ALA B CA 1
ATOM 5750 C C . ALA B 1 236 ? 12.008 21.094 -6.653 1 98.38 236 ALA B C 1
ATOM 5752 O O . ALA B 1 236 ? 12.34 19.969 -6.272 1 98.38 236 ALA B O 1
ATOM 5753 N N . GLY B 1 237 ? 11.419 21.278 -7.837 1 97.77 237 GLY B N 1
ATOM 5754 C CA . GLY B 1 237 ? 11.296 20.218 -8.825 1 97.77 237 GLY B CA 1
ATOM 5755 C C . GLY B 1 237 ? 10.029 19.398 -8.666 1 97.77 237 GLY B C 1
ATOM 5756 O O . GLY B 1 237 ? 9.959 18.258 -9.129 1 97.77 237 GLY B O 1
ATOM 5757 N N . PHE B 1 238 ? 9.039 19.888 -7.939 1 98.32 238 PHE B N 1
ATOM 5758 C CA . PHE B 1 238 ? 7.762 19.199 -7.795 1 98.32 238 PHE B CA 1
ATOM 5759 C C . PHE B 1 238 ? 6.721 19.786 -8.741 1 98.32 238 PHE B C 1
ATOM 5761 O O . PHE B 1 238 ? 6.718 20.992 -8.999 1 98.32 238 PHE B O 1
ATOM 5768 N N . LYS B 1 239 ? 5.797 18.972 -9.19 1 95.83 239 LYS B N 1
ATOM 5769 C CA . LYS B 1 239 ? 4.754 19.385 -10.123 1 95.83 239 LYS B CA 1
ATOM 5770 C C . LYS B 1 239 ? 3.6 20.066 -9.392 1 95.83 239 LYS B C 1
ATOM 5772 O O . LYS B 1 239 ? 2.908 20.91 -9.965 1 95.83 239 LYS B O 1
ATOM 5777 N N . ARG B 1 240 ? 3.385 19.609 -8.175 1 96.06 240 ARG B N 1
ATOM 5778 C CA . ARG B 1 240 ? 2.279 20.157 -7.398 1 96.06 240 ARG B CA 1
ATOM 5779 C C . ARG B 1 240 ? 2.615 20.184 -5.911 1 96.06 240 ARG B C 1
ATOM 5781 O O . ARG B 1 240 ? 3.461 19.417 -5.446 1 96.06 240 ARG B O 1
ATOM 5788 N N . ALA B 1 241 ? 1.942 21.103 -5.217 1 97.73 241 ALA B N 1
ATOM 5789 C CA . ALA B 1 241 ? 1.963 21.157 -3.758 1 97.73 241 ALA B CA 1
ATOM 5790 C C . ALA B 1 241 ? 0.595 20.814 -3.176 1 97.73 241 ALA B C 1
ATOM 5792 O O . ALA B 1 241 ? -0.422 20.908 -3.867 1 97.73 241 ALA B O 1
ATOM 5793 N N . PHE B 1 242 ? 0.554 20.345 -1.974 1 97.96 242 PHE B N 1
ATOM 5794 C CA . PHE B 1 242 ? -0.716 20.176 -1.278 1 97.96 242 PHE B CA 1
ATOM 5795 C C . PHE B 1 242 ? -1.449 21.507 -1.158 1 97.96 242 PHE B C 1
ATOM 5797 O O . PHE B 1 242 ? -0.85 22.521 -0.796 1 97.96 242 PHE B O 1
ATOM 5804 N N . ILE B 1 243 ? -2.68 21.493 -1.451 1 97.14 243 ILE B N 1
ATOM 5805 C CA . ILE B 1 243 ? -3.501 22.68 -1.235 1 97.14 243 ILE B CA 1
ATOM 5806 C C . ILE B 1 243 ? -3.836 22.811 0.249 1 97.14 243 ILE B C 1
ATOM 5808 O O . ILE B 1 243 ? -3.83 23.916 0.798 1 97.14 243 ILE B O 1
ATOM 5812 N N . ILE B 1 244 ? -4.066 21.617 0.865 1 97.11 244 ILE B N 1
ATOM 5813 C CA . ILE B 1 244 ? -4.451 21.552 2.27 1 97.11 244 ILE B CA 1
ATOM 5814 C C . ILE B 1 244 ? -3.358 20.852 3.073 1 97.11 244 ILE B C 1
ATOM 5816 O O . ILE B 1 244 ? -2.961 19.73 2.747 1 97.11 244 ILE B O 1
ATOM 5820 N N . THR B 1 245 ? -2.915 21.532 4.079 1 97.39 245 THR B N 1
ATOM 5821 C CA . THR B 1 245 ? -2.029 20.912 5.058 1 97.39 245 THR B CA 1
ATOM 5822 C C . THR B 1 245 ? -2.309 21.45 6.458 1 97.39 245 THR B C 1
ATOM 5824 O O . THR B 1 245 ? -2.914 22.513 6.611 1 97.39 245 THR B O 1
ATOM 5827 N N . GLY B 1 246 ? -2.017 20.611 7.458 1 96.24 246 GLY B N 1
ATOM 5828 C CA . GLY B 1 246 ? -1.759 21.225 8.751 1 96.24 246 GLY B CA 1
ATOM 5829 C C . GLY B 1 246 ? -0.395 21.883 8.837 1 96.24 246 GLY B C 1
ATOM 5830 O O . GLY B 1 246 ? 0.029 22.57 7.905 1 96.24 246 GLY B O 1
ATOM 5831 N N . GLN B 1 247 ? 0.203 21.672 9.989 1 95.15 247 GLN B N 1
ATOM 5832 C CA . GLN B 1 247 ? 1.579 22.148 10.089 1 95.15 247 GLN B CA 1
ATOM 5833 C C . GLN B 1 247 ? 2.523 21.278 9.266 1 95.15 247 GLN B C 1
ATOM 5835 O O . GLN B 1 247 ? 3.52 21.768 8.73 1 95.15 247 GLN B O 1
ATOM 5840 N N . THR B 1 248 ? 2.189 20.003 9.143 1 96.57 248 THR B N 1
ATOM 5841 C CA . THR B 1 248 ? 2.97 19.022 8.397 1 96.57 248 THR B CA 1
ATOM 5842 C C . THR B 1 248 ? 2.218 18.57 7.148 1 96.57 248 THR B C 1
ATOM 5844 O O . THR B 1 248 ? 1.023 18.835 7.006 1 96.57 248 THR B O 1
ATOM 5847 N N . TYR B 1 249 ? 2.958 17.984 6.147 1 96.98 249 TYR B N 1
ATOM 5848 C CA . TYR B 1 249 ? 2.219 17.224 5.145 1 96.98 249 TYR B CA 1
ATOM 5849 C C . TYR B 1 249 ? 1.561 15.999 5.767 1 96.98 249 TYR B C 1
ATOM 5851 O O . TYR B 1 249 ? 1.956 15.555 6.847 1 96.98 249 TYR B O 1
ATOM 5859 N N . THR B 1 250 ? 0.542 15.492 5.147 1 97.52 250 THR B N 1
ATOM 5860 C CA . THR B 1 250 ? -0.152 14.33 5.69 1 97.52 250 THR B CA 1
ATOM 5861 C C . THR B 1 250 ? 0.799 13.145 5.825 1 97.52 250 THR B C 1
ATOM 5863 O O . THR B 1 250 ? 1.525 12.815 4.885 1 97.52 250 THR B O 1
ATOM 5866 N N . ARG B 1 251 ? 0.765 12.487 6.986 1 97.9 251 ARG B N 1
ATOM 5867 C CA . ARG B 1 251 ? 1.617 11.327 7.228 1 97.9 251 ARG B CA 1
ATOM 5868 C C . ARG B 1 251 ? 1.097 10.101 6.485 1 97.9 251 ARG B C 1
ATOM 5870 O O . ARG B 1 251 ? 1.733 9.044 6.498 1 97.9 251 ARG B O 1
ATOM 5877 N N . LYS B 1 252 ? 0.017 10.3 5.765 1 97.27 252 LYS B N 1
ATOM 5878 C CA . LYS B 1 252 ? -0.484 9.275 4.854 1 97.27 252 LYS B CA 1
ATOM 5879 C C . LYS B 1 252 ? 0.54 8.955 3.769 1 97.27 252 LYS B C 1
ATOM 5881 O O . LYS B 1 252 ? 0.612 7.821 3.291 1 97.27 252 LYS B O 1
ATOM 5886 N N . ILE B 1 253 ? 1.339 9.95 3.43 1 98.27 253 ILE B N 1
ATOM 5887 C CA . ILE B 1 253 ? 2.376 9.766 2.421 1 98.27 253 ILE B CA 1
ATOM 5888 C C . ILE B 1 253 ? 3.356 8.688 2.878 1 98.27 253 ILE B C 1
ATOM 5890 O O . ILE B 1 253 ? 3.816 7.876 2.072 1 98.27 253 ILE B O 1
ATOM 5894 N N . ASP B 1 254 ? 3.643 8.679 4.174 1 98.4 254 ASP B N 1
ATOM 5895 C CA . ASP B 1 254 ? 4.579 7.689 4.699 1 98.4 254 ASP B CA 1
ATOM 5896 C C . ASP B 1 254 ? 4.017 6.276 4.562 1 98.4 254 ASP B C 1
ATOM 5898 O O . ASP B 1 254 ? 4.766 5.322 4.341 1 98.4 254 ASP B O 1
ATOM 5902 N N . ILE B 1 255 ? 2.696 6.105 4.692 1 98.66 255 ILE B N 1
ATOM 5903 C CA . ILE B 1 255 ? 2.052 4.814 4.481 1 98.66 255 ILE B CA 1
ATOM 5904 C C . ILE B 1 255 ? 2.245 4.372 3.032 1 98.66 255 ILE B C 1
ATOM 5906 O O . ILE B 1 255 ? 2.624 3.228 2.77 1 98.66 255 ILE B O 1
ATOM 5910 N N . GLU B 1 256 ? 1.993 5.278 2.112 1 98.31 256 GLU B N 1
ATOM 5911 C CA . GLU B 1 256 ? 2.134 4.951 0.696 1 98.31 256 GLU B CA 1
ATOM 5912 C C . GLU B 1 256 ? 3.556 4.504 0.372 1 98.31 256 GLU B C 1
ATOM 5914 O O . GLU B 1 256 ? 3.756 3.508 -0.327 1 98.31 256 GLU B O 1
ATOM 5919 N N . VAL B 1 257 ? 4.46 5.252 0.918 1 98.7 257 VAL B N 1
ATOM 5920 C CA . VAL B 1 257 ? 5.87 5.015 0.625 1 98.7 257 VAL B CA 1
ATOM 5921 C C . VAL B 1 257 ? 6.297 3.665 1.195 1 98.7 257 VAL B C 1
ATOM 5923 O O . VAL B 1 257 ? 6.847 2.826 0.477 1 98.7 257 VAL B O 1
ATOM 5926 N N . LEU B 1 258 ? 6.022 3.407 2.428 1 98.73 258 LEU B N 1
ATOM 5927 C CA . LEU B 1 258 ? 6.524 2.195 3.067 1 98.73 258 LEU B CA 1
ATOM 5928 C C . LEU B 1 258 ? 5.721 0.976 2.626 1 98.73 258 LEU B C 1
ATOM 5930 O O . LEU B 1 258 ? 6.223 -0.15 2.664 1 98.73 258 LEU B O 1
ATOM 5934 N N . SER B 1 259 ? 4.465 1.154 2.174 1 98.69 259 SER B N 1
ATOM 5935 C CA . SER B 1 259 ? 3.676 0.033 1.672 1 98.69 259 SER B CA 1
ATOM 5936 C C . SER B 1 259 ? 4.288 -0.549 0.402 1 98.69 259 SER B C 1
ATOM 5938 O O . SER B 1 259 ? 4.377 -1.769 0.253 1 98.69 259 SER B O 1
ATOM 5940 N N . VAL B 1 260 ? 4.713 0.304 -0.526 1 98.73 260 VAL B N 1
ATOM 5941 C CA . VAL B 1 260 ? 5.258 -0.21 -1.778 1 98.73 260 VAL B CA 1
ATOM 5942 C C . VAL B 1 260 ? 6.635 -0.82 -1.53 1 98.73 260 VAL B C 1
ATOM 5944 O O . VAL B 1 260 ? 7.013 -1.799 -2.179 1 98.73 260 VAL B O 1
ATOM 5947 N N . LEU B 1 261 ? 7.388 -0.286 -0.546 1 98.89 261 LEU B N 1
ATOM 5948 C CA . LEU B 1 261 ? 8.677 -0.876 -0.201 1 98.89 261 LEU B CA 1
ATOM 5949 C C . LEU B 1 261 ? 8.491 -2.225 0.486 1 98.89 261 LEU B C 1
ATOM 5951 O O . LEU B 1 261 ? 9.271 -3.154 0.261 1 98.89 261 LEU B O 1
ATOM 5955 N N . ALA B 1 262 ? 7.471 -2.312 1.321 1 98.86 262 ALA B N 1
ATOM 5956 C CA . ALA B 1 262 ? 7.146 -3.598 1.933 1 98.86 262 ALA B CA 1
ATOM 5957 C C . ALA B 1 262 ? 6.764 -4.628 0.874 1 98.86 262 ALA B C 1
ATOM 5959 O O . ALA B 1 262 ? 7.147 -5.797 0.969 1 98.86 262 ALA B O 1
ATOM 5960 N N . GLY B 1 263 ? 5.992 -4.194 -0.09 1 98.78 263 GLY B N 1
ATOM 5961 C CA . GLY B 1 263 ? 5.679 -5.066 -1.211 1 98.78 263 GLY B CA 1
ATOM 5962 C C . GLY B 1 263 ? 6.913 -5.588 -1.924 1 98.78 263 GLY B C 1
ATOM 5963 O O . GLY B 1 263 ? 6.979 -6.766 -2.281 1 98.78 263 GLY B O 1
ATOM 5964 N N . LEU B 1 264 ? 7.85 -4.705 -2.128 1 98.91 264 LEU B N 1
ATOM 5965 C CA . LEU B 1 264 ? 9.124 -5.11 -2.711 1 98.91 264 LEU B CA 1
ATOM 5966 C C . LEU B 1 264 ? 9.812 -6.158 -1.842 1 98.91 264 LEU B C 1
ATOM 5968 O O . LEU B 1 264 ? 10.362 -7.134 -2.356 1 98.91 264 LEU B O 1
ATOM 5972 N N . GLY B 1 265 ? 9.803 -5.942 -0.538 1 98.88 265 GLY B N 1
ATOM 5973 C CA . GLY B 1 265 ? 10.352 -6.934 0.372 1 98.88 265 GLY B CA 1
ATOM 5974 C C . GLY B 1 265 ? 9.75 -8.313 0.185 1 98.88 265 GLY B C 1
ATOM 5975 O O . GLY B 1 265 ? 10.471 -9.313 0.16 1 98.88 265 GLY B O 1
ATOM 5976 N N . ALA B 1 266 ? 8.484 -8.396 0.017 1 98.87 266 ALA B N 1
ATOM 5977 C CA . ALA B 1 266 ? 7.796 -9.671 -0.171 1 98.87 266 ALA B CA 1
ATOM 5978 C C . ALA B 1 266 ? 8.251 -10.356 -1.457 1 98.87 266 ALA B C 1
ATOM 5980 O O . ALA B 1 266 ? 8.475 -11.568 -1.475 1 98.87 266 ALA B O 1
ATOM 5981 N N . SER B 1 267 ? 8.357 -9.592 -2.539 1 98.87 267 SER B N 1
ATOM 5982 C CA . SER B 1 267 ? 8.811 -10.134 -3.816 1 98.87 267 SER B CA 1
ATOM 5983 C C . SER B 1 267 ? 10.208 -10.734 -3.697 1 98.87 267 SER B C 1
ATOM 5985 O O . SER B 1 267 ? 10.456 -11.844 -4.172 1 98.87 267 SER B O 1
ATOM 5987 N N . VAL B 1 268 ? 11.095 -9.978 -3.041 1 98.9 268 VAL B N 1
ATOM 5988 C CA . VAL B 1 268 ? 12.487 -10.398 -2.93 1 98.9 268 VAL B CA 1
ATOM 5989 C C . VAL B 1 268 ? 12.582 -11.643 -2.049 1 98.9 268 VAL B C 1
ATOM 5991 O O . VAL B 1 268 ? 13.348 -12.563 -2.346 1 98.9 268 VAL B O 1
ATOM 5994 N N . HIS B 1 269 ? 11.825 -11.675 -0.998 1 98.84 269 HIS B N 1
ATOM 5995 C CA . HIS B 1 269 ? 11.812 -12.845 -0.127 1 98.84 269 HIS B CA 1
ATOM 5996 C C . HIS B 1 269 ? 11.37 -14.092 -0.886 1 98.84 269 HIS B C 1
ATOM 5998 O O . HIS B 1 269 ? 11.973 -15.158 -0.742 1 98.84 269 HIS B O 1
ATOM 6004 N N . LYS B 1 270 ? 10.363 -13.989 -1.673 1 98.68 270 LYS B N 1
ATOM 6005 C CA . LYS B 1 270 ? 9.865 -15.105 -2.472 1 98.68 270 LYS B CA 1
ATOM 6006 C C . LYS B 1 270 ? 10.926 -15.593 -3.454 1 98.68 270 LYS B C 1
ATOM 6008 O O . LYS B 1 270 ? 11.207 -16.791 -3.527 1 98.68 270 LYS B O 1
ATOM 6013 N N . ILE B 1 271 ? 11.491 -14.717 -4.184 1 98.82 271 ILE B N 1
ATOM 6014 C CA . ILE B 1 271 ? 12.483 -15.046 -5.201 1 98.82 271 ILE B CA 1
ATOM 6015 C C . ILE B 1 271 ? 13.661 -15.774 -4.556 1 98.82 271 ILE B C 1
ATOM 6017 O O . ILE B 1 271 ? 14.062 -16.846 -5.014 1 98.82 271 ILE B O 1
ATOM 6021 N N . CYS B 1 272 ? 14.159 -15.213 -3.452 1 98.8 272 CYS B N 1
ATOM 6022 C CA . CYS B 1 272 ? 15.36 -15.743 -2.817 1 98.8 272 CYS B CA 1
ATOM 6023 C C . CYS B 1 272 ? 15.068 -17.063 -2.113 1 98.8 272 CYS B C 1
ATOM 6025 O O . CYS B 1 272 ? 15.931 -17.94 -2.045 1 98.8 272 CYS B O 1
ATOM 6027 N N . THR B 1 273 ? 13.861 -17.263 -1.647 1 98.51 273 THR B N 1
ATOM 6028 C CA . THR B 1 273 ? 13.481 -18.56 -1.095 1 98.51 273 THR B CA 1
ATOM 6029 C C . THR B 1 273 ? 13.447 -19.624 -2.189 1 98.51 273 THR B C 1
ATOM 6031 O O . THR B 1 273 ? 13.931 -20.74 -1.991 1 98.51 273 THR B O 1
ATOM 6034 N N . ASP B 1 274 ? 12.88 -19.288 -3.342 1 98.57 274 ASP B N 1
ATOM 6035 C CA . ASP B 1 274 ? 12.886 -20.217 -4.468 1 98.57 274 ASP B CA 1
ATOM 6036 C C . ASP B 1 274 ? 14.311 -20.622 -4.838 1 98.57 274 ASP B C 1
ATOM 6038 O O . ASP B 1 274 ? 14.588 -21.802 -5.062 1 98.57 274 ASP B O 1
ATOM 6042 N N . ILE B 1 275 ? 15.183 -19.642 -4.883 1 98.54 275 ILE B N 1
ATOM 6043 C CA . ILE B 1 275 ? 16.57 -19.895 -5.258 1 98.54 275 ILE B CA 1
ATOM 6044 C C . ILE B 1 275 ? 17.224 -20.813 -4.228 1 98.54 275 ILE B C 1
ATOM 6046 O O . ILE B 1 275 ? 17.943 -21.748 -4.588 1 98.54 275 ILE B O 1
ATOM 6050 N N . ARG B 1 276 ? 16.969 -20.585 -2.956 1 98.33 276 ARG B N 1
ATOM 6051 C CA . ARG B 1 276 ? 17.522 -21.411 -1.887 1 98.33 276 ARG B CA 1
ATOM 6052 C C . ARG B 1 276 ? 17.041 -22.853 -2.004 1 98.33 276 ARG B C 1
ATOM 6054 O O . ARG B 1 276 ? 17.824 -23.79 -1.836 1 98.33 276 ARG B O 1
ATOM 6061 N N . LEU B 1 277 ? 15.764 -23.036 -2.305 1 98.39 277 LEU B N 1
ATOM 6062 C CA . LEU B 1 277 ? 15.202 -24.374 -2.461 1 98.39 277 LEU B CA 1
ATOM 6063 C C . LEU B 1 277 ? 15.777 -25.065 -3.692 1 98.39 277 LEU B C 1
ATOM 6065 O O . LEU B 1 277 ? 16.106 -26.253 -3.646 1 98.39 277 LEU B O 1
ATOM 6069 N N . LEU B 1 278 ? 15.951 -24.345 -4.756 1 98.35 278 LEU B N 1
ATOM 6070 C CA . LEU B 1 278 ? 16.524 -24.905 -5.974 1 98.35 278 LEU B CA 1
ATOM 6071 C C . LEU B 1 278 ? 17.997 -25.249 -5.774 1 98.35 278 LEU B C 1
ATOM 6073 O O . LEU B 1 278 ? 18.497 -26.217 -6.352 1 98.35 278 LEU B O 1
ATOM 6077 N N . ALA B 1 279 ? 18.666 -24.404 -4.978 1 97.55 279 ALA B N 1
ATOM 6078 C CA . ALA B 1 279 ? 20.051 -24.713 -4.633 1 97.55 279 ALA B CA 1
ATOM 6079 C C . ALA B 1 279 ? 20.143 -26.021 -3.851 1 97.55 279 ALA B C 1
ATOM 6081 O O . ALA B 1 279 ? 21.071 -26.808 -4.052 1 97.55 279 ALA B O 1
ATOM 6082 N N . SER B 1 280 ? 19.23 -26.254 -2.952 1 97.18 280 SER B N 1
ATOM 6083 C CA . SER B 1 280 ? 19.176 -27.498 -2.19 1 97.18 280 SER B CA 1
ATOM 6084 C C . SER B 1 280 ? 18.982 -28.7 -3.108 1 97.18 280 SER B C 1
ATOM 6086 O O . SER B 1 280 ? 19.535 -29.774 -2.858 1 97.18 280 SER B O 1
ATOM 6088 N N . LEU B 1 281 ? 18.268 -28.497 -4.22 1 96.66 281 LEU B N 1
ATOM 6089 C CA . LEU B 1 281 ? 18.04 -29.545 -5.209 1 96.66 281 LEU B CA 1
ATOM 6090 C C . LEU B 1 281 ? 19.197 -29.619 -6.199 1 96.66 281 LEU B C 1
ATOM 6092 O O . LEU B 1 281 ? 19.197 -30.462 -7.099 1 96.66 281 LEU B O 1
ATOM 6096 N N . LYS B 1 282 ? 20.165 -28.674 -6.093 1 96.92 282 LYS B N 1
ATOM 6097 C CA . LYS B 1 282 ? 21.356 -28.582 -6.933 1 96.92 282 LYS B CA 1
ATOM 6098 C C . LYS B 1 282 ? 20.986 -28.259 -8.378 1 96.92 282 LYS B C 1
ATOM 6100 O O . LYS B 1 282 ? 21.703 -28.635 -9.307 1 96.92 282 LYS B O 1
ATOM 6105 N N . GLU B 1 283 ? 19.844 -27.609 -8.595 1 97.85 283 GLU B N 1
ATOM 6106 C CA . GLU B 1 283 ? 19.386 -27.275 -9.94 1 97.85 283 GLU B CA 1
ATOM 6107 C C . GLU B 1 283 ? 19.835 -25.873 -10.344 1 97.85 283 GLU B C 1
ATOM 6109 O O . GLU B 1 283 ? 20.017 -25.591 -11.53 1 97.85 283 GLU B O 1
ATOM 6114 N N . LEU B 1 284 ? 19.884 -25.014 -9.368 1 97.36 284 LEU B N 1
ATOM 6115 C CA . LEU B 1 284 ? 20.21 -23.605 -9.56 1 97.36 284 LEU B CA 1
ATOM 6116 C C . LEU B 1 284 ? 21.034 -23.073 -8.392 1 97.36 284 LEU B C 1
ATOM 6118 O O . LEU B 1 284 ? 20.79 -23.437 -7.239 1 97.36 284 LEU B O 1
ATOM 6122 N N . GLU B 1 285 ? 22.016 -22.299 -8.68 1 96.11 285 GLU B N 1
ATOM 6123 C CA . GLU B 1 285 ? 22.821 -21.691 -7.625 1 96.11 285 GLU B CA 1
ATOM 6124 C C . GLU B 1 285 ? 23.032 -20.201 -7.881 1 96.11 285 GLU B C 1
ATOM 6126 O O . GLU B 1 285 ? 23.043 -19.759 -9.032 1 96.11 285 GLU B O 1
ATOM 6131 N N . GLU B 1 286 ? 23.102 -19.463 -6.806 1 95.47 286 GLU B N 1
ATOM 6132 C CA . GLU B 1 286 ? 23.551 -18.078 -6.919 1 95.47 286 GLU B CA 1
ATOM 6133 C C . GLU B 1 286 ? 25.037 -18.006 -7.259 1 95.47 286 GLU B C 1
ATOM 6135 O O . GLU B 1 286 ? 25.746 -19.012 -7.186 1 95.47 286 GLU B O 1
ATOM 6140 N N . PRO B 1 287 ? 25.527 -16.83 -7.707 1 91.6 287 PRO B N 1
ATOM 6141 C CA . PRO B 1 287 ? 26.936 -16.743 -8.096 1 91.6 287 PRO B CA 1
ATOM 6142 C C . PRO B 1 287 ? 27.887 -17.033 -6.936 1 91.6 287 PRO B C 1
ATOM 6144 O O . PRO B 1 287 ? 27.56 -16.752 -5.78 1 91.6 287 PRO B O 1
ATOM 6147 N N . PHE B 1 288 ? 28.963 -17.646 -7.297 1 86.9 288 PHE B N 1
ATOM 6148 C CA . PHE B 1 288 ? 30.02 -17.994 -6.354 1 86.9 288 PHE B CA 1
ATOM 6149 C C . PHE B 1 288 ? 31.379 -17.537 -6.87 1 86.9 288 PHE B C 1
ATOM 6151 O O . PHE B 1 288 ? 31.833 -17.989 -7.924 1 86.9 288 PHE B O 1
ATOM 6158 N N . GLU B 1 289 ? 31.994 -16.663 -6.188 1 80.5 289 GLU B N 1
ATOM 6159 C CA . GLU B 1 289 ? 33.27 -16.11 -6.633 1 80.5 289 GLU B CA 1
ATOM 6160 C C . GLU B 1 289 ? 34.404 -17.113 -6.438 1 80.5 289 GLU B C 1
ATOM 6162 O O . GLU B 1 289 ? 34.316 -18 -5.587 1 80.5 289 GLU B O 1
ATOM 6167 N N . LYS B 1 290 ? 35.465 -16.938 -7.2 1 78.7 290 LYS B N 1
ATOM 6168 C CA . LYS B 1 290 ? 36.582 -17.878 -7.233 1 78.7 290 LYS B CA 1
ATOM 6169 C C . LYS B 1 290 ? 37.223 -18.019 -5.855 1 78.7 290 LYS B C 1
ATOM 6171 O O . LYS B 1 290 ? 37.556 -19.127 -5.43 1 78.7 290 LYS B O 1
ATOM 6176 N N . GLN B 1 291 ? 37.338 -16.929 -5.101 1 78.11 291 GLN B N 1
ATOM 6177 C CA . GLN B 1 291 ? 38.019 -16.957 -3.811 1 78.11 291 GLN B CA 1
ATOM 6178 C C . GLN B 1 291 ? 37.018 -17.053 -2.663 1 78.11 291 GLN B C 1
ATOM 6180 O O . GLN B 1 291 ? 37.406 -17.052 -1.492 1 78.11 291 GLN B O 1
ATOM 6185 N N . GLN B 1 292 ? 35.777 -17.264 -3.055 1 80.34 292 GLN B N 1
ATOM 6186 C CA . GLN B 1 292 ? 34.74 -17.303 -2.029 1 80.34 292 GLN B CA 1
ATOM 6187 C C . GLN B 1 292 ? 34.751 -18.636 -1.286 1 80.34 292 GLN B C 1
ATOM 6189 O O . GLN B 1 292 ? 34.897 -19.694 -1.901 1 80.34 292 GLN B O 1
ATOM 6194 N N . ILE B 1 293 ? 34.815 -18.546 0.058 1 75.3 293 ILE B N 1
ATOM 6195 C CA . ILE B 1 293 ? 34.724 -19.731 0.904 1 75.3 293 ILE B CA 1
ATOM 6196 C C . ILE B 1 293 ? 33.265 -19.996 1.266 1 75.3 293 ILE B C 1
ATOM 6198 O O . ILE B 1 293 ? 32.581 -19.118 1.796 1 75.3 293 ILE B O 1
ATOM 6202 N N . GLY B 1 294 ? 32.724 -21.069 0.935 1 72.21 294 GLY B N 1
ATOM 6203 C CA . GLY B 1 294 ? 31.339 -21.416 1.213 1 72.21 294 GLY B CA 1
ATOM 6204 C C . GLY B 1 294 ? 31.109 -21.849 2.648 1 72.21 294 GLY B C 1
ATOM 6205 O O . GLY B 1 294 ? 30.18 -21.374 3.304 1 72.21 294 GLY B O 1
ATOM 6206 N N . SER B 1 295 ? 31.805 -22.923 3.089 1 78.06 295 SER B N 1
ATOM 6207 C CA . SER B 1 295 ? 31.763 -23.431 4.456 1 78.06 295 SER B CA 1
ATOM 6208 C C . SER B 1 295 ? 33.167 -23.572 5.036 1 78.06 295 SER B C 1
ATOM 6210 O O . SER B 1 295 ? 34.089 -24.01 4.345 1 78.06 295 SER B O 1
ATOM 6212 N N . SER B 1 296 ? 33.408 -23.173 6.222 1 79.86 296 SER B N 1
ATOM 6213 C CA . SER B 1 296 ? 34.707 -23.236 6.884 1 79.86 296 SER B CA 1
ATOM 6214 C C . SER B 1 296 ? 35.13 -24.68 7.135 1 79.86 296 SER B C 1
ATOM 6216 O O . SER B 1 296 ? 36.324 -24.984 7.178 1 79.86 296 SER B O 1
ATOM 6218 N N . ALA B 1 297 ? 34.095 -25.565 7.229 1 83.45 297 ALA B N 1
ATOM 6219 C CA . ALA B 1 297 ? 34.397 -26.945 7.6 1 83.45 297 ALA B CA 1
ATOM 6220 C C . ALA B 1 297 ? 34.197 -27.887 6.417 1 83.45 297 ALA B C 1
ATOM 6222 O O . ALA B 1 297 ? 34.775 -28.976 6.378 1 83.45 297 ALA B O 1
ATOM 6223 N N . MET B 1 298 ? 33.4 -27.515 5.428 1 89.15 298 MET B N 1
ATOM 6224 C CA . MET B 1 298 ? 33.039 -28.363 4.295 1 89.15 298 MET B CA 1
ATOM 6225 C C . MET B 1 298 ? 33.367 -27.676 2.974 1 89.15 298 MET B C 1
ATOM 6227 O O . MET B 1 298 ? 32.513 -27.011 2.386 1 89.15 298 MET B O 1
ATOM 6231 N N . PRO B 1 299 ? 34.523 -27.928 2.395 1 81.89 299 PRO B N 1
ATOM 6232 C CA . PRO B 1 299 ? 35.036 -27.178 1.246 1 81.89 299 PRO B CA 1
ATOM 6233 C C . PRO B 1 299 ? 34.148 -27.311 0.011 1 81.89 299 PRO B C 1
ATOM 6235 O O . PRO B 1 299 ? 34.161 -26.438 -0.861 1 81.89 299 PRO B O 1
ATOM 6238 N N . TYR B 1 300 ? 33.368 -28.391 -0.076 1 84.16 300 TYR B N 1
ATOM 6239 C CA . TYR B 1 300 ? 32.563 -28.619 -1.271 1 84.16 300 TYR B CA 1
ATOM 6240 C C . TYR B 1 300 ? 31.239 -27.869 -1.188 1 84.16 300 TYR B C 1
ATOM 6242 O O . TYR B 1 300 ? 30.535 -27.726 -2.191 1 84.16 300 TYR B O 1
ATOM 6250 N N . LYS B 1 301 ? 30.91 -27.368 0.012 1 87.97 301 LYS B N 1
ATOM 6251 C CA . LYS B 1 301 ? 29.577 -26.824 0.257 1 87.97 301 LYS B CA 1
ATOM 6252 C C . LYS B 1 301 ? 29.475 -25.38 -0.223 1 87.97 301 LYS B C 1
ATOM 6254 O O . LYS B 1 301 ? 30.337 -24.554 0.087 1 87.97 301 LYS B O 1
ATOM 6259 N N . ARG B 1 302 ? 28.534 -25.051 -1.062 1 88.78 302 ARG B N 1
ATOM 6260 C CA . ARG B 1 302 ? 28.213 -23.71 -1.538 1 88.78 302 ARG B CA 1
ATOM 6261 C C . ARG B 1 302 ? 26.865 -23.245 -0.997 1 88.78 302 ARG B C 1
ATOM 6263 O O . ARG B 1 302 ? 25.815 -23.646 -1.503 1 88.78 302 ARG B O 1
ATOM 6270 N N . ASN B 1 303 ? 26.927 -22.39 0.019 1 92.59 303 ASN B N 1
ATOM 6271 C CA . ASN B 1 303 ? 25.716 -21.9 0.669 1 92.59 303 ASN B CA 1
ATOM 6272 C C . ASN B 1 303 ? 25.136 -20.693 -0.063 1 92.59 303 ASN B C 1
ATOM 6274 O O . ASN B 1 303 ? 25.88 -19.842 -0.552 1 92.59 303 ASN B O 1
ATOM 6278 N N . PRO B 1 304 ? 23.847 -20.606 -0.268 1 95.23 304 PRO B N 1
ATOM 6279 C CA . PRO B 1 304 ? 23.219 -19.427 -0.867 1 95.23 304 PRO B CA 1
ATOM 6280 C C . PRO B 1 304 ? 23.115 -18.255 0.107 1 95.23 304 PRO B C 1
ATOM 6282 O O . PRO B 1 304 ? 22.013 -17.774 0.384 1 95.23 304 PRO B O 1
ATOM 6285 N N . MET B 1 305 ? 24.3 -17.765 0.569 1 94.98 305 MET B N 1
ATOM 6286 C CA . MET B 1 305 ? 24.39 -16.78 1.644 1 94.98 305 MET B CA 1
ATOM 6287 C C . MET B 1 305 ? 23.752 -15.46 1.226 1 94.98 305 MET B C 1
ATOM 6289 O O . MET B 1 305 ? 23.154 -14.766 2.051 1 94.98 305 MET B O 1
ATOM 6293 N N . ARG B 1 306 ? 23.912 -15.072 -0.028 1 95.98 306 ARG B N 1
ATOM 6294 C CA . ARG B 1 306 ? 23.36 -13.807 -0.502 1 95.98 306 ARG B CA 1
ATOM 6295 C C . ARG B 1 306 ? 21.835 -13.838 -0.496 1 95.98 306 ARG B C 1
ATOM 6297 O O . ARG B 1 306 ? 21.191 -12.878 -0.068 1 95.98 306 ARG B O 1
ATOM 6304 N N . SER B 1 307 ? 21.24 -14.969 -0.933 1 97.98 307 SER B N 1
ATOM 6305 C CA . SER B 1 307 ? 19.791 -15.137 -0.899 1 97.98 307 SER B CA 1
ATOM 6306 C C . SER B 1 307 ? 19.268 -15.146 0.533 1 97.98 307 SER B C 1
ATOM 6308 O O . SER B 1 307 ? 18.197 -14.603 0.812 1 97.98 307 SER B O 1
ATOM 6310 N N . GLU B 1 308 ? 20.015 -15.773 1.449 1 97.82 308 GLU B N 1
ATOM 6311 C CA . GLU B 1 308 ? 19.626 -15.777 2.856 1 97.82 308 GLU B CA 1
ATOM 6312 C C . GLU B 1 308 ? 19.629 -14.365 3.433 1 97.82 308 GLU B C 1
ATOM 6314 O O . GLU B 1 308 ? 18.742 -14.003 4.209 1 97.82 308 GLU B O 1
ATOM 6319 N N . ARG B 1 309 ? 20.612 -13.651 3.077 1 97.06 309 ARG B N 1
ATOM 6320 C CA . ARG B 1 309 ? 20.696 -12.267 3.533 1 97.06 309 ARG B CA 1
ATOM 6321 C C . ARG B 1 309 ? 19.522 -11.446 3.01 1 97.06 309 ARG B C 1
ATOM 6323 O O . ARG B 1 309 ? 18.929 -10.659 3.75 1 97.06 309 ARG B O 1
ATOM 6330 N N . CYS B 1 310 ? 19.209 -11.611 1.759 1 98.2 310 CYS B N 1
ATOM 6331 C CA . CYS B 1 310 ? 18.065 -10.921 1.175 1 98.2 310 CYS B CA 1
ATOM 6332 C C . CYS B 1 310 ? 16.78 -11.271 1.915 1 98.2 310 CYS B C 1
ATOM 6334 O O . CYS B 1 310 ? 15.96 -10.395 2.192 1 98.2 310 CYS B O 1
ATOM 6336 N N . CYS B 1 311 ? 16.562 -12.554 2.255 1 98.57 311 CYS B N 1
ATOM 6337 C CA . CYS B 1 311 ? 15.367 -12.964 2.984 1 98.57 311 CYS B CA 1
ATOM 6338 C C . CYS B 1 311 ? 15.299 -12.286 4.347 1 98.57 311 CYS B C 1
ATOM 6340 O O . CYS B 1 311 ? 14.238 -11.813 4.758 1 98.57 311 CYS B O 1
ATOM 6342 N N . SER B 1 312 ? 16.431 -12.243 5.041 1 98.21 312 SER B N 1
ATOM 6343 C CA . SER B 1 312 ? 16.495 -11.625 6.361 1 98.21 312 SER B CA 1
ATOM 6344 C C . SER B 1 312 ? 16.135 -10.144 6.297 1 98.21 312 SER B C 1
ATOM 6346 O O . SER B 1 312 ? 15.289 -9.672 7.058 1 98.21 312 SER B O 1
ATOM 6348 N N . LEU B 1 313 ? 16.778 -9.437 5.41 1 98.38 313 LEU B N 1
ATOM 6349 C CA . LEU B 1 313 ? 16.559 -8.003 5.261 1 98.38 313 LEU B CA 1
ATOM 6350 C C . LEU B 1 313 ? 15.153 -7.719 4.742 1 98.38 313 LEU B C 1
ATOM 6352 O O . LEU B 1 313 ? 14.547 -6.707 5.101 1 98.38 313 LEU B O 1
ATOM 6356 N N . ALA B 1 314 ? 14.628 -8.577 3.876 1 98.75 314 ALA B N 1
ATOM 6357 C CA . ALA B 1 314 ? 13.263 -8.437 3.373 1 98.75 314 ALA B CA 1
ATOM 6358 C C . ALA B 1 314 ? 12.25 -8.507 4.512 1 98.75 314 ALA B C 1
ATOM 6360 O O . ALA B 1 314 ? 11.274 -7.753 4.53 1 98.75 314 ALA B O 1
ATOM 6361 N N . ARG B 1 315 ? 12.409 -9.403 5.479 1 98.3 315 ARG B N 1
ATOM 6362 C CA . ARG B 1 315 ? 11.528 -9.491 6.639 1 98.3 315 ARG B CA 1
ATOM 6363 C C . ARG B 1 315 ? 11.537 -8.189 7.433 1 98.3 315 ARG B C 1
ATOM 6365 O O . ARG B 1 315 ? 10.488 -7.725 7.886 1 98.3 315 ARG B O 1
ATOM 6372 N N . HIS B 1 316 ? 12.746 -7.658 7.592 1 97.97 316 HIS B N 1
ATOM 6373 C CA . HIS B 1 316 ? 12.87 -6.375 8.276 1 97.97 316 HIS B CA 1
ATOM 6374 C C . HIS B 1 316 ? 12.088 -5.286 7.55 1 97.97 316 HIS B C 1
ATOM 6376 O O . HIS B 1 316 ? 11.342 -4.53 8.176 1 97.97 316 HIS B O 1
ATOM 6382 N N . LEU B 1 317 ? 12.237 -5.194 6.258 1 98.59 317 LEU B N 1
ATOM 6383 C CA . LEU B 1 317 ? 11.581 -4.185 5.433 1 98.59 317 LEU B CA 1
ATOM 6384 C C . LEU B 1 317 ? 10.064 -4.309 5.526 1 98.59 317 LEU B C 1
ATOM 6386 O O . LEU B 1 317 ? 9.363 -3.304 5.662 1 98.59 317 LEU B O 1
ATOM 6390 N N . MET B 1 318 ? 9.481 -5.522 5.434 1 98.54 318 MET B N 1
ATOM 6391 C CA . MET B 1 318 ? 8.043 -5.769 5.465 1 98.54 318 MET B CA 1
ATOM 6392 C C . MET B 1 318 ? 7.443 -5.329 6.796 1 98.54 318 MET B C 1
ATOM 6394 O O . MET B 1 318 ? 6.322 -4.819 6.839 1 98.54 318 MET B O 1
ATOM 6398 N N . THR B 1 319 ? 8.182 -5.447 7.872 1 97.53 319 THR B N 1
ATOM 6399 C CA . THR B 1 319 ? 7.677 -5.157 9.21 1 97.53 319 THR B CA 1
ATOM 6400 C C . THR B 1 319 ? 7.55 -3.651 9.424 1 97.53 319 THR B C 1
ATOM 6402 O O . THR B 1 319 ? 6.697 -3.198 10.191 1 97.53 319 THR B O 1
ATOM 6405 N N . LEU B 1 320 ? 8.285 -2.88 8.703 1 98.14 320 LEU B N 1
ATOM 6406 C CA . LEU B 1 320 ? 8.388 -1.445 8.939 1 98.14 320 LEU B CA 1
ATOM 6407 C C . LEU B 1 320 ? 7.093 -0.736 8.553 1 98.14 320 LEU B C 1
ATOM 6409 O O . LEU B 1 320 ? 6.851 0.397 8.977 1 98.14 320 LEU B O 1
ATOM 6413 N N . VAL B 1 321 ? 6.158 -1.35 7.797 1 97.9 321 VAL B N 1
ATOM 6414 C CA . VAL B 1 321 ? 4.943 -0.702 7.315 1 97.9 321 VAL B CA 1
ATOM 6415 C C . VAL B 1 321 ? 4.009 -0.415 8.488 1 97.9 321 VAL B C 1
ATOM 6417 O O . VAL B 1 321 ? 3.185 0.5 8.424 1 97.9 321 VAL B O 1
ATOM 6420 N N . MET B 1 322 ? 4.193 -1.046 9.614 1 97.44 322 MET B N 1
ATOM 6421 C CA . MET B 1 322 ? 3.321 -0.861 10.77 1 97.44 322 MET B CA 1
ATOM 6422 C C . MET B 1 322 ? 3.54 0.508 11.404 1 97.44 322 MET B C 1
ATOM 6424 O O . MET B 1 322 ? 2.601 1.113 11.926 1 97.44 322 MET B O 1
ATOM 6428 N N . ASP B 1 323 ? 4.732 0.999 11.267 1 97.26 323 ASP B N 1
ATOM 6429 C CA . ASP B 1 323 ? 5.081 2.263 11.907 1 97.26 323 ASP B CA 1
ATOM 6430 C C . ASP B 1 323 ? 4.276 3.418 11.318 1 97.26 323 ASP B C 1
ATOM 6432 O O . ASP B 1 323 ? 3.578 4.129 12.044 1 97.26 323 ASP B O 1
ATOM 6436 N N . PRO B 1 324 ? 4.322 3.617 10.009 1 98.07 324 PRO B N 1
ATOM 6437 C CA . PRO B 1 324 ? 3.55 4.736 9.463 1 98.07 324 PRO B CA 1
ATOM 6438 C C . PRO B 1 324 ? 2.042 4.532 9.594 1 98.07 324 PRO B C 1
ATOM 6440 O O . PRO B 1 324 ? 1.295 5.502 9.742 1 98.07 324 PRO B O 1
ATOM 6443 N N . LEU B 1 325 ? 1.521 3.3 9.557 1 98.41 325 LEU B N 1
ATOM 6444 C CA . LEU B 1 325 ? 0.099 3.055 9.771 1 98.41 325 LEU B CA 1
ATOM 6445 C C . LEU B 1 325 ? -0.335 3.54 11.15 1 98.41 325 LEU B C 1
ATOM 6447 O O . LEU B 1 325 ? -1.333 4.255 11.276 1 98.41 325 LEU B O 1
ATOM 6451 N N . GLN B 1 326 ? 0.45 3.258 12.142 1 97.53 326 GLN B N 1
ATOM 6452 C CA . GLN B 1 326 ? 0.15 3.676 13.507 1 97.53 326 GLN B CA 1
ATOM 6453 C C . GLN B 1 326 ? 0.316 5.184 13.67 1 97.53 326 GLN B C 1
ATOM 6455 O O . GLN B 1 326 ? -0.499 5.837 14.324 1 97.53 326 GLN B O 1
ATOM 6460 N N . THR B 1 327 ? 1.333 5.679 13.045 1 97.96 327 THR B N 1
ATOM 6461 C CA . THR B 1 327 ? 1.625 7.103 13.171 1 97.96 327 THR B CA 1
ATOM 6462 C C . THR B 1 327 ? 0.517 7.94 12.536 1 97.96 327 THR B C 1
ATOM 6464 O O . THR B 1 327 ? -0.026 8.845 13.173 1 97.96 327 THR B O 1
ATOM 6467 N N . ALA B 1 328 ? 0.174 7.639 11.289 1 97.87 328 ALA B N 1
ATOM 6468 C CA . ALA B 1 328 ? -0.829 8.421 10.571 1 97.87 328 ALA B CA 1
ATOM 6469 C C . ALA B 1 328 ? -2.182 8.355 11.273 1 97.87 328 ALA B C 1
ATOM 6471 O O . ALA B 1 328 ? -2.942 9.326 11.263 1 97.87 328 ALA B O 1
ATOM 6472 N N . SER B 1 329 ? -2.485 7.263 11.965 1 97.69 329 SER B N 1
ATOM 6473 C CA . SER B 1 329 ? -3.784 7.013 12.581 1 97.69 329 SER B CA 1
ATOM 6474 C C . SER B 1 329 ? -3.982 7.874 13.824 1 97.69 329 SER B C 1
ATOM 6476 O O . SER B 1 329 ? -5.116 8.134 14.232 1 97.69 329 SER B O 1
ATOM 6478 N N . VAL B 1 330 ? -2.863 8.373 14.382 1 96.23 330 VAL B N 1
ATOM 6479 C CA . VAL B 1 330 ? -3.002 9.093 15.644 1 96.23 330 VAL B CA 1
ATOM 6480 C C . VAL B 1 330 ? -2.36 10.473 15.525 1 96.23 330 VAL B C 1
ATOM 6482 O O . VAL B 1 330 ? -1.876 11.027 16.516 1 96.23 330 VAL B O 1
ATOM 6485 N N . GLN B 1 331 ? -2.266 10.973 14.356 1 96.31 331 GLN B N 1
ATOM 6486 C CA . GLN B 1 331 ? -1.844 12.357 14.163 1 96.31 331 GLN B CA 1
ATOM 6487 C C . GLN B 1 331 ? -3.001 13.323 14.401 1 96.31 331 GLN B C 1
ATOM 6489 O O . GLN B 1 331 ? -3.745 13.648 13.473 1 96.31 331 GLN B O 1
ATOM 6494 N N . TRP B 1 332 ? -3.008 13.932 15.538 1 96.86 332 TRP B N 1
ATOM 6495 C CA . TRP B 1 332 ? -4.176 14.705 15.948 1 96.86 332 TRP B CA 1
ATOM 6496 C C . TRP B 1 332 ? -4.159 16.094 15.318 1 96.86 332 TRP B C 1
ATOM 6498 O O . TRP B 1 332 ? -3.128 16.771 15.321 1 96.86 332 TRP B O 1
ATOM 6508 N N . PHE B 1 333 ? -5.285 16.551 14.797 1 97.84 333 PHE B N 1
ATOM 6509 C CA . PHE B 1 333 ? -5.542 17.922 14.374 1 97.84 333 PHE B CA 1
ATOM 6510 C C . PHE B 1 333 ? -4.466 18.401 13.407 1 97.84 333 PHE B C 1
ATOM 6512 O O . PHE B 1 333 ? -4.206 17.755 12.389 1 97.84 333 PHE B O 1
ATOM 6519 N N . GLU B 1 334 ? -3.908 19.529 13.668 1 97.38 334 GLU B N 1
ATOM 6520 C CA . GLU B 1 334 ? -2.973 20.131 12.721 1 97.38 334 GLU B CA 1
ATOM 6521 C C . GLU B 1 334 ? -1.589 19.499 12.835 1 97.38 334 GLU B C 1
ATOM 6523 O O . GLU B 1 334 ? -0.787 19.575 11.901 1 97.38 334 GLU B O 1
ATOM 6528 N N . ARG B 1 335 ? -1.228 18.901 14.026 1 94.92 335 ARG B N 1
ATOM 6529 C CA . ARG B 1 335 ? -0.055 18.035 14.083 1 94.92 335 ARG B CA 1
ATOM 6530 C C . ARG B 1 335 ? 0.242 17.608 15.517 1 94.92 335 ARG B C 1
ATOM 6532 O O . ARG B 1 335 ? -0.074 18.332 16.463 1 94.92 335 ARG B O 1
ATOM 6539 N N . THR B 1 336 ? 0.791 16.431 15.654 1 95.39 336 THR B N 1
ATOM 6540 C CA . THR B 1 336 ? 1.482 16.004 16.865 1 95.39 336 THR B CA 1
ATOM 6541 C C . THR B 1 336 ? 2.94 15.667 16.566 1 95.39 336 THR B C 1
ATOM 6543 O O . THR B 1 336 ? 3.327 15.539 15.403 1 95.39 336 THR B O 1
ATOM 6546 N N . LEU B 1 337 ? 3.725 15.628 17.628 1 94.18 337 LEU B N 1
ATOM 6547 C CA . LEU B 1 337 ? 5.158 15.457 17.414 1 94.18 337 LEU B CA 1
ATOM 6548 C C . LEU B 1 337 ? 5.569 14.003 17.624 1 94.18 337 LEU B C 1
ATOM 6550 O O . LEU B 1 337 ? 6.751 13.668 17.524 1 94.18 337 LEU B O 1
ATOM 6554 N N . ASP B 1 338 ? 4.668 13.106 17.916 1 94.23 338 ASP B N 1
ATOM 6555 C CA . ASP B 1 338 ? 4.987 11.701 18.15 1 94.23 338 ASP B CA 1
ATOM 6556 C C . ASP B 1 338 ? 5.327 10.99 16.842 1 94.23 338 ASP B C 1
ATOM 6558 O O . ASP B 1 338 ? 5.691 9.812 16.846 1 94.23 338 ASP B O 1
ATOM 6562 N N . ASP B 1 339 ? 5.273 11.646 15.75 1 94.83 339 ASP B N 1
ATOM 6563 C CA . ASP B 1 339 ? 5.709 11.099 14.468 1 94.83 339 ASP B CA 1
ATOM 6564 C C . ASP B 1 339 ? 7.214 11.277 14.279 1 94.83 339 ASP B C 1
ATOM 6566 O O . ASP B 1 339 ? 7.813 10.648 13.404 1 94.83 339 ASP B O 1
ATOM 6570 N N . SER B 1 340 ? 7.84 12.093 15.015 1 92.91 340 SER B N 1
ATOM 6571 C CA . SER B 1 340 ? 9.185 12.583 14.733 1 92.91 340 SER B CA 1
ATOM 6572 C C . SER B 1 340 ? 10.229 11.495 14.961 1 92.91 340 SER B C 1
ATOM 6574 O O . SER B 1 340 ? 11.007 11.175 14.06 1 92.91 340 SER B O 1
ATOM 6576 N N . ALA B 1 341 ? 10.242 10.903 16.177 1 94.02 341 ALA B N 1
ATOM 6577 C CA . ALA B 1 341 ? 11.298 9.964 16.544 1 94.02 341 ALA B CA 1
ATOM 6578 C C . ALA B 1 341 ? 11.253 8.716 15.667 1 94.02 341 ALA B C 1
ATOM 6580 O O . ALA B 1 341 ? 12.289 8.246 15.192 1 94.02 341 ALA B O 1
ATOM 6581 N N . ASN B 1 342 ? 10.152 8.155 15.449 1 95.7 342 ASN B N 1
ATOM 6582 C CA . ASN B 1 342 ? 10.049 6.906 14.702 1 95.7 342 ASN B CA 1
ATOM 6583 C C . ASN B 1 342 ? 10.266 7.127 13.207 1 95.7 342 ASN B C 1
ATOM 6585 O O . ASN B 1 342 ? 10.858 6.284 12.53 1 95.7 342 ASN B O 1
ATOM 6589 N N . ARG B 1 343 ? 9.83 8.267 12.673 1 95.74 343 ARG B N 1
ATOM 6590 C CA . ARG B 1 343 ? 9.979 8.548 11.249 1 95.74 343 ARG B CA 1
ATOM 6591 C C . ARG B 1 343 ? 11.451 8.67 10.867 1 95.74 343 ARG B C 1
ATOM 6593 O O . ARG B 1 343 ? 11.847 8.271 9.77 1 95.74 343 ARG B O 1
ATOM 6600 N N . ARG B 1 344 ? 12.221 9.254 11.761 1 92.61 344 ARG B N 1
ATOM 6601 C CA . ARG B 1 344 ? 13.653 9.402 11.522 1 92.61 344 ARG B CA 1
ATOM 6602 C C . ARG B 1 344 ? 14.316 8.044 11.314 1 92.61 344 ARG B C 1
ATOM 6604 O O . ARG B 1 344 ? 15.291 7.932 10.567 1 92.61 344 ARG B O 1
ATOM 6611 N N . MET B 1 345 ? 13.732 7.046 11.916 1 95.07 345 MET B N 1
ATOM 6612 C CA . MET B 1 345 ? 14.299 5.703 11.834 1 95.07 345 MET B CA 1
ATOM 6613 C C . MET B 1 345 ? 13.666 4.913 10.693 1 95.07 345 MET B C 1
ATOM 6615 O O . MET B 1 345 ? 14.365 4.447 9.792 1 95.07 345 MET B O 1
ATOM 6619 N N . CYS B 1 346 ? 12.386 4.829 10.652 1 97.07 346 CYS B N 1
ATOM 6620 C CA . CYS B 1 346 ? 11.713 3.873 9.78 1 97.07 346 CYS B CA 1
ATOM 6621 C C . CYS B 1 346 ? 11.876 4.261 8.315 1 97.07 346 CYS B C 1
ATOM 6623 O O . CYS B 1 346 ? 12.046 3.397 7.454 1 97.07 346 CYS B O 1
ATOM 6625 N N . LEU B 1 347 ? 11.849 5.563 8.005 1 97.91 347 LEU B N 1
ATOM 6626 C CA . LEU B 1 347 ? 11.992 5.985 6.615 1 97.91 347 LEU B CA 1
ATOM 6627 C C . LEU B 1 347 ? 13.395 5.684 6.098 1 97.91 347 LEU B C 1
ATOM 6629 O O . LEU B 1 347 ? 13.553 5.056 5.048 1 97.91 347 LEU B O 1
ATOM 6633 N N . ALA B 1 348 ? 14.365 6.114 6.842 1 97.78 348 ALA B N 1
ATOM 6634 C CA . ALA B 1 348 ? 15.748 5.873 6.438 1 97.78 348 ALA B CA 1
ATOM 6635 C C . ALA B 1 348 ? 16.04 4.378 6.347 1 97.78 348 ALA B C 1
ATOM 6637 O O . ALA B 1 348 ? 16.611 3.91 5.359 1 97.78 348 ALA B O 1
ATOM 6638 N N . GLU B 1 349 ? 15.645 3.628 7.362 1 97.89 349 GLU B N 1
ATOM 6639 C CA . GLU B 1 349 ? 15.919 2.194 7.401 1 97.89 349 GLU B CA 1
ATOM 6640 C C . GLU B 1 349 ? 15.227 1.469 6.251 1 97.89 349 GLU B C 1
ATOM 6642 O O . GLU B 1 349 ? 15.767 0.505 5.704 1 97.89 349 GLU B O 1
ATOM 6647 N N . ALA B 1 350 ? 14.043 1.895 5.918 1 98.72 350 ALA B N 1
ATOM 6648 C CA . ALA B 1 350 ? 13.322 1.26 4.818 1 98.72 350 ALA B CA 1
ATOM 6649 C C . ALA B 1 350 ? 14.073 1.431 3.5 1 98.72 350 ALA B C 1
ATOM 6651 O O . ALA B 1 350 ? 14.273 0.463 2.763 1 98.72 350 ALA B O 1
ATOM 6652 N N . PHE B 1 351 ? 14.525 2.641 3.217 1 98.78 351 PHE B N 1
ATOM 6653 C CA . PHE B 1 351 ? 15.191 2.911 1.948 1 98.78 351 PHE B CA 1
ATOM 6654 C C . PHE B 1 351 ? 16.578 2.278 1.92 1 98.78 351 PHE B C 1
ATOM 6656 O O . PHE B 1 351 ? 17.009 1.763 0.886 1 98.78 351 PHE B O 1
ATOM 6663 N N . LEU B 1 352 ? 17.304 2.344 3.036 1 98.5 352 LEU B N 1
ATOM 6664 C CA . LEU B 1 352 ? 18.611 1.699 3.093 1 98.5 352 LEU B CA 1
ATOM 6665 C C . LEU B 1 352 ? 18.481 0.19 2.922 1 98.5 352 LEU B C 1
ATOM 6667 O O . LEU B 1 352 ? 19.298 -0.435 2.241 1 98.5 352 LEU B O 1
ATOM 6671 N N . THR B 1 353 ? 17.482 -0.424 3.545 1 98.68 353 THR B N 1
ATOM 6672 C CA . THR B 1 353 ? 17.238 -1.856 3.41 1 98.68 353 THR B CA 1
ATOM 6673 C C . THR B 1 353 ? 16.877 -2.21 1.97 1 98.68 353 THR B C 1
ATOM 6675 O O . THR B 1 353 ? 17.409 -3.171 1.41 1 98.68 353 THR B O 1
ATOM 6678 N N . ALA B 1 354 ? 15.959 -1.425 1.373 1 98.83 354 ALA B N 1
ATOM 6679 C CA . ALA B 1 354 ? 15.572 -1.656 -0.016 1 98.83 354 ALA B CA 1
ATOM 6680 C C . ALA B 1 354 ? 16.775 -1.54 -0.948 1 98.83 354 ALA B C 1
ATOM 6682 O O . ALA B 1 354 ? 16.927 -2.334 -1.878 1 98.83 354 ALA B O 1
ATOM 6683 N N . ASP B 1 355 ? 17.566 -0.542 -0.704 1 98.25 355 ASP B N 1
ATOM 6684 C CA . ASP B 1 355 ? 18.793 -0.331 -1.466 1 98.25 355 ASP B CA 1
ATOM 6685 C C . ASP B 1 355 ? 19.703 -1.555 -1.39 1 98.25 355 ASP B C 1
ATOM 6687 O O . ASP B 1 355 ? 20.228 -2.009 -2.409 1 98.25 355 ASP B O 1
ATOM 6691 N N . THR B 1 356 ? 19.884 -2.115 -0.264 1 97.89 356 THR B N 1
ATOM 6692 C CA . THR B 1 356 ? 20.751 -3.262 -0.023 1 97.89 356 THR B CA 1
ATOM 6693 C C . THR B 1 356 ? 20.205 -4.508 -0.716 1 97.89 356 THR B C 1
ATOM 6695 O O . THR B 1 356 ? 20.948 -5.227 -1.388 1 97.89 356 THR B O 1
ATOM 6698 N N . ILE B 1 357 ? 18.94 -4.774 -0.573 1 98.09 357 ILE B N 1
ATOM 6699 C CA . ILE B 1 357 ? 18.392 -6.008 -1.126 1 98.09 357 ILE B CA 1
ATOM 6700 C C . ILE B 1 357 ? 18.401 -5.938 -2.652 1 98.09 357 ILE B C 1
ATOM 6702 O O . ILE B 1 357 ? 18.622 -6.948 -3.324 1 98.09 357 ILE B O 1
ATOM 6706 N N . LEU B 1 358 ? 18.193 -4.744 -3.237 1 98.51 358 LEU B N 1
ATOM 6707 C CA . LEU B 1 358 ? 18.205 -4.626 -4.691 1 98.51 358 LEU B CA 1
ATOM 6708 C C . LEU B 1 358 ? 19.616 -4.807 -5.24 1 98.51 358 LEU B C 1
ATOM 6710 O O . LEU B 1 358 ? 19.807 -5.45 -6.274 1 98.51 358 LEU B O 1
ATOM 6714 N N . ASN B 1 359 ? 20.587 -4.23 -4.542 1 97.11 359 ASN B N 1
ATOM 6715 C CA . ASN B 1 359 ? 21.973 -4.431 -4.953 1 97.11 359 ASN B CA 1
ATOM 6716 C C . ASN B 1 359 ? 22.371 -5.903 -4.882 1 97.11 359 ASN B C 1
ATOM 6718 O O . ASN B 1 359 ? 23.023 -6.419 -5.791 1 97.11 359 ASN B O 1
ATOM 6722 N N . THR B 1 360 ? 22.028 -6.558 -3.84 1 97.62 360 THR B N 1
ATOM 6723 C CA . THR B 1 360 ? 22.355 -7.968 -3.658 1 97.62 360 THR B CA 1
ATOM 6724 C C . THR B 1 360 ? 21.608 -8.831 -4.671 1 97.62 360 THR B C 1
ATOM 6726 O O . THR B 1 360 ? 22.18 -9.759 -5.246 1 97.62 360 THR B O 1
ATOM 6729 N N . LEU B 1 361 ? 20.318 -8.526 -4.875 1 98.46 361 LEU B N 1
ATOM 6730 C CA . LEU B 1 361 ? 19.522 -9.29 -5.83 1 98.46 361 LEU B CA 1
ATOM 6731 C C . LEU B 1 361 ? 20.053 -9.109 -7.248 1 98.46 361 LEU B C 1
ATOM 6733 O O . LEU B 1 361 ? 20.006 -10.039 -8.057 1 98.46 361 LEU B O 1
ATOM 6737 N N . GLN B 1 362 ? 20.497 -7.872 -7.575 1 97.87 362 GLN B N 1
ATOM 6738 C CA . GLN B 1 362 ? 21.125 -7.666 -8.876 1 97.87 362 GLN B CA 1
ATOM 6739 C C . GLN B 1 362 ? 22.351 -8.56 -9.042 1 97.87 362 GLN B C 1
ATOM 6741 O O . GLN B 1 362 ? 22.544 -9.169 -10.096 1 97.87 362 GLN B O 1
ATOM 6746 N N . ASN B 1 363 ? 23.162 -8.62 -8.031 1 96.83 363 ASN B N 1
ATOM 6747 C CA . ASN B 1 363 ? 24.332 -9.492 -8.063 1 96.83 363 ASN B CA 1
ATOM 6748 C C . ASN B 1 363 ? 23.938 -10.95 -8.282 1 96.83 363 ASN B C 1
ATOM 6750 O O . ASN B 1 363 ? 24.55 -11.648 -9.092 1 96.83 363 ASN B O 1
ATOM 6754 N N . ILE B 1 364 ? 22.983 -11.408 -7.579 1 97.81 364 ILE B N 1
ATOM 6755 C CA . ILE B 1 364 ? 22.492 -12.776 -7.705 1 97.81 364 ILE B CA 1
ATOM 6756 C C . ILE B 1 364 ? 21.989 -13.015 -9.127 1 97.81 364 ILE B C 1
ATOM 6758 O O . ILE B 1 364 ? 22.356 -14.006 -9.763 1 97.81 364 ILE B O 1
ATOM 6762 N N . SER B 1 365 ? 21.177 -12.086 -9.67 1 97.67 365 SER B N 1
ATOM 6763 C CA . SER B 1 365 ? 20.527 -12.242 -10.967 1 97.67 365 SER B CA 1
ATOM 6764 C C . SER B 1 365 ? 21.546 -12.217 -12.102 1 97.67 365 SER B C 1
ATOM 6766 O O . SER B 1 365 ? 21.307 -12.784 -13.17 1 97.67 365 SER B O 1
ATOM 6768 N N . GLU B 1 366 ? 22.669 -11.605 -11.868 1 96.15 366 GLU B N 1
ATOM 6769 C CA . GLU B 1 366 ? 23.715 -11.5 -12.881 1 96.15 366 GLU B CA 1
ATOM 6770 C C . GLU B 1 366 ? 24.544 -12.779 -12.953 1 96.15 366 GLU B C 1
ATOM 6772 O O . GLU B 1 366 ? 25.229 -13.026 -13.948 1 96.15 366 GLU B O 1
ATOM 6777 N N . GLY B 1 367 ? 24.423 -13.58 -11.924 1 94.91 367 GLY B N 1
ATOM 6778 C CA . GLY B 1 367 ? 25.338 -14.709 -11.87 1 94.91 367 GLY B CA 1
ATOM 6779 C C . GLY B 1 367 ? 24.644 -16.026 -11.578 1 94.91 367 GLY B C 1
ATOM 6780 O O . GLY B 1 367 ? 25.259 -16.953 -11.046 1 94.91 367 GLY B O 1
ATOM 6781 N N . LEU B 1 368 ? 23.369 -16.177 -11.844 1 97.19 368 LEU B N 1
ATOM 6782 C CA . LEU B 1 368 ? 22.665 -17.438 -11.638 1 97.19 368 LEU B CA 1
ATOM 6783 C C . LEU B 1 368 ? 23.268 -18.544 -12.498 1 97.19 368 LEU B C 1
ATOM 6785 O O . LEU B 1 368 ? 23.609 -18.316 -13.661 1 97.19 368 LEU B O 1
ATOM 6789 N N . VAL B 1 369 ? 23.502 -19.661 -11.906 1 96.66 369 VAL B N 1
ATOM 6790 C CA . VAL B 1 369 ? 24.036 -20.82 -12.614 1 96.66 369 VAL B CA 1
ATOM 6791 C C . VAL B 1 369 ? 22.998 -21.939 -12.63 1 96.66 369 VAL B C 1
ATOM 6793 O O . VAL B 1 369 ? 22.47 -22.32 -11.582 1 96.66 369 VAL B O 1
ATOM 6796 N N . VAL B 1 370 ? 22.728 -22.502 -13.826 1 98 370 VAL B N 1
ATOM 6797 C CA . VAL B 1 370 ? 21.743 -23.567 -13.986 1 98 370 VAL B CA 1
ATOM 6798 C C . VAL B 1 370 ? 22.447 -24.871 -14.354 1 98 370 VAL B C 1
ATOM 6800 O O . VAL B 1 370 ? 23.428 -24.865 -15.102 1 98 370 VAL B O 1
ATOM 6803 N N . TYR B 1 371 ? 21.992 -25.975 -13.786 1 97.97 371 TYR B N 1
ATOM 6804 C CA . TYR B 1 371 ? 22.542 -27.295 -14.074 1 97.97 371 TYR B CA 1
ATOM 6805 C C . TYR B 1 371 ? 21.533 -28.153 -14.828 1 97.97 371 TYR B C 1
ATOM 6807 O O . TYR B 1 371 ? 20.834 -28.972 -14.227 1 97.97 371 TYR B O 1
ATOM 6815 N N . PRO B 1 372 ? 21.523 -28.111 -16.147 1 97.77 372 PRO B N 1
ATOM 6816 C CA . PRO B 1 372 ? 20.508 -28.776 -16.967 1 97.77 372 PRO B CA 1
ATOM 6817 C C . PRO B 1 372 ? 20.505 -30.292 -16.789 1 97.77 372 PRO B C 1
ATOM 6819 O O . PRO B 1 372 ? 19.447 -30.923 -16.854 1 97.77 372 PRO B O 1
ATOM 6822 N N . ARG B 1 373 ? 21.65 -30.874 -16.56 1 97.53 373 ARG B N 1
ATOM 6823 C CA . ARG B 1 373 ? 21.728 -32.325 -16.428 1 97.53 373 ARG B CA 1
ATOM 6824 C C . ARG B 1 373 ? 21.106 -32.789 -15.115 1 97.53 373 ARG B C 1
ATOM 6826 O O . ARG B 1 373 ? 20.531 -33.877 -15.046 1 97.53 373 ARG B O 1
ATOM 6833 N N . VAL B 1 374 ? 21.29 -31.974 -14.088 1 97.69 374 VAL B N 1
ATOM 6834 C CA . VAL B 1 374 ? 20.637 -32.283 -12.821 1 97.69 374 VAL B CA 1
ATOM 6835 C C . VAL B 1 374 ? 19.121 -32.195 -12.986 1 97.69 374 VAL B C 1
ATOM 6837 O O . VAL B 1 374 ? 18.387 -33.06 -12.502 1 97.69 374 VAL B O 1
ATOM 6840 N N . ILE B 1 375 ? 18.695 -31.231 -13.698 1 97.91 375 ILE B N 1
ATOM 6841 C CA . ILE B 1 375 ? 17.274 -31.039 -13.964 1 97.91 375 ILE B CA 1
ATOM 6842 C C . ILE B 1 375 ? 16.736 -32.218 -14.771 1 97.91 375 ILE B C 1
ATOM 6844 O O . ILE B 1 375 ? 15.68 -32.769 -14.45 1 97.91 375 ILE B O 1
ATOM 6848 N N . GLU B 1 376 ? 17.471 -32.598 -15.738 1 95.83 376 GLU B N 1
ATOM 6849 C CA . GLU B 1 376 ? 17.076 -33.72 -16.584 1 95.83 376 GLU B CA 1
ATOM 6850 C C . GLU B 1 376 ? 16.939 -35.003 -15.769 1 95.83 376 GLU B C 1
ATOM 6852 O O . GLU B 1 376 ? 15.999 -35.775 -15.97 1 95.83 376 GLU B O 1
ATOM 6857 N N . ARG B 1 377 ? 17.862 -35.214 -14.92 1 95.17 377 ARG B N 1
ATOM 6858 C CA . ARG B 1 377 ? 17.82 -36.403 -14.076 1 95.17 377 ARG B CA 1
ATOM 6859 C C . ARG B 1 377 ? 16.562 -36.419 -13.215 1 95.17 377 ARG B C 1
ATOM 6861 O O . ARG B 1 377 ? 15.918 -37.46 -13.065 1 95.17 377 ARG B O 1
ATOM 6868 N N . ARG B 1 378 ? 16.257 -35.346 -12.665 1 94.94 378 ARG B N 1
ATOM 6869 C CA . ARG B 1 378 ? 15.069 -35.241 -11.823 1 94.94 378 ARG B CA 1
ATOM 6870 C C . ARG B 1 378 ? 13.799 -35.462 -12.637 1 94.94 378 ARG B C 1
ATOM 6872 O O . ARG B 1 378 ? 12.864 -36.118 -12.174 1 94.94 378 ARG B O 1
ATOM 6879 N N . ILE B 1 379 ? 13.722 -34.897 -13.803 1 95.68 379 ILE B N 1
ATOM 6880 C CA . ILE B 1 379 ? 12.577 -35.089 -14.687 1 95.68 379 ILE B CA 1
ATOM 6881 C C . ILE B 1 379 ? 12.412 -36.574 -15.002 1 95.68 379 ILE B C 1
ATOM 6883 O O . ILE B 1 379 ? 11.302 -37.108 -14.943 1 95.68 379 ILE B O 1
ATOM 6887 N N . ARG B 1 380 ? 13.485 -37.211 -15.27 1 91.56 380 ARG B N 1
ATOM 6888 C CA . ARG B 1 380 ? 13.459 -38.617 -15.659 1 91.56 380 ARG B CA 1
ATOM 6889 C C . ARG B 1 380 ? 12.951 -39.492 -14.518 1 91.56 380 ARG B C 1
ATOM 6891 O O . ARG B 1 380 ? 12.354 -40.545 -14.753 1 91.56 380 ARG B O 1
ATOM 6898 N N . GLN B 1 381 ? 13.178 -39.038 -13.374 1 91.57 381 GLN B N 1
ATOM 6899 C CA . GLN B 1 381 ? 12.733 -39.787 -12.203 1 91.57 381 GLN B CA 1
ATOM 6900 C C . GLN B 1 381 ? 11.218 -39.699 -12.038 1 91.57 381 GLN B C 1
ATOM 6902 O O . GLN B 1 381 ? 10.589 -40.63 -11.531 1 91.57 381 GLN B O 1
ATOM 6907 N N . GLU B 1 382 ? 10.614 -38.643 -12.469 1 91.63 382 GLU B N 1
ATOM 6908 C CA . GLU B 1 382 ? 9.198 -38.401 -12.207 1 91.63 382 GLU B CA 1
ATOM 6909 C C . GLU B 1 382 ? 8.365 -38.576 -13.473 1 91.63 382 GLU B C 1
ATOM 6911 O O . GLU B 1 382 ? 7.186 -38.929 -13.403 1 91.63 382 GLU B O 1
ATOM 6916 N N . LEU B 1 383 ? 8.883 -38.397 -14.594 1 91.09 383 LEU B N 1
ATOM 6917 C CA . LEU B 1 383 ? 8.193 -38.25 -15.871 1 91.09 383 LEU B CA 1
ATOM 6918 C C . LEU B 1 383 ? 7.439 -39.525 -16.232 1 91.09 383 LEU B C 1
ATOM 6920 O O . LEU B 1 383 ? 6.34 -39.465 -16.788 1 91.09 383 LEU B O 1
ATOM 6924 N N . PRO B 1 384 ? 7.968 -40.675 -15.938 1 89.9 384 PRO B N 1
ATOM 6925 C CA . PRO B 1 384 ? 7.262 -41.898 -16.327 1 89.9 384 PRO B CA 1
ATOM 6926 C C . PRO B 1 384 ? 5.861 -41.988 -15.727 1 89.9 384 PRO B C 1
ATOM 6928 O O . PRO B 1 384 ? 4.929 -42.447 -16.392 1 89.9 384 PRO B O 1
ATOM 6931 N N . PHE B 1 385 ? 5.733 -41.505 -14.561 1 88 385 PHE B N 1
ATOM 6932 C CA . PHE B 1 385 ? 4.418 -41.502 -13.93 1 88 385 PHE B CA 1
ATOM 6933 C C . PHE B 1 385 ? 3.489 -40.511 -14.621 1 88 385 PHE B C 1
ATOM 6935 O O . PHE B 1 385 ? 2.302 -40.788 -14.803 1 88 385 PHE B O 1
ATOM 6942 N N . MET B 1 386 ? 4.023 -39.437 -15.066 1 87.05 386 MET B N 1
ATOM 6943 C CA . MET B 1 386 ? 3.241 -38.391 -15.719 1 87.05 386 MET B CA 1
ATOM 6944 C C . MET B 1 386 ? 2.837 -38.813 -17.127 1 87.05 386 MET B C 1
ATOM 6946 O O . MET B 1 386 ? 1.799 -38.384 -17.635 1 87.05 386 MET B O 1
ATOM 6950 N N . ALA B 1 387 ? 3.547 -39.676 -17.655 1 89.25 387 ALA B N 1
ATOM 6951 C CA . ALA B 1 387 ? 3.379 -40.047 -19.058 1 89.25 387 ALA B CA 1
ATOM 6952 C C . ALA B 1 387 ? 2.429 -41.232 -19.202 1 89.25 387 ALA B C 1
ATOM 6954 O O . ALA B 1 387 ? 2.146 -41.677 -20.317 1 89.25 387 ALA B O 1
ATOM 6955 N N . THR B 1 388 ? 1.89 -41.693 -18.075 1 87.54 388 THR B N 1
ATOM 6956 C CA . THR B 1 388 ? 1.067 -42.897 -18.117 1 87.54 388 THR B CA 1
ATOM 6957 C C . THR B 1 388 ? -0.152 -42.688 -19.01 1 87.54 388 THR B C 1
ATOM 6959 O O . THR B 1 388 ? -0.543 -43.588 -19.756 1 87.54 388 THR B O 1
ATOM 6962 N N . GLU B 1 389 ? -0.665 -41.483 -18.935 1 79.84 389 GLU B N 1
ATOM 6963 C CA . GLU B 1 389 ? -1.819 -41.203 -19.784 1 79.84 389 GLU B CA 1
ATOM 6964 C C . GLU B 1 389 ? -1.433 -41.208 -21.26 1 79.84 389 GLU B C 1
ATOM 6966 O O . GLU B 1 389 ? -2.192 -41.686 -22.105 1 79.84 389 GLU B O 1
ATOM 6971 N N . ASN B 1 390 ? -0.317 -40.683 -21.583 1 85.25 390 ASN B N 1
ATOM 6972 C CA . ASN B 1 390 ? 0.184 -40.698 -22.953 1 85.25 390 ASN B CA 1
ATOM 6973 C C . ASN B 1 390 ? 0.429 -42.122 -23.445 1 85.25 390 ASN B C 1
ATOM 6975 O O . ASN B 1 390 ? 0.164 -42.437 -24.606 1 85.25 390 ASN B O 1
ATOM 6979 N N . ILE B 1 391 ? 0.82 -42.959 -22.567 1 90.04 391 ILE B N 1
ATOM 6980 C CA . ILE B 1 391 ? 1.116 -44.349 -22.896 1 90.04 391 ILE B CA 1
ATOM 6981 C C . ILE B 1 391 ? -0.184 -45.106 -23.16 1 90.04 391 ILE B C 1
ATOM 6983 O O . ILE B 1 391 ? -0.293 -45.842 -24.143 1 90.04 391 ILE B O 1
ATOM 6987 N N . ILE B 1 392 ? -1.12 -44.856 -22.292 1 88.74 392 ILE B N 1
ATOM 6988 C CA . ILE B 1 392 ? -2.417 -45.498 -22.47 1 88.74 392 ILE B CA 1
ATOM 6989 C C . ILE B 1 392 ? -3.028 -45.066 -23.801 1 88.74 392 ILE B C 1
ATOM 6991 O O . ILE B 1 392 ? -3.518 -45.9 -24.567 1 88.74 392 ILE B O 1
ATOM 6995 N N . MET B 1 393 ? -2.922 -43.841 -24.124 1 84.3 393 MET B N 1
ATOM 6996 C CA . MET B 1 393 ? -3.478 -43.324 -25.371 1 84.3 393 MET B CA 1
ATOM 6997 C C . MET B 1 393 ? -2.766 -43.928 -26.576 1 84.3 393 MET B C 1
ATOM 6999 O O . MET B 1 393 ? -3.404 -44.267 -27.574 1 84.3 393 MET B O 1
ATOM 7003 N N . ALA B 1 394 ? -1.482 -44.035 -26.478 1 90.41 394 ALA B N 1
ATOM 7004 C CA . ALA B 1 394 ? -0.702 -44.614 -27.569 1 90.41 394 ALA B CA 1
ATOM 7005 C C . ALA B 1 394 ? -1.072 -46.078 -27.79 1 90.41 394 ALA B C 1
ATOM 7007 O O . ALA B 1 394 ? -1.17 -46.535 -28.932 1 90.41 394 ALA B O 1
ATOM 7008 N N . MET B 1 395 ? -1.287 -46.875 -26.743 1 93.02 395 MET B N 1
ATOM 7009 C CA . MET B 1 395 ? -1.673 -48.281 -26.828 1 93.02 395 MET B CA 1
ATOM 7010 C C . MET B 1 395 ? -3.055 -48.429 -27.456 1 93.02 395 MET B C 1
ATOM 7012 O O . MET B 1 395 ? -3.283 -49.335 -28.26 1 93.02 395 MET B O 1
ATOM 7016 N N . VAL B 1 396 ? -3.921 -47.506 -27.051 1 90.75 396 VAL B N 1
ATOM 7017 C CA . VAL B 1 396 ? -5.276 -47.543 -27.59 1 90.75 396 VAL B CA 1
ATOM 7018 C C . VAL B 1 396 ? -5.249 -47.216 -29.081 1 90.75 396 VAL B C 1
ATOM 7020 O O . VAL B 1 396 ? -5.939 -47.857 -29.876 1 90.75 396 VAL B O 1
ATOM 7023 N N . LYS B 1 397 ? -4.546 -46.271 -29.456 1 89.88 397 LYS B N 1
ATOM 7024 C CA . LYS B 1 397 ? -4.394 -45.921 -30.866 1 89.88 397 LYS B CA 1
ATOM 7025 C C . LYS B 1 397 ? -3.801 -47.082 -31.659 1 89.88 397 LYS B C 1
ATOM 7027 O O . LYS B 1 397 ? -4.099 -47.248 -32.844 1 89.88 397 LYS B O 1
ATOM 7032 N N . ALA B 1 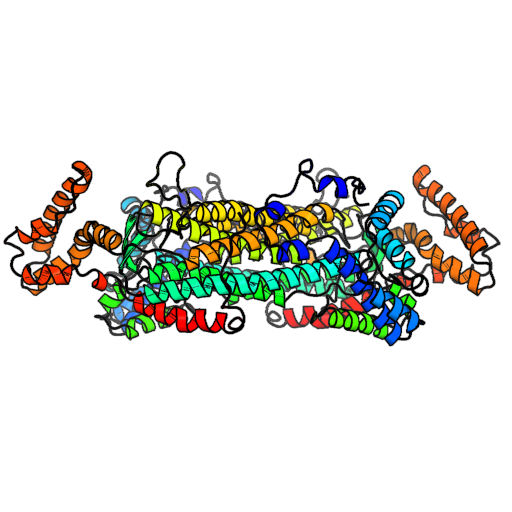398 ? -2.985 -47.853 -31.005 1 91.98 398 ALA B N 1
ATOM 7033 C CA . ALA B 1 398 ? -2.348 -49 -31.647 1 91.98 398 ALA B CA 1
ATOM 7034 C C . ALA B 1 398 ? -3.258 -50.225 -31.609 1 91.98 398 ALA B C 1
ATOM 7036 O O . ALA B 1 398 ? -2.86 -51.315 -32.028 1 91.98 398 ALA B O 1
ATOM 7037 N N . GLY B 1 399 ? -4.446 -50.069 -31.087 1 88.06 399 GLY B N 1
ATOM 7038 C CA . GLY B 1 399 ? -5.431 -51.136 -31.157 1 88.06 399 GLY B CA 1
ATOM 7039 C C . GLY B 1 399 ? -5.685 -51.803 -29.819 1 88.06 399 GLY B C 1
ATOM 7040 O O . GLY B 1 399 ? -6.457 -52.761 -29.733 1 88.06 399 GLY B O 1
ATOM 7041 N N . GLY B 1 400 ? -5.075 -51.276 -28.793 1 89.96 400 GLY B N 1
ATOM 7042 C CA . GLY B 1 400 ? -5.264 -51.844 -27.468 1 89.96 400 GLY B CA 1
ATOM 7043 C C . GLY B 1 400 ? -6.545 -51.383 -26.799 1 89.96 400 GLY B C 1
ATOM 7044 O O . GLY B 1 400 ? -7.164 -50.41 -27.235 1 89.96 400 GLY B O 1
ATOM 7045 N N . ASN B 1 401 ? -6.966 -52.158 -25.827 1 88.51 401 ASN B N 1
ATOM 7046 C CA . ASN B 1 401 ? -8.109 -51.808 -24.991 1 88.51 401 ASN B CA 1
ATOM 7047 C C . ASN B 1 401 ? -7.706 -50.874 -23.853 1 88.51 401 ASN B C 1
ATOM 7049 O O . ASN B 1 401 ? -6.789 -51.18 -23.089 1 88.51 401 ASN B O 1
ATOM 7053 N N . ARG B 1 402 ? -8.488 -49.775 -23.703 1 88.5 402 ARG B N 1
ATOM 7054 C CA . ARG B 1 402 ? -8.14 -48.746 -22.728 1 88.5 402 ARG B CA 1
ATOM 7055 C C . ARG B 1 402 ? -8.156 -49.308 -21.31 1 88.5 402 ARG B C 1
ATOM 7057 O O . ARG B 1 402 ? -7.264 -49.016 -20.511 1 88.5 402 ARG B O 1
ATOM 7064 N N . GLN B 1 403 ? -9.164 -50.103 -20.964 1 86.72 403 GLN B N 1
ATOM 7065 C CA . GLN B 1 403 ? -9.317 -50.629 -19.612 1 86.72 403 GLN B CA 1
ATOM 7066 C C . GLN B 1 403 ? -8.203 -51.618 -19.277 1 86.72 403 GLN B C 1
ATOM 7068 O O . GLN B 1 403 ? -7.667 -51.604 -18.167 1 86.72 403 GLN B O 1
ATOM 7073 N N . ASP B 1 404 ? -7.854 -52.416 -20.159 1 90.53 404 ASP B N 1
ATOM 7074 C CA . ASP B 1 404 ? -6.772 -53.375 -19.957 1 90.53 404 ASP B CA 1
ATOM 7075 C C . ASP B 1 404 ? -5.429 -52.664 -19.807 1 90.53 404 ASP B C 1
ATOM 7077 O O . ASP B 1 404 ? -4.621 -53.027 -18.95 1 90.53 404 ASP B O 1
ATOM 7081 N N . CYS B 1 405 ? -5.293 -51.739 -20.688 1 92.03 405 CYS B N 1
ATOM 7082 C CA . CYS B 1 405 ? -4.052 -50.974 -20.64 1 92.03 405 CYS B CA 1
ATOM 7083 C C . CYS B 1 405 ? -3.919 -50.232 -19.315 1 92.03 405 CYS B C 1
ATOM 7085 O O . CYS B 1 405 ? -2.846 -50.22 -18.71 1 92.03 405 CYS B O 1
ATOM 7087 N N . HIS B 1 406 ? -5.046 -49.616 -18.936 1 91.44 406 HIS B N 1
ATOM 7088 C CA . HIS B 1 406 ? -5.07 -48.885 -17.674 1 91.44 406 HIS B CA 1
ATOM 7089 C C . HIS B 1 406 ? -4.721 -49.796 -16.502 1 91.44 406 HIS B C 1
ATOM 7091 O O . HIS B 1 406 ? -3.938 -49.418 -15.628 1 91.44 406 HIS B O 1
ATOM 7097 N N . GLU B 1 407 ? -5.26 -50.904 -16.481 1 90.13 407 GLU B N 1
ATOM 7098 C CA . GLU B 1 407 ? -5.009 -51.852 -15.399 1 90.13 407 GLU B CA 1
ATOM 7099 C C . GLU B 1 407 ? -3.557 -52.321 -15.402 1 90.13 407 GLU B C 1
ATOM 7101 O O . GLU B 1 407 ? -2.934 -52.435 -14.345 1 90.13 407 GLU B O 1
ATOM 7106 N N . LYS B 1 408 ? -3.044 -52.552 -16.54 1 93.7 408 LYS B N 1
ATOM 7107 C CA . LYS B 1 408 ? -1.653 -52.981 -16.64 1 93.7 408 LYS B CA 1
ATOM 7108 C C . LYS B 1 408 ? -0.703 -51.883 -16.17 1 93.7 408 LYS B C 1
ATOM 7110 O O . LYS B 1 408 ? 0.234 -52.147 -15.414 1 93.7 408 LYS B O 1
ATOM 7115 N N . ILE B 1 409 ? -0.97 -50.727 -16.615 1 92.94 409 ILE B N 1
ATOM 7116 C CA . ILE B 1 409 ? -0.14 -49.591 -16.23 1 92.94 409 ILE B CA 1
ATOM 7117 C C . ILE B 1 409 ? -0.251 -49.357 -14.725 1 92.94 409 ILE B C 1
ATOM 7119 O O . ILE B 1 409 ? 0.735 -49.012 -14.069 1 92.94 409 ILE B O 1
ATOM 7123 N N . ARG B 1 410 ? -1.426 -49.447 -14.218 1 92.12 410 ARG B N 1
ATOM 7124 C CA . ARG B 1 410 ? -1.646 -49.284 -12.785 1 92.12 410 ARG B CA 1
ATOM 7125 C C . ARG B 1 410 ? -0.777 -50.247 -11.984 1 92.12 410 ARG B C 1
ATOM 7127 O O . ARG B 1 410 ? -0.113 -49.843 -11.026 1 92.12 410 ARG B O 1
ATOM 7134 N N . VAL B 1 411 ? -0.798 -51.442 -12.338 1 93.29 411 VAL B N 1
ATOM 7135 C CA . VAL B 1 411 ? -0.033 -52.474 -11.647 1 93.29 411 VAL B CA 1
ATOM 7136 C C . VAL B 1 411 ? 1.459 -52.159 -11.737 1 93.29 411 VAL B C 1
ATOM 7138 O O . VAL B 1 411 ? 2.167 -52.186 -10.728 1 93.29 411 VAL B O 1
ATOM 7141 N N . LEU B 1 412 ? 1.906 -51.871 -12.964 1 95.53 412 LEU B N 1
ATOM 7142 C CA . LEU B 1 412 ? 3.32 -51.57 -13.163 1 95.53 412 LEU B CA 1
ATOM 7143 C C . LEU B 1 412 ? 3.721 -50.314 -12.397 1 95.53 412 LEU B C 1
ATOM 7145 O O . LEU B 1 412 ? 4.824 -50.241 -11.851 1 95.53 412 LEU B O 1
ATOM 7149 N N . SER B 1 413 ? 2.845 -49.327 -12.349 1 93.34 413 SER B N 1
ATOM 7150 C CA . SER B 1 413 ? 3.1 -48.086 -11.626 1 93.34 413 SER B CA 1
ATOM 7151 C C . SER B 1 413 ? 3.217 -48.334 -10.126 1 93.34 413 SER B C 1
ATOM 7153 O O . SER B 1 413 ? 4.05 -47.722 -9.453 1 93.34 413 SER B O 1
ATOM 7155 N N . HIS B 1 414 ? 2.379 -49.153 -9.607 1 92.98 414 HIS B N 1
ATOM 7156 C CA . HIS B 1 414 ? 2.438 -49.506 -8.193 1 92.98 414 HIS B CA 1
ATOM 7157 C C . HIS B 1 414 ? 3.756 -50.191 -7.85 1 92.98 414 HIS B C 1
ATOM 7159 O O . HIS B 1 414 ? 4.347 -49.921 -6.801 1 92.98 414 HIS B O 1
ATOM 7165 N N . GLN B 1 415 ? 4.11 -51.017 -8.668 1 94.03 415 GLN B N 1
ATOM 7166 C CA . GLN B 1 415 ? 5.376 -51.712 -8.458 1 94.03 415 GLN B CA 1
ATOM 7167 C C . GLN B 1 415 ? 6.551 -50.739 -8.499 1 94.03 415 GLN B C 1
ATOM 7169 O O . GLN B 1 415 ? 7.441 -50.796 -7.649 1 94.03 415 GLN B O 1
ATOM 7174 N N . ALA B 1 416 ? 6.546 -49.963 -9.478 1 94.42 416 ALA B N 1
ATOM 7175 C CA . ALA B 1 416 ? 7.602 -48.962 -9.599 1 94.42 416 ALA B CA 1
ATOM 7176 C C . ALA B 1 416 ? 7.604 -48.019 -8.4 1 94.42 416 ALA B C 1
ATOM 7178 O O . ALA B 1 416 ? 8.667 -47.63 -7.91 1 94.42 416 ALA B O 1
ATOM 7179 N N . ALA B 1 417 ? 6.499 -47.67 -7.891 1 92.51 417 ALA B N 1
ATOM 7180 C CA . ALA B 1 417 ? 6.367 -46.795 -6.729 1 92.51 417 ALA B CA 1
ATOM 7181 C C . ALA B 1 417 ? 6.948 -47.451 -5.479 1 92.51 417 ALA B C 1
ATOM 7183 O O . ALA B 1 417 ? 7.538 -46.776 -4.633 1 92.51 417 ALA B O 1
ATOM 7184 N N . ALA B 1 418 ? 6.711 -48.629 -5.375 1 93.21 418 ALA B N 1
ATOM 7185 C CA . ALA B 1 418 ? 7.262 -49.369 -4.243 1 93.21 418 ALA B CA 1
ATOM 7186 C C . ALA B 1 418 ? 8.788 -49.345 -4.262 1 93.21 418 ALA B C 1
ATOM 7188 O O . ALA B 1 418 ? 9.427 -49.236 -3.213 1 93.21 418 ALA B O 1
ATOM 7189 N N . VAL B 1 419 ? 9.373 -49.55 -5.457 1 94.02 419 VAL B N 1
ATOM 7190 C CA . VAL B 1 419 ? 10.824 -49.496 -5.6 1 94.02 419 VAL B CA 1
ATOM 7191 C C . VAL B 1 419 ? 11.336 -48.126 -5.161 1 94.02 419 VAL B C 1
ATOM 7193 O O . VAL B 1 419 ? 12.33 -48.031 -4.437 1 94.02 419 VAL B O 1
ATOM 7196 N N . VAL B 1 420 ? 10.69 -47.134 -5.532 1 91.86 420 VAL B N 1
ATOM 7197 C CA . VAL B 1 420 ? 11.098 -45.767 -5.226 1 91.86 420 VAL B CA 1
ATOM 7198 C C . VAL B 1 420 ? 10.893 -45.487 -3.739 1 91.86 420 VAL B C 1
ATOM 7200 O O . VAL B 1 420 ? 11.818 -45.05 -3.05 1 91.86 420 VAL B O 1
ATOM 7203 N N . LYS B 1 421 ? 9.799 -45.779 -3.165 1 92.73 421 LYS B N 1
ATOM 7204 C CA . LYS B 1 421 ? 9.409 -45.327 -1.833 1 92.73 421 LYS B CA 1
ATOM 7205 C C . LYS B 1 421 ? 9.9 -46.294 -0.759 1 92.73 421 LYS B C 1
ATOM 7207 O O . LYS B 1 421 ? 10.289 -45.872 0.332 1 92.73 421 LYS B O 1
ATOM 7212 N N . GLN B 1 422 ? 9.868 -47.536 -1.067 1 93.75 422 GLN B N 1
ATOM 7213 C CA . GLN B 1 422 ? 10.167 -48.526 -0.037 1 93.75 422 GLN B CA 1
ATOM 7214 C C . GLN B 1 422 ? 11.609 -49.013 -0.146 1 93.75 422 GLN B C 1
ATOM 7216 O O . GLN B 1 422 ? 12.236 -49.344 0.863 1 93.75 422 GLN B O 1
ATOM 7221 N N . GLU B 1 423 ? 12.166 -48.982 -1.31 1 94.62 423 GLU B N 1
ATOM 7222 C CA . GLU B 1 423 ? 13.506 -49.532 -1.495 1 94.62 423 GLU B CA 1
ATOM 7223 C C . GLU B 1 423 ? 14.525 -48.426 -1.757 1 94.62 423 GLU B C 1
ATOM 7225 O O . GLU B 1 423 ? 15.733 -48.668 -1.726 1 94.62 423 GLU B O 1
ATOM 7230 N N . GLY B 1 424 ? 14.05 -47.296 -2.014 1 92.71 424 GLY B N 1
ATOM 7231 C CA . GLY B 1 424 ? 14.939 -46.174 -2.271 1 92.71 424 GLY B CA 1
ATOM 7232 C C . GLY B 1 424 ? 15.579 -46.221 -3.645 1 92.71 424 GLY B C 1
ATOM 7233 O O . GLY B 1 424 ? 16.623 -45.606 -3.871 1 92.71 424 GLY B O 1
ATOM 7234 N N . GLY B 1 425 ? 15.02 -46.983 -4.539 1 92.91 425 GLY B N 1
ATOM 7235 C CA . GLY B 1 425 ? 15.556 -47.115 -5.884 1 92.91 425 GLY B CA 1
ATOM 7236 C C . GLY B 1 425 ? 15.033 -46.059 -6.841 1 92.91 425 GLY B C 1
ATOM 7237 O O . GLY B 1 425 ? 14.233 -45.205 -6.453 1 92.91 425 GLY B O 1
ATOM 7238 N N . ASP B 1 426 ? 15.533 -46.139 -8.047 1 92.15 426 ASP B N 1
ATOM 7239 C CA . ASP B 1 426 ? 15.097 -45.226 -9.099 1 92.15 426 ASP B CA 1
ATOM 7240 C C . ASP B 1 426 ? 13.79 -45.7 -9.731 1 92.15 426 ASP B C 1
ATOM 7242 O O . ASP B 1 426 ? 13.429 -46.873 -9.618 1 92.15 426 ASP B O 1
ATOM 7246 N N . ASN B 1 427 ? 13.043 -44.739 -10.29 1 92.74 427 ASN B N 1
ATOM 7247 C CA . ASN B 1 427 ? 11.841 -45.069 -11.047 1 92.74 427 ASN B CA 1
ATOM 7248 C C . ASN B 1 427 ? 12.163 -45.933 -12.263 1 92.74 427 ASN B C 1
ATOM 7250 O O . ASN B 1 427 ? 12.831 -45.479 -13.193 1 92.74 427 ASN B O 1
ATOM 7254 N N . ASP B 1 428 ? 11.659 -47.16 -12.274 1 94.32 428 ASP B N 1
ATOM 7255 C CA . ASP B 1 428 ? 11.973 -48.085 -13.359 1 94.32 428 ASP B CA 1
ATOM 7256 C C . ASP B 1 428 ? 10.72 -48.446 -14.154 1 94.32 428 ASP B C 1
ATOM 7258 O O . ASP B 1 428 ? 10.648 -49.521 -14.753 1 94.32 428 ASP B O 1
ATOM 7262 N N . LEU B 1 429 ? 9.704 -47.654 -14.113 1 94.45 429 LEU B N 1
ATOM 7263 C CA . LEU B 1 429 ? 8.428 -47.915 -14.77 1 94.45 429 LEU B CA 1
ATOM 7264 C C . LEU B 1 429 ? 8.624 -48.155 -16.263 1 94.45 429 LEU B C 1
ATOM 7266 O O . LEU B 1 429 ? 8.024 -49.068 -16.833 1 94.45 429 LEU B O 1
ATOM 7270 N N . ILE B 1 430 ? 9.42 -47.409 -16.874 1 93.2 430 ILE B N 1
ATOM 7271 C CA . ILE B 1 430 ? 9.614 -47.518 -18.316 1 93.2 430 ILE B CA 1
ATOM 7272 C C . ILE B 1 430 ? 10.281 -48.851 -18.647 1 93.2 430 ILE B C 1
ATOM 7274 O O . ILE B 1 430 ? 9.946 -49.489 -19.648 1 93.2 430 ILE B O 1
ATOM 7278 N N . GLU B 1 431 ? 11.202 -49.222 -17.797 1 93.9 431 GLU B N 1
ATOM 7279 C CA . GLU B 1 431 ? 11.828 -50.529 -17.975 1 93.9 431 GLU B CA 1
ATOM 7280 C C . GLU B 1 431 ? 10.801 -51.652 -17.866 1 93.9 431 GLU B C 1
ATOM 7282 O O . GLU B 1 431 ? 10.846 -52.618 -18.632 1 93.9 431 GLU B O 1
ATOM 7287 N N . ARG B 1 432 ? 9.909 -51.457 -16.995 1 95.5 432 ARG B N 1
ATOM 7288 C CA . ARG B 1 432 ? 8.858 -52.45 -16.8 1 95.5 432 ARG B CA 1
ATOM 7289 C C . ARG B 1 432 ? 7.922 -52.501 -18.002 1 95.5 432 ARG B C 1
ATOM 7291 O O . ARG B 1 432 ? 7.494 -53.58 -18.418 1 95.5 432 ARG B O 1
ATOM 7298 N N . ILE B 1 433 ? 7.606 -51.371 -18.485 1 94.72 433 ILE B N 1
ATOM 7299 C CA . ILE B 1 433 ? 6.735 -51.275 -19.651 1 94.72 433 ILE B CA 1
ATOM 7300 C C . ILE B 1 433 ? 7.428 -51.891 -20.864 1 94.72 433 ILE B C 1
ATOM 7302 O O . ILE B 1 433 ? 6.803 -52.615 -21.643 1 94.72 433 ILE B O 1
ATOM 7306 N N . GLN B 1 434 ? 8.689 -51.661 -20.959 1 93.99 434 GLN B N 1
ATOM 7307 C CA . GLN B 1 434 ? 9.471 -52.197 -22.068 1 93.99 434 GLN B CA 1
ATOM 7308 C C . GLN B 1 434 ? 9.601 -53.714 -21.967 1 93.99 434 GLN B C 1
ATOM 7310 O O . GLN B 1 434 ? 9.715 -54.402 -22.983 1 93.99 434 GLN B O 1
ATOM 7315 N N . ALA B 1 435 ? 9.488 -54.2 -20.787 1 94.54 435 ALA B N 1
ATOM 7316 C CA . ALA B 1 435 ? 9.661 -55.632 -20.556 1 94.54 435 ALA B CA 1
ATOM 7317 C C . ALA B 1 435 ? 8.341 -56.379 -20.733 1 94.54 435 ALA B C 1
ATOM 7319 O O . ALA B 1 435 ? 8.329 -57.603 -20.88 1 94.54 435 ALA B O 1
ATOM 7320 N N . ASP B 1 436 ? 7.3 -55.674 -20.73 1 94.11 436 ASP B N 1
ATOM 7321 C CA . ASP B 1 436 ? 5.984 -56.296 -20.85 1 94.11 436 ASP B CA 1
ATOM 7322 C C . ASP B 1 436 ? 5.549 -56.383 -22.311 1 94.11 436 ASP B C 1
ATOM 7324 O O . ASP B 1 436 ? 5.411 -55.36 -22.985 1 94.11 436 ASP B O 1
ATOM 7328 N N . ALA B 1 437 ? 5.267 -57.544 -22.757 1 93.73 437 ALA B N 1
ATOM 7329 C CA . ALA B 1 437 ? 4.933 -57.81 -24.154 1 93.73 437 ALA B CA 1
ATOM 7330 C C . ALA B 1 437 ? 3.643 -57.1 -24.555 1 93.73 437 ALA B C 1
ATOM 7332 O O . ALA B 1 437 ? 3.435 -56.792 -25.731 1 93.73 437 ALA B O 1
ATOM 7333 N N . TYR B 1 438 ? 2.927 -56.879 -23.589 1 94.8 438 TYR B N 1
ATOM 7334 C CA . TYR B 1 438 ? 1.659 -56.208 -23.852 1 94.8 438 TYR B CA 1
ATOM 7335 C C . TYR B 1 438 ? 1.884 -54.856 -24.517 1 94.8 438 TYR B C 1
ATOM 7337 O O . TYR B 1 438 ? 1.082 -54.425 -25.348 1 94.8 438 TYR B O 1
ATOM 7345 N N . PHE B 1 439 ? 2.987 -54.186 -24.234 1 95.93 439 PHE B N 1
ATOM 7346 C CA . PHE B 1 439 ? 3.23 -52.822 -24.689 1 95.93 439 PHE B CA 1
ATOM 7347 C C . PHE B 1 439 ? 4.139 -52.813 -25.913 1 95.93 439 PHE B C 1
ATOM 7349 O O . PHE B 1 439 ? 4.617 -51.756 -26.33 1 95.93 439 PHE B O 1
ATOM 7356 N N . SER B 1 440 ? 4.415 -53.865 -26.511 1 94.66 440 SER B N 1
ATOM 7357 C CA . SER B 1 440 ? 5.342 -54.007 -27.629 1 94.66 440 SER B CA 1
ATOM 7358 C C . SER B 1 440 ? 4.969 -53.077 -28.778 1 94.66 440 SER B C 1
ATOM 7360 O O . SER B 1 440 ? 5.846 -52.55 -29.467 1 94.66 440 SER B O 1
ATOM 7362 N N . PRO B 1 441 ? 3.746 -52.83 -28.941 1 94.36 441 PRO B N 1
ATOM 7363 C CA . PRO B 1 441 ? 3.366 -51.976 -30.069 1 94.36 441 PRO B CA 1
ATOM 7364 C C . PRO B 1 441 ? 3.888 -50.548 -29.93 1 94.36 441 PRO B C 1
ATOM 7366 O O . PRO B 1 441 ? 3.98 -49.821 -30.922 1 94.36 441 PRO B O 1
ATOM 7369 N N . ILE B 1 442 ? 4.173 -50.16 -28.757 1 93.44 442 ILE B N 1
ATOM 7370 C CA . ILE B 1 442 ? 4.536 -48.755 -28.598 1 93.44 442 ILE B CA 1
ATOM 7371 C C . ILE B 1 442 ? 5.988 -48.646 -28.139 1 93.44 442 ILE B C 1
ATOM 7373 O O . ILE B 1 442 ? 6.448 -47.564 -27.767 1 93.44 442 ILE B O 1
ATOM 7377 N N . HIS B 1 443 ? 6.723 -49.692 -28.102 1 92.89 443 HIS B N 1
ATOM 7378 C CA . HIS B 1 443 ? 8.104 -49.685 -27.63 1 92.89 443 HIS B CA 1
ATOM 7379 C C . HIS B 1 443 ? 8.948 -48.685 -28.412 1 92.89 443 HIS B C 1
ATOM 7381 O O . HIS B 1 443 ? 9.755 -47.958 -27.829 1 92.89 443 HIS B O 1
ATOM 7387 N N . SER B 1 444 ? 8.686 -48.598 -29.677 1 90.86 444 SER B N 1
ATOM 7388 C CA . SER B 1 444 ? 9.47 -47.716 -30.535 1 90.86 444 SER B CA 1
ATOM 7389 C C . SER B 1 444 ? 9.106 -46.253 -30.304 1 90.86 444 SER B C 1
ATOM 7391 O O . SER B 1 444 ? 9.862 -45.353 -30.676 1 90.86 444 SER B O 1
ATOM 7393 N N . GLN B 1 445 ? 8.014 -46.08 -29.677 1 91.64 445 GLN B N 1
ATOM 7394 C CA . GLN B 1 445 ? 7.516 -44.719 -29.504 1 91.64 445 GLN B CA 1
ATOM 7395 C C . GLN B 1 445 ? 7.754 -44.223 -28.08 1 91.64 445 GLN B C 1
ATOM 7397 O O . GLN B 1 445 ? 7.503 -43.056 -27.774 1 91.64 445 GLN B O 1
ATOM 7402 N N . LEU B 1 446 ? 8.241 -45.044 -27.254 1 90.53 446 LEU B N 1
ATOM 7403 C CA . LEU B 1 446 ? 8.314 -44.734 -25.831 1 90.53 446 LEU B CA 1
ATOM 7404 C C . LEU B 1 446 ? 9.172 -43.496 -25.588 1 90.53 446 LEU B C 1
ATOM 7406 O O . LEU B 1 446 ? 8.843 -42.664 -24.739 1 90.53 446 LEU B O 1
ATOM 7410 N N . ASP B 1 447 ? 10.254 -43.404 -26.351 1 87.58 447 ASP B N 1
ATOM 7411 C CA . ASP B 1 447 ? 11.124 -42.242 -26.19 1 87.58 447 ASP B CA 1
ATOM 7412 C C . ASP B 1 447 ? 10.384 -40.951 -26.535 1 87.58 447 ASP B C 1
ATOM 7414 O O . ASP B 1 447 ? 10.554 -39.933 -25.86 1 87.58 447 ASP B O 1
ATOM 7418 N N . HIS B 1 448 ? 9.632 -41.006 -27.518 1 88.86 448 HIS B N 1
ATOM 7419 C CA . HIS B 1 448 ? 8.856 -39.846 -27.939 1 88.86 448 HIS B CA 1
ATOM 7420 C C . HIS B 1 448 ? 7.755 -39.524 -26.934 1 88.86 448 HIS B C 1
ATOM 7422 O O . HIS B 1 448 ? 7.482 -38.353 -26.66 1 88.86 448 HIS B O 1
ATOM 7428 N N . LEU B 1 449 ? 7.21 -40.507 -26.38 1 89.35 449 LEU B N 1
ATOM 7429 C CA . LEU B 1 449 ? 6.119 -40.347 -25.425 1 89.35 449 LEU B CA 1
ATOM 7430 C C . LEU B 1 449 ? 6.628 -39.764 -24.111 1 89.35 449 LEU B C 1
ATOM 7432 O O . LEU B 1 449 ? 5.849 -39.222 -23.324 1 89.35 449 LEU B O 1
ATOM 7436 N N . LEU B 1 450 ? 7.983 -39.845 -23.946 1 90.98 450 LEU B N 1
ATOM 7437 C CA . LEU B 1 450 ? 8.589 -39.396 -22.698 1 90.98 450 LEU B CA 1
ATOM 7438 C C . LEU B 1 450 ? 9.39 -38.115 -22.911 1 90.98 450 LEU B C 1
ATOM 7440 O O . LEU B 1 450 ? 10.166 -37.711 -22.042 1 90.98 450 LEU B O 1
ATOM 7444 N N . ASP B 1 451 ? 9.243 -37.503 -24.049 1 91.6 451 ASP B N 1
ATOM 7445 C CA . ASP B 1 451 ? 9.946 -36.249 -24.301 1 91.6 451 ASP B CA 1
ATOM 7446 C C . ASP B 1 451 ? 9.445 -35.143 -23.375 1 91.6 451 ASP B C 1
ATOM 7448 O O . ASP B 1 451 ? 8.287 -34.729 -23.464 1 91.6 451 ASP B O 1
ATOM 7452 N N . PRO B 1 452 ? 10.373 -34.641 -22.521 1 93.82 452 PRO B N 1
ATOM 7453 C CA . PRO B 1 452 ? 9.962 -33.638 -21.536 1 93.82 452 PRO B CA 1
ATOM 7454 C C . PRO B 1 452 ? 9.357 -32.392 -22.18 1 93.82 452 PRO B C 1
ATOM 7456 O O . PRO B 1 452 ? 8.478 -31.755 -21.593 1 93.82 452 PRO B O 1
ATOM 7459 N N . SER B 1 453 ? 9.796 -32.031 -23.334 1 91.97 453 SER B N 1
ATOM 7460 C CA . SER B 1 453 ? 9.331 -30.816 -23.996 1 91.97 453 SER B CA 1
ATOM 7461 C C . SER B 1 453 ? 7.848 -30.905 -24.338 1 91.97 453 SER B C 1
ATOM 7463 O O . SER B 1 453 ? 7.181 -29.882 -24.505 1 91.97 453 SER B O 1
ATOM 7465 N N . SER B 1 454 ? 7.344 -32.114 -24.411 1 90.36 454 SER B N 1
ATOM 7466 C CA . SER B 1 454 ? 5.938 -32.303 -24.75 1 90.36 454 SER B CA 1
ATOM 7467 C C . SER B 1 454 ? 5.042 -32.092 -23.534 1 90.36 454 SER B C 1
ATOM 7469 O O . SER B 1 454 ? 3.816 -32.066 -23.657 1 90.36 454 SER B O 1
ATOM 7471 N N . PHE B 1 455 ? 5.623 -31.829 -22.409 1 93.21 455 PHE B N 1
ATOM 7472 C CA . PHE B 1 455 ? 4.86 -31.712 -21.171 1 93.21 455 PHE B CA 1
ATOM 7473 C C . PHE B 1 455 ? 4.909 -30.286 -20.637 1 93.21 455 PHE B C 1
ATOM 7475 O O . PHE B 1 455 ? 4.438 -30.015 -19.531 1 93.21 455 PHE B O 1
ATOM 7482 N N . THR B 1 456 ? 5.5 -29.349 -21.396 1 96.07 456 THR B N 1
ATOM 7483 C CA . THR B 1 456 ? 5.694 -28 -20.877 1 96.07 456 THR B CA 1
ATOM 7484 C C . THR B 1 456 ? 4.61 -27.06 -21.398 1 96.07 456 THR B C 1
ATOM 7486 O O . THR B 1 456 ? 4.651 -25.855 -21.142 1 96.07 456 THR B O 1
ATOM 7489 N N . GLY B 1 457 ? 3.697 -27.612 -22.188 1 95.14 457 GLY B N 1
ATOM 7490 C CA . GLY B 1 457 ? 2.612 -26.802 -22.72 1 95.14 457 GLY B CA 1
ATOM 7491 C C . GLY B 1 457 ? 3.096 -25.591 -23.495 1 95.14 457 GLY B C 1
ATOM 7492 O O . GLY B 1 457 ? 3.951 -25.712 -24.375 1 95.14 457 GLY B O 1
ATOM 7493 N N . ARG B 1 458 ? 2.598 -24.446 -23.127 1 97.34 458 ARG B N 1
ATOM 7494 C CA . ARG B 1 458 ? 2.896 -23.215 -23.853 1 97.34 458 ARG B CA 1
ATOM 7495 C C . ARG B 1 458 ? 3.921 -22.371 -23.102 1 97.34 458 ARG B C 1
ATOM 7497 O O . ARG B 1 458 ? 4.018 -21.163 -23.323 1 97.34 458 ARG B O 1
ATOM 7504 N N . ALA B 1 459 ? 4.678 -22.948 -22.194 1 97.9 459 ALA B N 1
ATOM 7505 C CA . ALA B 1 459 ? 5.58 -22.216 -21.309 1 97.9 459 ALA B CA 1
ATOM 7506 C C . ALA B 1 459 ? 6.535 -21.333 -22.108 1 97.9 459 ALA B C 1
ATOM 7508 O O . ALA B 1 459 ? 6.696 -20.149 -21.803 1 97.9 459 ALA B O 1
ATOM 7509 N N . SER B 1 460 ? 7.125 -21.875 -23.185 1 97.9 460 SER B N 1
ATOM 7510 C CA . SER B 1 460 ? 8.079 -21.118 -23.988 1 97.9 460 SER B CA 1
ATOM 7511 C C . SER B 1 460 ? 7.414 -19.916 -24.65 1 97.9 460 SER B C 1
ATOM 7513 O O . SER B 1 460 ? 7.975 -18.818 -24.659 1 97.9 460 SER B O 1
ATOM 7515 N N . GLN B 1 461 ? 6.212 -20.112 -25.176 1 97.61 461 GLN B N 1
ATOM 7516 C CA . GLN B 1 461 ? 5.474 -19.044 -25.842 1 97.61 461 GLN B CA 1
ATOM 7517 C C . GLN B 1 461 ? 5.035 -17.975 -24.847 1 97.61 461 GLN B C 1
ATOM 7519 O O . GLN B 1 461 ? 5 -16.788 -25.178 1 97.61 461 GLN B O 1
ATOM 7524 N N . GLN B 1 462 ? 4.687 -18.38 -23.682 1 98.27 462 GLN B N 1
ATOM 7525 C CA . GLN B 1 462 ? 4.291 -17.436 -22.642 1 98.27 462 GLN B CA 1
ATOM 7526 C C . GLN B 1 462 ? 5.454 -16.53 -22.249 1 98.27 462 GLN B C 1
ATOM 7528 O O . GLN B 1 462 ? 5.269 -15.33 -22.037 1 98.27 462 GLN B O 1
ATOM 7533 N N . VAL B 1 463 ? 6.699 -17.108 -22.115 1 98.66 463 VAL B N 1
ATOM 7534 C CA . VAL B 1 463 ? 7.886 -16.328 -21.781 1 98.66 463 VAL B CA 1
ATOM 7535 C C . VAL B 1 463 ? 8.113 -15.252 -22.841 1 98.66 463 VAL B C 1
ATOM 7537 O O . VAL B 1 463 ? 8.318 -14.082 -22.512 1 98.66 463 VAL B O 1
ATOM 7540 N N . GLN B 1 464 ? 8.013 -15.688 -24.088 1 98.3 464 GLN B N 1
ATOM 7541 C CA . GLN B 1 464 ? 8.249 -14.762 -25.191 1 98.3 464 GLN B CA 1
ATOM 7542 C C . GLN B 1 464 ? 7.235 -13.623 -25.18 1 98.3 464 GLN B C 1
ATOM 7544 O O . GLN B 1 464 ? 7.609 -12.451 -25.258 1 98.3 464 GLN B O 1
ATOM 7549 N N . ARG B 1 465 ? 6.017 -13.912 -25.044 1 98.05 465 ARG B N 1
ATOM 7550 C CA . ARG B 1 465 ? 4.951 -12.915 -25.06 1 98.05 465 ARG B CA 1
ATOM 7551 C C . ARG B 1 465 ? 5.071 -11.966 -23.873 1 98.05 465 ARG B C 1
ATOM 7553 O O . ARG B 1 465 ? 4.912 -10.752 -24.024 1 98.05 465 ARG B O 1
ATOM 7560 N N . PHE B 1 466 ? 5.324 -12.538 -22.758 1 98.62 466 PHE B N 1
ATOM 7561 C CA . PHE B 1 466 ? 5.411 -11.75 -21.534 1 98.62 466 PHE B CA 1
ATOM 7562 C C . PHE B 1 466 ? 6.549 -10.741 -21.62 1 98.62 466 PHE B C 1
ATOM 7564 O O . PHE B 1 466 ? 6.374 -9.569 -21.279 1 98.62 466 PHE B O 1
ATOM 7571 N N . LEU B 1 467 ? 7.71 -11.196 -22.027 1 98.8 467 LEU B N 1
ATOM 7572 C CA . LEU B 1 467 ? 8.863 -10.31 -22.143 1 98.8 467 LEU B CA 1
ATOM 7573 C C . LEU B 1 467 ? 8.596 -9.199 -23.153 1 98.8 467 LEU B C 1
ATOM 7575 O O . LEU B 1 467 ? 8.873 -8.029 -22.881 1 98.8 467 LEU B O 1
ATOM 7579 N N . GLU B 1 468 ? 7.988 -9.538 -24.237 1 98.39 468 GLU B N 1
ATOM 7580 C CA . GLU B 1 468 ? 7.765 -8.588 -25.323 1 98.39 468 GLU B CA 1
ATOM 7581 C C . GLU B 1 468 ? 6.668 -7.588 -24.965 1 98.39 468 GLU B C 1
ATOM 7583 O O . GLU B 1 468 ? 6.794 -6.394 -25.245 1 98.39 468 GLU B O 1
ATOM 7588 N N . GLU B 1 469 ? 5.621 -8.06 -24.303 1 98.01 469 GLU B N 1
ATOM 7589 C CA . GLU B 1 469 ? 4.432 -7.23 -24.133 1 98.01 469 GLU B CA 1
ATOM 7590 C C . GLU B 1 469 ? 4.486 -6.45 -22.823 1 98.01 469 GLU B C 1
ATOM 7592 O O . GLU B 1 469 ? 3.919 -5.36 -22.719 1 98.01 469 GLU B O 1
ATOM 7597 N N . GLU B 1 470 ? 5.172 -7.002 -21.859 1 98.25 470 GLU B N 1
ATOM 7598 C CA . GLU B 1 470 ? 5.042 -6.367 -20.551 1 98.25 470 GLU B CA 1
ATOM 7599 C C . GLU B 1 470 ? 6.398 -5.909 -20.022 1 98.25 470 GLU B C 1
ATOM 7601 O O . GLU B 1 470 ? 6.523 -4.801 -19.496 1 98.25 470 GLU B O 1
ATOM 7606 N N . VAL B 1 471 ? 7.47 -6.675 -20.196 1 98.73 471 VAL B N 1
ATOM 7607 C CA . VAL B 1 471 ? 8.742 -6.401 -19.536 1 98.73 471 VAL B CA 1
ATOM 7608 C C . VAL B 1 471 ? 9.515 -5.344 -20.32 1 98.73 471 VAL B C 1
ATOM 7610 O O . VAL B 1 471 ? 9.908 -4.315 -19.766 1 98.73 471 VAL B O 1
ATOM 7613 N N . HIS B 1 472 ? 9.679 -5.544 -21.644 1 98.28 472 HIS B N 1
ATOM 7614 C CA . HIS B 1 472 ? 10.517 -4.661 -22.448 1 98.28 472 HIS B CA 1
ATOM 7615 C C . HIS B 1 472 ? 9.958 -3.243 -22.471 1 98.28 472 HIS B C 1
ATOM 7617 O O . HIS B 1 472 ? 10.7 -2.276 -22.282 1 98.28 472 HIS B O 1
ATOM 7623 N N . PRO B 1 473 ? 8.626 -3.051 -22.62 1 98.23 473 PRO B N 1
ATOM 7624 C CA . PRO B 1 473 ? 8.089 -1.688 -22.587 1 98.23 473 PRO B CA 1
ATOM 7625 C C . PRO B 1 473 ? 8.307 -1 -21.242 1 98.23 473 PRO B C 1
ATOM 7627 O O . PRO B 1 473 ? 8.533 0.212 -21.193 1 98.23 473 PRO B O 1
ATOM 7630 N N . LEU B 1 474 ? 8.235 -1.715 -20.204 1 97.97 474 LEU B N 1
ATOM 7631 C CA . LEU B 1 474 ? 8.386 -1.177 -18.856 1 97.97 474 LEU B CA 1
ATOM 7632 C C . LEU B 1 474 ? 9.817 -0.711 -18.614 1 97.97 474 LEU B C 1
ATOM 7634 O O . LEU B 1 474 ? 10.048 0.224 -17.844 1 97.97 474 LEU B O 1
ATOM 7638 N N . LEU B 1 475 ? 10.837 -1.326 -19.282 1 98.23 475 LEU B N 1
ATOM 7639 C CA . LEU B 1 475 ? 12.253 -1.068 -19.042 1 98.23 475 LEU B CA 1
ATOM 7640 C C . LEU B 1 475 ? 12.772 0.025 -19.969 1 98.23 475 LEU B C 1
ATOM 7642 O O . LEU B 1 475 ? 13.865 0.556 -19.76 1 98.23 475 LEU B O 1
ATOM 7646 N N . ARG B 1 476 ? 12.007 0.461 -20.938 1 97.47 476 ARG B N 1
ATOM 7647 C CA . ARG B 1 476 ? 12.447 1.4 -21.965 1 97.47 476 ARG B CA 1
ATOM 7648 C C . ARG B 1 476 ? 12.952 2.696 -21.342 1 97.47 476 ARG B C 1
ATOM 7650 O O . ARG B 1 476 ? 13.999 3.215 -21.737 1 97.47 476 ARG B O 1
ATOM 7657 N N . PRO B 1 477 ? 12.294 3.26 -20.325 1 97.03 477 PRO B N 1
ATOM 7658 C CA . PRO B 1 477 ? 12.748 4.525 -19.742 1 97.03 477 PRO B CA 1
ATOM 7659 C C . PRO B 1 477 ? 14.089 4.396 -19.023 1 97.03 477 PRO B C 1
ATOM 7661 O O . PRO B 1 477 ? 14.723 5.405 -18.706 1 97.03 477 PRO B O 1
ATOM 7664 N N . TYR B 1 478 ? 14.562 3.175 -18.824 1 97.21 478 TYR B N 1
ATOM 7665 C CA . TYR B 1 478 ? 15.758 2.974 -18.015 1 97.21 478 TYR B CA 1
ATOM 7666 C C . TYR B 1 478 ? 16.915 2.466 -18.868 1 97.21 478 TYR B C 1
ATOM 7668 O O . TYR B 1 478 ? 17.946 2.044 -18.339 1 97.21 478 TYR B O 1
ATOM 7676 N N . GLU B 1 479 ? 16.843 2.438 -20.139 1 94.99 479 GLU B N 1
ATOM 7677 C CA . GLU B 1 479 ? 17.821 1.855 -21.053 1 94.99 479 GLU B CA 1
ATOM 7678 C C . GLU B 1 479 ? 19.199 2.48 -20.858 1 94.99 479 GLU B C 1
ATOM 7680 O O . GLU B 1 479 ? 20.218 1.795 -20.966 1 94.99 479 GLU B O 1
ATOM 7685 N N . SER B 1 480 ? 19.266 3.761 -20.504 1 93.11 480 SER B N 1
ATOM 7686 C CA . SER B 1 480 ? 20.524 4.491 -20.391 1 93.11 480 SER B CA 1
ATOM 7687 C C . SER B 1 480 ? 21.282 4.094 -19.128 1 93.11 480 SER B C 1
ATOM 7689 O O . SER B 1 480 ? 22.477 4.37 -19.002 1 93.11 480 SER B O 1
ATOM 7691 N N . VAL B 1 481 ? 20.603 3.39 -18.211 1 92.3 481 VAL B N 1
ATOM 7692 C CA . VAL B 1 481 ? 21.247 3.1 -16.934 1 92.3 481 VAL B CA 1
ATOM 7693 C C . VAL B 1 481 ? 21.354 1.589 -16.74 1 92.3 481 VAL B C 1
ATOM 7695 O O . VAL B 1 481 ? 21.531 1.112 -15.616 1 92.3 481 VAL B O 1
ATOM 7698 N N . MET B 1 482 ? 21.339 0.812 -17.788 1 92.68 482 MET B N 1
ATOM 7699 C CA . MET B 1 482 ? 21.26 -0.643 -17.695 1 92.68 482 MET B CA 1
ATOM 7700 C C . MET B 1 482 ? 22.653 -1.259 -17.608 1 92.68 482 MET B C 1
ATOM 7702 O O . MET B 1 482 ? 22.809 -2.388 -17.141 1 92.68 482 MET B O 1
ATOM 7706 N N . LYS B 1 483 ? 23.693 -0.541 -18.01 1 88.52 483 LYS B N 1
ATOM 7707 C CA . LYS B 1 483 ? 25.019 -1.137 -18.144 1 88.52 483 LYS B CA 1
ATOM 7708 C C . LYS B 1 483 ? 25.801 -1.039 -16.837 1 88.52 483 LYS B C 1
ATOM 7710 O O . LYS B 1 483 ? 27.012 -0.812 -16.848 1 88.52 483 LYS B O 1
ATOM 7715 N N . VAL B 1 484 ? 25.25 -1.142 -15.704 1 87.46 484 VAL B N 1
ATOM 7716 C CA . VAL B 1 484 ? 25.902 -1.096 -14.4 1 87.46 484 VAL B CA 1
ATOM 7717 C C . VAL B 1 484 ? 25.869 -2.48 -13.756 1 87.46 484 VAL B C 1
ATOM 7719 O O . VAL B 1 484 ? 24.82 -3.128 -13.714 1 87.46 484 VAL B O 1
ATOM 7722 N N . LYS B 1 485 ? 27.009 -2.938 -13.323 1 87.32 485 LYS B N 1
ATOM 7723 C CA . LYS B 1 485 ? 27.106 -4.204 -12.602 1 87.32 485 LYS B CA 1
ATOM 7724 C C . LYS B 1 485 ? 27.095 -3.979 -11.093 1 87.32 485 LYS B C 1
ATOM 7726 O O . LYS B 1 485 ? 27.606 -2.968 -10.607 1 87.32 485 LYS B O 1
ATOM 7731 N N . ALA B 1 486 ? 26.508 -4.99 -10.432 1 86 486 ALA B N 1
ATOM 7732 C CA . ALA B 1 486 ? 26.384 -4.835 -8.985 1 86 486 ALA B CA 1
ATOM 7733 C C . ALA B 1 486 ? 27.672 -5.245 -8.277 1 86 486 ALA B C 1
ATOM 7735 O O . ALA B 1 486 ? 28.256 -6.285 -8.59 1 86 486 ALA B O 1
ATOM 7736 N N . GLU B 1 487 ? 28.139 -4.345 -7.434 1 79.12 487 GLU B N 1
ATOM 7737 C CA . GLU B 1 487 ? 29.234 -4.633 -6.512 1 79.12 487 GLU B CA 1
ATOM 7738 C C . GLU B 1 487 ? 28.744 -4.667 -5.067 1 79.12 487 GLU B C 1
ATOM 7740 O O . GLU B 1 487 ? 28.112 -3.719 -4.597 1 79.12 487 GLU B O 1
ATOM 7745 N N . LEU B 1 488 ? 28.924 -5.877 -4.441 1 79.1 488 LEU B N 1
ATOM 7746 C CA . LEU B 1 488 ? 28.411 -6.006 -3.082 1 79.1 488 LEU B CA 1
ATOM 7747 C C . LEU B 1 488 ? 29.393 -5.422 -2.073 1 79.1 488 LEU B C 1
ATOM 7749 O O . LEU B 1 488 ? 30.607 -5.587 -2.215 1 79.1 488 LEU B O 1
ATOM 7753 N N . CYS B 1 489 ? 28.803 -4.595 -1.289 1 65.73 489 CYS B N 1
ATOM 7754 C CA . CYS B 1 489 ? 29.574 -4.104 -0.152 1 65.73 489 CYS B CA 1
ATOM 7755 C C . CYS B 1 489 ? 29.641 -5.151 0.954 1 65.73 489 CYS B C 1
ATOM 7757 O O . CYS B 1 489 ? 28.619 -5.725 1.334 1 65.73 489 CYS B O 1
ATOM 7759 N N . LEU B 1 490 ? 30.855 -5.871 1.153 1 61.58 490 LEU B N 1
ATOM 7760 C CA . LEU B 1 490 ? 30.978 -6.858 2.22 1 61.58 490 LEU B CA 1
ATOM 7761 C C . LEU B 1 490 ? 31.467 -6.207 3.509 1 61.58 490 LEU B C 1
ATOM 7763 O O . LEU B 1 490 ? 32.287 -5.286 3.473 1 61.58 490 LEU B O 1
#

Foldseek 3Di:
DPPLPQLVCVVVQPDPNHDDDCLLVFFFDPVLVVLLDPQVLLLQLLVLQLLLLVLCVVLPFPDDPLLSVQSVVCSNVADSVQLSVQCNVVVDNSVSSLVRSCVSRVVNNVSGQQQADPQSSNQQSVLLSLLVLLVLLLLLLLLLLVLLLVVLLVWLQQKFFDADVHDTDFIAIPSLVSVVLSVLSLVLSVLSVVLSLPRAGQFGQGAQRPSVSVCVVVVNDPVSSVSSRVSSRVVSPHPHHDPDATSHRQLVSVLSSLVSLLSVLVSLLVVLVVQQVCVVLVFKAFDDDPPHQQDPVDRVDHHNVLSVVSNVLSVVSNVLSVLSVVVNVPQDRSGDCVNPPSCSPSVSSNSSSSSRSSLSSLRRSNGMDGDSVSRVVVLVQCQVVVLLVVLLVQLVVVPDDSVVSVVVLVVLQVVQVCCCPVVVDGRCSLVVLLVDPSSVSCNVVVVVSRPSSVRNPCSSVCSVCCCVPRSVVSSVVNVVPNPDGRDTRD/DPDLPQLVCVVVQPDPNHDDDCLLVFFFDPVLVVLLDPQVLLLQLLVLQLLLLVLCVVLPFPDDPLLSVQSVVCSNVADSVQLSVQCNVVVDNSVSSLVRSCVSRVVNNVSGCQLADPQSSNQQSVLLSLLVLLVLLLLLLLLLLVLLLVVLLVWLQQKFFDADVHDTDFIAIPSLVSVVLSVLSLVLSVLSVVLSLPRAGQFGQGAQRPSVSVCVVVVNDPVSSVSSRVSSRVVSPHPHHDPDATSHRQLVSVLSSLVSLLSVLVSLLVVLVVQQVCVVLVFKAFDDDPPDQQDPVDRVDHHNVLSVVSNVLSVVSNVLSVLSVVVNVPQDRSGDCVNPPSCSPSVSSNSSSSSRSSLSSLRRSNGMDGDSVSRVQVLVQCQVVVLLVVLLVVLVVLPDDSVVSVVVLVVLQVVQVCCCPVVVDGRCSLVVLLVDPSSVSCNVVVVVSRPSSVRNPCSSVCSVCCCVPRSVVSSVVNVVPNPDGRDTRD